Protein 2KMK (pdb70)

Organism: Rattus norvegicus (NCBI:txid10116)

B-factor: mean 1.12, std 0.61, range [0.22, 4.16]

Foldseek 3Di:
DAFLVPVTDGDPDVVVVVVVVCVVVVDFPAFAPPPRRTHNDVVVSVLVVCVVVVDFVAFQPPVGRGHVDVVVSVVVVVVVVD

Sequence (82 aa):
SFDCKICGKSFKRSSTLSTHLLIHSDTRPYPCQYCGKRFHQKSDMKKHTFIHTGEKPHKCQVCGKAFSQSSNLITHSRKHTGSFDCKICGKSFKRSSTLSTHLLIHSDTRPYPCQYCGKRFHQKSDMKKHTFIHTGEKPHKCQVCGKAFSQSSNLITHSRKHTGSFDCKICGKSFKRSSTLSTHLLIHSDTRPYPCQYCGKRFHQKSDMKKHTFIHTGEKPHKCQVCGKAFSQSSNLITHSRKHTGSFDCKICGKSFKRSSTLSTHLLIHSDTRPYPCQYCGKRFHQKSDMKKHTFIHTGEKPHKCQVCGKAFSQSSNLITHSRKHTGSFDCKICGKSFKRSSTLSTHLLIHSDTRPYPCQYCGKRFHQKSDMKKHTFIHTGEKPHKCQVCGKAFSQSSNLITHSRKHTGSFDCKICGKSFKRSSTLSTHLLIHSDTRPYPCQYCGKRFHQKSDMKKHTFIHTGEKPHKCQVCGKAFSQSSNLITHSRKHTGSFDCKICGKSFKRSSTLSTHLLIHSDTRPYPCQYCGKRFHQKSDMKKHTFIHTGEKPHKCQVCGKAFSQSSNLITHSRKHTGSFDCKICGKSFKRSSTLSTHLLIHSDTRPYPCQYCGKRFHQKSDMKKHTFIHTGEKPHKCQVCGKAFSQSSNLITHSRKHTGSFDCKICGKSFKRSSTLSTHLLIHSDTRPYPCQYCGKRFHQKSDMKKHTFIHTGEKPHKCQVCGKAFSQSSNLITHSRKHTGSFDCKICGKSFKRSSTLSTHLLIHSDTRPYPCQYCGKRFHQKSDMKKHTFIHTGEKPHKCQVCGKAFSQSSNLITHSRKHTGSFDCKICGKSFKRSSTLSTHLLIHSDTRPYPCQYCGKRFHQKSDMKKHTFIHTGEKPHKCQVCGKAFSQSSNLITHSRKHTGSFDCKICGKSFKRSSTLSTHLLIHSDTRPYPCQYCGKRFHQKSDMKKHTFIHTGEKPHKCQVCGKAFSQSSNLITHSRKHTG

Solvent-accessible surface area: 6036 Å² total; per-residue (Å²): 112,80,82,5,181,113,72,53,131,71,29,198,140,47,58,75,19,51,36,17,62,51,88,62,70,97,55,74,88,73,81,8,115,116,75,37,126,160,42,52,66,109,69,44,24,79,58,15,2,38,110,62,84,55,71,111,83,57,134,7,152,93,66,76,112,28,22,15,73,48,76,67,38,88,65,22,42,158,142,72,119,85

Radius of gyration: 16.27 Å; Cα contacts (8 Å, |Δi|>4): 99; chains: 1; bounding box: 41×35×29 Å

Nearest PDB structures (foldseek):
  2kmk-assembly1_A  TM=9.969E-01  e=1.734E-15  Rattus norvegicus
  2i13-assembly2_B  TM=8.555E-01  e=1.471E-08  Mus musculus
  5wjq-assembly1_D  TM=9.177E-01  e=1.482E-07  Mus musculus
  6e93-assembly1_A  TM=8.258E-01  e=1.193E-07  Homo sapiens
  6e94-assembly1_A  TM=8.080E-01  e=1.592E-07  Homo sapiens

GO terms:
  GO:0005515 protein binding (F, IPI)

InterPro domains:
  IPR013087 Zinc finger C2H2-type [PF00096] (256-279)
  IPR013087 Zinc finger C2H2-type [PF00096] (285-307)
  IPR013087 Zinc finger C2H2-type [PF00096] (313-335)
  IPR013087 Zinc finger C2H2-type [PF00096] (341-363)
  IPR013087 Zinc finger C2H2-type [PF00096] (369-391)
  IPR013087 Zinc finger C2H2-type [PF00096] (399-420)
  IPR013087 Zinc finger C2H2-type [PS00028] (258-279)
  IPR013087 Zinc finger C2H2-type [PS00028] (287-307)
  IPR013087 Zinc finger C2H2-type [PS00028] (315-335)
  IPR013087 Zinc finger C2H2-type [PS00028] (343-363)
  IPR013087 Zinc finger C2H2-type [PS00028] (371-391)
  IPR013087 Zinc finger C2H2-type [PS00028] (399-420)
  IPR013087 Zinc finger C2H2-type [PS50157] (256-284)
  IPR013087 Zinc finger C2H2-type [PS50157] (285-312)
  IPR013087 Zinc finger C2H2-type [PS50157] (313-340)
  IPR013087 Zinc finger C2H2-type [PS50157] (341-368)
  IPR013087 Zinc finger C2H2-type [PS50157] (369-396)
  IPR013087 Zinc finger C2H2-type [PS50157] (397-423)
  IPR013087 Zinc finger C2H2-type [SM00355] (256-279)
  IPR013087 Zinc finger C2H2-type [SM00355] (285-307)

Structure (mmCIF, N/CA/C/O backbone):
data_2KMK
#
_entry.id   2KMK
#
loop_
_entity.id
_entity.type
_entity.pdbx_description
1 polymer 'Zinc finger protein Gfi-1'
2 polymer "DNA (5'-D(*CP*AP*TP*AP*AP*AP*TP*CP*AP*CP*TP*GP*CP*CP*TP*A)-3')"
3 polymer "DNA (5'-D(*TP*AP*GP*GP*CP*AP*GP*TP*GP*AP*TP*TP*TP*AP*TP*G)-3')"
4 non-polymer 'ZINC ION'
#
loop_
_atom_site.group_PDB
_atom_site.id
_atom_site.type_symbol
_atom_site.label_atom_id
_atom_site.label_alt_id
_atom_site.label_comp_id
_atom_site.label_asym_id
_atom_site.label_entity_id
_atom_site.label_seq_id
_atom_site.pdbx_PDB_ins_code
_atom_site.Cartn_x
_atom_site.Cartn_y
_atom_site.Cartn_z
_atom_site.occupancy
_atom_site.B_iso_or_equiv
_atom_site.auth_seq_id
_atom_site.auth_comp_id
_atom_site.auth_asym_id
_atom_site.auth_atom_id
_atom_site.pdbx_PDB_model_num
ATOM 1 N N . SER A 1 1 ? -11.214 -9.866 38.921 1.00 1.89 1 SER A N 1
ATOM 2 C CA . SER A 1 1 ? -10.829 -8.919 37.835 1.00 1.68 1 SER A CA 1
ATOM 3 C C . SER A 1 1 ? -11.854 -7.791 37.744 1.00 1.43 1 SER A C 1
ATOM 4 O O . SER A 1 1 ? -12.951 -7.892 38.256 1.00 1.56 1 SER A O 1
ATOM 14 N N . PHE A 1 2 ? -11.504 -6.716 37.092 1.00 1.29 2 PHE A N 1
ATOM 15 C CA . PHE A 1 2 ? -12.458 -5.578 36.961 1.00 1.05 2 PHE A CA 1
ATOM 16 C C . PHE A 1 2 ? -13.177 -5.682 35.623 1.00 0.90 2 PHE A C 1
ATOM 17 O O . PHE A 1 2 ? -12.555 -5.691 34.578 1.00 1.03 2 PHE A O 1
ATOM 34 N N . ASP A 1 3 ? -14.483 -5.749 35.653 1.00 0.69 3 ASP A N 1
ATOM 35 C CA . ASP A 1 3 ? -15.241 -5.843 34.383 1.00 0.70 3 ASP A CA 1
ATOM 36 C C . ASP A 1 3 ? -15.948 -4.517 34.091 1.00 0.50 3 ASP A C 1
ATOM 37 O O . ASP A 1 3 ? -16.589 -3.908 34.929 1.00 0.35 3 ASP A O 1
ATOM 46 N N . CYS A 1 4 ? -15.802 -4.109 32.878 1.00 0.63 4 CYS A N 1
ATOM 47 C CA . CYS A 1 4 ? -16.411 -2.837 32.383 1.00 0.57 4 CYS A CA 1
ATOM 48 C C . CYS A 1 4 ? -17.946 -2.948 32.372 1.00 0.77 4 CYS A C 1
ATOM 49 O O . CYS A 1 4 ? -18.512 -3.907 31.893 1.00 1.01 4 CYS A O 1
ATOM 56 N N . LYS A 1 5 ? -18.611 -1.972 32.922 1.00 0.79 5 LYS A N 1
ATOM 57 C CA . LYS A 1 5 ? -20.105 -2.013 32.983 1.00 1.08 5 LYS A CA 1
ATOM 58 C C . LYS A 1 5 ? -20.702 -1.245 31.803 1.00 1.29 5 LYS A C 1
ATOM 59 O O . LYS A 1 5 ? -21.740 -0.626 31.922 1.00 1.55 5 LYS A O 1
ATOM 78 N N . ILE A 1 6 ? -20.044 -1.240 30.674 1.00 1.21 6 ILE A N 1
ATOM 79 C CA . ILE A 1 6 ? -20.579 -0.480 29.504 1.00 1.43 6 ILE A CA 1
ATOM 80 C C . ILE A 1 6 ? -20.663 -1.395 28.301 1.00 1.58 6 ILE A C 1
ATOM 81 O O . ILE A 1 6 ? -21.738 -1.783 27.875 1.00 1.84 6 ILE A O 1
ATOM 97 N N . CYS A 1 7 ? -19.540 -1.749 27.758 1.00 1.48 7 CYS A N 1
ATOM 98 C CA . CYS A 1 7 ? -19.555 -2.653 26.575 1.00 1.72 7 CYS A CA 1
ATOM 99 C C . CYS A 1 7 ? -19.641 -4.098 27.070 1.00 1.78 7 CYS A C 1
ATOM 100 O O . CYS A 1 7 ? -20.500 -4.854 26.662 1.00 2.08 7 CYS A O 1
ATOM 107 N N . GLY A 1 8 ? -18.777 -4.467 27.988 1.00 1.57 8 GLY A N 1
ATOM 108 C CA . GLY A 1 8 ? -18.819 -5.844 28.571 1.00 1.65 8 GLY A CA 1
ATOM 109 C C . GLY A 1 8 ? -17.481 -6.595 28.405 1.00 1.61 8 GLY A C 1
ATOM 110 O O . GLY A 1 8 ? -17.454 -7.715 27.940 1.00 1.69 8 GLY A O 1
ATOM 114 N N . LYS A 1 9 ? -16.377 -6.007 28.810 1.00 1.57 9 LYS A N 1
ATOM 115 C CA . LYS A 1 9 ? -15.052 -6.717 28.707 1.00 1.61 9 LYS A CA 1
ATOM 116 C C . LYS A 1 9 ? -14.345 -6.686 30.065 1.00 1.43 9 LYS A C 1
ATOM 117 O O . LYS A 1 9 ? -14.747 -5.973 30.962 1.00 1.21 9 LYS A O 1
ATOM 136 N N . SER A 1 10 ? -13.341 -7.517 30.253 1.00 1.56 10 SER A N 1
ATOM 137 C CA . SER A 1 10 ? -12.675 -7.579 31.597 1.00 1.48 10 SER A CA 1
ATOM 138 C C . SER A 1 10 ? -11.231 -7.063 31.580 1.00 1.54 10 SER A C 1
ATOM 139 O O . SER A 1 10 ? -10.569 -6.993 30.559 1.00 1.71 10 SER A O 1
ATOM 147 N N . PHE A 1 11 ? -10.759 -6.694 32.752 1.00 1.46 11 PHE A N 1
ATOM 148 C CA . PHE A 1 11 ? -9.370 -6.168 32.895 1.00 1.59 11 PHE A CA 1
ATOM 149 C C . PHE A 1 11 ? -8.731 -6.734 34.160 1.00 1.73 11 PHE A C 1
ATOM 150 O O . PHE A 1 11 ? -9.263 -6.637 35.243 1.00 1.65 11 PHE A O 1
ATOM 167 N N . LYS A 1 12 ? -7.585 -7.348 34.005 1.00 1.97 12 LYS A N 1
ATOM 168 C CA . LYS A 1 12 ? -6.883 -7.943 35.169 1.00 2.14 12 LYS A CA 1
ATOM 169 C C . LYS A 1 12 ? -6.394 -6.815 36.082 1.00 2.10 12 LYS A C 1
ATOM 170 O O . LYS A 1 12 ? -6.131 -7.010 37.251 1.00 2.17 12 LYS A O 1
ATOM 189 N N . ARG A 1 13 ? -6.246 -5.632 35.522 1.00 2.02 13 ARG A N 1
ATOM 190 C CA . ARG A 1 13 ? -5.746 -4.462 36.304 1.00 2.02 13 ARG A CA 1
ATOM 191 C C . ARG A 1 13 ? -6.809 -3.369 36.298 1.00 1.77 13 ARG A C 1
ATOM 192 O O . ARG A 1 13 ? -7.365 -3.031 35.266 1.00 1.62 13 ARG A O 1
ATOM 213 N N . SER A 1 14 ? -7.094 -2.797 37.431 1.00 1.76 14 SER A N 1
ATOM 214 C CA . SER A 1 14 ? -8.111 -1.719 37.459 1.00 1.55 14 SER A CA 1
ATOM 215 C C . SER A 1 14 ? -7.670 -0.624 36.504 1.00 1.55 14 SER A C 1
ATOM 216 O O . SER A 1 14 ? -8.482 0.038 35.890 1.00 1.37 14 SER A O 1
ATOM 224 N N . SER A 1 15 ? -6.384 -0.418 36.382 1.00 1.78 15 SER A N 1
ATOM 225 C CA . SER A 1 15 ? -5.883 0.645 35.480 1.00 1.79 15 SER A CA 1
ATOM 226 C C . SER A 1 15 ? -6.198 0.299 34.028 1.00 1.62 15 SER A C 1
ATOM 227 O O . SER A 1 15 ? -6.563 1.157 33.251 1.00 1.50 15 SER A O 1
ATOM 235 N N . THR A 1 16 ? -6.077 -0.942 33.641 1.00 1.67 16 THR A N 1
ATOM 236 C CA . THR A 1 16 ? -6.398 -1.301 32.235 1.00 1.57 16 THR A CA 1
ATOM 237 C C . THR A 1 16 ? -7.883 -1.027 32.048 1.00 1.28 16 THR A C 1
ATOM 238 O O . THR A 1 16 ? -8.326 -0.565 31.007 1.00 1.15 16 THR A O 1
ATOM 249 N N . LEU A 1 17 ? -8.653 -1.244 33.082 1.00 1.19 17 LEU A N 1
ATOM 250 C CA . LEU A 1 17 ? -10.098 -0.920 32.998 1.00 0.91 17 LEU A CA 1
ATOM 251 C C . LEU A 1 17 ? -10.194 0.606 32.977 1.00 0.76 17 LEU A C 1
ATOM 252 O O . LEU A 1 17 ? -10.932 1.173 32.216 1.00 0.55 17 LEU A O 1
ATOM 268 N N . SER A 1 18 ? -9.442 1.287 33.807 1.00 0.93 18 SER A N 1
ATOM 269 C CA . SER A 1 18 ? -9.494 2.772 33.813 1.00 0.92 18 SER A CA 1
ATOM 270 C C . SER A 1 18 ? -9.342 3.292 32.385 1.00 0.86 18 SER A C 1
ATOM 271 O O . SER A 1 18 ? -10.235 3.912 31.848 1.00 0.72 18 SER A O 1
ATOM 279 N N . THR A 1 19 ? -8.224 3.037 31.754 1.00 1.01 19 THR A N 1
ATOM 280 C CA . THR A 1 19 ? -8.039 3.526 30.356 1.00 0.98 19 THR A CA 1
ATOM 281 C C . THR A 1 19 ? -9.205 3.037 29.508 1.00 0.75 19 THR A C 1
ATOM 282 O O . THR A 1 19 ? -9.708 3.720 28.633 1.00 0.62 19 THR A O 1
ATOM 293 N N . HIS A 1 20 ? -9.655 1.864 29.775 1.00 0.75 20 HIS A N 1
ATOM 294 C CA . HIS A 1 20 ? -10.793 1.332 29.001 1.00 0.67 20 HIS A CA 1
ATOM 295 C C . HIS A 1 20 ? -12.051 2.184 29.290 1.00 0.41 20 HIS A C 1
ATOM 296 O O . HIS A 1 20 ? -12.775 2.612 28.383 1.00 0.42 20 HIS A O 1
ATOM 310 N N . LEU A 1 21 ? -12.317 2.471 30.535 1.00 0.28 21 LEU A N 1
ATOM 311 C CA . LEU A 1 21 ? -13.495 3.306 30.840 1.00 0.22 21 LEU A CA 1
ATOM 312 C C . LEU A 1 21 ? -13.276 4.647 30.152 1.00 0.28 21 LEU A C 1
ATOM 313 O O . LEU A 1 21 ? -14.198 5.347 29.782 1.00 0.45 21 LEU A O 1
ATOM 329 N N . LEU A 1 22 ? -12.018 4.994 29.978 1.00 0.28 22 LEU A N 1
ATOM 330 C CA . LEU A 1 22 ? -11.680 6.262 29.300 1.00 0.33 22 LEU A CA 1
ATOM 331 C C . LEU A 1 22 ? -12.048 6.101 27.832 1.00 0.28 22 LEU A C 1
ATOM 332 O O . LEU A 1 22 ? -12.381 7.059 27.168 1.00 0.42 22 LEU A O 1
ATOM 348 N N . ILE A 1 23 ? -12.037 4.902 27.309 1.00 0.34 23 ILE A N 1
ATOM 349 C CA . ILE A 1 23 ? -12.452 4.736 25.892 1.00 0.58 23 ILE A CA 1
ATOM 350 C C . ILE A 1 23 ? -13.923 5.095 25.786 1.00 0.71 23 ILE A C 1
ATOM 351 O O . ILE A 1 23 ? -14.340 5.760 24.856 1.00 0.89 23 ILE A O 1
ATOM 367 N N . HIS A 1 24 ? -14.725 4.706 26.750 1.00 0.69 24 HIS A N 1
ATOM 368 C CA . HIS A 1 24 ? -16.164 5.108 26.666 1.00 0.93 24 HIS A CA 1
ATOM 369 C C . HIS A 1 24 ? -16.277 6.596 26.982 1.00 0.96 24 HIS A C 1
ATOM 370 O O . HIS A 1 24 ? -16.946 7.328 26.283 1.00 1.21 24 HIS A O 1
ATOM 384 N N . SER A 1 25 ? -15.648 7.069 28.037 1.00 0.80 25 SER A N 1
ATOM 385 C CA . SER A 1 25 ? -15.753 8.511 28.383 1.00 0.96 25 SER A CA 1
ATOM 386 C C . SER A 1 25 ? -14.921 9.344 27.411 1.00 0.93 25 SER A C 1
ATOM 387 O O . SER A 1 25 ? -14.888 10.557 27.479 1.00 1.07 25 SER A O 1
ATOM 395 N N . ASP A 1 26 ? -14.231 8.693 26.522 1.00 0.81 26 ASP A N 1
ATOM 396 C CA . ASP A 1 26 ? -13.371 9.418 25.542 1.00 0.82 26 ASP A CA 1
ATOM 397 C C . ASP A 1 26 ? -12.577 10.517 26.261 1.00 0.79 26 ASP A C 1
ATOM 398 O O . ASP A 1 26 ? -12.743 11.687 25.995 1.00 0.82 26 ASP A O 1
ATOM 407 N N . THR A 1 27 ? -11.711 10.149 27.174 1.00 0.85 27 THR A N 1
ATOM 408 C CA . THR A 1 27 ? -10.907 11.176 27.903 1.00 0.87 27 THR A CA 1
ATOM 409 C C . THR A 1 27 ? -9.504 11.221 27.295 1.00 0.87 27 THR A C 1
ATOM 410 O O . THR A 1 27 ? -8.745 10.280 27.400 1.00 0.98 27 THR A O 1
ATOM 421 N N . ARG A 1 28 ? -9.166 12.300 26.637 1.00 0.82 28 ARG A N 1
ATOM 422 C CA . ARG A 1 28 ? -7.822 12.405 25.990 1.00 0.82 28 ARG A CA 1
ATOM 423 C C . ARG A 1 28 ? -7.111 13.677 26.463 1.00 0.91 28 ARG A C 1
ATOM 424 O O . ARG A 1 28 ? -6.990 14.630 25.721 1.00 0.90 28 ARG A O 1
ATOM 445 N N . PRO A 1 29 ? -6.662 13.710 27.691 1.00 1.01 29 PRO A N 1
ATOM 446 C CA . PRO A 1 29 ? -5.963 14.904 28.243 1.00 1.12 29 PRO A CA 1
ATOM 447 C C . PRO A 1 29 ? -4.530 15.085 27.712 1.00 1.11 29 PRO A C 1
ATOM 448 O O . PRO A 1 29 ? -3.774 15.881 28.234 1.00 1.21 29 PRO A O 1
ATOM 459 N N . TYR A 1 30 ? -4.149 14.361 26.682 1.00 1.01 30 TYR A N 1
ATOM 460 C CA . TYR A 1 30 ? -2.764 14.512 26.123 1.00 1.01 30 TYR A CA 1
ATOM 461 C C . TYR A 1 30 ? -2.886 15.016 24.686 1.00 0.89 30 TYR A C 1
ATOM 462 O O . TYR A 1 30 ? -2.933 14.238 23.752 1.00 0.79 30 TYR A O 1
ATOM 480 N N . PRO A 1 31 ? -2.958 16.308 24.505 1.00 0.94 31 PRO A N 1
ATOM 481 C CA . PRO A 1 31 ? -3.117 16.920 23.164 1.00 0.88 31 PRO A CA 1
ATOM 482 C C . PRO A 1 31 ? -1.787 17.113 22.432 1.00 0.87 31 PRO A C 1
ATOM 483 O O . PRO A 1 31 ? -0.843 17.677 22.955 1.00 0.99 31 PRO A O 1
ATOM 494 N N . CYS A 1 32 ? -1.734 16.690 21.201 1.00 0.76 32 CYS A N 1
ATOM 495 C CA . CYS A 1 32 ? -0.507 16.876 20.384 1.00 0.76 32 CYS A CA 1
ATOM 496 C C . CYS A 1 32 ? -0.092 18.340 20.448 1.00 0.91 32 CYS A C 1
ATOM 497 O O . CYS A 1 32 ? -0.909 19.243 20.419 1.00 0.97 32 CYS A O 1
ATOM 504 N N . GLN A 1 33 ? 1.183 18.575 20.530 1.00 1.01 33 GLN A N 1
ATOM 505 C CA . GLN A 1 33 ? 1.669 19.965 20.588 1.00 1.18 33 GLN A CA 1
ATOM 506 C C . GLN A 1 33 ? 1.685 20.541 19.176 1.00 1.15 33 GLN A C 1
ATOM 507 O O . GLN A 1 33 ? 1.752 21.747 19.008 1.00 1.30 33 GLN A O 1
ATOM 521 N N . TYR A 1 34 ? 1.634 19.712 18.152 1.00 1.00 34 TYR A N 1
ATOM 522 C CA . TYR A 1 34 ? 1.678 20.267 16.764 1.00 1.01 34 TYR A CA 1
ATOM 523 C C . TYR A 1 34 ? 0.333 20.111 16.025 1.00 1.02 34 TYR A C 1
ATOM 524 O O . TYR A 1 34 ? -0.403 21.060 15.846 1.00 1.15 34 TYR A O 1
ATOM 542 N N . CYS A 1 35 ? 0.035 18.923 15.558 1.00 0.92 35 CYS A N 1
ATOM 543 C CA . CYS A 1 35 ? -1.234 18.703 14.777 1.00 0.96 35 CYS A CA 1
ATOM 544 C C . CYS A 1 35 ? -2.433 18.521 15.726 1.00 0.96 35 CYS A C 1
ATOM 545 O O . CYS A 1 35 ? -3.475 18.008 15.368 1.00 1.07 35 CYS A O 1
ATOM 552 N N . GLY A 1 36 ? -2.263 18.997 16.932 1.00 0.88 36 GLY A N 1
ATOM 553 C CA . GLY A 1 36 ? -3.345 18.976 17.982 1.00 0.90 36 GLY A CA 1
ATOM 554 C C . GLY A 1 36 ? -4.063 17.624 18.169 1.00 0.79 36 GLY A C 1
ATOM 555 O O . GLY A 1 36 ? -5.073 17.581 18.856 1.00 0.84 36 GLY A O 1
ATOM 559 N N . LYS A 1 37 ? -3.644 16.522 17.604 1.00 0.66 37 LYS A N 1
ATOM 560 C CA . LYS A 1 37 ? -4.456 15.301 17.872 1.00 0.58 37 LYS A CA 1
ATOM 561 C C . LYS A 1 37 ? -4.574 15.140 19.398 1.00 0.55 37 LYS A C 1
ATOM 562 O O . LYS A 1 37 ? -4.012 15.903 20.151 1.00 0.59 37 LYS A O 1
ATOM 581 N N . ARG A 1 38 ? -5.330 14.188 19.853 1.00 0.55 38 ARG A N 1
ATOM 582 C CA . ARG A 1 38 ? -5.512 14.004 21.326 1.00 0.59 38 ARG A CA 1
ATOM 583 C C . ARG A 1 38 ? -5.367 12.527 21.686 1.00 0.56 38 ARG A C 1
ATOM 584 O O . ARG A 1 38 ? -5.962 11.665 21.072 1.00 0.53 38 ARG A O 1
ATOM 605 N N . PHE A 1 39 ? -4.580 12.230 22.694 1.00 0.62 39 PHE A N 1
ATOM 606 C CA . PHE A 1 39 ? -4.372 10.818 23.125 1.00 0.65 39 PHE A CA 1
ATOM 607 C C . PHE A 1 39 ? -4.747 10.695 24.601 1.00 0.76 39 PHE A C 1
ATOM 608 O O . PHE A 1 39 ? -4.876 11.682 25.311 1.00 0.85 39 PHE A O 1
ATOM 625 N N . HIS A 1 40 ? -4.914 9.488 25.066 1.00 0.80 40 HIS A N 1
ATOM 626 C CA . HIS A 1 40 ? -5.275 9.273 26.491 1.00 0.92 40 HIS A CA 1
ATOM 627 C C . HIS A 1 40 ? -4.085 8.678 27.248 1.00 1.05 40 HIS A C 1
ATOM 628 O O . HIS A 1 40 ? -4.232 8.215 28.360 1.00 1.17 40 HIS A O 1
ATOM 642 N N . GLN A 1 41 ? -2.903 8.682 26.669 1.00 1.05 41 GLN A N 1
ATOM 643 C CA . GLN A 1 41 ? -1.727 8.113 27.397 1.00 1.18 41 GLN A CA 1
ATOM 644 C C . GLN A 1 41 ? -0.467 8.922 27.059 1.00 1.14 41 GLN A C 1
ATOM 645 O O . GLN A 1 41 ? -0.008 8.931 25.935 1.00 1.01 41 GLN A O 1
ATOM 659 N N . LYS A 1 42 ? 0.078 9.611 28.017 1.00 1.26 42 LYS A N 1
ATOM 660 C CA . LYS A 1 42 ? 1.293 10.449 27.772 1.00 1.25 42 LYS A CA 1
ATOM 661 C C . LYS A 1 42 ? 2.285 9.796 26.803 1.00 1.19 42 LYS A C 1
ATOM 662 O O . LYS A 1 42 ? 2.442 10.235 25.685 1.00 1.13 42 LYS A O 1
ATOM 681 N N . SER A 1 43 ? 2.970 8.772 27.233 1.00 1.23 43 SER A N 1
ATOM 682 C CA . SER A 1 43 ? 3.976 8.109 26.357 1.00 1.22 43 SER A CA 1
ATOM 683 C C . SER A 1 43 ? 3.405 7.841 24.963 1.00 1.04 43 SER A C 1
ATOM 684 O O . SER A 1 43 ? 4.108 7.963 23.982 1.00 0.98 43 SER A O 1
ATOM 692 N N . ASP A 1 44 ? 2.144 7.526 24.832 1.00 0.98 44 ASP A N 1
ATOM 693 C CA . ASP A 1 44 ? 1.628 7.320 23.456 1.00 0.84 44 ASP A CA 1
ATOM 694 C C . ASP A 1 44 ? 1.647 8.673 22.755 1.00 0.71 44 ASP A C 1
ATOM 695 O O . ASP A 1 44 ? 2.046 8.771 21.608 1.00 0.62 44 ASP A O 1
ATOM 704 N N . MET A 1 45 ? 1.287 9.734 23.430 1.00 0.75 45 MET A N 1
ATOM 705 C CA . MET A 1 45 ? 1.367 11.065 22.779 1.00 0.69 45 MET A CA 1
ATOM 706 C C . MET A 1 45 ? 2.834 11.380 22.534 1.00 0.71 45 MET A C 1
ATOM 707 O O . MET A 1 45 ? 3.229 11.811 21.476 1.00 0.67 45 MET A O 1
ATOM 721 N N . LYS A 1 46 ? 3.654 11.182 23.526 1.00 0.82 46 LYS A N 1
ATOM 722 C CA . LYS A 1 46 ? 5.092 11.485 23.362 1.00 0.85 46 LYS A CA 1
ATOM 723 C C . LYS A 1 46 ? 5.607 10.740 22.138 1.00 0.73 46 LYS A C 1
ATOM 724 O O . LYS A 1 46 ? 6.394 11.254 21.373 1.00 0.68 46 LYS A O 1
ATOM 743 N N . LYS A 1 47 ? 5.126 9.540 21.934 1.00 0.72 47 LYS A N 1
ATOM 744 C CA . LYS A 1 47 ? 5.551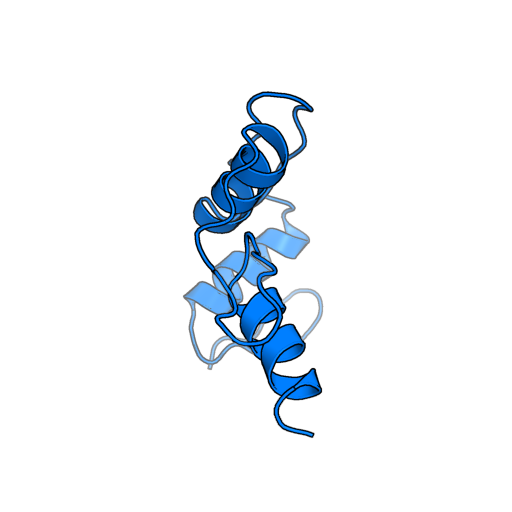 8.779 20.735 1.00 0.66 47 LYS A CA 1
ATOM 745 C C . LYS A 1 47 ? 4.980 9.520 19.541 1.00 0.51 47 LYS A C 1
ATOM 746 O O . LYS A 1 47 ? 5.565 9.577 18.468 1.00 0.47 47 LYS A O 1
ATOM 765 N N . HIS A 1 48 ? 3.871 10.175 19.755 1.00 0.47 48 HIS A N 1
ATOM 766 C CA . HIS A 1 48 ? 3.279 10.999 18.693 1.00 0.37 48 HIS A CA 1
ATOM 767 C C . HIS A 1 48 ? 4.232 12.191 18.471 1.00 0.37 48 HIS A C 1
ATOM 768 O O . HIS A 1 48 ? 4.886 12.308 17.449 1.00 0.36 48 HIS A O 1
ATOM 782 N N . THR A 1 49 ? 4.357 13.053 19.447 1.00 0.47 49 THR A N 1
ATOM 783 C CA . THR A 1 49 ? 5.294 14.217 19.334 1.00 0.55 49 THR A CA 1
ATOM 784 C C . THR A 1 49 ? 6.596 13.828 18.630 1.00 0.51 49 THR A C 1
ATOM 785 O O . THR A 1 49 ? 7.202 14.618 17.901 1.00 0.55 49 THR A O 1
ATOM 796 N N . PHE A 1 50 ? 7.019 12.615 18.824 1.00 0.47 50 PHE A N 1
ATOM 797 C CA . PHE A 1 50 ? 8.257 12.136 18.179 1.00 0.44 50 PHE A CA 1
ATOM 798 C C . PHE A 1 50 ? 7.981 11.867 16.691 1.00 0.37 50 PHE A C 1
ATOM 799 O O . PHE A 1 50 ? 8.794 12.186 15.847 1.00 0.40 50 PHE A O 1
ATOM 816 N N . ILE A 1 51 ? 6.815 11.342 16.337 1.00 0.34 51 ILE A N 1
ATOM 817 C CA . ILE A 1 51 ? 6.554 11.164 14.882 1.00 0.38 51 ILE A CA 1
ATOM 818 C C . ILE A 1 51 ? 6.659 12.546 14.295 1.00 0.44 51 ILE A C 1
ATOM 819 O O . ILE A 1 51 ? 7.089 12.704 13.173 1.00 0.53 51 ILE A O 1
ATOM 835 N N . HIS A 1 52 ? 6.453 13.570 15.082 1.00 0.47 52 HIS A N 1
ATOM 836 C CA . HIS A 1 52 ? 6.767 14.885 14.523 1.00 0.59 52 HIS A CA 1
ATOM 837 C C . HIS A 1 52 ? 8.289 14.935 14.695 1.00 0.62 52 HIS A C 1
ATOM 838 O O . HIS A 1 52 ? 9.025 14.386 13.911 1.00 0.72 52 HIS A O 1
ATOM 852 N N . THR A 1 53 ? 8.738 15.677 15.696 1.00 0.56 53 THR A N 1
ATOM 853 C CA . THR A 1 53 ? 10.208 15.927 15.978 1.00 0.62 53 THR A CA 1
ATOM 854 C C . THR A 1 53 ? 11.122 15.068 15.119 1.00 0.58 53 THR A C 1
ATOM 855 O O . THR A 1 53 ? 12.170 15.528 14.673 1.00 0.71 53 THR A O 1
ATOM 866 N N . GLY A 1 54 ? 10.714 13.834 14.871 1.00 0.51 54 GLY A N 1
ATOM 867 C CA . GLY A 1 54 ? 11.495 12.874 14.036 1.00 0.50 54 GLY A CA 1
ATOM 868 C C . GLY A 1 54 ? 12.304 11.905 14.933 1.00 0.39 54 GLY A C 1
ATOM 869 O O . GLY A 1 54 ? 13.297 11.333 14.507 1.00 0.40 54 GLY A O 1
ATOM 873 N N . GLU A 1 55 ? 11.902 11.749 16.173 1.00 0.39 55 GLU A N 1
ATOM 874 C CA . GLU A 1 55 ? 12.645 10.865 17.125 1.00 0.41 55 GLU A CA 1
ATOM 875 C C . GLU A 1 55 ? 12.269 9.388 16.975 1.00 0.42 55 GLU A C 1
ATOM 876 O O . GLU A 1 55 ? 11.118 9.003 17.088 1.00 0.53 55 GLU A O 1
ATOM 888 N N . LYS A 1 56 ? 13.262 8.584 16.776 1.00 0.37 56 LYS A N 1
ATOM 889 C CA . LYS A 1 56 ? 13.078 7.097 16.646 1.00 0.39 56 LYS A CA 1
ATOM 890 C C . LYS A 1 56 ? 14.145 6.400 17.493 1.00 0.33 56 LYS A C 1
ATOM 891 O O . LYS A 1 56 ? 15.103 5.864 16.976 1.00 0.38 56 LYS A O 1
ATOM 910 N N . PRO A 1 57 ? 13.981 6.427 18.792 1.00 0.40 57 PRO A N 1
ATOM 911 C CA . PRO A 1 57 ? 14.913 5.784 19.769 1.00 0.46 57 PRO A CA 1
ATOM 912 C C . PRO A 1 57 ? 15.038 4.259 19.603 1.00 0.45 57 PRO A C 1
ATOM 913 O O . PRO A 1 57 ? 15.895 3.649 20.198 1.00 0.58 57 PRO A O 1
ATOM 924 N N . HIS A 1 58 ? 14.196 3.644 18.820 1.00 0.33 58 HIS A N 1
ATOM 925 C CA . HIS A 1 58 ? 14.306 2.158 18.665 1.00 0.32 58 HIS A CA 1
ATOM 926 C C . HIS A 1 58 ? 15.040 1.832 17.370 1.00 0.23 58 HIS A C 1
ATOM 927 O O . HIS A 1 58 ? 14.444 1.758 16.316 1.00 0.25 58 HIS A O 1
ATOM 941 N N . LYS A 1 59 ? 16.329 1.656 17.440 1.00 0.30 59 LYS A N 1
ATOM 942 C CA . LYS A 1 59 ? 17.100 1.367 16.203 1.00 0.36 59 LYS A CA 1
ATOM 943 C C . LYS A 1 59 ? 17.275 -0.129 15.984 1.00 0.35 59 LYS A C 1
ATOM 944 O O . LYS A 1 59 ? 17.847 -0.828 16.798 1.00 0.39 59 LYS A O 1
ATOM 963 N N . CYS A 1 60 ? 16.843 -0.602 14.859 1.00 0.40 60 CYS A N 1
ATOM 964 C CA . CYS A 1 60 ? 17.041 -2.028 14.528 1.00 0.41 60 CYS A CA 1
ATOM 965 C C . CYS A 1 60 ? 18.485 -2.150 14.024 1.00 0.53 60 CYS A C 1
ATOM 966 O O . CYS A 1 60 ? 18.877 -1.501 13.073 1.00 0.67 60 CYS A O 1
ATOM 973 N N . GLN A 1 61 ? 19.292 -2.954 14.662 1.00 0.53 61 GLN A N 1
ATOM 974 C CA . GLN A 1 61 ? 20.703 -3.090 14.217 1.00 0.69 61 GLN A CA 1
ATOM 975 C C . GLN A 1 61 ? 20.755 -4.142 13.112 1.00 0.73 61 GLN A C 1
ATOM 976 O O . GLN A 1 61 ? 21.800 -4.663 12.762 1.00 0.88 61 GLN A O 1
ATOM 990 N N . VAL A 1 62 ? 19.618 -4.469 12.582 1.00 0.65 62 VAL A N 1
ATOM 991 C CA . VAL A 1 62 ? 19.564 -5.496 11.511 1.00 0.74 62 VAL A CA 1
ATOM 992 C C . VAL A 1 62 ? 19.618 -4.829 10.141 1.00 0.88 62 VAL A C 1
ATOM 993 O O . VAL A 1 62 ? 20.468 -5.132 9.333 1.00 1.03 62 VAL A O 1
ATOM 1006 N N . CYS A 1 63 ? 18.706 -3.938 9.863 1.00 0.86 63 CYS A N 1
ATOM 1007 C CA . CYS A 1 63 ? 18.690 -3.272 8.533 1.00 1.01 63 CYS A CA 1
ATOM 1008 C C . CYS A 1 63 ? 18.818 -1.750 8.678 1.00 1.02 63 CYS A C 1
ATOM 1009 O O . CYS A 1 63 ? 18.425 -0.999 7.815 1.00 1.14 63 CYS A O 1
ATOM 1016 N N . GLY A 1 64 ? 19.409 -1.293 9.740 1.00 0.95 64 GLY A N 1
ATOM 1017 C CA . GLY A 1 64 ? 19.625 0.175 9.913 1.00 0.97 64 GLY A CA 1
ATOM 1018 C C . GLY A 1 64 ? 18.323 0.969 9.885 1.00 0.90 64 GLY A C 1
ATOM 1019 O O . GLY A 1 64 ? 18.323 2.128 9.508 1.00 0.90 64 GLY A O 1
ATOM 1023 N N . LYS A 1 65 ? 17.231 0.408 10.324 1.00 0.87 65 LYS A N 1
ATOM 1024 C CA . LYS A 1 65 ? 15.956 1.203 10.351 1.00 0.86 65 LYS A CA 1
ATOM 1025 C C . LYS A 1 65 ? 15.628 1.551 11.814 1.00 0.69 65 LYS A C 1
ATOM 1026 O O . LYS A 1 65 ? 16.037 0.861 12.731 1.00 0.59 65 LYS A O 1
ATOM 1045 N N . ALA A 1 66 ? 14.930 2.636 12.030 1.00 0.68 66 ALA A N 1
ATOM 1046 C CA . ALA A 1 66 ? 14.615 3.080 13.430 1.00 0.54 66 ALA A CA 1
ATOM 1047 C C . ALA A 1 66 ? 13.119 3.299 13.630 1.00 0.54 66 ALA A C 1
ATOM 1048 O O . ALA A 1 66 ? 12.385 3.589 12.706 1.00 0.69 66 ALA A O 1
ATOM 1055 N N . PHE A 1 67 ? 12.651 3.099 14.839 1.00 0.46 67 PHE A N 1
ATOM 1056 C CA . PHE A 1 67 ? 11.191 3.238 15.092 1.00 0.57 67 PHE A CA 1
ATOM 1057 C C . PHE A 1 67 ? 10.867 4.043 16.349 1.00 0.53 67 PHE A C 1
ATOM 1058 O O . PHE A 1 67 ? 11.627 4.104 17.300 1.00 0.43 67 PHE A O 1
ATOM 1075 N N . SER A 1 68 ? 9.711 4.649 16.345 1.00 0.66 68 SER A N 1
ATOM 1076 C CA . SER A 1 68 ? 9.266 5.438 17.526 1.00 0.69 68 SER A CA 1
ATOM 1077 C C . SER A 1 68 ? 8.761 4.480 18.598 1.00 0.77 68 SER A C 1
ATOM 1078 O O . SER A 1 68 ? 8.992 4.681 19.774 1.00 0.84 68 SER A O 1
ATOM 1086 N N . GLN A 1 69 ? 8.036 3.467 18.201 1.00 0.84 69 GLN A N 1
ATOM 1087 C CA . GLN A 1 69 ? 7.469 2.523 19.199 1.00 0.97 69 GLN A CA 1
ATOM 1088 C C . GLN A 1 69 ? 8.267 1.216 19.217 1.00 0.88 69 GLN A C 1
ATOM 1089 O O . GLN A 1 69 ? 8.729 0.729 18.200 1.00 0.82 69 GLN A O 1
ATOM 1103 N N . SER A 1 70 ? 8.409 0.624 20.370 1.00 0.91 70 SER A N 1
ATOM 1104 C CA . SER A 1 70 ? 9.138 -0.657 20.429 1.00 0.86 70 SER A CA 1
ATOM 1105 C C . SER A 1 70 ? 8.259 -1.695 19.770 1.00 0.90 70 SER A C 1
ATOM 1106 O O . SER A 1 70 ? 8.697 -2.453 18.957 1.00 0.83 70 SER A O 1
ATOM 1114 N N . SER A 1 71 ? 6.995 -1.709 20.098 1.00 1.04 71 SER A N 1
ATOM 1115 C CA . SER A 1 71 ? 6.077 -2.695 19.469 1.00 1.12 71 SER A CA 1
ATOM 1116 C C . SER A 1 71 ? 6.323 -2.686 17.978 1.00 1.04 71 SER A C 1
ATOM 1117 O O . SER A 1 71 ? 6.413 -3.720 17.338 1.00 1.06 71 SER A O 1
ATOM 1125 N N . ASN A 1 72 ? 6.466 -1.535 17.407 1.00 0.99 72 ASN A N 1
ATOM 1126 C CA . ASN A 1 72 ? 6.737 -1.498 15.953 1.00 0.98 72 ASN A CA 1
ATOM 1127 C C . ASN A 1 72 ? 8.153 -2.037 15.738 1.00 0.82 72 ASN A C 1
ATOM 1128 O O . ASN A 1 72 ? 8.419 -2.716 14.767 1.00 0.84 72 ASN A O 1
ATOM 1139 N N . LEU A 1 73 ? 9.056 -1.807 16.668 1.00 0.68 73 LEU A N 1
ATOM 1140 C CA . LEU A 1 73 ? 10.416 -2.406 16.507 1.00 0.53 73 LEU A CA 1
ATOM 1141 C C . LEU A 1 73 ? 10.247 -3.917 16.681 1.00 0.56 73 LEU A C 1
ATOM 1142 O O . LEU A 1 73 ? 10.556 -4.676 15.803 1.00 0.53 73 LEU A O 1
ATOM 1158 N N . ILE A 1 74 ? 9.727 -4.354 17.795 1.00 0.65 74 ILE A N 1
ATOM 1159 C CA . ILE A 1 74 ? 9.498 -5.804 18.016 1.00 0.70 74 ILE A CA 1
ATOM 1160 C C . ILE A 1 74 ? 8.913 -6.445 16.754 1.00 0.76 74 ILE A C 1
ATOM 1161 O O . ILE A 1 74 ? 9.482 -7.374 16.219 1.00 0.74 74 ILE A O 1
ATOM 1177 N N . THR A 1 75 ? 7.793 -5.969 16.268 1.00 0.86 75 THR A N 1
ATOM 1178 C CA . THR A 1 75 ? 7.211 -6.590 15.045 1.00 0.97 75 THR A CA 1
ATOM 1179 C C . THR A 1 75 ? 8.234 -6.481 13.904 1.00 0.90 75 THR A C 1
ATOM 1180 O O . THR A 1 75 ? 8.435 -7.400 13.130 1.00 0.95 75 THR A O 1
ATOM 1191 N N . HIS A 1 76 ? 8.877 -5.349 13.798 1.00 0.81 76 HIS A N 1
ATOM 1192 C CA . HIS A 1 76 ? 9.885 -5.148 12.732 1.00 0.78 76 HIS A CA 1
ATOM 1193 C C . HIS A 1 76 ? 11.000 -6.207 12.909 1.00 0.68 76 HIS A C 1
ATOM 1194 O O . HIS A 1 76 ? 11.451 -6.855 11.957 1.00 0.74 76 HIS A O 1
ATOM 1208 N N . SER A 1 77 ? 11.429 -6.417 14.128 1.00 0.56 77 SER A N 1
ATOM 1209 C CA . SER A 1 77 ? 12.467 -7.433 14.377 1.00 0.48 77 SER A CA 1
ATOM 1210 C C . SER A 1 77 ? 11.859 -8.810 14.108 1.00 0.57 77 SER A C 1
ATOM 1211 O O . SER A 1 77 ? 12.494 -9.706 13.604 1.00 0.58 77 SER A O 1
ATOM 1219 N N . ARG A 1 78 ? 10.602 -8.977 14.447 1.00 0.69 78 ARG A N 1
ATOM 1220 C CA . ARG A 1 78 ? 9.945 -10.283 14.205 1.00 0.80 78 ARG A CA 1
ATOM 1221 C C . ARG A 1 78 ? 10.114 -10.617 12.728 1.00 0.88 78 ARG A C 1
ATOM 1222 O O . ARG A 1 78 ? 10.362 -11.748 12.365 1.00 0.94 78 ARG A O 1
ATOM 1243 N N . LYS A 1 79 ? 10.015 -9.638 11.862 1.00 0.92 79 LYS A N 1
ATOM 1244 C CA . LYS A 1 79 ? 10.206 -9.939 10.419 1.00 1.03 79 LYS A CA 1
ATOM 1245 C C . LYS A 1 79 ? 11.648 -10.387 10.219 1.00 0.99 79 LYS A C 1
ATOM 1246 O O . LYS A 1 79 ? 11.901 -11.367 9.551 1.00 1.09 79 LYS A O 1
ATOM 1265 N N . HIS A 1 80 ? 12.609 -9.722 10.816 1.00 0.85 80 HIS A N 1
ATOM 1266 C CA . HIS A 1 80 ? 14.008 -10.228 10.633 1.00 0.83 80 HIS A CA 1
ATOM 1267 C C . HIS A 1 80 ? 14.101 -11.633 11.220 1.00 0.82 80 HIS A C 1
ATOM 1268 O O . HIS A 1 80 ? 14.696 -12.519 10.645 1.00 0.91 80 HIS A O 1
ATOM 1282 N N . THR A 1 81 ? 13.542 -11.827 12.386 1.00 0.76 81 THR A N 1
ATOM 1283 C CA . THR A 1 81 ? 13.620 -13.161 13.043 1.00 0.79 81 THR A CA 1
ATOM 1284 C C . THR A 1 81 ? 13.158 -14.240 12.066 1.00 0.91 81 THR A C 1
ATOM 1285 O O . THR A 1 81 ? 13.876 -15.174 11.767 1.00 0.95 81 THR A O 1
ATOM 1296 N N . GLY A 1 82 ? 11.956 -14.110 11.567 1.00 1.01 82 GLY A N 1
ATOM 1297 C CA . GLY A 1 82 ? 11.423 -15.115 10.603 1.00 1.16 82 GLY A CA 1
ATOM 1298 C C . GLY A 1 82 ? 9.986 -14.748 10.224 1.00 1.87 82 GLY A C 1
ATOM 2321 N N . SER A 1 1 ? -9.938 -8.505 38.562 1.00 1.36 1 SER A N 2
ATOM 2322 C CA . SER A 1 1 ? -11.155 -8.944 37.825 1.00 1.17 1 SER A CA 2
ATOM 2323 C C . SER A 1 1 ? -12.158 -7.793 37.773 1.00 1.05 1 SER A C 2
ATOM 2324 O O . SER A 1 1 ? -13.286 -7.920 38.209 1.00 1.21 1 SER A O 2
ATOM 2334 N N . PHE A 1 2 ? -11.759 -6.666 37.248 1.00 0.89 2 PHE A N 2
ATOM 2335 C CA . PHE A 1 2 ? -12.695 -5.506 37.175 1.00 0.78 2 PHE A CA 2
ATOM 2336 C C . PHE A 1 2 ? -13.522 -5.626 35.907 1.00 0.63 2 PHE A C 2
ATOM 2337 O O . PHE A 1 2 ? -12.997 -5.805 34.827 1.00 0.61 2 PHE A O 2
ATOM 2354 N N . ASP A 1 3 ? -14.820 -5.540 36.023 1.00 0.58 3 ASP A N 2
ATOM 2355 C CA . ASP A 1 3 ? -15.662 -5.669 34.808 1.00 0.46 3 ASP A CA 2
ATOM 2356 C C . ASP A 1 3 ? -16.263 -4.325 34.420 1.00 0.40 3 ASP A C 2
ATOM 2357 O O . ASP A 1 3 ? -16.769 -3.570 35.230 1.00 0.50 3 ASP A O 2
ATOM 2366 N N . CYS A 1 4 ? -16.221 -4.063 33.160 1.00 0.31 4 CYS A N 2
ATOM 2367 C CA . CYS A 1 4 ? -16.787 -2.801 32.620 1.00 0.34 4 CYS A CA 2
ATOM 2368 C C . CYS A 1 4 ? -18.315 -2.828 32.758 1.00 0.44 4 CYS A C 2
ATOM 2369 O O . CYS A 1 4 ? -18.974 -3.752 32.333 1.00 0.46 4 CYS A O 2
ATOM 2376 N N . LYS A 1 5 ? -18.874 -1.819 33.366 1.00 0.55 5 LYS A N 2
ATOM 2377 C CA . LYS A 1 5 ? -20.351 -1.780 33.561 1.00 0.68 5 LYS A CA 2
ATOM 2378 C C . LYS A 1 5 ? -20.995 -1.031 32.395 1.00 0.74 5 LYS A C 2
ATOM 2379 O O . LYS A 1 5 ? -22.048 -0.440 32.529 1.00 0.85 5 LYS A O 2
ATOM 2398 N N . ILE A 1 6 ? -20.361 -1.036 31.259 1.00 0.70 6 ILE A N 2
ATOM 2399 C CA . ILE A 1 6 ? -20.924 -0.306 30.084 1.00 0.81 6 ILE A CA 2
ATOM 2400 C C . ILE A 1 6 ? -21.068 -1.232 28.872 1.00 0.81 6 ILE A C 2
ATOM 2401 O O . ILE A 1 6 ? -22.167 -1.588 28.493 1.00 0.91 6 ILE A O 2
ATOM 2417 N N . CYS A 1 7 ? -19.988 -1.618 28.244 1.00 0.72 7 CYS A N 2
ATOM 2418 C CA . CYS A 1 7 ? -20.122 -2.508 27.041 1.00 0.76 7 CYS A CA 2
ATOM 2419 C C . CYS A 1 7 ? -20.178 -3.985 27.456 1.00 0.68 7 CYS A C 2
ATOM 2420 O O . CYS A 1 7 ? -21.019 -4.727 26.992 1.00 0.83 7 CYS A O 2
ATOM 2427 N N . GLY A 1 8 ? -19.316 -4.411 28.336 1.00 0.54 8 GLY A N 2
ATOM 2428 C CA . GLY A 1 8 ? -19.347 -5.836 28.802 1.00 0.48 8 GLY A CA 2
ATOM 2429 C C . GLY A 1 8 ? -17.986 -6.531 28.641 1.00 0.40 8 GLY A C 2
ATOM 2430 O O . GLY A 1 8 ? -17.918 -7.662 28.203 1.00 0.46 8 GLY A O 2
ATOM 2434 N N . LYS A 1 9 ? -16.911 -5.892 29.025 1.00 0.46 9 LYS A N 2
ATOM 2435 C CA . LYS A 1 9 ? -15.567 -6.554 28.922 1.00 0.46 9 LYS A CA 2
ATOM 2436 C C . LYS A 1 9 ? -14.869 -6.479 30.288 1.00 0.40 9 LYS A C 2
ATOM 2437 O O . LYS A 1 9 ? -15.198 -5.651 31.114 1.00 0.36 9 LYS A O 2
ATOM 2456 N N . SER A 1 10 ? -13.940 -7.374 30.566 1.00 0.48 10 SER A N 2
ATOM 2457 C CA . SER A 1 10 ? -13.288 -7.371 31.920 1.00 0.53 10 SER A CA 2
ATOM 2458 C C . SER A 1 10 ? -11.795 -6.994 31.857 1.00 0.62 10 SER A C 2
ATOM 2459 O O . SER A 1 10 ? -11.173 -6.991 30.816 1.00 0.69 10 SER A O 2
ATOM 2467 N N . PHE A 1 11 ? -11.239 -6.675 33.010 1.00 0.65 11 PHE A N 2
ATOM 2468 C CA . PHE A 1 11 ? -9.792 -6.281 33.079 1.00 0.75 11 PHE A CA 2
ATOM 2469 C C . PHE A 1 11 ? -9.139 -6.838 34.346 1.00 0.89 11 PHE A C 2
ATOM 2470 O O . PHE A 1 11 ? -9.591 -6.611 35.447 1.00 0.93 11 PHE A O 2
ATOM 2487 N N . LYS A 1 12 ? -8.067 -7.572 34.177 1.00 1.03 12 LYS A N 2
ATOM 2488 C CA . LYS A 1 12 ? -7.356 -8.153 35.351 1.00 1.19 12 LYS A CA 2
ATOM 2489 C C . LYS A 1 12 ? -6.839 -7.016 36.223 1.00 1.19 12 LYS A C 2
ATOM 2490 O O . LYS A 1 12 ? -6.612 -7.179 37.406 1.00 1.28 12 LYS A O 2
ATOM 2509 N N . ARG A 1 13 ? -6.634 -5.860 35.632 1.00 1.10 13 ARG A N 2
ATOM 2510 C CA . ARG A 1 13 ? -6.109 -4.694 36.405 1.00 1.10 13 ARG A CA 2
ATOM 2511 C C . ARG A 1 13 ? -7.124 -3.556 36.347 1.00 0.94 13 ARG A C 2
ATOM 2512 O O . ARG A 1 13 ? -7.715 -3.283 35.318 1.00 0.85 13 ARG A O 2
ATOM 2533 N N . SER A 1 14 ? -7.339 -2.888 37.443 1.00 0.95 14 SER A N 2
ATOM 2534 C CA . SER A 1 14 ? -8.323 -1.777 37.427 1.00 0.84 14 SER A CA 2
ATOM 2535 C C . SER A 1 14 ? -7.814 -0.682 36.496 1.00 0.75 14 SER A C 2
ATOM 2536 O O . SER A 1 14 ? -8.572 -0.077 35.773 1.00 0.64 14 SER A O 2
ATOM 2544 N N . SER A 1 15 ? -6.530 -0.439 36.489 1.00 0.85 15 SER A N 2
ATOM 2545 C CA . SER A 1 15 ? -5.984 0.600 35.579 1.00 0.80 15 SER A CA 2
ATOM 2546 C C . SER A 1 15 ? -6.411 0.248 34.162 1.00 0.74 15 SER A C 2
ATOM 2547 O O . SER A 1 15 ? -6.939 1.066 33.437 1.00 0.71 15 SER A O 2
ATOM 2555 N N . THR A 1 16 ? -6.212 -0.984 33.767 1.00 0.76 16 THR A N 2
ATOM 2556 C CA . THR A 1 16 ? -6.623 -1.412 32.406 1.00 0.73 16 THR A CA 2
ATOM 2557 C C . THR A 1 16 ? -8.117 -1.128 32.262 1.00 0.59 16 THR A C 2
ATOM 2558 O O . THR A 1 16 ? -8.587 -0.698 31.221 1.00 0.57 16 THR A O 2
ATOM 2569 N N . LEU A 1 17 ? -8.868 -1.309 33.313 1.00 0.53 17 LEU A N 2
ATOM 2570 C CA . LEU A 1 17 ? -10.316 -0.991 33.221 1.00 0.42 17 LEU A CA 2
ATOM 2571 C C . LEU A 1 17 ? -10.443 0.522 33.146 1.00 0.34 17 LEU A C 2
ATOM 2572 O O . LEU A 1 17 ? -11.314 1.042 32.503 1.00 0.32 17 LEU A O 2
ATOM 2588 N N . SER A 1 18 ? -9.585 1.239 33.822 1.00 0.37 18 SER A N 2
ATOM 2589 C CA . SER A 1 18 ? -9.666 2.718 33.788 1.00 0.34 18 SER A CA 2
ATOM 2590 C C . SER A 1 18 ? -9.52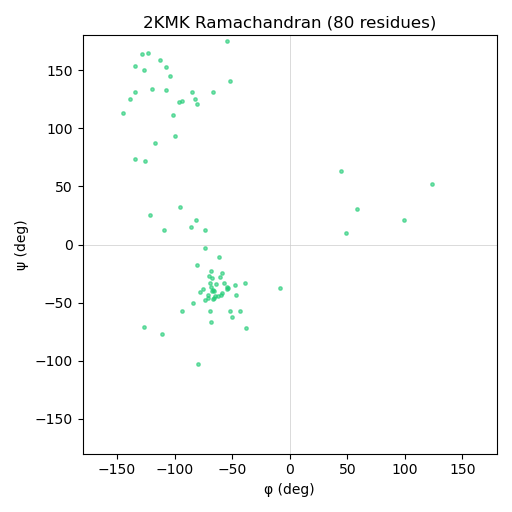5 3.187 32.344 1.00 0.33 18 SER A C 2
ATOM 2591 O O . SER A 1 18 ? -10.425 3.787 31.793 1.00 0.35 18 SER A O 2
ATOM 2599 N N . THR A 1 19 ? -8.418 2.893 31.711 1.00 0.40 19 THR A N 2
ATOM 2600 C CA . THR A 1 19 ? -8.252 3.316 30.291 1.00 0.47 19 THR A CA 2
ATOM 2601 C C . THR A 1 19 ? -9.451 2.827 29.499 1.00 0.50 19 THR A C 2
ATOM 2602 O O . THR A 1 19 ? -9.931 3.475 28.587 1.00 0.57 19 THR A O 2
ATOM 2613 N N . HIS A 1 20 ? -9.962 1.696 29.855 1.00 0.48 20 HIS A N 2
ATOM 2614 C CA . HIS A 1 20 ? -11.145 1.180 29.139 1.00 0.52 20 HIS A CA 2
ATOM 2615 C C . HIS A 1 20 ? -12.344 2.090 29.466 1.00 0.49 20 HIS A C 2
ATOM 2616 O O . HIS A 1 20 ? -13.104 2.533 28.599 1.00 0.59 20 HIS A O 2
ATOM 2630 N N . LEU A 1 21 ? -12.506 2.409 30.720 1.00 0.40 21 LEU A N 2
ATOM 2631 C CA . LEU A 1 21 ? -13.619 3.298 31.106 1.00 0.46 21 LEU A CA 2
ATOM 2632 C C . LEU A 1 21 ? -13.437 4.591 30.328 1.00 0.54 21 LEU A C 2
ATOM 2633 O O . LEU A 1 21 ? -14.377 5.208 29.868 1.00 0.65 21 LEU A O 2
ATOM 2649 N N . LEU A 1 22 ? -12.197 4.967 30.147 1.00 0.52 22 LEU A N 2
ATOM 2650 C CA . LEU A 1 22 ? -11.881 6.185 29.364 1.00 0.61 22 LEU A CA 2
ATOM 2651 C C . LEU A 1 22 ? -12.365 5.978 27.932 1.00 0.73 22 LEU A C 2
ATOM 2652 O O . LEU A 1 22 ? -12.863 6.894 27.314 1.00 0.84 22 LEU A O 2
ATOM 2668 N N . ILE A 1 23 ? -12.283 4.784 27.395 1.00 0.72 23 ILE A N 2
ATOM 2669 C CA . ILE A 1 23 ? -12.806 4.580 26.018 1.00 0.85 23 ILE A CA 2
ATOM 2670 C C . ILE A 1 23 ? -14.278 4.979 25.994 1.00 0.92 23 ILE A C 2
ATOM 2671 O O . ILE A 1 23 ? -14.772 5.500 25.012 1.00 1.05 23 ILE A O 2
ATOM 2687 N N . HIS A 1 24 ? -15.001 4.741 27.062 1.00 0.86 24 HIS A N 2
ATOM 2688 C CA . HIS A 1 24 ? -16.452 5.128 27.044 1.00 0.96 24 HIS A CA 2
ATOM 2689 C C . HIS A 1 24 ? -16.639 6.619 27.341 1.00 0.99 24 HIS A C 2
ATOM 2690 O O . HIS A 1 24 ? -17.517 7.251 26.786 1.00 1.15 24 HIS A O 2
ATOM 2704 N N . SER A 1 25 ? -15.845 7.204 28.207 1.00 0.87 25 SER A N 2
ATOM 2705 C CA . SER A 1 25 ? -16.022 8.653 28.503 1.00 0.92 25 SER A CA 2
ATOM 2706 C C . SER A 1 25 ? -15.290 9.462 27.436 1.00 0.84 25 SER A C 2
ATOM 2707 O O . SER A 1 25 ? -15.885 10.230 26.716 1.00 0.86 25 SER A O 2
ATOM 2715 N N . ASP A 1 26 ? -14.006 9.257 27.336 1.00 0.80 26 ASP A N 2
ATOM 2716 C CA . ASP A 1 26 ? -13.157 9.954 26.317 1.00 0.74 26 ASP A CA 2
ATOM 2717 C C . ASP A 1 26 ? -12.462 11.165 26.947 1.00 0.72 26 ASP A C 2
ATOM 2718 O O . ASP A 1 26 ? -12.545 12.279 26.466 1.00 0.84 26 ASP A O 2
ATOM 2727 N N . THR A 1 27 ? -11.754 10.941 28.017 1.00 0.66 27 THR A N 2
ATOM 2728 C CA . THR A 1 27 ? -11.029 12.055 28.683 1.00 0.73 27 THR A CA 2
ATOM 2729 C C . THR A 1 27 ? -9.963 12.598 27.725 1.00 0.65 27 THR A C 2
ATOM 2730 O O . THR A 1 27 ? -9.835 13.790 27.536 1.00 0.70 27 THR A O 2
ATOM 2741 N N . ARG A 1 28 ? -9.205 11.723 27.116 1.00 0.58 28 ARG A N 2
ATOM 2742 C CA . ARG A 1 28 ? -8.144 12.162 26.156 1.00 0.55 28 ARG A CA 2
ATOM 2743 C C . ARG A 1 28 ? -7.495 13.466 26.637 1.00 0.56 28 ARG A C 2
ATOM 2744 O O . ARG A 1 28 ? -7.640 14.499 26.013 1.00 0.65 28 ARG A O 2
ATOM 2765 N N . PRO A 1 29 ? -6.804 13.428 27.746 1.00 0.54 29 PRO A N 2
ATOM 2766 C CA . PRO A 1 29 ? -6.139 14.625 28.314 1.00 0.62 29 PRO A CA 2
ATOM 2767 C C . PRO A 1 29 ? -4.708 14.842 27.797 1.00 0.62 29 PRO A C 2
ATOM 2768 O O . PRO A 1 29 ? -3.964 15.635 28.344 1.00 0.70 29 PRO A O 2
ATOM 2779 N N . TYR A 1 30 ? -4.306 14.140 26.762 1.00 0.57 30 TYR A N 2
ATOM 2780 C CA . TYR A 1 30 ? -2.915 14.312 26.232 1.00 0.59 30 TYR A CA 2
ATOM 2781 C C . TYR A 1 30 ? -2.981 14.840 24.790 1.00 0.60 30 TYR A C 2
ATOM 2782 O O . TYR A 1 30 ? -2.978 14.077 23.844 1.00 0.58 30 TYR A O 2
ATOM 2800 N N . PRO A 1 31 ? -3.068 16.139 24.628 1.00 0.68 31 PRO A N 2
ATOM 2801 C CA . PRO A 1 31 ? -3.172 16.786 23.289 1.00 0.72 31 PRO A CA 2
ATOM 2802 C C . PRO A 1 31 ? -1.817 17.033 22.605 1.00 0.71 31 PRO A C 2
ATOM 2803 O O . PRO A 1 31 ? -0.902 17.583 23.186 1.00 0.76 31 PRO A O 2
ATOM 2814 N N . CYS A 1 32 ? -1.706 16.643 21.365 1.00 0.68 32 CYS A N 2
ATOM 2815 C CA . CYS A 1 32 ? -0.444 16.854 20.603 1.00 0.68 32 CYS A CA 2
ATOM 2816 C C . CYS A 1 32 ? -0.025 18.316 20.666 1.00 0.77 32 CYS A C 2
ATOM 2817 O O . CYS A 1 32 ? -0.828 19.222 20.572 1.00 0.83 32 CYS A O 2
ATOM 2824 N N . GLN A 1 33 ? 1.250 18.527 20.820 1.00 0.80 33 GLN A N 2
ATOM 2825 C CA . GLN A 1 33 ? 1.788 19.905 20.890 1.00 0.88 33 GLN A CA 2
ATOM 2826 C C . GLN A 1 33 ? 1.957 20.480 19.478 1.00 0.90 33 GLN A C 2
ATOM 2827 O O . GLN A 1 33 ? 2.026 21.677 19.317 1.00 0.98 33 GLN A O 2
ATOM 2841 N N . TYR A 1 34 ? 2.039 19.661 18.454 1.00 0.83 34 TYR A N 2
ATOM 2842 C CA . TYR A 1 34 ? 2.226 20.242 17.088 1.00 0.85 34 TYR A CA 2
ATOM 2843 C C . TYR A 1 34 ? 0.931 20.213 16.270 1.00 0.90 34 TYR A C 2
ATOM 2844 O O . TYR A 1 34 ? 0.333 21.242 16.024 1.00 0.99 34 TYR A O 2
ATOM 2862 N N . CYS A 1 35 ? 0.510 19.059 15.799 1.00 0.87 35 CYS A N 2
ATOM 2863 C CA . CYS A 1 35 ? -0.731 19.028 14.940 1.00 0.93 35 CYS A CA 2
ATOM 2864 C C . CYS A 1 35 ? -2.029 19.111 15.785 1.00 0.95 35 CYS A C 2
ATOM 2865 O O . CYS A 1 35 ? -3.056 19.523 15.283 1.00 1.04 35 CYS A O 2
ATOM 2872 N N . GLY A 1 36 ? -1.987 18.811 17.069 1.00 0.88 36 GLY A N 2
ATOM 2873 C CA . GLY A 1 36 ? -3.218 18.985 17.925 1.00 0.91 36 GLY A CA 2
ATOM 2874 C C . GLY A 1 36 ? -4.009 17.692 18.207 1.00 0.85 36 GLY A C 2
ATOM 2875 O O . GLY A 1 36 ? -4.936 17.717 18.995 1.00 0.88 36 GLY A O 2
ATOM 2879 N N . LYS A 1 37 ? -3.707 16.575 17.611 1.00 0.78 37 LYS A N 2
ATOM 2880 C CA . LYS A 1 37 ? -4.531 15.360 17.929 1.00 0.75 37 LYS A CA 2
ATOM 2881 C C . LYS A 1 37 ? -4.612 15.177 19.465 1.00 0.70 37 LYS A C 2
ATOM 2882 O O . LYS A 1 37 ? -3.905 15.822 20.207 1.00 0.70 37 LYS A O 2
ATOM 2901 N N . ARG A 1 38 ? -5.474 14.310 19.945 1.00 0.68 38 ARG A N 2
ATOM 2902 C CA . ARG A 1 38 ? -5.604 14.092 21.430 1.00 0.64 38 ARG A CA 2
ATOM 2903 C C . ARG A 1 38 ? -5.434 12.605 21.733 1.00 0.55 38 ARG A C 2
ATOM 2904 O O . ARG A 1 38 ? -6.026 11.762 21.090 1.00 0.55 38 ARG A O 2
ATOM 2925 N N . PHE A 1 39 ? -4.633 12.277 22.721 1.00 0.51 39 PHE A N 2
ATOM 2926 C CA . PHE A 1 39 ? -4.415 10.844 23.080 1.00 0.43 39 PHE A CA 2
ATOM 2927 C C . PHE A 1 39 ? -4.874 10.592 24.518 1.00 0.41 39 PHE A C 2
ATOM 2928 O O . PHE A 1 39 ? -5.109 11.517 25.284 1.00 0.46 39 PHE A O 2
ATOM 2945 N N . HIS A 1 40 ? -5.001 9.340 24.887 1.00 0.36 40 HIS A N 2
ATOM 2946 C CA . HIS A 1 40 ? -5.451 8.997 26.265 1.00 0.34 40 HIS A CA 2
ATOM 2947 C C . HIS A 1 40 ? -4.266 8.553 27.138 1.00 0.34 40 HIS A C 2
ATOM 2948 O O . HIS A 1 40 ? -4.451 8.191 28.284 1.00 0.39 40 HIS A O 2
ATOM 2962 N N . GLN A 1 41 ? -3.054 8.574 26.634 1.00 0.31 41 GLN A N 2
ATOM 2963 C CA . GLN A 1 41 ? -1.902 8.146 27.496 1.00 0.35 41 GLN A CA 2
ATOM 2964 C C . GLN A 1 41 ? -0.635 8.941 27.157 1.00 0.37 41 GLN A C 2
ATOM 2965 O O . GLN A 1 41 ? -0.132 8.889 26.056 1.00 0.36 41 GLN A O 2
ATOM 2979 N N . LYS A 1 42 ? -0.128 9.677 28.100 1.00 0.43 42 LYS A N 2
ATOM 2980 C CA . LYS A 1 42 ? 1.099 10.495 27.872 1.00 0.47 42 LYS A CA 2
ATOM 2981 C C . LYS A 1 42 ? 2.105 9.776 26.968 1.00 0.44 42 LYS A C 2
ATOM 2982 O O . LYS A 1 42 ? 2.359 10.190 25.851 1.00 0.48 42 LYS A O 2
ATOM 3001 N N . SER A 1 43 ? 2.713 8.728 27.446 1.00 0.45 43 SER A N 2
ATOM 3002 C CA . SER A 1 43 ? 3.725 8.004 26.626 1.00 0.45 43 SER A CA 2
ATOM 3003 C C . SER A 1 43 ? 3.190 7.737 25.222 1.00 0.41 43 SER A C 2
ATOM 3004 O O . SER A 1 43 ? 3.936 7.669 24.271 1.00 0.42 43 SER A O 2
ATOM 3012 N N . ASP A 1 44 ? 1.902 7.623 25.073 1.00 0.39 44 ASP A N 2
ATOM 3013 C CA . ASP A 1 44 ? 1.347 7.399 23.707 1.00 0.39 44 ASP A CA 2
ATOM 3014 C C . ASP A 1 44 ? 1.422 8.720 22.939 1.00 0.37 44 ASP A C 2
ATOM 3015 O O . ASP A 1 44 ? 1.800 8.752 21.777 1.00 0.41 44 ASP A O 2
ATOM 3024 N N . MET A 1 45 ? 1.136 9.823 23.569 1.00 0.37 45 MET A N 2
ATOM 3025 C CA . MET A 1 45 ? 1.271 11.116 22.859 1.00 0.39 45 MET A CA 2
ATOM 3026 C C . MET A 1 45 ? 2.756 11.354 22.621 1.00 0.39 45 MET A C 2
ATOM 3027 O O . MET A 1 45 ? 3.183 11.704 21.550 1.00 0.45 45 MET A O 2
ATOM 3041 N N . LYS A 1 46 ? 3.552 11.172 23.637 1.00 0.37 46 LYS A N 2
ATOM 3042 C CA . LYS A 1 46 ? 5.008 11.388 23.470 1.00 0.38 46 LYS A CA 2
ATOM 3043 C C . LYS A 1 46 ? 5.457 10.562 22.271 1.00 0.33 46 LYS A C 2
ATOM 3044 O O . LYS A 1 46 ? 6.258 10.994 21.467 1.00 0.34 46 LYS A O 2
ATOM 3063 N N . LYS A 1 47 ? 4.897 9.391 22.113 1.00 0.32 47 LYS A N 2
ATOM 3064 C CA . LYS A 1 47 ? 5.246 8.577 20.922 1.00 0.32 47 LYS A CA 2
ATOM 3065 C C . LYS A 1 47 ? 4.778 9.386 19.733 1.00 0.31 47 LYS A C 2
ATOM 3066 O O . LYS A 1 47 ? 5.396 9.416 18.684 1.00 0.36 47 LYS A O 2
ATOM 3085 N N . HIS A 1 48 ? 3.711 10.107 19.928 1.00 0.32 48 HIS A N 2
ATOM 3086 C CA . HIS A 1 48 ? 3.204 10.971 18.847 1.00 0.36 48 HIS A CA 2
ATOM 3087 C C . HIS A 1 48 ? 4.210 12.129 18.656 1.00 0.39 48 HIS A C 2
ATOM 3088 O O . HIS A 1 48 ? 4.858 12.270 17.617 1.00 0.43 48 HIS A O 2
ATOM 3102 N N . THR A 1 49 ? 4.373 12.960 19.658 1.00 0.38 49 THR A N 2
ATOM 3103 C CA . THR A 1 49 ? 5.335 14.083 19.558 1.00 0.43 49 THR A CA 2
ATOM 3104 C C . THR A 1 49 ? 6.599 13.631 18.845 1.00 0.41 49 THR A C 2
ATOM 3105 O O . THR A 1 49 ? 7.164 14.353 18.054 1.00 0.47 49 THR A O 2
ATOM 3116 N N . PHE A 1 50 ? 7.040 12.431 19.097 1.00 0.36 50 PHE A N 2
ATOM 3117 C CA . PHE A 1 50 ? 8.262 11.939 18.423 1.00 0.36 50 PHE A CA 2
ATOM 3118 C C . PHE A 1 50 ? 7.966 11.701 16.933 1.00 0.41 50 PHE A C 2
ATOM 3119 O O . PHE A 1 50 ? 8.793 11.983 16.086 1.00 0.46 50 PHE A O 2
ATOM 3136 N N . ILE A 1 51 ? 6.773 11.257 16.589 1.00 0.42 51 ILE A N 2
ATOM 3137 C CA . ILE A 1 51 ? 6.469 11.104 15.129 1.00 0.49 51 ILE A CA 2
ATOM 3138 C C . ILE A 1 51 ? 6.678 12.481 14.468 1.00 0.54 51 ILE A C 2
ATOM 3139 O O . ILE A 1 51 ? 6.923 12.563 13.280 1.00 0.60 51 ILE A O 2
ATOM 3155 N N . HIS A 1 52 ? 6.637 13.558 15.227 1.00 0.53 52 HIS A N 2
ATOM 3156 C CA . HIS A 1 52 ? 6.893 14.931 14.602 1.00 0.59 52 HIS A CA 2
ATOM 3157 C C . HIS A 1 52 ? 8.352 15.377 14.716 1.00 0.56 52 HIS A C 2
ATOM 3158 O O . HIS A 1 52 ? 8.878 16.068 13.865 1.00 0.61 52 HIS A O 2
ATOM 3172 N N . THR A 1 53 ? 8.974 15.040 15.805 1.00 0.49 53 THR A N 2
ATOM 3173 C CA . THR A 1 53 ? 10.372 15.498 16.042 1.00 0.47 53 THR A CA 2
ATOM 3174 C C . THR A 1 53 ? 11.311 14.697 15.165 1.00 0.41 53 THR A C 2
ATOM 3175 O O . THR A 1 53 ? 12.448 15.060 14.949 1.00 0.65 53 THR A O 2
ATOM 3186 N N . GLY A 1 54 ? 10.842 13.594 14.682 1.00 0.42 54 GLY A N 2
ATOM 3187 C CA . GLY A 1 54 ? 11.690 12.719 13.840 1.00 0.52 54 GLY A CA 2
ATOM 3188 C C . GLY A 1 54 ? 12.411 11.740 14.758 1.00 0.50 54 GLY A C 2
ATOM 3189 O O . GLY A 1 54 ? 13.306 11.026 14.356 1.00 0.59 54 GLY A O 2
ATOM 3193 N N . GLU A 1 55 ? 12.047 11.748 16.010 1.00 0.46 55 GLU A N 2
ATOM 3194 C CA . GLU A 1 55 ? 12.717 10.880 17.010 1.00 0.51 55 GLU A CA 2
ATOM 3195 C C . GLU A 1 55 ? 12.324 9.406 16.861 1.00 0.52 55 GLU A C 2
ATOM 3196 O O . GLU A 1 55 ? 11.199 9.007 17.091 1.00 0.62 55 GLU A O 2
ATOM 3208 N N . LYS A 1 56 ? 13.292 8.594 16.522 1.00 0.46 56 LYS A N 2
ATOM 3209 C CA . LYS A 1 56 ? 13.059 7.123 16.388 1.00 0.49 56 LYS A CA 2
ATOM 3210 C C . LYS A 1 56 ? 14.067 6.383 17.284 1.00 0.40 56 LYS A C 2
ATOM 3211 O O . LYS A 1 56 ? 14.974 5.733 16.797 1.00 0.39 56 LYS A O 2
ATOM 3230 N N . PRO A 1 57 ? 13.919 6.499 18.584 1.00 0.48 57 PRO A N 2
ATOM 3231 C CA . PRO A 1 57 ? 14.833 5.846 19.583 1.00 0.53 57 PRO A CA 2
ATOM 3232 C C . PRO A 1 57 ? 14.948 4.320 19.439 1.00 0.56 57 PRO A C 2
ATOM 3233 O O . PRO A 1 57 ? 15.799 3.709 20.059 1.00 0.67 57 PRO A O 2
ATOM 3244 N N . HIS A 1 58 ? 14.129 3.691 18.648 1.00 0.49 58 HIS A N 2
ATOM 3245 C CA . HIS A 1 58 ? 14.245 2.205 18.514 1.00 0.52 58 HIS A CA 2
ATOM 3246 C C . HIS A 1 58 ? 15.021 1.870 17.230 1.00 0.42 58 HIS A C 2
ATOM 3247 O O . HIS A 1 58 ? 14.441 1.655 16.187 1.00 0.40 58 HIS A O 2
ATOM 3261 N N . LYS A 1 59 ? 16.331 1.844 17.301 1.00 0.49 59 LYS A N 2
ATOM 3262 C CA . LYS A 1 59 ? 17.138 1.544 16.085 1.00 0.54 59 LYS A CA 2
ATOM 3263 C C . LYS A 1 59 ? 17.260 0.031 15.896 1.00 0.54 59 LYS A C 2
ATOM 3264 O O . LYS A 1 59 ? 17.710 -0.681 16.769 1.00 0.61 59 LYS A O 2
ATOM 3283 N N . CYS A 1 60 ? 16.876 -0.446 14.755 1.00 0.54 60 CYS A N 2
ATOM 3284 C CA . CYS A 1 60 ? 16.968 -1.900 14.462 1.00 0.55 60 CYS A CA 2
ATOM 3285 C C . CYS A 1 60 ? 18.412 -2.396 14.695 1.00 0.75 60 CYS A C 2
ATOM 3286 O O . CYS A 1 60 ? 18.733 -2.807 15.788 1.00 0.89 60 CYS A O 2
ATOM 3293 N N . GLN A 1 61 ? 19.274 -2.344 13.694 1.00 0.82 61 GLN A N 2
ATOM 3294 C CA . GLN A 1 61 ? 20.726 -2.790 13.845 1.00 1.04 61 GLN A CA 2
ATOM 3295 C C . GLN A 1 61 ? 21.032 -3.929 12.876 1.00 1.10 61 GLN A C 2
ATOM 3296 O O . GLN A 1 61 ? 22.172 -4.328 12.691 1.00 1.28 61 GLN A O 2
ATOM 3310 N N . VAL A 1 62 ? 20.025 -4.449 12.270 1.00 0.95 62 VAL A N 2
ATOM 3311 C CA . VAL A 1 62 ? 20.190 -5.556 11.315 1.00 1.03 62 VAL A CA 2
ATOM 3312 C C . VAL A 1 62 ? 20.283 -4.979 9.916 1.00 1.14 62 VAL A C 2
ATOM 3313 O O . VAL A 1 62 ? 21.199 -5.254 9.165 1.00 1.35 62 VAL A O 2
ATOM 3326 N N . CYS A 1 63 ? 19.317 -4.178 9.565 1.00 1.05 63 CYS A N 2
ATOM 3327 C CA . CYS A 1 63 ? 19.287 -3.555 8.218 1.00 1.21 63 CYS A CA 2
ATOM 3328 C C . CYS A 1 63 ? 19.598 -2.048 8.323 1.00 1.23 63 CYS A C 2
ATOM 3329 O O . CYS A 1 63 ? 19.814 -1.379 7.327 1.00 1.48 63 CYS A O 2
ATOM 3336 N N . GLY A 1 64 ? 19.660 -1.520 9.522 1.00 1.03 64 GLY A N 2
ATOM 3337 C CA . GLY A 1 64 ? 20.005 -0.074 9.706 1.00 1.06 64 GLY A CA 2
ATOM 3338 C C . GLY A 1 64 ? 18.782 0.859 9.597 1.00 0.96 64 GLY A C 2
ATOM 3339 O O . GLY A 1 64 ? 18.912 1.986 9.167 1.00 0.97 64 GLY A O 2
ATOM 3343 N N . LYS A 1 65 ? 17.610 0.439 10.014 1.00 0.89 65 LYS A N 2
ATOM 3344 C CA . LYS A 1 65 ? 16.424 1.365 9.949 1.00 0.87 65 LYS A CA 2
ATOM 3345 C C . LYS A 1 65 ? 16.055 1.770 11.384 1.00 0.71 65 LYS A C 2
ATOM 3346 O O . LYS A 1 65 ? 16.665 1.309 12.330 1.00 0.62 65 LYS A O 2
ATOM 3365 N N . ALA A 1 66 ? 15.114 2.663 11.573 1.00 0.73 66 ALA A N 2
ATOM 3366 C CA . ALA A 1 66 ? 14.786 3.111 12.962 1.00 0.65 66 ALA A CA 2
ATOM 3367 C C . ALA A 1 66 ? 13.275 3.220 13.182 1.00 0.64 66 ALA A C 2
ATOM 3368 O O . ALA A 1 66 ? 12.505 3.327 12.251 1.00 0.80 66 ALA A O 2
ATOM 3375 N N . PHE A 1 67 ? 12.846 3.130 14.422 1.00 0.56 67 PHE A N 2
ATOM 3376 C CA . PHE A 1 67 ? 11.377 3.173 14.697 1.00 0.71 67 PHE A CA 2
ATOM 3377 C C . PHE A 1 67 ? 11.002 4.028 15.906 1.00 0.73 67 PHE A C 2
ATOM 3378 O O . PHE A 1 67 ? 11.719 4.129 16.883 1.00 0.63 67 PHE A O 2
ATOM 3395 N N . SER A 1 68 ? 9.841 4.629 15.821 1.00 0.90 68 SER A N 2
ATOM 3396 C CA . SER A 1 68 ? 9.323 5.475 16.931 1.00 0.98 68 SER A CA 2
ATOM 3397 C C . SER A 1 68 ? 8.698 4.585 17.997 1.00 1.07 68 SER A C 2
ATOM 3398 O O . SER A 1 68 ? 8.626 4.949 19.154 1.00 1.19 68 SER A O 2
ATOM 3406 N N . GLN A 1 69 ? 8.209 3.425 17.620 1.00 1.10 69 GLN A N 2
ATOM 3407 C CA . GLN A 1 69 ? 7.562 2.552 18.637 1.00 1.22 69 GLN A CA 2
ATOM 3408 C C . GLN A 1 69 ? 8.271 1.201 18.730 1.00 1.12 69 GLN A C 2
ATOM 3409 O O . GLN A 1 69 ? 8.722 0.643 17.742 1.00 1.07 69 GLN A O 2
ATOM 3423 N N . SER A 1 70 ? 8.351 0.662 19.908 1.00 1.15 70 SER A N 2
ATOM 3424 C CA . SER A 1 70 ? 9.002 -0.652 20.056 1.00 1.11 70 SER A CA 2
ATOM 3425 C C . SER A 1 70 ? 8.176 -1.696 19.316 1.00 1.17 70 SER A C 2
ATOM 3426 O O . SER A 1 70 ? 8.706 -2.525 18.634 1.00 1.10 70 SER A O 2
ATOM 3434 N N . SER A 1 71 ? 6.877 -1.651 19.433 1.00 1.34 71 SER A N 2
ATOM 3435 C CA . SER A 1 71 ? 6.039 -2.658 18.729 1.00 1.43 71 SER A CA 2
ATOM 3436 C C . SER A 1 71 ? 6.468 -2.710 17.274 1.00 1.30 71 SER A C 2
ATOM 3437 O O . SER A 1 71 ? 6.621 -3.771 16.704 1.00 1.29 71 SER A O 2
ATOM 3445 N N . ASN A 1 72 ? 6.673 -1.588 16.654 1.00 1.24 72 ASN A N 2
ATOM 3446 C CA . ASN A 1 72 ? 7.097 -1.632 15.240 1.00 1.17 72 ASN A CA 2
ATOM 3447 C C . ASN A 1 72 ? 8.526 -2.188 15.171 1.00 0.96 72 ASN A C 2
ATOM 3448 O O . ASN A 1 72 ? 8.866 -2.914 14.259 1.00 0.91 72 ASN A O 2
ATOM 3459 N N . LEU A 1 73 ? 9.358 -1.914 16.147 1.00 0.85 73 LEU A N 2
ATOM 3460 C CA . LEU A 1 73 ? 10.730 -2.502 16.110 1.00 0.66 73 LEU A CA 2
ATOM 3461 C C . LEU A 1 73 ? 10.638 -4.001 16.433 1.00 0.71 73 LEU A C 2
ATOM 3462 O O . LEU A 1 73 ? 11.195 -4.811 15.737 1.00 0.62 73 LEU A O 2
ATOM 3478 N N . ILE A 1 74 ? 9.926 -4.384 17.455 1.00 0.88 74 ILE A N 2
ATOM 3479 C CA . ILE A 1 74 ? 9.781 -5.834 17.774 1.00 0.96 74 ILE A CA 2
ATOM 3480 C C . ILE A 1 74 ? 9.249 -6.549 16.530 1.00 0.94 74 ILE A C 2
ATOM 3481 O O . ILE A 1 74 ? 9.826 -7.514 16.071 1.00 0.87 74 ILE A O 2
ATOM 3497 N N . THR A 1 75 ? 8.168 -6.082 15.967 1.00 1.05 75 THR A N 2
ATOM 3498 C CA . THR A 1 75 ? 7.651 -6.748 14.745 1.00 1.11 75 THR A CA 2
ATOM 3499 C C . THR A 1 75 ? 8.741 -6.694 13.675 1.00 0.92 75 THR A C 2
ATOM 3500 O O . THR A 1 75 ? 9.055 -7.672 13.024 1.00 0.91 75 THR A O 2
ATOM 3511 N N . HIS A 1 76 ? 9.310 -5.537 13.487 1.00 0.82 76 HIS A N 2
ATOM 3512 C CA . HIS A 1 76 ? 10.375 -5.365 12.465 1.00 0.70 76 HIS A CA 2
ATOM 3513 C C . HIS A 1 76 ? 11.511 -6.391 12.711 1.00 0.50 76 HIS A C 2
ATOM 3514 O O . HIS A 1 76 ? 11.946 -7.104 11.808 1.00 0.48 76 HIS A O 2
ATOM 3528 N N . SER A 1 77 ? 11.991 -6.494 13.927 1.00 0.43 77 SER A N 2
ATOM 3529 C CA . SER A 1 77 ? 13.074 -7.476 14.205 1.00 0.34 77 SER A CA 2
ATOM 3530 C C . SER A 1 77 ? 12.510 -8.892 14.059 1.00 0.39 77 SER A C 2
ATOM 3531 O O . SER A 1 77 ? 13.206 -9.807 13.669 1.00 0.38 77 SER A O 2
ATOM 3539 N N . ARG A 1 78 ? 11.240 -9.077 14.357 1.00 0.54 78 ARG A N 2
ATOM 3540 C CA . ARG A 1 78 ? 10.635 -10.432 14.208 1.00 0.60 78 ARG A CA 2
ATOM 3541 C C . ARG A 1 78 ? 10.745 -10.803 12.739 1.00 0.54 78 ARG A C 2
ATOM 3542 O O . ARG A 1 78 ? 10.915 -11.950 12.385 1.00 0.53 78 ARG A O 2
ATOM 3563 N N . LYS A 1 79 ? 10.685 -9.827 11.874 1.00 0.59 79 LYS A N 2
ATOM 3564 C CA . LYS A 1 79 ? 10.838 -10.141 10.434 1.00 0.68 79 LYS A CA 2
ATOM 3565 C C . LYS A 1 79 ? 12.278 -10.606 10.222 1.00 0.59 79 LYS A C 2
ATOM 3566 O O . LYS A 1 79 ? 12.519 -11.615 9.592 1.00 0.70 79 LYS A O 2
ATOM 3585 N N . HIS A 1 80 ? 13.250 -9.910 10.763 1.00 0.45 80 HIS A N 2
ATOM 3586 C CA . HIS A 1 80 ? 14.647 -10.412 10.569 1.00 0.50 80 HIS A CA 2
ATOM 3587 C C . HIS A 1 80 ? 14.767 -11.817 11.167 1.00 0.48 80 HIS A C 2
ATOM 3588 O O . HIS A 1 80 ? 15.004 -12.782 10.467 1.00 0.59 80 HIS A O 2
ATOM 3602 N N . THR A 1 81 ? 14.638 -11.924 12.470 1.00 0.42 81 THR A N 2
ATOM 3603 C CA . THR A 1 81 ? 14.784 -13.254 13.135 1.00 0.50 81 THR A CA 2
ATOM 3604 C C . THR A 1 81 ? 13.826 -14.265 12.501 1.00 0.50 81 THR A C 2
ATOM 3605 O O . THR A 1 81 ? 14.230 -15.318 12.049 1.00 0.60 81 THR A O 2
ATOM 3616 N N . GLY A 1 82 ? 12.558 -13.961 12.466 1.00 0.51 82 GLY A N 2
ATOM 3617 C CA . GLY A 1 82 ? 11.576 -14.907 11.856 1.00 0.61 82 GLY A CA 2
ATOM 3618 C C . GLY A 1 82 ? 10.324 -14.970 12.734 1.00 1.46 82 GLY A C 2
ATOM 4641 N N . SER A 1 1 ? -12.119 -9.542 39.469 1.00 1.16 1 SER A N 3
ATOM 4642 C CA . SER A 1 1 ? -11.681 -8.662 38.347 1.00 1.02 1 SER A CA 3
ATOM 4643 C C . SER A 1 1 ? -12.667 -7.504 38.162 1.00 0.96 1 SER A C 3
ATOM 4644 O O . SER A 1 1 ? -13.798 -7.555 38.609 1.00 1.03 1 SER A O 3
ATOM 4654 N N . PHE A 1 2 ? -12.239 -6.464 37.493 1.00 0.88 2 PHE A N 3
ATOM 4655 C CA . PHE A 1 2 ? -13.126 -5.284 37.248 1.00 0.83 2 PHE A CA 3
ATOM 4656 C C . PHE A 1 2 ? -13.805 -5.452 35.871 1.00 0.80 2 PHE A C 3
ATOM 4657 O O . PHE A 1 2 ? -13.157 -5.732 34.884 1.00 0.75 2 PHE A O 3
ATOM 4674 N N . ASP A 1 3 ? -15.121 -5.358 35.817 1.00 0.83 3 ASP A N 3
ATOM 4675 C CA . ASP A 1 3 ? -15.840 -5.591 34.508 1.00 0.80 3 ASP A CA 3
ATOM 4676 C C . ASP A 1 3 ? -16.580 -4.342 33.981 1.00 0.77 3 ASP A C 3
ATOM 4677 O O . ASP A 1 3 ? -17.572 -3.888 34.519 1.00 0.82 3 ASP A O 3
ATOM 4686 N N . CYS A 1 4 ? -16.071 -3.834 32.888 1.00 0.72 4 CYS A N 3
ATOM 4687 C CA . CYS A 1 4 ? -16.660 -2.625 32.214 1.00 0.71 4 CYS A CA 3
ATOM 4688 C C . CYS A 1 4 ? -18.185 -2.758 32.050 1.00 0.79 4 CYS A C 3
ATOM 4689 O O . CYS A 1 4 ? -18.693 -3.774 31.620 1.00 0.82 4 CYS A O 3
ATOM 4696 N N . LYS A 1 5 ? -18.907 -1.739 32.430 1.00 0.85 5 LYS A N 3
ATOM 4697 C CA . LYS A 1 5 ? -20.400 -1.782 32.333 1.00 0.94 5 LYS A CA 3
ATOM 4698 C C . LYS A 1 5 ? -20.907 -1.242 30.980 1.00 0.93 5 LYS A C 3
ATOM 4699 O O . LYS A 1 5 ? -22.018 -1.527 30.584 1.00 1.01 5 LYS A O 3
ATOM 4718 N N . ILE A 1 6 ? -20.144 -0.434 30.283 1.00 0.85 6 ILE A N 3
ATOM 4719 C CA . ILE A 1 6 ? -20.641 0.129 29.003 1.00 0.86 6 ILE A CA 3
ATOM 4720 C C . ILE A 1 6 ? -20.628 -0.920 27.886 1.00 0.84 6 ILE A C 3
ATOM 4721 O O . ILE A 1 6 ? -21.667 -1.340 27.416 1.00 0.91 6 ILE A O 3
ATOM 4737 N N . CYS A 1 7 ? -19.471 -1.333 27.429 1.00 0.76 7 CYS A N 3
ATOM 4738 C CA . CYS A 1 7 ? -19.449 -2.337 26.316 1.00 0.75 7 CYS A CA 3
ATOM 4739 C C . CYS A 1 7 ? -19.388 -3.759 26.892 1.00 0.78 7 CYS A C 3
ATOM 4740 O O . CYS A 1 7 ? -19.765 -4.716 26.243 1.00 0.87 7 CYS A O 3
ATOM 4747 N N . GLY A 1 8 ? -18.992 -3.899 28.134 1.00 0.79 8 GLY A N 3
ATOM 4748 C CA . GLY A 1 8 ? -19.005 -5.256 28.778 1.00 0.83 8 GLY A CA 3
ATOM 4749 C C . GLY A 1 8 ? -17.697 -6.061 28.606 1.00 0.77 8 GLY A C 3
ATOM 4750 O O . GLY A 1 8 ? -17.740 -7.220 28.239 1.00 0.83 8 GLY A O 3
ATOM 4754 N N . LYS A 1 9 ? -16.548 -5.507 28.920 1.00 0.69 9 LYS A N 3
ATOM 4755 C CA . LYS A 1 9 ? -15.272 -6.314 28.827 1.00 0.65 9 LYS A CA 3
ATOM 4756 C C . LYS A 1 9 ? -14.610 -6.330 30.215 1.00 0.67 9 LYS A C 3
ATOM 4757 O O . LYS A 1 9 ? -14.965 -5.550 31.076 1.00 0.71 9 LYS A O 3
ATOM 4776 N N . SER A 1 10 ? -13.711 -7.267 30.474 1.00 0.67 10 SER A N 3
ATOM 4777 C CA . SER A 1 10 ? -13.117 -7.367 31.859 1.00 0.71 10 SER A CA 3
ATOM 4778 C C . SER A 1 10 ? -11.627 -7.009 31.918 1.00 0.66 10 SER A C 3
ATOM 4779 O O . SER A 1 10 ? -10.873 -7.192 30.981 1.00 0.62 10 SER A O 3
ATOM 4787 N N . PHE A 1 11 ? -11.221 -6.485 33.057 1.00 0.67 11 PHE A N 3
ATOM 4788 C CA . PHE A 1 11 ? -9.802 -6.079 33.265 1.00 0.63 11 PHE A CA 3
ATOM 4789 C C . PHE A 1 11 ? -9.265 -6.657 34.584 1.00 0.70 11 PHE A C 3
ATOM 4790 O O . PHE A 1 11 ? -9.794 -6.421 35.651 1.00 0.77 11 PHE A O 3
ATOM 4807 N N . LYS A 1 12 ? -8.194 -7.400 34.496 1.00 0.71 12 LYS A N 3
ATOM 4808 C CA . LYS A 1 12 ? -7.570 -7.999 35.719 1.00 0.79 12 LYS A CA 3
ATOM 4809 C C . LYS A 1 12 ? -7.076 -6.872 36.633 1.00 0.75 12 LYS A C 3
ATOM 4810 O O . LYS A 1 12 ? -6.842 -7.064 37.809 1.00 0.82 12 LYS A O 3
ATOM 4829 N N . ARG A 1 13 ? -6.880 -5.700 36.073 1.00 0.66 13 ARG A N 3
ATOM 4830 C CA . ARG A 1 13 ? -6.362 -4.546 36.868 1.00 0.63 13 ARG A CA 3
ATOM 4831 C C . ARG A 1 13 ? -7.363 -3.392 36.810 1.00 0.56 13 ARG A C 3
ATOM 4832 O O . ARG A 1 13 ? -7.909 -3.076 35.767 1.00 0.52 13 ARG A O 3
ATOM 4853 N N . SER A 1 14 ? -7.607 -2.749 37.913 1.00 0.58 14 SER A N 3
ATOM 4854 C CA . SER A 1 14 ? -8.566 -1.619 37.886 1.00 0.54 14 SER A CA 3
ATOM 4855 C C . SER A 1 14 ? -8.013 -0.551 36.934 1.00 0.47 14 SER A C 3
ATOM 4856 O O . SER A 1 14 ? -8.751 0.133 36.262 1.00 0.47 14 SER A O 3
ATOM 4864 N N . SER A 1 15 ? -6.707 -0.402 36.895 1.00 0.47 15 SER A N 3
ATOM 4865 C CA . SER A 1 15 ? -6.082 0.621 36.011 1.00 0.43 15 SER A CA 3
ATOM 4866 C C . SER A 1 15 ? -6.376 0.299 34.541 1.00 0.40 15 SER A C 3
ATOM 4867 O O . SER A 1 15 ? -6.728 1.168 33.768 1.00 0.40 15 SER A O 3
ATOM 4875 N N . THR A 1 16 ? -6.244 -0.942 34.141 1.00 0.42 16 THR A N 3
ATOM 4876 C CA . THR A 1 16 ? -6.535 -1.294 32.725 1.00 0.41 16 THR A CA 3
ATOM 4877 C C . THR A 1 16 ? -8.002 -0.981 32.492 1.00 0.37 16 THR A C 3
ATOM 4878 O O . THR A 1 16 ? -8.409 -0.539 31.434 1.00 0.35 16 THR A O 3
ATOM 4889 N N . LEU A 1 17 ? -8.793 -1.148 33.514 1.00 0.41 17 LEU A N 3
ATOM 4890 C CA . LEU A 1 17 ? -10.229 -0.804 33.391 1.00 0.42 17 LEU A CA 3
ATOM 4891 C C . LEU A 1 17 ? -10.336 0.714 33.364 1.00 0.38 17 LEU A C 3
ATOM 4892 O O . LEU A 1 17 ? -11.174 1.270 32.705 1.00 0.39 17 LEU A O 3
ATOM 4908 N N . SER A 1 18 ? -9.504 1.398 34.104 1.00 0.37 18 SER A N 3
ATOM 4909 C CA . SER A 1 18 ? -9.577 2.882 34.124 1.00 0.35 18 SER A CA 3
ATOM 4910 C C . SER A 1 18 ? -9.363 3.402 32.706 1.00 0.31 18 SER A C 3
ATOM 4911 O O . SER A 1 18 ? -10.220 4.048 32.143 1.00 0.34 18 SER A O 3
ATOM 4919 N N . THR A 1 19 ? -8.239 3.096 32.112 1.00 0.29 19 THR A N 3
ATOM 4920 C CA . THR A 1 19 ? -7.998 3.554 30.717 1.00 0.28 19 THR A CA 3
ATOM 4921 C C . THR A 1 19 ? -9.172 3.097 29.859 1.00 0.27 19 THR A C 3
ATOM 4922 O O . THR A 1 19 ? -9.627 3.786 28.962 1.00 0.31 19 THR A O 3
ATOM 4933 N N . HIS A 1 20 ? -9.694 1.948 30.151 1.00 0.27 20 HIS A N 3
ATOM 4934 C CA . HIS A 1 20 ? -10.856 1.458 29.376 1.00 0.29 20 HIS A CA 3
ATOM 4935 C C . HIS A 1 20 ? -12.063 2.379 29.657 1.00 0.33 20 HIS A C 3
ATOM 4936 O O . HIS A 1 20 ? -12.752 2.850 28.756 1.00 0.36 20 HIS A O 3
ATOM 4950 N N . LEU A 1 21 ? -12.311 2.662 30.907 1.00 0.35 21 LEU A N 3
ATOM 4951 C CA . LEU A 1 21 ? -13.444 3.554 31.253 1.00 0.41 21 LEU A CA 3
ATOM 4952 C C . LEU A 1 21 ? -13.213 4.882 30.550 1.00 0.41 21 LEU A C 3
ATOM 4953 O O . LEU A 1 21 ? -14.130 5.585 30.178 1.00 0.47 21 LEU A O 3
ATOM 4969 N N . LEU A 1 22 ? -11.958 5.212 30.357 1.00 0.37 22 LEU A N 3
ATOM 4970 C CA . LEU A 1 22 ? -11.603 6.470 29.657 1.00 0.40 22 LEU A CA 3
ATOM 4971 C C . LEU A 1 22 ? -11.906 6.279 28.180 1.00 0.41 22 LEU A C 3
ATOM 4972 O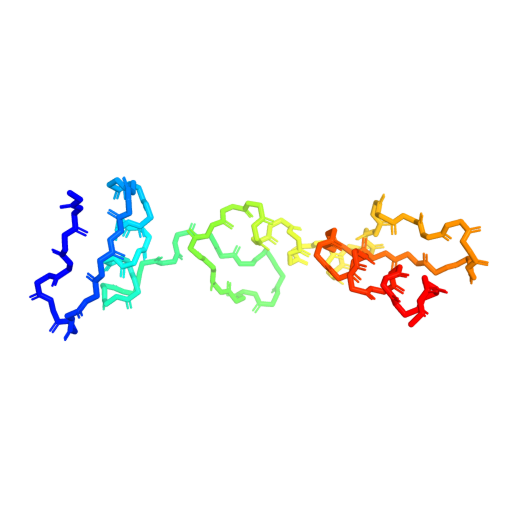 O . LEU A 1 22 ? -12.227 7.223 27.490 1.00 0.46 22 LEU A O 3
ATOM 4988 N N . ILE A 1 23 ? -11.857 5.070 27.671 1.00 0.38 23 ILE A N 3
ATOM 4989 C CA . ILE A 1 23 ? -12.216 4.889 26.241 1.00 0.40 23 ILE A CA 3
ATOM 4990 C C . ILE A 1 23 ? -13.674 5.291 26.095 1.00 0.47 23 ILE A C 3
ATOM 4991 O O . ILE A 1 23 ? -14.094 5.815 25.086 1.00 0.52 23 ILE A O 3
ATOM 5007 N N . HIS A 1 24 ? -14.460 5.035 27.116 1.00 0.50 24 HIS A N 3
ATOM 5008 C CA . HIS A 1 24 ? -15.915 5.393 27.045 1.00 0.58 24 HIS A CA 3
ATOM 5009 C C . HIS A 1 24 ? -16.132 6.888 27.318 1.00 0.61 24 HIS A C 3
ATOM 5010 O O . HIS A 1 24 ? -16.898 7.535 26.633 1.00 0.72 24 HIS A O 3
ATOM 5024 N N . SER A 1 25 ? -15.489 7.459 28.307 1.00 0.54 25 SER A N 3
ATOM 5025 C CA . SER A 1 25 ? -15.710 8.912 28.576 1.00 0.57 25 SER A CA 3
ATOM 5026 C C . SER A 1 25 ? -14.760 9.725 27.683 1.00 0.52 25 SER A C 3
ATOM 5027 O O . SER A 1 25 ? -14.704 10.936 27.747 1.00 0.60 25 SER A O 3
ATOM 5035 N N . ASP A 1 26 ? -14.016 9.036 26.849 1.00 0.43 26 ASP A N 3
ATOM 5036 C CA . ASP A 1 26 ? -13.052 9.705 25.917 1.00 0.41 26 ASP A CA 3
ATOM 5037 C C . ASP A 1 26 ? -12.400 10.922 26.577 1.00 0.41 26 ASP A C 3
ATOM 5038 O O . ASP A 1 26 ? -12.437 12.024 26.064 1.00 0.43 26 ASP A O 3
ATOM 5047 N N . THR A 1 27 ? -11.759 10.706 27.688 1.00 0.44 27 THR A N 3
ATOM 5048 C CA . THR A 1 27 ? -11.047 11.821 28.383 1.00 0.46 27 THR A CA 3
ATOM 5049 C C . THR A 1 27 ? -9.837 12.243 27.532 1.00 0.45 27 THR A C 3
ATOM 5050 O O . THR A 1 27 ? -9.667 13.400 27.203 1.00 0.52 27 THR A O 3
ATOM 5061 N N . ARG A 1 28 ? -9.009 11.302 27.160 1.00 0.41 28 ARG A N 3
ATOM 5062 C CA . ARG A 1 28 ? -7.817 11.620 26.312 1.00 0.42 28 ARG A CA 3
ATOM 5063 C C . ARG A 1 28 ? -7.130 12.895 26.809 1.00 0.38 28 ARG A C 3
ATOM 5064 O O . ARG A 1 28 ? -7.033 13.870 26.092 1.00 0.39 28 ARG A O 3
ATOM 5085 N N . PRO A 1 29 ? -6.654 12.898 28.023 1.00 0.41 29 PRO A N 3
ATOM 5086 C CA . PRO A 1 29 ? -5.968 14.089 28.602 1.00 0.44 29 PRO A CA 3
ATOM 5087 C C . PRO A 1 29 ? -4.564 14.341 28.018 1.00 0.43 29 PRO A C 3
ATOM 5088 O O . PRO A 1 29 ? -3.761 15.032 28.619 1.00 0.51 29 PRO A O 3
ATOM 5099 N N . TYR A 1 30 ? -4.250 13.803 26.861 1.00 0.44 30 TYR A N 3
ATOM 5100 C CA . TYR A 1 30 ? -2.891 14.047 26.268 1.00 0.47 30 TYR A CA 3
ATOM 5101 C C . TYR A 1 30 ? -3.049 14.578 24.836 1.00 0.43 30 TYR A C 3
ATOM 5102 O O . TYR A 1 30 ? -3.102 13.817 23.890 1.00 0.46 30 TYR A O 3
ATOM 5120 N N . PRO A 1 31 ? -3.152 15.881 24.679 1.00 0.44 31 PRO A N 3
ATOM 5121 C CA . PRO A 1 31 ? -3.330 16.524 23.342 1.00 0.41 31 PRO A CA 3
ATOM 5122 C C . PRO A 1 31 ? -2.023 16.709 22.556 1.00 0.39 31 PRO A C 3
ATOM 5123 O O . PRO A 1 31 ? -1.011 17.112 23.093 1.00 0.44 31 PRO A O 3
ATOM 5134 N N . CYS A 1 32 ? -2.052 16.420 21.282 1.00 0.36 32 CYS A N 3
ATOM 5135 C CA . CYS A 1 32 ? -0.833 16.583 20.441 1.00 0.34 32 CYS A CA 3
ATOM 5136 C C . CYS A 1 32 ? -0.415 18.044 20.474 1.00 0.34 32 CYS A C 3
ATOM 5137 O O . CYS A 1 32 ? -1.202 18.943 20.254 1.00 0.35 32 CYS A O 3
ATOM 5144 N N . GLN A 1 33 ? 0.825 18.273 20.751 1.00 0.35 33 GLN A N 3
ATOM 5145 C CA . GLN A 1 33 ? 1.348 19.659 20.823 1.00 0.37 33 GLN A CA 3
ATOM 5146 C C . GLN A 1 33 ? 1.491 20.262 19.415 1.00 0.34 33 GLN A C 3
ATOM 5147 O O . GLN A 1 33 ? 1.722 21.449 19.280 1.00 0.36 33 GLN A O 3
ATOM 5161 N N . TYR A 1 34 ? 1.384 19.479 18.364 1.00 0.31 34 TYR A N 3
ATOM 5162 C CA . TYR A 1 34 ? 1.550 20.063 16.988 1.00 0.31 34 TYR A CA 3
ATOM 5163 C C . TYR A 1 34 ? 0.249 20.016 16.166 1.00 0.30 34 TYR A C 3
ATOM 5164 O O . TYR A 1 34 ? -0.350 21.036 15.883 1.00 0.32 34 TYR A O 3
ATOM 5182 N N . CYS A 1 35 ? -0.179 18.843 15.749 1.00 0.29 35 CYS A N 3
ATOM 5183 C CA . CYS A 1 35 ? -1.433 18.747 14.911 1.00 0.29 35 CYS A CA 3
ATOM 5184 C C . CYS A 1 35 ? -2.687 18.592 15.799 1.00 0.30 35 CYS A C 3
ATOM 5185 O O . CYS A 1 35 ? -3.805 18.718 15.341 1.00 0.34 35 CYS A O 3
ATOM 5192 N N . GLY A 1 36 ? -2.495 18.414 17.080 1.00 0.32 36 GLY A N 3
ATOM 5193 C CA . GLY A 1 36 ? -3.650 18.364 18.035 1.00 0.35 36 GLY A CA 3
ATOM 5194 C C . GLY A 1 36 ? -4.290 16.970 18.247 1.00 0.35 36 GLY A C 3
ATOM 5195 O O . GLY A 1 36 ? -5.166 16.848 19.077 1.00 0.39 36 GLY A O 3
ATOM 5199 N N . LYS A 1 37 ? -3.891 15.913 17.570 1.00 0.34 37 LYS A N 3
ATOM 5200 C CA . LYS A 1 37 ? -4.542 14.594 17.875 1.00 0.35 37 LYS A CA 3
ATOM 5201 C C . LYS A 1 37 ? -4.538 14.436 19.402 1.00 0.36 37 LYS A C 3
ATOM 5202 O O . LYS A 1 37 ? -3.640 14.895 20.056 1.00 0.40 37 LYS A O 3
ATOM 5221 N N . ARG A 1 38 ? -5.506 13.788 19.986 1.00 0.37 38 ARG A N 3
ATOM 5222 C CA . ARG A 1 38 ? -5.495 13.627 21.484 1.00 0.38 38 ARG A CA 3
ATOM 5223 C C . ARG A 1 38 ? -5.405 12.145 21.835 1.00 0.40 38 ARG A C 3
ATOM 5224 O O . ARG A 1 38 ? -6.101 11.322 21.274 1.00 0.43 38 ARG A O 3
ATOM 5245 N N . PHE A 1 39 ? -4.551 11.796 22.776 1.00 0.42 39 PHE A N 3
ATOM 5246 C CA . PHE A 1 39 ? -4.402 10.369 23.185 1.00 0.45 39 PHE A CA 3
ATOM 5247 C C . PHE A 1 39 ? -4.760 10.235 24.667 1.00 0.51 39 PHE A C 3
ATOM 5248 O O . PHE A 1 39 ? -5.028 11.219 25.343 1.00 0.53 39 PHE A O 3
ATOM 5265 N N . HIS A 1 40 ? -4.772 9.027 25.176 1.00 0.57 40 HIS A N 3
ATOM 5266 C CA . HIS A 1 40 ? -5.123 8.819 26.611 1.00 0.64 40 HIS A CA 3
ATOM 5267 C C . HIS A 1 40 ? -3.918 8.309 27.413 1.00 0.67 40 HIS A C 3
ATOM 5268 O O . HIS A 1 40 ? -4.059 7.950 28.565 1.00 0.72 40 HIS A O 3
ATOM 5282 N N . GLN A 1 41 ? -2.735 8.278 26.847 1.00 0.65 41 GLN A N 3
ATOM 5283 C CA . GLN A 1 41 ? -1.564 7.792 27.649 1.00 0.69 41 GLN A CA 3
ATOM 5284 C C . GLN A 1 41 ? -0.303 8.600 27.301 1.00 0.64 41 GLN A C 3
ATOM 5285 O O . GLN A 1 41 ? 0.229 8.494 26.214 1.00 0.60 41 GLN A O 3
ATOM 5299 N N . LYS A 1 42 ? 0.175 9.393 28.220 1.00 0.67 42 LYS A N 3
ATOM 5300 C CA . LYS A 1 42 ? 1.399 10.215 27.978 1.00 0.65 42 LYS A CA 3
ATOM 5301 C C . LYS A 1 42 ? 2.353 9.509 27.013 1.00 0.63 42 LYS A C 3
ATOM 5302 O O . LYS A 1 42 ? 2.369 9.795 25.829 1.00 0.64 42 LYS A O 3
ATOM 5321 N N . SER A 1 43 ? 3.128 8.576 27.492 1.00 0.65 43 SER A N 3
ATOM 5322 C CA . SER A 1 43 ? 4.083 7.841 26.605 1.00 0.64 43 SER A CA 3
ATOM 5323 C C . SER A 1 43 ? 3.497 7.610 25.210 1.00 0.58 43 SER A C 3
ATOM 5324 O O . SER A 1 43 ? 4.213 7.573 24.232 1.00 0.56 43 SER A O 3
ATOM 5332 N N . ASP A 1 44 ? 2.209 7.460 25.095 1.00 0.57 44 ASP A N 3
ATOM 5333 C CA . ASP A 1 44 ? 1.641 7.240 23.736 1.00 0.53 44 ASP A CA 3
ATOM 5334 C C . ASP A 1 44 ? 1.643 8.571 22.994 1.00 0.48 44 ASP A C 3
ATOM 5335 O O . ASP A 1 44 ? 1.996 8.647 21.829 1.00 0.45 44 ASP A O 3
ATOM 5344 N N . MET A 1 45 ? 1.306 9.643 23.647 1.00 0.49 45 MET A N 3
ATOM 5345 C CA . MET A 1 45 ? 1.365 10.941 22.944 1.00 0.46 45 MET A CA 3
ATOM 5346 C C . MET A 1 45 ? 2.835 11.193 22.626 1.00 0.44 45 MET A C 3
ATOM 5347 O O . MET A 1 45 ? 3.193 11.543 21.526 1.00 0.43 45 MET A O 3
ATOM 5361 N N . LYS A 1 46 ? 3.698 10.988 23.588 1.00 0.46 46 LYS A N 3
ATOM 5362 C CA . LYS A 1 46 ? 5.140 11.195 23.323 1.00 0.46 46 LYS A CA 3
ATOM 5363 C C . LYS A 1 46 ? 5.488 10.422 22.059 1.00 0.41 46 LYS A C 3
ATOM 5364 O O . LYS A 1 46 ? 6.254 10.875 21.233 1.00 0.39 46 LYS A O 3
ATOM 5383 N N . LYS A 1 47 ? 4.894 9.268 21.873 1.00 0.41 47 LYS A N 3
ATOM 5384 C CA . LYS A 1 47 ? 5.178 8.516 20.622 1.00 0.38 47 LYS A CA 3
ATOM 5385 C C . LYS A 1 47 ? 4.673 9.381 19.477 1.00 0.33 47 LYS A C 3
ATOM 5386 O O . LYS A 1 47 ? 5.238 9.433 18.395 1.00 0.33 47 LYS A O 3
ATOM 5405 N N . HIS A 1 48 ? 3.632 10.120 19.737 1.00 0.33 48 HIS A N 3
ATOM 5406 C CA . HIS A 1 48 ? 3.105 11.026 18.696 1.00 0.29 48 HIS A CA 3
ATOM 5407 C C . HIS A 1 48 ? 4.102 12.199 18.561 1.00 0.27 48 HIS A C 3
ATOM 5408 O O . HIS A 1 48 ? 4.811 12.338 17.567 1.00 0.25 48 HIS A O 3
ATOM 5422 N N . THR A 1 49 ? 4.215 13.025 19.569 1.00 0.29 49 THR A N 3
ATOM 5423 C CA . THR A 1 49 ? 5.203 14.134 19.520 1.00 0.30 49 THR A CA 3
ATOM 5424 C C . THR A 1 49 ? 6.497 13.637 18.898 1.00 0.28 49 THR A C 3
ATOM 5425 O O . THR A 1 49 ? 7.192 14.363 18.218 1.00 0.29 49 THR A O 3
ATOM 5436 N N . PHE A 1 50 ? 6.824 12.389 19.103 1.00 0.28 50 PHE A N 3
ATOM 5437 C CA . PHE A 1 50 ? 8.071 11.845 18.509 1.00 0.27 50 PHE A CA 3
ATOM 5438 C C . PHE A 1 50 ? 7.890 11.730 16.985 1.00 0.26 50 PHE A C 3
ATOM 5439 O O . PHE A 1 50 ? 8.819 11.937 16.215 1.00 0.30 50 PHE A O 3
ATOM 5456 N N . ILE A 1 51 ? 6.689 11.452 16.527 1.00 0.25 51 ILE A N 3
ATOM 5457 C CA . ILE A 1 51 ? 6.488 11.394 15.046 1.00 0.26 51 ILE A CA 3
ATOM 5458 C C . ILE A 1 51 ? 6.568 12.814 14.468 1.00 0.26 51 ILE A C 3
ATOM 5459 O O . ILE A 1 51 ? 6.784 12.985 13.287 1.00 0.29 51 ILE A O 3
ATOM 5475 N N . HIS A 1 52 ? 6.452 13.840 15.277 1.00 0.25 52 HIS A N 3
ATOM 5476 C CA . HIS A 1 52 ? 6.604 15.229 14.702 1.00 0.27 52 HIS A CA 3
ATOM 5477 C C . HIS A 1 52 ? 8.082 15.653 14.795 1.00 0.28 52 HIS A C 3
ATOM 5478 O O . HIS A 1 52 ? 8.576 16.431 14.004 1.00 0.32 52 HIS A O 3
ATOM 5492 N N . THR A 1 53 ? 8.766 15.159 15.804 1.00 0.29 53 THR A N 3
ATOM 5493 C CA . THR A 1 53 ? 10.197 15.548 16.055 1.00 0.34 53 THR A CA 3
ATOM 5494 C C . THR A 1 53 ? 11.189 14.704 15.243 1.00 0.36 53 THR A C 3
ATOM 5495 O O . THR A 1 53 ? 12.369 14.995 15.210 1.00 0.56 53 THR A O 3
ATOM 5506 N N . GLY A 1 54 ? 10.749 13.644 14.630 1.00 0.33 54 GLY A N 3
ATOM 5507 C CA . GLY A 1 54 ? 11.701 12.780 13.866 1.00 0.36 54 GLY A CA 3
ATOM 5508 C C . GLY A 1 54 ? 12.387 11.815 14.834 1.00 0.37 54 GLY A C 3
ATOM 5509 O O . GLY A 1 54 ? 13.417 11.237 14.534 1.00 0.45 54 GLY A O 3
ATOM 5513 N N . GLU A 1 55 ? 11.860 11.684 16.011 1.00 0.39 55 GLU A N 3
ATOM 5514 C CA . GLU A 1 55 ? 12.509 10.809 17.020 1.00 0.43 55 GLU A CA 3
ATOM 5515 C C . GLU A 1 55 ? 12.285 9.341 16.694 1.00 0.44 55 GLU A C 3
ATOM 5516 O O . GLU A 1 55 ? 11.184 8.894 16.442 1.00 0.47 55 GLU A O 3
ATOM 5528 N N . LYS A 1 56 ? 13.357 8.599 16.707 1.00 0.44 56 LYS A N 3
ATOM 5529 C CA . LYS A 1 56 ? 13.298 7.143 16.409 1.00 0.45 56 LYS A CA 3
ATOM 5530 C C . LYS A 1 56 ? 14.236 6.406 17.379 1.00 0.46 56 LYS A C 3
ATOM 5531 O O . LYS A 1 56 ? 15.246 5.863 16.977 1.00 0.50 56 LYS A O 3
ATOM 5550 N N . PRO A 1 57 ? 13.910 6.393 18.649 1.00 0.44 57 PRO A N 3
ATOM 5551 C CA . PRO A 1 57 ? 14.742 5.717 19.696 1.00 0.46 57 PRO A CA 3
ATOM 5552 C C . PRO A 1 57 ? 14.861 4.208 19.486 1.00 0.42 57 PRO A C 3
ATOM 5553 O O . PRO A 1 57 ? 15.628 3.552 20.163 1.00 0.44 57 PRO A O 3
ATOM 5564 N N . HIS A 1 58 ? 14.138 3.641 18.557 1.00 0.40 58 HIS A N 3
ATOM 5565 C CA . HIS A 1 58 ? 14.271 2.166 18.343 1.00 0.41 58 HIS A CA 3
ATOM 5566 C C . HIS A 1 58 ? 15.063 1.918 17.057 1.00 0.43 58 HIS A C 3
ATOM 5567 O O . HIS A 1 58 ? 14.510 1.900 15.976 1.00 0.43 58 HIS A O 3
ATOM 5581 N N . LYS A 1 59 ? 16.358 1.756 17.156 1.00 0.48 59 LYS A N 3
ATOM 5582 C CA . LYS A 1 59 ? 17.176 1.540 15.935 1.00 0.53 59 LYS A CA 3
ATOM 5583 C C . LYS A 1 59 ? 17.377 0.049 15.675 1.00 0.57 59 LYS A C 3
ATOM 5584 O O . LYS A 1 59 ? 17.909 -0.669 16.499 1.00 0.61 59 LYS A O 3
ATOM 5603 N N . CYS A 1 60 ? 17.003 -0.413 14.520 1.00 0.60 60 CYS A N 3
ATOM 5604 C CA . CYS A 1 60 ? 17.230 -1.851 14.203 1.00 0.67 60 CYS A CA 3
ATOM 5605 C C . CYS A 1 60 ? 18.666 -1.989 13.689 1.00 0.77 60 CYS A C 3
ATOM 5606 O O . CYS A 1 60 ? 19.031 -1.430 12.670 1.00 0.80 60 CYS A O 3
ATOM 5613 N N . GLN A 1 61 ? 19.463 -2.756 14.376 1.00 0.84 61 GLN A N 3
ATOM 5614 C CA . GLN A 1 61 ? 20.885 -2.983 13.970 1.00 0.95 61 GLN A CA 3
ATOM 5615 C C . GLN A 1 61 ? 21.005 -3.911 12.782 1.00 0.99 61 GLN A C 3
ATOM 5616 O O . GLN A 1 61 ? 22.046 -3.965 12.157 1.00 1.07 61 GLN A O 3
ATOM 5630 N N . VAL A 1 62 ? 20.003 -4.645 12.437 1.00 0.94 62 VAL A N 3
ATOM 5631 C CA . VAL A 1 62 ? 20.153 -5.573 11.304 1.00 0.98 62 VAL A CA 3
ATOM 5632 C C . VAL A 1 62 ? 20.268 -4.831 9.993 1.00 0.95 62 VAL A C 3
ATOM 5633 O O . VAL A 1 62 ? 21.198 -5.028 9.238 1.00 1.04 62 VAL A O 3
ATOM 5646 N N . CYS A 1 63 ? 19.311 -4.008 9.691 1.00 0.86 63 CYS A N 3
ATOM 5647 C CA . CYS A 1 63 ? 19.352 -3.293 8.395 1.00 0.84 63 CYS A CA 3
ATOM 5648 C C . CYS A 1 63 ? 19.577 -1.789 8.608 1.00 0.81 63 CYS A C 3
ATOM 5649 O O . CYS A 1 63 ? 19.701 -1.038 7.665 1.00 0.92 63 CYS A O 3
ATOM 5656 N N . GLY A 1 64 ? 19.696 -1.351 9.833 1.00 0.74 64 GLY A N 3
ATOM 5657 C CA . GLY A 1 64 ? 19.985 0.098 10.080 1.00 0.74 64 GLY A CA 3
ATOM 5658 C C . GLY A 1 64 ? 18.752 0.987 9.871 1.00 0.65 64 GLY A C 3
ATOM 5659 O O . GLY A 1 64 ? 18.882 2.141 9.518 1.00 0.66 64 GLY A O 3
ATOM 5663 N N . LYS A 1 65 ? 17.573 0.503 10.135 1.00 0.60 65 LYS A N 3
ATOM 5664 C CA . LYS A 1 65 ? 16.358 1.369 10.000 1.00 0.55 65 LYS A CA 3
ATOM 5665 C C . LYS A 1 65 ? 15.972 1.788 11.421 1.00 0.53 65 LYS A C 3
ATOM 5666 O O . LYS A 1 65 ? 16.528 1.289 12.378 1.00 0.56 65 LYS A O 3
ATOM 5685 N N . ALA A 1 66 ? 15.077 2.729 11.590 1.00 0.51 66 ALA A N 3
ATOM 5686 C CA . ALA A 1 66 ? 14.737 3.182 12.978 1.00 0.52 66 ALA A CA 3
ATOM 5687 C C . ALA A 1 66 ? 13.230 3.405 13.124 1.00 0.44 66 ALA A C 3
ATOM 5688 O O . ALA A 1 66 ? 12.536 3.719 12.177 1.00 0.49 66 ALA A O 3
ATOM 5695 N N . PHE A 1 67 ? 12.722 3.187 14.313 1.00 0.39 67 PHE A N 3
ATOM 5696 C CA . PHE A 1 67 ? 11.253 3.323 14.546 1.00 0.40 67 PHE A CA 3
ATOM 5697 C C . PHE A 1 67 ? 10.923 4.122 15.801 1.00 0.39 67 PHE A C 3
ATOM 5698 O O . PHE A 1 67 ? 11.655 4.128 16.775 1.00 0.38 67 PHE A O 3
ATOM 5715 N N . SER A 1 68 ? 9.786 4.765 15.781 1.00 0.43 68 SER A N 3
ATOM 5716 C CA . SER A 1 68 ? 9.336 5.544 16.960 1.00 0.45 68 SER A CA 3
ATOM 5717 C C . SER A 1 68 ? 8.749 4.599 18.012 1.00 0.45 68 SER A C 3
ATOM 5718 O O . SER A 1 68 ? 8.752 4.905 19.191 1.00 0.53 68 SER A O 3
ATOM 5726 N N . GLN A 1 69 ? 8.215 3.462 17.609 1.00 0.57 69 GLN A N 3
ATOM 5727 C CA . GLN A 1 69 ? 7.602 2.542 18.623 1.00 0.61 69 GLN A CA 3
ATOM 5728 C C . GLN A 1 69 ? 8.348 1.209 18.682 1.00 0.60 69 GLN A C 3
ATOM 5729 O O . GLN A 1 69 ? 8.726 0.639 17.671 1.00 0.61 69 GLN A O 3
ATOM 5743 N N . SER A 1 70 ? 8.530 0.683 19.859 1.00 0.61 70 SER A N 3
ATOM 5744 C CA . SER A 1 70 ? 9.211 -0.627 19.971 1.00 0.64 70 SER A CA 3
ATOM 5745 C C . SER A 1 70 ? 8.342 -1.676 19.287 1.00 0.67 70 SER A C 3
ATOM 5746 O O . SER A 1 70 ? 8.815 -2.471 18.523 1.00 0.71 70 SER A O 3
ATOM 5754 N N . SER A 1 71 ? 7.065 -1.659 19.541 1.00 0.69 71 SER A N 3
ATOM 5755 C CA . SER A 1 71 ? 6.165 -2.649 18.894 1.00 0.75 71 SER A CA 3
ATOM 5756 C C . SER A 1 71 ? 6.436 -2.658 17.399 1.00 0.73 71 SER A C 3
ATOM 5757 O O . SER A 1 71 ? 6.391 -3.692 16.763 1.00 0.78 71 SER A O 3
ATOM 5765 N N . ASN A 1 72 ? 6.734 -1.531 16.819 1.00 0.67 72 ASN A N 3
ATOM 5766 C CA . ASN A 1 72 ? 7.021 -1.538 15.365 1.00 0.66 72 ASN A CA 3
ATOM 5767 C C . ASN A 1 72 ? 8.413 -2.135 15.183 1.00 0.64 72 ASN A C 3
ATOM 5768 O O . ASN A 1 72 ? 8.683 -2.823 14.218 1.00 0.67 72 ASN A O 3
ATOM 5779 N N . LEU A 1 73 ? 9.285 -1.935 16.144 1.00 0.62 73 LEU A N 3
ATOM 5780 C CA . LEU A 1 73 ? 10.635 -2.557 16.050 1.00 0.63 73 LEU A CA 3
ATOM 5781 C C . LEU A 1 73 ? 10.464 -4.056 16.307 1.00 0.71 73 LEU A C 3
ATOM 5782 O O . LEU A 1 73 ? 10.840 -4.857 15.498 1.00 0.74 73 LEU A O 3
ATOM 5798 N N . ILE A 1 74 ? 9.871 -4.449 17.399 1.00 0.77 74 ILE A N 3
ATOM 5799 C CA . ILE A 1 74 ? 9.657 -5.901 17.643 1.00 0.86 74 ILE A CA 3
ATOM 5800 C C . ILE A 1 74 ? 9.125 -6.536 16.360 1.00 0.88 74 ILE A C 3
ATOM 5801 O O . ILE A 1 74 ? 9.636 -7.534 15.899 1.00 0.92 74 ILE A O 3
ATOM 5817 N N . THR A 1 75 ? 8.096 -5.982 15.778 1.00 0.86 75 THR A N 3
ATOM 5818 C CA . THR A 1 75 ? 7.560 -6.594 14.531 1.00 0.88 75 THR A CA 3
ATOM 5819 C C . THR A 1 75 ? 8.633 -6.547 13.443 1.00 0.84 75 THR A C 3
ATOM 5820 O O . THR A 1 75 ? 8.871 -7.509 12.736 1.00 0.88 75 THR A O 3
ATOM 5831 N N . HIS A 1 76 ? 9.268 -5.421 13.301 1.00 0.77 76 HIS A N 3
ATOM 5832 C CA . HIS A 1 76 ? 10.319 -5.265 12.263 1.00 0.73 76 HIS A CA 3
ATOM 5833 C C . HIS A 1 76 ? 11.464 -6.275 12.527 1.00 0.78 76 HIS A C 3
ATOM 5834 O O . HIS A 1 76 ? 11.960 -6.951 11.628 1.00 0.80 76 HIS A O 3
ATOM 5848 N N . SER A 1 77 ? 11.861 -6.413 13.764 1.00 0.81 77 SER A N 3
ATOM 5849 C CA . SER A 1 77 ? 12.928 -7.385 14.105 1.00 0.88 77 SER A CA 3
ATOM 5850 C C . SER A 1 77 ? 12.373 -8.788 13.917 1.00 0.96 77 SER A C 3
ATOM 5851 O O . SER A 1 77 ? 13.080 -9.699 13.541 1.00 1.01 77 SER A O 3
ATOM 5859 N N . ARG A 1 78 ? 11.097 -8.972 14.160 1.00 0.97 78 ARG A N 3
ATOM 5860 C CA . ARG A 1 78 ? 10.512 -10.317 13.957 1.00 1.06 78 ARG A CA 3
ATOM 5861 C C . ARG A 1 78 ? 10.655 -10.635 12.484 1.00 1.03 78 ARG A C 3
ATOM 5862 O O . ARG A 1 78 ? 10.842 -11.772 12.095 1.00 1.09 78 ARG A O 3
ATOM 5883 N N . LYS A 1 79 ? 10.599 -9.637 11.647 1.00 0.94 79 LYS A N 3
ATOM 5884 C CA . LYS A 1 79 ? 10.769 -9.925 10.205 1.00 0.91 79 LYS A CA 3
ATOM 5885 C C . LYS A 1 79 ? 12.200 -10.414 10.006 1.00 0.93 79 LYS A C 3
ATOM 5886 O O . LYS A 1 79 ? 12.433 -11.387 9.315 1.00 0.95 79 LYS A O 3
ATOM 5905 N N . HIS A 1 80 ? 13.169 -9.782 10.620 1.00 0.94 80 HIS A N 3
ATOM 5906 C CA . HIS A 1 80 ? 14.569 -10.292 10.443 1.00 0.99 80 HIS A CA 3
ATOM 5907 C C . HIS A 1 80 ? 14.694 -11.678 11.086 1.00 1.09 80 HIS A C 3
ATOM 5908 O O . HIS A 1 80 ? 15.466 -12.507 10.644 1.00 1.12 80 HIS A O 3
ATOM 5922 N N . THR A 1 81 ? 13.980 -11.916 12.161 1.00 1.15 81 THR A N 3
ATOM 5923 C CA . THR A 1 81 ? 14.103 -13.231 12.868 1.00 1.25 81 THR A CA 3
ATOM 5924 C C . THR A 1 81 ? 12.914 -14.143 12.555 1.00 1.41 81 THR A C 3
ATOM 5925 O O . THR A 1 81 ? 12.694 -15.123 13.235 1.00 1.57 81 THR A O 3
ATOM 5936 N N . GLY A 1 82 ? 12.162 -13.868 11.530 1.00 1.40 82 GLY A N 3
ATOM 5937 C CA . GLY A 1 82 ? 11.017 -14.762 11.208 1.00 1.59 82 GLY A CA 3
ATOM 5938 C C . GLY A 1 82 ? 10.257 -14.211 10.003 1.00 1.48 82 GLY A C 3
ATOM 6961 N N . SER A 1 1 ? -11.423 -9.437 39.378 1.00 65.13 1 SER A N 4
ATOM 6962 C CA . SER A 1 1 ? -11.038 -8.518 38.263 1.00 65.13 1 SER A CA 4
ATOM 6963 C C . SER A 1 1 ? -12.076 -7.404 38.096 1.00 65.13 1 SER A C 4
ATOM 6964 O O . SER A 1 1 ? -13.163 -7.453 38.641 1.00 65.13 1 SER A O 4
ATOM 6974 N N . PHE A 1 2 ? -11.731 -6.401 37.332 1.00 70.07 2 PHE A N 4
ATOM 6975 C CA . PHE A 1 2 ? -12.656 -5.255 37.084 1.00 70.07 2 PHE A CA 4
ATOM 6976 C C . PHE A 1 2 ? -13.309 -5.426 35.709 1.00 70.07 2 PHE A C 4
ATOM 6977 O O . PHE A 1 2 ? -12.646 -5.675 34.724 1.00 70.07 2 PHE A O 4
ATOM 6994 N N . ASP A 1 3 ? -14.612 -5.342 35.646 1.00 83.59 3 ASP A N 4
ATOM 6995 C CA . ASP A 1 3 ? -15.295 -5.551 34.338 1.00 83.59 3 ASP A CA 4
ATOM 6996 C C . ASP A 1 3 ? -15.971 -4.282 33.825 1.00 83.59 3 ASP A C 4
ATOM 6997 O O . ASP A 1 3 ? -16.875 -3.731 34.429 1.00 83.59 3 ASP A O 4
ATOM 7006 N N . CYS A 1 4 ? -15.555 -3.866 32.669 1.00 50.89 4 CYS A N 4
ATOM 7007 C CA . CYS A 1 4 ? -16.183 -2.672 32.037 1.00 50.89 4 CYS A CA 4
ATOM 7008 C C . CYS A 1 4 ? -17.699 -2.886 32.001 1.00 50.89 4 CYS A C 4
ATOM 7009 O O . CYS A 1 4 ? -18.180 -3.904 31.555 1.00 50.89 4 CYS A O 4
ATOM 7016 N N . LYS A 1 5 ? -18.448 -1.969 32.510 1.00 99.16 5 LYS A N 4
ATOM 7017 C CA . LYS A 1 5 ? -19.932 -2.150 32.543 1.00 99.16 5 LYS A CA 4
ATOM 7018 C C . LYS A 1 5 ? -20.594 -1.681 31.246 1.00 99.16 5 LYS A C 4
ATOM 7019 O O . LYS A 1 5 ? -21.737 -1.989 30.983 1.00 99.16 5 LYS A O 4
ATOM 7038 N N . ILE A 1 6 ? -19.915 -0.901 30.456 1.00 112.28 6 ILE A N 4
ATOM 7039 C CA . ILE A 1 6 ? -20.540 -0.361 29.204 1.00 112.28 6 ILE A CA 4
ATOM 7040 C C . ILE A 1 6 ? -20.585 -1.394 28.077 1.00 112.28 6 ILE A C 4
ATOM 7041 O O . ILE A 1 6 ? -21.625 -1.935 27.746 1.00 112.28 6 ILE A O 4
ATOM 7057 N N . CYS A 1 7 ? -19.462 -1.685 27.498 1.00 82.08 7 CYS A N 4
ATOM 7058 C CA . CYS A 1 7 ? -19.457 -2.695 26.414 1.00 82.08 7 CYS A CA 4
ATOM 7059 C C . CYS A 1 7 ? -19.290 -4.050 27.086 1.00 82.08 7 CYS A C 4
ATOM 7060 O O . CYS A 1 7 ? -19.880 -5.033 26.677 1.00 82.08 7 CYS A O 4
ATOM 7067 N N . GLY A 1 8 ? -18.585 -4.104 28.188 1.00 195.93 8 GLY A N 4
ATOM 7068 C CA . GLY A 1 8 ? -18.512 -5.403 28.926 1.00 195.93 8 GLY A CA 4
ATOM 7069 C C . GLY A 1 8 ? -17.272 -6.251 28.604 1.00 195.93 8 GLY A C 4
ATOM 7070 O O . GLY A 1 8 ? -17.392 -7.422 28.316 1.00 195.93 8 GLY A O 4
ATOM 7074 N N . LYS A 1 9 ? -16.094 -5.701 28.727 1.00 114.22 9 LYS A N 4
ATOM 7075 C CA . LYS A 1 9 ? -14.846 -6.503 28.519 1.00 114.22 9 LYS A CA 4
ATOM 7076 C C . LYS A 1 9 ? -14.162 -6.503 29.883 1.00 114.22 9 LYS A C 4
ATOM 7077 O O . LYS A 1 9 ? -14.576 -5.773 30.757 1.00 114.22 9 LYS A O 4
ATOM 7096 N N . SER A 1 10 ? -13.205 -7.352 30.145 1.00 78.05 10 SER A N 4
ATOM 7097 C CA . SER A 1 10 ? -12.647 -7.370 31.540 1.00 78.05 10 SER A CA 4
ATOM 7098 C C . SER A 1 10 ? -11.166 -6.953 31.624 1.00 78.05 10 SER A C 4
ATOM 7099 O O . SER A 1 10 ? -10.390 -7.159 30.718 1.00 78.05 10 SER A O 4
ATOM 7107 N N . PHE A 1 11 ? -10.797 -6.350 32.745 1.00 54.66 11 PHE A N 4
ATOM 7108 C CA . PHE A 1 11 ? -9.389 -5.887 32.958 1.00 54.66 11 PHE A CA 4
ATOM 7109 C C . PHE A 1 11 ? -8.855 -6.396 34.303 1.00 54.66 11 PHE A C 4
ATOM 7110 O O . PHE A 1 11 ? -9.484 -6.256 35.334 1.00 54.66 11 PHE A O 4
ATOM 7127 N N . LYS A 1 12 ? -7.692 -6.996 34.282 1.00 101.13 12 LYS A N 4
ATOM 7128 C CA . LYS A 1 12 ? -7.072 -7.531 35.535 1.00 101.13 12 LYS A CA 4
ATOM 7129 C C . LYS A 1 12 ? -6.559 -6.374 36.385 1.00 101.13 12 LYS A C 4
ATOM 7130 O O . LYS A 1 12 ? -6.339 -6.501 37.571 1.00 101.13 12 LYS A O 4
ATOM 7149 N N . ARG A 1 13 ? -6.321 -5.253 35.742 1.00 74.89 13 ARG A N 4
ATOM 7150 C CA . ARG A 1 13 ? -5.764 -4.059 36.443 1.00 74.89 13 ARG A CA 4
ATOM 7151 C C . ARG A 1 13 ? -6.819 -2.956 36.444 1.00 74.89 13 ARG A C 4
ATOM 7152 O O . ARG A 1 13 ? -7.402 -2.641 35.422 1.00 74.89 13 ARG A O 4
ATOM 7173 N N . SER A 1 14 ? -7.080 -2.356 37.574 1.00 25.87 14 SER A N 4
ATOM 7174 C CA . SER A 1 14 ? -8.107 -1.278 37.593 1.00 25.87 14 SER A CA 4
ATOM 7175 C C . SER A 1 14 ? -7.666 -0.192 36.613 1.00 25.87 14 SER A C 4
ATOM 7176 O O . SER A 1 14 ? -8.472 0.471 35.993 1.00 25.87 14 SER A O 4
ATOM 7184 N N . SER A 1 15 ? -6.380 -0.007 36.477 1.00 23.45 15 SER A N 4
ATOM 7185 C CA . SER A 1 15 ? -5.860 1.026 35.545 1.00 23.45 15 SER A CA 4
ATOM 7186 C C . SER A 1 15 ? -6.224 0.671 34.100 1.00 23.45 15 SER A C 4
ATOM 7187 O O . SER A 1 15 ? -6.601 1.527 33.323 1.00 23.45 15 SER A O 4
ATOM 7195 N N . THR A 1 16 ? -6.115 -0.583 33.727 1.00 32.27 16 THR A N 4
ATOM 7196 C CA . THR A 1 16 ? -6.461 -0.980 32.333 1.00 32.27 16 THR A CA 4
ATOM 7197 C C . THR A 1 16 ? -7.949 -0.744 32.159 1.00 32.27 16 THR A C 4
ATOM 7198 O O . THR A 1 16 ? -8.418 -0.335 31.111 1.00 32.27 16 THR A O 4
ATOM 7209 N N . LEU A 1 17 ? -8.689 -0.936 33.207 1.00 97.78 17 LEU A N 4
ATOM 7210 C CA . LEU A 1 17 ? -10.144 -0.661 33.126 1.00 97.78 17 LEU A CA 4
ATOM 7211 C C . LEU A 1 17 ? -10.323 0.849 33.090 1.00 97.78 17 LEU A C 4
ATOM 7212 O O . LEU A 1 17 ? -11.198 1.361 32.436 1.00 97.78 17 LEU A O 4
ATOM 7228 N N . SER A 1 18 ? -9.506 1.573 33.807 1.00 34.23 18 SER A N 4
ATOM 7229 C CA . SER A 1 18 ? -9.643 3.053 33.812 1.00 34.23 18 SER A CA 4
ATOM 7230 C C . SER A 1 18 ? -9.515 3.565 32.375 1.00 34.23 18 SER A C 4
ATOM 7231 O O . SER A 1 18 ? -10.432 4.147 31.837 1.00 34.23 18 SER A O 4
ATOM 7239 N N . THR A 1 19 ? -8.397 3.324 31.742 1.00 30.69 19 THR A N 4
ATOM 7240 C CA . THR A 1 19 ? -8.213 3.770 30.326 1.00 30.69 19 THR A CA 4
ATOM 7241 C C . THR A 1 19 ? -9.386 3.269 29.481 1.00 30.69 19 THR A C 4
ATOM 7242 O O . THR A 1 19 ? -9.930 3.963 28.635 1.00 30.69 19 THR A O 4
ATOM 7253 N N . HIS A 1 20 ? -9.791 2.071 29.732 1.00 81.83 20 HIS A N 4
ATOM 7254 C CA . HIS A 1 20 ? -10.926 1.517 28.982 1.00 81.83 20 HIS A CA 4
ATOM 7255 C C . HIS A 1 20 ? -12.170 2.365 29.301 1.00 81.83 20 HIS A C 4
ATOM 7256 O O . HIS A 1 20 ? -12.913 2.797 28.418 1.00 81.83 20 HIS A O 4
ATOM 7270 N N . LEU A 1 21 ? -12.386 2.653 30.555 1.00 156.93 21 LEU A N 4
ATOM 7271 C CA . LEU A 1 21 ? -13.547 3.493 30.918 1.00 156.93 21 LEU A CA 4
ATOM 7272 C C . LEU A 1 21 ? -13.380 4.815 30.173 1.00 156.93 21 LEU A C 4
ATOM 7273 O O . LEU A 1 21 ? -14.329 5.456 29.772 1.00 156.93 21 LEU A O 4
ATOM 7289 N N . LEU A 1 22 ? -12.138 5.192 29.971 1.00 64.07 22 LEU A N 4
ATOM 7290 C CA . LEU A 1 22 ? -11.835 6.444 29.230 1.00 64.07 22 LEU A CA 4
ATOM 7291 C C . LEU A 1 22 ? -12.197 6.243 27.763 1.00 64.07 22 LEU A C 4
ATOM 7292 O O . LEU A 1 22 ? -12.493 7.188 27.080 1.00 64.07 22 LEU A O 4
ATOM 7308 N N . ILE A 1 23 ? -12.218 5.025 27.268 1.00 150.10 23 ILE A N 4
ATOM 7309 C CA . ILE A 1 23 ? -12.631 4.822 25.850 1.00 150.10 23 ILE A CA 4
ATOM 7310 C C . ILE A 1 23 ? -14.103 5.150 25.764 1.00 150.10 23 ILE A C 4
ATOM 7311 O O . ILE A 1 23 ? -14.579 5.678 24.778 1.00 150.10 23 ILE A O 4
ATOM 7327 N N . HIS A 1 24 ? -14.830 4.873 26.809 1.00 55.94 24 HIS A N 4
ATOM 7328 C CA . HIS A 1 24 ? -16.284 5.215 26.775 1.00 55.94 24 HIS A CA 4
ATOM 7329 C C . HIS A 1 24 ? -16.473 6.700 27.089 1.00 55.94 24 HIS A C 4
ATOM 7330 O O . HIS A 1 24 ? -17.307 7.364 26.501 1.00 55.94 24 HIS A O 4
ATOM 7344 N N . SER A 1 25 ? -15.711 7.244 27.997 1.00 89.10 25 SER A N 4
ATOM 7345 C CA . SER A 1 25 ? -15.862 8.686 28.326 1.00 89.10 25 SER A CA 4
ATOM 7346 C C . SER A 1 25 ? -15.038 9.509 27.332 1.00 89.10 25 SER A C 4
ATOM 7347 O O . SER A 1 25 ? -15.032 10.721 27.357 1.00 89.10 25 SER A O 4
ATOM 7355 N N . ASP A 1 26 ? -14.331 8.837 26.473 1.00 62.89 26 ASP A N 4
ATOM 7356 C CA . ASP A 1 26 ? -13.474 9.527 25.461 1.00 62.89 26 ASP A CA 4
ATOM 7357 C C . ASP A 1 26 ? -12.631 10.609 26.132 1.00 62.89 26 ASP A C 4
ATOM 7358 O O . ASP A 1 26 ? -12.594 11.743 25.697 1.00 62.89 26 ASP A O 4
ATOM 7367 N N . THR A 1 27 ? -11.941 10.263 27.177 1.00 115.68 27 THR A N 4
ATOM 7368 C CA . THR A 1 27 ? -11.082 11.270 27.875 1.00 115.68 27 THR A CA 4
ATOM 7369 C C . THR A 1 27 ? -9.664 11.230 27.287 1.00 115.68 27 THR A C 4
ATOM 7370 O O . THR A 1 27 ? -9.066 10.182 27.147 1.00 115.68 27 THR A O 4
ATOM 7381 N N . ARG A 1 28 ? -9.121 12.366 26.938 1.00 115.33 28 ARG A N 4
ATOM 7382 C CA . ARG A 1 28 ? -7.748 12.390 26.355 1.00 115.33 28 ARG A CA 4
ATOM 7383 C C . ARG A 1 28 ? -7.021 13.652 26.821 1.00 115.33 28 ARG A C 4
ATOM 7384 O O . ARG A 1 28 ? -6.899 14.606 26.080 1.00 115.33 28 ARG A O 4
ATOM 7405 N N . PRO A 1 29 ? -6.566 13.678 28.047 1.00 90.27 29 PRO A N 4
ATOM 7406 C CA . PRO A 1 29 ? -5.877 14.871 28.602 1.00 90.27 29 PRO A CA 4
ATOM 7407 C C . PRO A 1 29 ? -4.454 15.067 28.049 1.00 90.27 29 PRO A C 4
ATOM 7408 O O . PRO A 1 29 ? -3.708 15.889 28.542 1.00 90.27 29 PRO A O 4
ATOM 7419 N N . TYR A 1 30 ? -4.069 14.327 27.029 1.00 131.19 30 TYR A N 4
ATOM 7420 C CA . TYR A 1 30 ? -2.695 14.496 26.451 1.00 131.19 30 TYR A CA 4
ATOM 7421 C C . TYR A 1 30 ? -2.833 15.014 25.021 1.00 131.19 30 TYR A C 4
ATOM 7422 O O . TYR A 1 30 ? -2.800 14.249 24.075 1.00 131.19 30 TYR A O 4
ATOM 7440 N N . PRO A 1 31 ? -3.024 16.303 24.864 1.00 108.54 31 PRO A N 4
ATOM 7441 C CA . PRO A 1 31 ? -3.212 16.926 23.527 1.00 108.54 31 PRO A CA 4
ATOM 7442 C C . PRO A 1 31 ? -1.894 17.118 22.773 1.00 108.54 31 PRO A C 4
ATOM 7443 O O . PRO A 1 31 ? -0.973 17.752 23.248 1.00 108.54 31 PRO A O 4
ATOM 7454 N N . CYS A 1 32 ? -1.831 16.613 21.577 1.00 43.40 32 CYS A N 4
ATOM 7455 C CA . CYS A 1 32 ? -0.613 16.773 20.736 1.00 43.40 32 CYS A CA 4
ATOM 7456 C C . CYS A 1 32 ? -0.163 18.238 20.735 1.00 43.40 32 CYS A C 4
ATOM 7457 O O . CYS A 1 32 ? -0.954 19.156 20.742 1.00 43.40 32 CYS A O 4
ATOM 7464 N N . GLN A 1 33 ? 1.123 18.443 20.738 1.00 113.04 33 GLN A N 4
ATOM 7465 C CA . GLN A 1 33 ? 1.679 19.821 20.755 1.00 113.04 33 GLN A CA 4
ATOM 7466 C C . GLN A 1 33 ? 1.730 20.407 19.336 1.00 113.04 33 GLN A C 4
ATOM 7467 O O . GLN A 1 33 ? 1.983 21.583 19.180 1.00 113.04 33 GLN A O 4
ATOM 7481 N N . TYR A 1 34 ? 1.534 19.628 18.295 1.00 118.47 34 TYR A N 4
ATOM 7482 C CA . TYR A 1 34 ? 1.631 20.220 16.929 1.00 118.47 34 TYR A CA 4
ATOM 7483 C C . TYR A 1 34 ? 0.311 20.131 16.167 1.00 118.47 34 TYR A C 4
ATOM 7484 O O . TYR A 1 34 ? -0.357 21.128 15.965 1.00 118.47 34 TYR A O 4
ATOM 7502 N N . CYS A 1 35 ? -0.061 18.959 15.712 1.00 56.06 35 CYS A N 4
ATOM 7503 C CA . CYS A 1 35 ? -1.338 18.852 14.925 1.00 56.06 35 CYS A CA 4
ATOM 7504 C C . CYS A 1 35 ? -2.548 18.842 15.860 1.00 56.06 35 CYS A C 4
ATOM 7505 O O . CYS A 1 35 ? -3.604 19.331 15.514 1.00 56.06 35 CYS A O 4
ATOM 7512 N N . GLY A 1 36 ? -2.387 18.388 17.069 1.00 19.15 36 GLY A N 4
ATOM 7513 C CA . GLY A 1 36 ? -3.517 18.463 18.034 1.00 19.15 36 GLY A CA 4
ATOM 7514 C C . GLY A 1 36 ? -4.212 17.123 18.293 1.00 19.15 36 GLY A C 4
ATOM 7515 O O . GLY A 1 36 ? -5.159 17.085 19.050 1.00 19.15 36 GLY A O 4
ATOM 7519 N N . LYS A 1 37 ? -3.797 16.024 17.718 1.00 73.47 37 LYS A N 4
ATOM 7520 C CA . LYS A 1 37 ? -4.522 14.769 18.043 1.00 73.47 37 LYS A CA 4
ATOM 7521 C C . LYS A 1 37 ? -4.495 14.648 19.575 1.00 73.47 37 LYS A C 4
ATOM 7522 O O . LYS A 1 37 ? -3.615 15.181 20.219 1.00 73.47 37 LYS A O 4
ATOM 7541 N N . ARG A 1 38 ? -5.439 13.991 20.175 1.00 160.56 38 ARG A N 4
ATOM 7542 C CA . ARG A 1 38 ? -5.436 13.884 21.672 1.00 160.56 38 ARG A CA 4
ATOM 7543 C C . ARG A 1 38 ? -5.293 12.419 22.083 1.00 160.56 38 ARG A C 4
ATOM 7544 O O . ARG A 1 38 ? -5.889 11.536 21.502 1.00 160.56 38 ARG A O 4
ATOM 7565 N N . PHE A 1 39 ? -4.499 12.149 23.100 1.00 72.45 39 PHE A N 4
ATOM 7566 C CA . PHE A 1 39 ? -4.297 10.741 23.553 1.00 72.45 39 PHE A CA 4
ATOM 7567 C C . PHE A 1 39 ? -4.737 10.588 25.006 1.00 72.45 39 PHE A C 4
ATOM 7568 O O . PHE A 1 39 ? -4.841 11.555 25.750 1.00 72.45 39 PHE A O 4
ATOM 7585 N N . HIS A 1 40 ? -4.989 9.368 25.409 1.00 97.77 40 HIS A N 4
ATOM 7586 C CA . HIS A 1 40 ? -5.422 9.104 26.806 1.00 97.77 40 HIS A CA 4
ATOM 7587 C C . HIS A 1 40 ? -4.241 8.617 27.652 1.00 97.77 40 HIS A C 4
ATOM 7588 O O . HIS A 1 40 ? -4.361 8.483 28.852 1.00 97.77 40 HIS A O 4
ATOM 7602 N N . GLN A 1 41 ? -3.101 8.351 27.054 1.00 106.11 41 GLN A N 4
ATOM 7603 C CA . GLN A 1 41 ? -1.941 7.877 27.870 1.00 106.11 41 GLN A CA 4
ATOM 7604 C C . GLN A 1 41 ? -0.702 8.710 27.522 1.00 106.11 41 GLN A C 4
ATOM 7605 O O . GLN A 1 41 ? -0.145 8.590 26.451 1.00 106.11 41 GLN A O 4
ATOM 7619 N N . LYS A 1 42 ? -0.278 9.547 28.426 1.00 136.29 42 LYS A N 4
ATOM 7620 C CA . LYS A 1 42 ? 0.917 10.410 28.188 1.00 136.29 42 LYS A CA 4
ATOM 7621 C C . LYS A 1 42 ? 1.912 9.730 27.241 1.00 136.29 42 LYS A C 4
ATOM 7622 O O . LYS A 1 42 ? 1.917 9.976 26.050 1.00 136.29 42 LYS A O 4
ATOM 7641 N N . SER A 1 43 ? 2.730 8.870 27.750 1.00 65.22 43 SER A N 4
ATOM 7642 C CA . SER A 1 43 ? 3.721 8.154 26.898 1.00 65.22 43 SER A CA 4
ATOM 7643 C C . SER A 1 43 ? 3.141 7.795 25.527 1.00 65.22 43 SER A C 4
ATOM 7644 O O . SER A 1 43 ? 3.859 7.764 24.556 1.00 65.22 43 SER A O 4
ATOM 7652 N N . ASP A 1 44 ? 1.865 7.555 25.405 1.00 40.66 44 ASP A N 4
ATOM 7653 C CA . ASP A 1 44 ? 1.343 7.249 24.036 1.00 40.66 44 ASP A CA 4
ATOM 7654 C C . ASP A 1 44 ? 1.358 8.563 23.236 1.00 40.66 44 ASP A C 4
ATOM 7655 O O . ASP A 1 44 ? 1.692 8.586 22.061 1.00 40.66 44 ASP A O 4
ATOM 7664 N N . MET A 1 45 ? 1.072 9.668 23.867 1.00 31.66 45 MET A N 4
ATOM 7665 C CA . MET A 1 45 ? 1.154 10.969 23.138 1.00 31.66 45 MET A CA 4
ATOM 7666 C C . MET A 1 45 ? 2.627 11.266 22.906 1.00 31.66 45 MET A C 4
ATOM 7667 O O . MET A 1 45 ? 3.048 11.634 21.837 1.00 31.66 45 MET A O 4
ATOM 7681 N N . LYS A 1 46 ? 3.405 11.120 23.936 1.00 103.12 46 LYS A N 4
ATOM 7682 C CA . LYS A 1 46 ? 4.849 11.395 23.819 1.00 103.12 46 LYS A CA 4
ATOM 7683 C C . LYS A 1 46 ? 5.356 10.630 22.606 1.00 103.12 46 LYS A C 4
ATOM 7684 O O . LYS A 1 46 ? 6.143 11.126 21.825 1.00 103.12 46 LYS A O 4
ATOM 7703 N N . LYS A 1 47 ? 4.868 9.439 22.410 1.00 48.51 47 LYS A N 4
ATOM 7704 C CA . LYS A 1 47 ? 5.287 8.692 21.201 1.00 48.51 47 LYS A CA 4
ATOM 7705 C C . LYS A 1 47 ? 4.764 9.490 20.004 1.00 48.51 47 LYS A C 4
ATOM 7706 O O . LYS A 1 47 ? 5.434 9.634 18.995 1.00 48.51 47 LYS A O 4
ATOM 7725 N N . HIS A 1 48 ? 3.612 10.101 20.148 1.00 65.66 48 HIS A N 4
ATOM 7726 C CA . HIS A 1 48 ? 3.088 10.966 19.044 1.00 65.66 48 HIS A CA 4
ATOM 7727 C C . HIS A 1 48 ? 4.053 12.166 18.898 1.00 65.66 48 HIS A C 4
ATOM 7728 O O . HIS A 1 48 ? 4.760 12.319 17.913 1.00 65.66 48 HIS A O 4
ATOM 7742 N N . THR A 1 49 ? 4.127 13.003 19.896 1.00 47.02 49 THR A N 4
ATOM 7743 C CA . THR A 1 49 ? 5.064 14.151 19.854 1.00 47.02 49 THR A CA 4
ATOM 7744 C C . THR A 1 49 ? 6.401 13.707 19.283 1.00 47.02 49 THR A C 4
ATOM 7745 O O . THR A 1 49 ? 7.072 14.451 18.598 1.00 47.02 49 THR A O 4
ATOM 7756 N N . PHE A 1 50 ? 6.797 12.492 19.535 1.00 54.63 50 PHE A N 4
ATOM 7757 C CA . PHE A 1 50 ? 8.097 12.005 18.984 1.00 54.63 50 PHE A CA 4
ATOM 7758 C C . PHE A 1 50 ? 7.967 11.796 17.462 1.00 54.63 50 PHE A C 4
ATOM 7759 O O . PHE A 1 50 ? 8.931 11.951 16.727 1.00 54.63 50 PHE A O 4
ATOM 7776 N N . ILE A 1 51 ? 6.775 11.508 16.971 1.00 99.09 51 ILE A N 4
ATOM 7777 C CA . ILE A 1 51 ? 6.599 11.371 15.479 1.00 99.09 51 ILE A CA 4
ATOM 7778 C C . ILE A 1 51 ? 6.613 12.769 14.839 1.00 99.09 51 ILE A C 4
ATOM 7779 O O . ILE A 1 51 ? 6.855 12.898 13.657 1.00 99.09 51 ILE A O 4
ATOM 7795 N N . HIS A 1 52 ? 6.415 13.818 15.595 1.00 59.33 52 HIS A N 4
ATOM 7796 C CA . HIS A 1 52 ? 6.510 15.188 14.953 1.00 59.33 52 HIS A CA 4
ATOM 7797 C C . HIS A 1 52 ? 7.958 15.650 15.047 1.00 59.33 52 HIS A C 4
ATOM 7798 O O . HIS A 1 52 ? 8.456 16.392 14.221 1.00 59.33 52 HIS A O 4
ATOM 7812 N N . THR A 1 53 ? 8.630 15.211 16.078 1.00 97.33 53 THR A N 4
ATOM 7813 C CA . THR A 1 53 ? 10.050 15.608 16.287 1.00 97.33 53 THR A CA 4
ATOM 7814 C C . THR A 1 53 ? 10.934 14.806 15.344 1.00 97.33 53 THR A C 4
ATOM 7815 O O . THR A 1 53 ? 12.050 15.182 15.041 1.00 97.33 53 THR A O 4
ATOM 7826 N N . GLY A 1 54 ? 10.461 13.682 14.912 1.00 23.68 54 GLY A N 4
ATOM 7827 C CA . GLY A 1 54 ? 11.271 12.804 14.029 1.00 23.68 54 GLY A CA 4
ATOM 7828 C C . GLY A 1 54 ? 12.079 11.849 14.912 1.00 23.68 54 GLY A C 4
ATOM 7829 O O . GLY A 1 54 ? 13.127 11.360 14.538 1.00 23.68 54 GLY A O 4
ATOM 7833 N N . GLU A 1 55 ? 11.612 11.645 16.107 1.00 47.26 55 GLU A N 4
ATOM 7834 C CA . GLU A 1 55 ? 12.340 10.779 17.075 1.00 47.26 55 GLU A CA 4
ATOM 7835 C C . GLU A 1 55 ? 11.984 9.304 16.904 1.00 47.26 55 GLU A C 4
ATOM 7836 O O . GLU A 1 55 ? 10.834 8.904 16.923 1.00 47.26 55 GLU A O 4
ATOM 7848 N N . LYS A 1 56 ? 12.994 8.505 16.757 1.00 86.79 56 LYS A N 4
ATOM 7849 C CA . LYS A 1 56 ? 12.807 7.038 16.603 1.00 86.79 56 LYS A CA 4
ATOM 7850 C C . LYS A 1 56 ? 13.874 6.344 17.453 1.00 86.79 56 LYS A C 4
ATOM 7851 O O . LYS A 1 56 ? 14.899 5.912 16.961 1.00 86.79 56 LYS A O 4
ATOM 7870 N N . PRO A 1 57 ? 13.650 6.276 18.736 1.00 151.44 57 PRO A N 4
ATOM 7871 C CA . PRO A 1 57 ? 14.607 5.673 19.694 1.00 151.44 57 PRO A CA 4
ATOM 7872 C C . PRO A 1 57 ? 14.759 4.168 19.508 1.00 151.44 57 PRO A C 4
ATOM 7873 O O . PRO A 1 57 ? 15.679 3.576 20.034 1.00 151.44 57 PRO A O 4
ATOM 7884 N N . HIS A 1 58 ? 13.894 3.539 18.759 1.00 42.67 58 HIS A N 4
ATOM 7885 C CA . HIS A 1 58 ? 14.060 2.069 18.563 1.00 42.67 58 HIS A CA 4
ATOM 7886 C C . HIS A 1 58 ? 14.805 1.833 17.251 1.00 42.67 58 HIS A C 4
ATOM 7887 O O . HIS A 1 58 ? 14.210 1.747 16.194 1.00 42.67 58 HIS A O 4
ATOM 7901 N N . LYS A 1 59 ? 16.106 1.752 17.303 1.00 72.96 59 LYS A N 4
ATOM 7902 C CA . LYS A 1 59 ? 16.888 1.545 16.055 1.00 72.96 59 LYS A CA 4
ATOM 7903 C C . LYS A 1 59 ? 17.131 0.055 15.832 1.00 72.96 59 LYS A C 4
ATOM 7904 O O . LYS A 1 59 ? 17.718 -0.624 16.645 1.00 72.96 59 LYS A O 4
ATOM 7923 N N . CYS A 1 60 ? 16.699 -0.450 14.718 1.00 38.91 60 CYS A N 4
ATOM 7924 C CA . CYS A 1 60 ? 16.932 -1.891 14.425 1.00 38.91 60 CYS A CA 4
ATOM 7925 C C . CYS A 1 60 ? 18.419 -2.073 14.092 1.00 38.91 60 CYS A C 4
ATOM 7926 O O . CYS A 1 60 ? 18.950 -1.462 13.187 1.00 38.91 60 CYS A O 4
ATOM 7933 N N . GLN A 1 61 ? 19.095 -2.904 14.837 1.00 124.00 61 GLN A N 4
ATOM 7934 C CA . GLN A 1 61 ? 20.554 -3.132 14.608 1.00 124.00 61 GLN A CA 4
ATOM 7935 C C . GLN A 1 61 ? 20.749 -4.175 13.519 1.00 124.00 61 GLN A C 4
ATOM 7936 O O . GLN A 1 61 ? 21.848 -4.626 13.266 1.00 124.00 61 GLN A O 4
ATOM 7950 N N . VAL A 1 62 ? 19.695 -4.565 12.873 1.00 56.07 62 VAL A N 4
ATOM 7951 C CA . VAL A 1 62 ? 19.828 -5.582 11.801 1.00 56.07 62 VAL A CA 4
ATOM 7952 C C . VAL A 1 62 ? 20.039 -4.883 10.455 1.00 56.07 62 VAL A C 4
ATOM 7953 O O . VAL A 1 62 ? 21.026 -5.099 9.782 1.00 56.07 62 VAL A O 4
ATOM 7966 N N . CYS A 1 63 ? 19.100 -4.067 10.056 1.00 63.83 63 CYS A N 4
ATOM 7967 C CA . CYS A 1 63 ? 19.218 -3.370 8.734 1.00 63.83 63 CYS A CA 4
ATOM 7968 C C . CYS A 1 63 ? 19.442 -1.840 8.865 1.00 63.83 63 CYS A C 4
ATOM 7969 O O . CYS A 1 63 ? 19.828 -1.203 7.907 1.00 63.83 63 CYS A O 4
ATOM 7976 N N . GLY A 1 64 ? 19.266 -1.248 10.017 1.00 23.81 64 GLY A N 4
ATOM 7977 C CA . GLY A 1 64 ? 19.542 0.225 10.152 1.00 23.81 64 GLY A CA 4
ATOM 7978 C C . GLY A 1 64 ? 18.278 1.084 10.011 1.00 23.81 64 GLY A C 4
ATOM 7979 O O . GLY A 1 64 ? 18.368 2.294 9.919 1.00 23.81 64 GLY A O 4
ATOM 7983 N N . LYS A 1 65 ? 17.114 0.511 10.042 1.00 120.74 65 LYS A N 4
ATOM 7984 C CA . LYS A 1 65 ? 15.882 1.351 9.970 1.00 120.74 65 LYS A CA 4
ATOM 7985 C C . LYS A 1 65 ? 15.573 1.778 11.413 1.00 120.74 65 LYS A C 4
ATOM 7986 O O . LYS A 1 65 ? 16.161 1.261 12.342 1.00 120.74 65 LYS A O 4
ATOM 8005 N N . ALA A 1 66 ? 14.704 2.728 11.626 1.00 39.51 66 ALA A N 4
ATOM 8006 C CA . ALA A 1 66 ? 14.427 3.171 13.025 1.00 39.51 66 ALA A CA 4
ATOM 8007 C C . ALA A 1 66 ? 12.922 3.248 13.251 1.00 39.51 66 ALA A C 4
ATOM 8008 O O . ALA A 1 66 ? 12.162 3.562 12.353 1.00 39.51 66 ALA A O 4
ATOM 8015 N N . PHE A 1 67 ? 12.477 2.922 14.432 1.00 62.57 67 PHE A N 4
ATOM 8016 C CA . PHE A 1 67 ? 11.014 2.932 14.701 1.00 62.57 67 PHE A CA 4
ATOM 8017 C C . PHE A 1 67 ? 10.663 3.737 15.950 1.00 62.57 67 PHE A C 4
ATOM 8018 O O . PHE A 1 67 ? 11.401 3.781 16.929 1.00 62.57 67 PHE A O 4
ATOM 8035 N N . SER A 1 68 ? 9.521 4.354 15.918 1.00 84.84 68 SER A N 4
ATOM 8036 C CA . SER A 1 68 ? 9.051 5.145 17.084 1.00 84.84 68 SER A CA 4
ATOM 8037 C C . SER A 1 68 ? 8.597 4.195 18.178 1.00 84.84 68 SER A C 4
ATOM 8038 O O . SER A 1 68 ? 8.770 4.467 19.350 1.00 84.84 68 SER A O 4
ATOM 8046 N N . GLN A 1 69 ? 7.982 3.085 17.820 1.00 93.39 69 GLN A N 4
ATOM 8047 C CA . GLN A 1 69 ? 7.491 2.147 18.876 1.00 93.39 69 GLN A CA 4
ATOM 8048 C C . GLN A 1 69 ? 8.201 0.799 18.809 1.00 93.39 69 GLN A C 4
ATOM 8049 O O . GLN A 1 69 ? 8.463 0.247 17.747 1.00 93.39 69 GLN A O 4
ATOM 8063 N N . SER A 1 70 ? 8.479 0.250 19.952 1.00 67.34 70 SER A N 4
ATOM 8064 C CA . SER A 1 70 ? 9.130 -1.073 19.992 1.00 67.34 70 SER A CA 4
ATOM 8065 C C . SER A 1 70 ? 8.217 -2.065 19.278 1.00 67.34 70 SER A C 4
ATOM 8066 O O . SER A 1 70 ? 8.660 -2.907 18.551 1.00 67.34 70 SER A O 4
ATOM 8074 N N . SER A 1 71 ? 6.940 -1.963 19.496 1.00 68.68 71 SER A N 4
ATOM 8075 C CA . SER A 1 71 ? 5.978 -2.891 18.842 1.00 68.68 71 SER A CA 4
ATOM 8076 C C . SER A 1 71 ? 6.277 -2.987 17.357 1.00 68.68 71 SER A C 4
ATOM 8077 O O . SER A 1 71 ? 6.261 -4.059 16.786 1.00 68.68 71 SER A O 4
ATOM 8085 N N . ASN A 1 72 ? 6.569 -1.900 16.726 1.00 33.83 72 ASN A N 4
ATOM 8086 C CA . ASN A 1 72 ? 6.889 -1.990 15.273 1.00 33.83 72 ASN A CA 4
ATOM 8087 C C . ASN A 1 72 ? 8.303 -2.546 15.127 1.00 33.83 72 ASN A C 4
ATOM 8088 O O . ASN A 1 72 ? 8.597 -3.261 14.192 1.00 33.83 72 ASN A O 4
ATOM 8099 N N . LEU A 1 73 ? 9.163 -2.289 16.089 1.00 75.65 73 LEU A N 4
ATOM 8100 C CA . LEU A 1 73 ? 10.531 -2.886 16.022 1.00 75.65 73 LEU A CA 4
ATOM 8101 C C . LEU A 1 73 ? 10.391 -4.383 16.272 1.00 75.65 73 LEU A C 4
ATOM 8102 O O . LEU A 1 73 ? 10.787 -5.172 15.467 1.00 75.65 73 LEU A O 4
ATOM 8118 N N . ILE A 1 74 ? 9.806 -4.784 17.361 1.00 27.72 74 ILE A N 4
ATOM 8119 C CA . ILE A 1 74 ? 9.619 -6.241 17.612 1.00 27.72 74 ILE A CA 4
ATOM 8120 C C . ILE A 1 74 ? 9.085 -6.903 16.335 1.00 27.72 74 ILE A C 4
ATOM 8121 O O . ILE A 1 74 ? 9.629 -7.879 15.862 1.00 27.72 74 ILE A O 4
ATOM 8137 N N . THR A 1 75 ? 8.027 -6.385 15.773 1.00 95.20 75 THR A N 4
ATOM 8138 C CA . THR A 1 75 ? 7.476 -7.004 14.526 1.00 95.20 75 THR A CA 4
ATOM 8139 C C . THR A 1 75 ? 8.525 -6.941 13.411 1.00 95.20 75 THR A C 4
ATOM 8140 O O . THR A 1 75 ? 8.757 -7.894 12.692 1.00 95.20 75 THR A O 4
ATOM 8151 N N . HIS A 1 76 ? 9.143 -5.812 13.251 1.00 66.30 76 HIS A N 4
ATOM 8152 C CA . HIS A 1 76 ? 10.163 -5.640 12.184 1.00 66.30 76 HIS A CA 4
ATOM 8153 C C . HIS A 1 76 ? 11.361 -6.572 12.475 1.00 66.30 76 HIS A C 4
ATOM 8154 O O . HIS A 1 76 ? 11.946 -7.192 11.589 1.00 66.30 76 HIS A O 4
ATOM 8168 N N . SER A 1 77 ? 11.700 -6.702 13.722 1.00 87.23 77 SER A N 4
ATOM 8169 C CA . SER A 1 77 ? 12.811 -7.590 14.115 1.00 87.23 77 SER A CA 4
ATOM 8170 C C . SER A 1 77 ? 12.351 -9.027 13.877 1.00 87.23 77 SER A C 4
ATOM 8171 O O . SER A 1 77 ? 13.128 -9.886 13.517 1.00 87.23 77 SER A O 4
ATOM 8179 N N . ARG A 1 78 ? 11.078 -9.279 14.034 1.00 73.27 78 ARG A N 4
ATOM 8180 C CA . ARG A 1 78 ? 10.557 -10.643 13.774 1.00 73.27 78 ARG A CA 4
ATOM 8181 C C . ARG A 1 78 ? 10.778 -10.950 12.298 1.00 73.27 78 ARG A C 4
ATOM 8182 O O . ARG A 1 78 ? 11.150 -12.047 11.929 1.00 73.27 78 ARG A O 4
ATOM 8203 N N . LYS A 1 79 ? 10.589 -9.986 11.435 1.00 80.85 79 LYS A N 4
ATOM 8204 C CA . LYS A 1 79 ? 10.838 -10.276 9.999 1.00 80.85 79 LYS A CA 4
ATOM 8205 C C . LYS A 1 79 ? 12.298 -10.680 9.863 1.00 80.85 79 LYS A C 4
ATOM 8206 O O . LYS A 1 79 ? 12.610 -11.654 9.211 1.00 80.85 79 LYS A O 4
ATOM 8225 N N . HIS A 1 80 ? 13.207 -9.983 10.500 1.00 46.01 80 HIS A N 4
ATOM 8226 C CA . HIS A 1 80 ? 14.622 -10.444 10.380 1.00 46.01 80 HIS A CA 4
ATOM 8227 C C . HIS A 1 80 ? 14.707 -11.853 10.960 1.00 46.01 80 HIS A C 4
ATOM 8228 O O . HIS A 1 80 ? 15.449 -12.688 10.481 1.00 46.01 80 HIS A O 4
ATOM 8242 N N . THR A 1 81 ? 13.950 -12.129 12.004 1.00 89.50 81 THR A N 4
ATOM 8243 C CA . THR A 1 81 ? 13.992 -13.495 12.614 1.00 89.50 81 THR A CA 4
ATOM 8244 C C . THR A 1 81 ? 12.805 -14.291 12.068 1.00 89.50 81 THR A C 4
ATOM 8245 O O . THR A 1 81 ? 12.335 -15.229 12.680 1.00 89.50 81 THR A O 4
ATOM 8256 N N . GLY A 1 82 ? 12.319 -13.910 10.917 1.00 8.65 82 GLY A N 4
ATOM 8257 C CA . GLY A 1 82 ? 11.159 -14.619 10.310 1.00 8.65 82 GLY A CA 4
ATOM 8258 C C . GLY A 1 82 ? 10.104 -14.884 11.385 1.00 8.65 82 GLY A C 4
ATOM 9281 N N . SER A 1 1 ? -11.100 -9.135 39.749 1.00 65.13 1 SER A N 5
ATOM 9282 C CA . SER A 1 1 ? -10.951 -8.502 38.410 1.00 65.13 1 SER A CA 5
ATOM 9283 C C . SER A 1 1 ? -11.962 -7.366 38.269 1.00 65.13 1 SER A C 5
ATOM 9284 O O . SER A 1 1 ? -13.001 -7.365 38.899 1.00 65.13 1 SER A O 5
ATOM 9294 N N . PHE A 1 2 ? -11.668 -6.393 37.442 1.00 70.07 2 PHE A N 5
ATOM 9295 C CA . PHE A 1 2 ? -12.617 -5.251 37.250 1.00 70.07 2 PHE A CA 5
ATOM 9296 C C . PHE A 1 2 ? -13.367 -5.439 35.934 1.00 70.07 2 PHE A C 5
ATOM 9297 O O . PHE A 1 2 ? -12.779 -5.611 34.885 1.00 70.07 2 PHE A O 5
ATOM 9314 N N . ASP A 1 3 ? -14.674 -5.434 35.997 1.00 83.59 3 ASP A N 5
ATOM 9315 C CA . ASP A 1 3 ? -15.481 -5.639 34.766 1.00 83.59 3 ASP A CA 5
ATOM 9316 C C . ASP A 1 3 ? -16.127 -4.328 34.314 1.00 83.59 3 ASP A C 5
ATOM 9317 O O . ASP A 1 3 ? -16.600 -3.533 35.101 1.00 83.59 3 ASP A O 5
ATOM 9326 N N . CYS A 1 4 ? -16.128 -4.116 33.029 1.00 50.89 4 CYS A N 5
ATOM 9327 C CA . CYS A 1 4 ? -16.707 -2.868 32.451 1.00 50.89 4 CYS A CA 5
ATOM 9328 C C . CYS A 1 4 ? -18.238 -2.893 32.538 1.00 50.89 4 CYS A C 5
ATOM 9329 O O . CYS A 1 4 ? -18.887 -3.864 32.203 1.00 50.89 4 CYS A O 5
ATOM 9336 N N . LYS A 1 5 ? -18.798 -1.837 33.042 1.00 99.16 5 LYS A N 5
ATOM 9337 C CA . LYS A 1 5 ? -20.270 -1.765 33.218 1.00 99.16 5 LYS A CA 5
ATOM 9338 C C . LYS A 1 5 ? -20.900 -1.106 31.976 1.00 99.16 5 LYS A C 5
ATOM 9339 O O . LYS A 1 5 ? -21.976 -0.544 32.050 1.00 99.16 5 LYS A O 5
ATOM 9358 N N . ILE A 1 6 ? -20.224 -1.140 30.838 1.00 112.28 6 ILE A N 5
ATOM 9359 C CA . ILE A 1 6 ? -20.787 -0.475 29.615 1.00 112.28 6 ILE A CA 5
ATOM 9360 C C . ILE A 1 6 ? -20.932 -1.422 28.410 1.00 112.28 6 ILE A C 5
ATOM 9361 O O . ILE A 1 6 ? -22.002 -1.537 27.850 1.00 112.28 6 ILE A O 5
ATOM 9377 N N . CYS A 1 7 ? -19.868 -2.036 27.953 1.00 82.08 7 CYS A N 5
ATOM 9378 C CA . CYS A 1 7 ? -19.984 -2.903 26.729 1.00 82.08 7 CYS A CA 5
ATOM 9379 C C . CYS A 1 7 ? -19.980 -4.386 27.118 1.00 82.08 7 CYS A C 5
ATOM 9380 O O . CYS A 1 7 ? -20.718 -5.178 26.560 1.00 82.08 7 CYS A O 5
ATOM 9387 N N . GLY A 1 8 ? -19.184 -4.767 28.090 1.00 195.93 8 GLY A N 5
ATOM 9388 C CA . GLY A 1 8 ? -19.176 -6.204 28.542 1.00 195.93 8 GLY A CA 5
ATOM 9389 C C . GLY A 1 8 ? -17.765 -6.817 28.703 1.00 195.93 8 GLY A C 5
ATOM 9390 O O . GLY A 1 8 ? -17.662 -8.016 28.817 1.00 195.93 8 GLY A O 5
ATOM 9394 N N . LYS A 1 9 ? -16.689 -6.057 28.717 1.00 114.22 9 LYS A N 5
ATOM 9395 C CA . LYS A 1 9 ? -15.329 -6.711 28.859 1.00 114.22 9 LYS A CA 5
ATOM 9396 C C . LYS A 1 9 ? -14.710 -6.567 30.273 1.00 114.22 9 LYS A C 5
ATOM 9397 O O . LYS A 1 9 ? -15.164 -5.799 31.105 1.00 114.22 9 LYS A O 5
ATOM 9416 N N . SER A 1 10 ? -13.698 -7.380 30.551 1.00 78.05 10 SER A N 5
ATOM 9417 C CA . SER A 1 10 ? -13.059 -7.395 31.920 1.00 78.05 10 SER A CA 5
ATOM 9418 C C . SER A 1 10 ? -11.570 -6.976 31.902 1.00 78.05 10 SER A C 5
ATOM 9419 O O . SER A 1 10 ? -10.888 -7.020 30.890 1.00 78.05 10 SER A O 5
ATOM 9427 N N . PHE A 1 11 ? -11.077 -6.575 33.065 1.00 54.66 11 PHE A N 5
ATOM 9428 C CA . PHE A 1 11 ? -9.646 -6.144 33.211 1.00 54.66 11 PHE A CA 5
ATOM 9429 C C . PHE A 1 11 ? -9.061 -6.665 34.537 1.00 54.66 11 PHE A C 5
ATOM 9430 O O . PHE A 1 11 ? -9.616 -6.452 35.588 1.00 54.66 11 PHE A O 5
ATOM 9447 N N . LYS A 1 12 ? -7.934 -7.327 34.482 1.00 101.13 12 LYS A N 5
ATOM 9448 C CA . LYS A 1 12 ? -7.310 -7.841 35.740 1.00 101.13 12 LYS A CA 5
ATOM 9449 C C . LYS A 1 12 ? -6.725 -6.665 36.530 1.00 101.13 12 LYS A C 5
ATOM 9450 O O . LYS A 1 12 ? -6.493 -6.727 37.723 1.00 101.13 12 LYS A O 5
ATOM 9469 N N . ARG A 1 13 ? -6.435 -5.603 35.806 1.00 74.89 13 ARG A N 5
ATOM 9470 C CA . ARG A 1 13 ? -5.803 -4.389 36.398 1.00 74.89 13 ARG A CA 5
ATOM 9471 C C . ARG A 1 13 ? -6.722 -3.174 36.219 1.00 74.89 13 ARG A C 5
ATOM 9472 O O . ARG A 1 13 ? -6.984 -2.750 35.103 1.00 74.89 13 ARG A O 5
ATOM 9493 N N . SER A 1 14 ? -7.213 -2.606 37.274 1.00 25.87 14 SER A N 5
ATOM 9494 C CA . SER A 1 14 ? -8.101 -1.427 37.094 1.00 25.87 14 SER A CA 5
ATOM 9495 C C . SER A 1 14 ? -7.418 -0.415 36.167 1.00 25.87 14 SER A C 5
ATOM 9496 O O . SER A 1 14 ? -8.066 0.280 35.442 1.00 25.87 14 SER A O 5
ATOM 9504 N N . SER A 1 15 ? -6.115 -0.295 36.205 1.00 23.45 15 SER A N 5
ATOM 9505 C CA . SER A 1 15 ? -5.456 0.721 35.318 1.00 23.45 15 SER A CA 5
ATOM 9506 C C . SER A 1 15 ? -5.850 0.454 33.863 1.00 23.45 15 SER A C 5
ATOM 9507 O O . SER A 1 15 ? -6.125 1.371 33.100 1.00 23.45 15 SER A O 5
ATOM 9515 N N . THR A 1 16 ? -5.908 -0.794 33.480 1.00 32.27 16 THR A N 5
ATOM 9516 C CA . THR A 1 16 ? -6.313 -1.135 32.098 1.00 32.27 16 THR A CA 5
ATOM 9517 C C . THR A 1 16 ? -7.813 -0.888 31.961 1.00 32.27 16 THR A C 5
ATOM 9518 O O . THR A 1 16 ? -8.288 -0.485 30.917 1.00 32.27 16 THR A O 5
ATOM 9529 N N . LEU A 1 17 ? -8.566 -1.074 33.014 1.00 97.78 17 LEU A N 5
ATOM 9530 C CA . LEU A 1 17 ? -10.031 -0.791 32.914 1.00 97.78 17 LEU A CA 5
ATOM 9531 C C . LEU A 1 17 ? -10.174 0.727 32.866 1.00 97.78 17 LEU A C 5
ATOM 9532 O O . LEU A 1 17 ? -10.892 1.269 32.066 1.00 97.78 17 LEU A O 5
ATOM 9548 N N . SER A 1 18 ? -9.464 1.412 33.717 1.00 34.23 18 SER A N 5
ATOM 9549 C CA . SER A 1 18 ? -9.498 2.895 33.734 1.00 34.23 18 SER A CA 5
ATOM 9550 C C . SER A 1 18 ? -9.417 3.380 32.293 1.00 34.23 18 SER A C 5
ATOM 9551 O O . SER A 1 18 ? -10.265 4.109 31.825 1.00 34.23 18 SER A O 5
ATOM 9559 N N . THR A 1 19 ? -8.415 2.937 31.579 1.00 30.69 19 THR A N 5
ATOM 9560 C CA . THR A 1 19 ? -8.273 3.324 30.147 1.00 30.69 19 THR A CA 5
ATOM 9561 C C . THR A 1 19 ? -9.506 2.864 29.385 1.00 30.69 19 THR A C 5
ATOM 9562 O O . THR A 1 19 ? -10.055 3.572 28.564 1.00 30.69 19 THR A O 5
ATOM 9573 N N . HIS A 1 20 ? -9.961 1.693 29.684 1.00 81.83 20 HIS A N 5
ATOM 9574 C CA . HIS A 1 20 ? -11.166 1.176 29.000 1.00 81.83 20 HIS A CA 5
ATOM 9575 C C . HIS A 1 20 ? -12.358 2.089 29.347 1.00 81.83 20 HIS A C 5
ATOM 9576 O O . HIS A 1 20 ? -13.232 2.377 28.525 1.00 81.83 20 HIS A O 5
ATOM 9590 N N . LEU A 1 21 ? -12.382 2.584 30.554 1.00 156.93 21 LEU A N 5
ATOM 9591 C CA . LEU A 1 21 ? -13.476 3.491 30.946 1.00 156.93 21 LEU A CA 5
ATOM 9592 C C . LEU A 1 21 ? -13.240 4.785 30.192 1.00 156.93 21 LEU A C 5
ATOM 9593 O O . LEU A 1 21 ? -14.153 5.457 29.753 1.00 156.93 21 LEU A O 5
ATOM 9609 N N . LEU A 1 22 ? -11.980 5.112 30.014 1.00 64.07 22 LEU A N 5
ATOM 9610 C CA . LEU A 1 22 ? -11.629 6.327 29.254 1.00 64.07 22 LEU A CA 5
ATOM 9611 C C . LEU A 1 22 ? -12.087 6.106 27.809 1.00 64.07 22 LEU A C 5
ATOM 9612 O O . LEU A 1 22 ? -12.290 7.055 27.083 1.00 64.07 22 LEU A O 5
ATOM 9628 N N . ILE A 1 23 ? -12.270 4.863 27.374 1.00 150.10 23 ILE A N 5
ATOM 9629 C CA . ILE A 1 23 ? -12.752 4.620 25.979 1.00 150.10 23 ILE A CA 5
ATOM 9630 C C . ILE A 1 23 ? -14.238 4.945 25.897 1.00 150.10 23 ILE A C 5
ATOM 9631 O O . ILE A 1 23 ? -14.690 5.546 24.945 1.00 150.10 23 ILE A O 5
ATOM 9647 N N . HIS A 1 24 ? -15.021 4.578 26.889 1.00 55.94 24 HIS A N 5
ATOM 9648 C CA . HIS A 1 24 ? -16.481 4.929 26.804 1.00 55.94 24 HIS A CA 5
ATOM 9649 C C . HIS A 1 24 ? -16.651 6.414 27.118 1.00 55.94 24 HIS A C 5
ATOM 9650 O O . HIS A 1 24 ? -17.572 7.052 26.645 1.00 55.94 24 HIS A O 5
ATOM 9664 N N . SER A 1 25 ? -15.761 6.979 27.902 1.00 89.10 25 SER A N 5
ATOM 9665 C CA . SER A 1 25 ? -15.870 8.426 28.244 1.00 89.10 25 SER A CA 5
ATOM 9666 C C . SER A 1 25 ? -15.165 9.241 27.158 1.00 89.10 25 SER A C 5
ATOM 9667 O O . SER A 1 25 ? -15.460 10.398 26.932 1.00 89.10 25 SER A O 5
ATOM 9675 N N . ASP A 1 26 ? -14.227 8.646 26.502 1.00 62.89 26 ASP A N 5
ATOM 9676 C CA . ASP A 1 26 ? -13.466 9.347 25.432 1.00 62.89 26 ASP A CA 5
ATOM 9677 C C . ASP A 1 26 ? -12.664 10.503 26.045 1.00 62.89 26 ASP A C 5
ATOM 9678 O O . ASP A 1 26 ? -12.725 11.624 25.585 1.00 62.89 26 ASP A O 5
ATOM 9687 N N . THR A 1 27 ? -11.915 10.231 27.079 1.00 115.68 27 THR A N 5
ATOM 9688 C CA . THR A 1 27 ? -11.109 11.308 27.736 1.00 115.68 27 THR A CA 5
ATOM 9689 C C . THR A 1 27 ? -9.664 11.244 27.222 1.00 115.68 27 THR A C 5
ATOM 9690 O O . THR A 1 27 ? -9.035 10.206 27.256 1.00 115.68 27 THR A O 5
ATOM 9701 N N . ARG A 1 28 ? -9.133 12.343 26.745 1.00 115.33 28 ARG A N 5
ATOM 9702 C CA . ARG A 1 28 ? -7.731 12.334 26.227 1.00 115.33 28 ARG A CA 5
ATOM 9703 C C . ARG A 1 28 ? -6.984 13.576 26.724 1.00 115.33 28 ARG A C 5
ATOM 9704 O O . ARG A 1 28 ? -6.854 14.551 26.009 1.00 115.33 28 ARG A O 5
ATOM 9725 N N . PRO A 1 29 ? -6.514 13.548 27.951 1.00 90.27 29 PRO A N 5
ATOM 9726 C CA . PRO A 1 29 ? -5.780 14.699 28.549 1.00 90.27 29 PRO A CA 5
ATOM 9727 C C . PRO A 1 29 ? -4.333 14.854 28.044 1.00 90.27 29 PRO A C 5
ATOM 9728 O O . PRO A 1 29 ? -3.521 15.519 28.661 1.00 90.27 29 PRO A O 5
ATOM 9739 N N . TYR A 1 30 ? -4.000 14.243 26.933 1.00 131.19 30 TYR A N 5
ATOM 9740 C CA . TYR A 1 30 ? -2.610 14.366 26.391 1.00 131.19 30 TYR A CA 5
ATOM 9741 C C . TYR A 1 30 ? -2.715 14.894 24.963 1.00 131.19 30 TYR A C 5
ATOM 9742 O O . TYR A 1 30 ? -2.729 14.135 24.017 1.00 131.19 30 TYR A O 5
ATOM 9760 N N . PRO A 1 31 ? -2.844 16.184 24.808 1.00 108.54 31 PRO A N 5
ATOM 9761 C CA . PRO A 1 31 ? -3.013 16.817 23.480 1.00 108.54 31 PRO A CA 5
ATOM 9762 C C . PRO A 1 31 ? -1.714 16.979 22.687 1.00 108.54 31 PRO A C 5
ATOM 9763 O O . PRO A 1 31 ? -0.647 17.154 23.230 1.00 108.54 31 PRO A O 5
ATOM 9774 N N . CYS A 1 32 ? -1.819 16.889 21.392 1.00 43.40 32 CYS A N 5
ATOM 9775 C CA . CYS A 1 32 ? -0.630 17.007 20.516 1.00 43.40 32 CYS A CA 5
ATOM 9776 C C . CYS A 1 32 ? -0.147 18.450 20.493 1.00 43.40 32 CYS A C 5
ATOM 9777 O O . CYS A 1 32 ? -0.923 19.381 20.419 1.00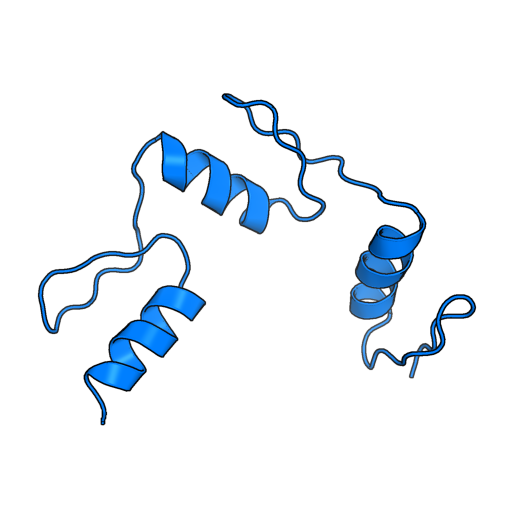 43.40 32 CYS A O 5
ATOM 9784 N N . GLN A 1 33 ? 1.141 18.628 20.569 1.00 113.04 33 GLN A N 5
ATOM 9785 C CA . GLN A 1 33 ? 1.709 19.992 20.567 1.00 113.04 33 GLN A CA 5
ATOM 9786 C C . GLN A 1 33 ? 1.810 20.529 19.134 1.00 113.04 33 GLN A C 5
ATOM 9787 O O . GLN A 1 33 ? 2.050 21.707 18.942 1.00 113.04 33 GLN A O 5
ATOM 9801 N N . TYR A 1 34 ? 1.712 19.693 18.120 1.00 118.47 34 TYR A N 5
ATOM 9802 C CA . TYR A 1 34 ? 1.911 20.226 16.730 1.00 118.47 34 TYR A CA 5
ATOM 9803 C C . TYR A 1 34 ? 0.704 20.076 15.794 1.00 118.47 34 TYR A C 5
ATOM 9804 O O . TYR A 1 34 ? 0.338 21.023 15.132 1.00 118.47 34 TYR A O 5
ATOM 9822 N N . CYS A 1 35 ? 0.128 18.898 15.650 1.00 56.06 35 CYS A N 5
ATOM 9823 C CA . CYS A 1 35 ? -0.998 18.770 14.641 1.00 56.06 35 CYS A CA 5
ATOM 9824 C C . CYS A 1 35 ? -2.406 18.797 15.271 1.00 56.06 35 CYS A C 5
ATOM 9825 O O . CYS A 1 35 ? -3.366 19.094 14.583 1.00 56.06 35 CYS A O 5
ATOM 9832 N N . GLY A 1 36 ? -2.575 18.557 16.553 1.00 19.15 36 GLY A N 5
ATOM 9833 C CA . GLY A 1 36 ? -3.969 18.670 17.128 1.00 19.15 36 GLY A CA 5
ATOM 9834 C C . GLY A 1 36 ? -4.465 17.408 17.854 1.00 19.15 36 GLY A C 5
ATOM 9835 O O . GLY A 1 36 ? -5.245 17.489 18.783 1.00 19.15 36 GLY A O 5
ATOM 9839 N N . LYS A 1 37 ? -4.065 16.258 17.422 1.00 73.47 37 LYS A N 5
ATOM 9840 C CA . LYS A 1 37 ? -4.571 15.006 18.054 1.00 73.47 37 LYS A CA 5
ATOM 9841 C C . LYS A 1 37 ? -4.415 15.008 19.572 1.00 73.47 37 LYS A C 5
ATOM 9842 O O . LYS A 1 37 ? -3.662 15.750 20.136 1.00 73.47 37 LYS A O 5
ATOM 9861 N N . ARG A 1 38 ? -5.162 14.163 20.207 1.00 160.56 38 ARG A N 5
ATOM 9862 C CA . ARG A 1 38 ? -5.124 14.041 21.689 1.00 160.56 38 ARG A CA 5
ATOM 9863 C C . ARG A 1 38 ? -5.012 12.564 22.031 1.00 160.56 38 ARG A C 5
ATOM 9864 O O . ARG A 1 38 ? -5.414 11.716 21.263 1.00 160.56 38 ARG A O 5
ATOM 9885 N N . PHE A 1 39 ? -4.438 12.245 23.164 1.00 72.45 39 PHE A N 5
ATOM 9886 C CA . PHE A 1 39 ? -4.280 10.815 23.535 1.00 72.45 39 PHE A CA 5
ATOM 9887 C C . PHE A 1 39 ? -4.674 10.598 24.995 1.00 72.45 39 PHE A C 5
ATOM 9888 O O . PHE A 1 39 ? -4.770 11.528 25.786 1.00 72.45 39 PHE A O 5
ATOM 9905 N N . HIS A 1 40 ? -4.925 9.362 25.334 1.00 97.77 40 HIS A N 5
ATOM 9906 C CA . HIS A 1 40 ? -5.345 9.009 26.714 1.00 97.77 40 HIS A CA 5
ATOM 9907 C C . HIS A 1 40 ? -4.140 8.604 27.563 1.00 97.77 40 HIS A C 5
ATOM 9908 O O . HIS A 1 40 ? -4.249 8.475 28.766 1.00 97.77 40 HIS A O 5
ATOM 9922 N N . GLN A 1 41 ? -2.994 8.384 26.962 1.00 106.11 41 GLN A N 5
ATOM 9923 C CA . GLN A 1 41 ? -1.815 7.971 27.776 1.00 106.11 41 GLN A CA 5
ATOM 9924 C C . GLN A 1 41 ? -0.592 8.819 27.402 1.00 106.11 41 GLN A C 5
ATOM 9925 O O . GLN A 1 41 ? -0.105 8.773 26.289 1.00 106.11 41 GLN A O 5
ATOM 9939 N N . LYS A 1 42 ? -0.091 9.591 28.328 1.00 136.29 42 LYS A N 5
ATOM 9940 C CA . LYS A 1 42 ? 1.099 10.454 28.056 1.00 136.29 42 LYS A CA 5
ATOM 9941 C C . LYS A 1 42 ? 2.065 9.780 27.086 1.00 136.29 42 LYS A C 5
ATOM 9942 O O . LYS A 1 42 ? 2.172 10.146 25.933 1.00 136.29 42 LYS A O 5
ATOM 9961 N N . SER A 1 43 ? 2.777 8.806 27.557 1.00 65.22 43 SER A N 5
ATOM 9962 C CA . SER A 1 43 ? 3.767 8.094 26.716 1.00 65.22 43 SER A CA 5
ATOM 9963 C C . SER A 1 43 ? 3.198 7.785 25.329 1.00 65.22 43 SER A C 5
ATOM 9964 O O . SER A 1 43 ? 3.904 7.832 24.335 1.00 65.22 43 SER A O 5
ATOM 9972 N N . ASP A 1 44 ? 1.934 7.507 25.233 1.00 40.66 44 ASP A N 5
ATOM 9973 C CA . ASP A 1 44 ? 1.369 7.255 23.885 1.00 40.66 44 ASP A CA 5
ATOM 9974 C C . ASP A 1 44 ? 1.411 8.602 23.139 1.00 40.66 44 ASP A C 5
ATOM 9975 O O . ASP A 1 44 ? 1.797 8.657 21.988 1.00 40.66 44 ASP A O 5
ATOM 9984 N N . MET A 1 45 ? 1.096 9.710 23.782 1.00 31.66 45 MET A N 5
ATOM 9985 C CA . MET A 1 45 ? 1.209 11.017 23.064 1.00 31.66 45 MET A CA 5
ATOM 9986 C C . MET A 1 45 ? 2.698 11.309 22.840 1.00 31.66 45 MET A C 5
ATOM 9987 O O . MET A 1 45 ? 3.133 11.651 21.766 1.00 31.66 45 MET A O 5
ATOM 10001 N N . LYS A 1 46 ? 3.489 11.159 23.871 1.00 103.12 46 LYS A N 5
ATOM 10002 C CA . LYS A 1 46 ? 4.950 11.415 23.735 1.00 103.12 46 LYS A CA 5
ATOM 10003 C C . LYS A 1 46 ? 5.447 10.629 22.529 1.00 103.12 46 LYS A C 5
ATOM 10004 O O . LYS A 1 46 ? 6.277 11.082 21.773 1.00 103.12 46 LYS A O 5
ATOM 10023 N N . LYS A 1 47 ? 4.900 9.469 22.321 1.00 48.51 47 LYS A N 5
ATOM 10024 C CA . LYS A 1 47 ? 5.298 8.681 21.132 1.00 48.51 47 LYS A CA 5
ATOM 10025 C C . LYS A 1 47 ? 4.774 9.456 19.934 1.00 48.51 47 LYS A C 5
ATOM 10026 O O . LYS A 1 47 ? 5.409 9.563 18.901 1.00 48.51 47 LYS A O 5
ATOM 10045 N N . HIS A 1 48 ? 3.661 10.109 20.122 1.00 65.66 48 HIS A N 5
ATOM 10046 C CA . HIS A 1 48 ? 3.128 10.984 19.051 1.00 65.66 48 HIS A CA 5
ATOM 10047 C C . HIS A 1 48 ? 4.157 12.118 18.873 1.00 65.66 48 HIS A C 5
ATOM 10048 O O . HIS A 1 48 ? 4.827 12.244 17.851 1.00 65.66 48 HIS A O 5
ATOM 10062 N N . THR A 1 49 ? 4.316 12.937 19.892 1.00 47.02 49 THR A N 5
ATOM 10063 C CA . THR A 1 49 ? 5.303 14.047 19.847 1.00 47.02 49 THR A CA 5
ATOM 10064 C C . THR A 1 49 ? 6.593 13.587 19.185 1.00 47.02 49 THR A C 5
ATOM 10065 O O . THR A 1 49 ? 7.211 14.332 18.457 1.00 47.02 49 THR A O 5
ATOM 10076 N N . PHE A 1 50 ? 7.009 12.366 19.412 1.00 54.63 50 PHE A N 5
ATOM 10077 C CA . PHE A 1 50 ? 8.267 11.887 18.759 1.00 54.63 50 PHE A CA 5
ATOM 10078 C C . PHE A 1 50 ? 8.056 11.831 17.256 1.00 54.63 50 PHE A C 5
ATOM 10079 O O . PHE A 1 50 ? 8.933 12.153 16.477 1.00 54.63 50 PHE A O 5
ATOM 10096 N N . ILE A 1 51 ? 6.877 11.450 16.839 1.00 99.09 51 ILE A N 5
ATOM 10097 C CA . ILE A 1 51 ? 6.622 11.414 15.374 1.00 99.09 51 ILE A CA 5
ATOM 10098 C C . ILE A 1 51 ? 6.829 12.842 14.851 1.00 99.09 51 ILE A C 5
ATOM 10099 O O . ILE A 1 51 ? 7.385 13.038 13.790 1.00 99.09 51 ILE A O 5
ATOM 10115 N N . HIS A 1 52 ? 6.456 13.849 15.601 1.00 59.33 52 HIS A N 5
ATOM 10116 C CA . HIS A 1 52 ? 6.715 15.252 15.117 1.00 59.33 52 HIS A CA 5
ATOM 10117 C C . HIS A 1 52 ? 8.205 15.610 15.248 1.00 59.33 52 HIS A C 5
ATOM 10118 O O . HIS A 1 52 ? 8.723 16.415 14.504 1.00 59.33 52 HIS A O 5
ATOM 10132 N N . THR A 1 53 ? 8.885 15.081 16.233 1.00 97.33 53 THR A N 5
ATOM 10133 C CA . THR A 1 53 ? 10.322 15.465 16.434 1.00 97.33 53 THR A CA 5
ATOM 10134 C C . THR A 1 53 ? 11.262 14.611 15.571 1.00 97.33 53 THR A C 5
ATOM 10135 O O . THR A 1 53 ? 12.453 14.846 15.497 1.00 97.33 53 THR A O 5
ATOM 10146 N N . GLY A 1 54 ? 10.746 13.599 14.947 1.00 23.68 54 GLY A N 5
ATOM 10147 C CA . GLY A 1 54 ? 11.589 12.690 14.120 1.00 23.68 54 GLY A CA 5
ATOM 10148 C C . GLY A 1 54 ? 12.433 11.787 15.025 1.00 23.68 54 GLY A C 5
ATOM 10149 O O . GLY A 1 54 ? 13.395 11.182 14.591 1.00 23.68 54 GLY A O 5
ATOM 10153 N N . GLU A 1 55 ? 12.107 11.739 16.278 1.00 47.26 55 GLU A N 5
ATOM 10154 C CA . GLU A 1 55 ? 12.912 10.910 17.219 1.00 47.26 55 GLU A CA 5
ATOM 10155 C C . GLU A 1 55 ? 12.591 9.425 17.040 1.00 47.26 55 GLU A C 5
ATOM 10156 O O . GLU A 1 55 ? 11.548 8.941 17.430 1.00 47.26 55 GLU A O 5
ATOM 10168 N N . LYS A 1 56 ? 13.506 8.712 16.471 1.00 86.79 56 LYS A N 5
ATOM 10169 C CA . LYS A 1 56 ? 13.309 7.249 16.257 1.00 86.79 56 LYS A CA 5
ATOM 10170 C C . LYS A 1 56 ? 14.349 6.498 17.093 1.00 86.79 56 LYS A C 5
ATOM 10171 O O . LYS A 1 56 ? 15.375 6.087 16.581 1.00 86.79 56 LYS A O 5
ATOM 10190 N N . PRO A 1 57 ? 14.100 6.355 18.376 1.00 151.44 57 PRO A N 5
ATOM 10191 C CA . PRO A 1 57 ? 15.051 5.673 19.308 1.00 151.44 57 PRO A CA 5
ATOM 10192 C C . PRO A 1 57 ? 15.072 4.147 19.175 1.00 151.44 57 PRO A C 5
ATOM 10193 O O . PRO A 1 57 ? 15.946 3.484 19.705 1.00 151.44 57 PRO A O 5
ATOM 10204 N N . HIS A 1 58 ? 14.120 3.561 18.497 1.00 42.67 58 HIS A N 5
ATOM 10205 C CA . HIS A 1 58 ? 14.148 2.078 18.389 1.00 42.67 58 HIS A CA 5
ATOM 10206 C C . HIS A 1 58 ? 14.932 1.675 17.145 1.00 42.67 58 HIS A C 5
ATOM 10207 O O . HIS A 1 58 ? 14.374 1.417 16.103 1.00 42.67 58 HIS A O 5
ATOM 10221 N N . LYS A 1 59 ? 16.229 1.648 17.254 1.00 72.96 59 LYS A N 5
ATOM 10222 C CA . LYS A 1 59 ? 17.084 1.310 16.103 1.00 72.96 59 LYS A CA 5
ATOM 10223 C C . LYS A 1 59 ? 17.096 -0.191 15.841 1.00 72.96 59 LYS A C 5
ATOM 10224 O O . LYS A 1 59 ? 17.164 -1.003 16.745 1.00 72.96 59 LYS A O 5
ATOM 10243 N N . CYS A 1 60 ? 17.067 -0.547 14.587 1.00 38.91 60 CYS A N 5
ATOM 10244 C CA . CYS A 1 60 ? 17.129 -1.981 14.201 1.00 38.91 60 CYS A CA 5
ATOM 10245 C C . CYS A 1 60 ? 18.563 -2.216 13.716 1.00 38.91 60 CYS A C 5
ATOM 10246 O O . CYS A 1 60 ? 18.986 -1.648 12.729 1.00 38.91 60 CYS A O 5
ATOM 10253 N N . GLN A 1 61 ? 19.328 -3.026 14.386 1.00 124.00 61 GLN A N 5
ATOM 10254 C CA . GLN A 1 61 ? 20.740 -3.245 13.928 1.00 124.00 61 GLN A CA 5
ATOM 10255 C C . GLN A 1 61 ? 20.777 -4.331 12.858 1.00 124.00 61 GLN A C 5
ATOM 10256 O O . GLN A 1 61 ? 21.819 -4.863 12.526 1.00 124.00 61 GLN A O 5
ATOM 10270 N N . VAL A 1 62 ? 19.647 -4.673 12.323 1.00 56.07 62 VAL A N 5
ATOM 10271 C CA . VAL A 1 62 ? 19.602 -5.736 11.281 1.00 56.07 62 VAL A CA 5
ATOM 10272 C C . VAL A 1 62 ? 19.632 -5.118 9.889 1.00 56.07 62 VAL A C 5
ATOM 10273 O O . VAL A 1 62 ? 20.271 -5.635 8.985 1.00 56.07 62 VAL A O 5
ATOM 10286 N N . CYS A 1 63 ? 18.950 -4.019 9.711 1.00 63.83 63 CYS A N 5
ATOM 10287 C CA . CYS A 1 63 ? 18.935 -3.348 8.385 1.00 63.83 63 CYS A CA 5
ATOM 10288 C C . CYS A 1 63 ? 19.229 -1.847 8.582 1.00 63.83 63 CYS A C 5
ATOM 10289 O O . CYS A 1 63 ? 19.470 -1.113 7.655 1.00 63.83 63 CYS A O 5
ATOM 10296 N N . GLY A 1 64 ? 19.270 -1.414 9.796 1.00 23.81 64 GLY A N 5
ATOM 10297 C CA . GLY A 1 64 ? 19.617 0.003 10.070 1.00 23.81 64 GLY A CA 5
ATOM 10298 C C . GLY A 1 64 ? 18.413 0.910 9.880 1.00 23.81 64 GLY A C 5
ATOM 10299 O O . GLY A 1 64 ? 18.530 2.090 9.606 1.00 23.81 64 GLY A O 5
ATOM 10303 N N . LYS A 1 65 ? 17.268 0.391 10.156 1.00 120.74 65 LYS A N 5
ATOM 10304 C CA . LYS A 1 65 ? 16.058 1.231 10.141 1.00 120.74 65 LYS A CA 5
ATOM 10305 C C . LYS A 1 65 ? 1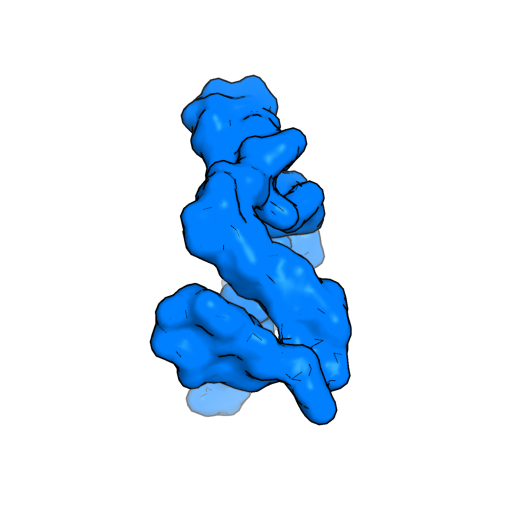5.883 1.612 11.596 1.00 120.74 65 LYS A C 5
ATOM 10306 O O . LYS A 1 65 ? 16.763 1.399 12.408 1.00 120.74 65 LYS A O 5
ATOM 10325 N N . ALA A 1 66 ? 14.832 2.225 11.943 1.00 39.51 66 ALA A N 5
ATOM 10326 C CA . ALA A 1 66 ? 14.682 2.658 13.322 1.00 39.51 66 ALA A CA 5
ATOM 10327 C C . ALA A 1 66 ? 13.223 3.015 13.483 1.00 39.51 66 ALA A C 5
ATOM 10328 O O . ALA A 1 66 ? 12.546 3.363 12.534 1.00 39.51 66 ALA A O 5
ATOM 10335 N N . PHE A 1 67 ? 12.686 2.827 14.630 1.00 62.57 67 PHE A N 5
ATOM 10336 C CA . PHE A 1 67 ? 11.227 3.072 14.760 1.00 62.57 67 PHE A CA 5
ATOM 10337 C C . PHE A 1 67 ? 10.869 3.978 15.925 1.00 62.57 67 PHE A C 5
ATOM 10338 O O . PHE A 1 67 ? 11.492 3.973 16.971 1.00 62.57 67 PHE A O 5
ATOM 10355 N N . SER A 1 68 ? 9.832 4.751 15.733 1.00 84.84 68 SER A N 5
ATOM 10356 C CA . SER A 1 68 ? 9.348 5.665 16.791 1.00 84.84 68 SER A CA 5
ATOM 10357 C C . SER A 1 68 ? 8.710 4.834 17.917 1.00 84.84 68 SER A C 5
ATOM 10358 O O . SER A 1 68 ? 8.356 5.354 18.963 1.00 84.84 68 SER A O 5
ATOM 10366 N N . GLN A 1 69 ? 8.545 3.542 17.710 1.00 93.39 69 GLN A N 5
ATOM 10367 C CA . GLN A 1 69 ? 7.910 2.698 18.762 1.00 93.39 69 GLN A CA 5
ATOM 10368 C C . GLN A 1 69 ? 8.520 1.290 18.791 1.00 93.39 69 GLN A C 5
ATOM 10369 O O . GLN A 1 69 ? 8.593 0.596 17.785 1.00 93.39 69 GLN A O 5
ATOM 10383 N N . SER A 1 70 ? 8.892 0.826 19.948 1.00 67.34 70 SER A N 5
ATOM 10384 C CA . SER A 1 70 ? 9.434 -0.552 20.065 1.00 67.34 70 SER A CA 5
ATOM 10385 C C . SER A 1 70 ? 8.478 -1.528 19.391 1.00 67.34 70 SER A C 5
ATOM 10386 O O . SER A 1 70 ? 8.870 -2.351 18.609 1.00 67.34 70 SER A O 5
ATOM 10394 N N . SER A 1 71 ? 7.210 -1.441 19.697 1.00 68.68 71 SER A N 5
ATOM 10395 C CA . SER A 1 71 ? 6.225 -2.384 19.078 1.00 68.68 71 SER A CA 5
ATOM 10396 C C . SER A 1 71 ? 6.523 -2.494 17.595 1.00 68.68 71 SER A C 5
ATOM 10397 O O . SER A 1 71 ? 6.570 -3.571 17.034 1.00 68.68 71 SER A O 5
ATOM 10405 N N . ASN A 1 72 ? 6.758 -1.400 16.952 1.00 33.83 72 ASN A N 5
ATOM 10406 C CA . ASN A 1 72 ? 7.083 -1.492 15.512 1.00 33.83 72 ASN A CA 5
ATOM 10407 C C . ASN A 1 72 ? 8.484 -2.109 15.376 1.00 33.83 72 ASN A C 5
ATOM 10408 O O . ASN A 1 72 ? 8.758 -2.832 14.442 1.00 33.83 72 ASN A O 5
ATOM 10419 N N . LEU A 1 73 ? 9.335 -1.924 16.359 1.00 75.65 73 LEU A N 5
ATOM 10420 C CA . LEU A 1 73 ? 10.670 -2.595 16.317 1.00 75.65 73 LEU A CA 5
ATOM 10421 C C . LEU A 1 73 ? 10.420 -4.090 16.530 1.00 75.65 73 LEU A C 5
ATOM 10422 O O . LEU A 1 73 ? 10.721 -4.894 15.675 1.00 75.65 73 LEU A O 5
ATOM 10438 N N . ILE A 1 74 ? 9.840 -4.481 17.624 1.00 27.72 74 ILE A N 5
ATOM 10439 C CA . ILE A 1 74 ? 9.560 -5.933 17.839 1.00 27.72 74 ILE A CA 5
ATOM 10440 C C . ILE A 1 74 ? 8.922 -6.537 16.572 1.00 27.72 74 ILE A C 5
ATOM 10441 O O . ILE A 1 74 ? 9.415 -7.516 16.038 1.00 27.72 74 ILE A O 5
ATOM 10457 N N . THR A 1 75 ? 7.846 -5.993 16.060 1.00 95.20 75 THR A N 5
ATOM 10458 C CA . THR A 1 75 ? 7.256 -6.619 14.827 1.00 95.20 75 THR A CA 5
ATOM 10459 C C . THR A 1 75 ? 8.274 -6.545 13.698 1.00 95.20 75 THR A C 5
ATOM 10460 O O . THR A 1 75 ? 8.463 -7.474 12.939 1.00 95.20 75 THR A O 5
ATOM 10471 N N . HIS A 1 76 ? 8.916 -5.428 13.562 1.00 66.30 76 HIS A N 5
ATOM 10472 C CA . HIS A 1 76 ? 9.904 -5.258 12.477 1.00 66.30 76 HIS A CA 5
ATOM 10473 C C . HIS A 1 76 ? 11.016 -6.331 12.620 1.00 66.30 76 HIS A C 5
ATOM 10474 O O . HIS A 1 76 ? 11.404 -7.004 11.656 1.00 66.30 76 HIS A O 5
ATOM 10488 N N . SER A 1 77 ? 11.520 -6.533 13.810 1.00 87.23 77 SER A N 5
ATOM 10489 C CA . SER A 1 77 ? 12.558 -7.576 13.978 1.00 87.23 77 SER A CA 5
ATOM 10490 C C . SER A 1 77 ? 11.896 -8.936 13.780 1.00 87.23 77 SER A C 5
ATOM 10491 O O . SER A 1 77 ? 12.480 -9.853 13.248 1.00 87.23 77 SER A O 5
ATOM 10499 N N . ARG A 1 78 ? 10.645 -9.062 14.183 1.00 73.27 78 ARG A N 5
ATOM 10500 C CA . ARG A 1 78 ? 9.937 -10.366 13.980 1.00 73.27 78 ARG A CA 5
ATOM 10501 C C . ARG A 1 78 ? 10.129 -10.740 12.509 1.00 73.27 78 ARG A C 5
ATOM 10502 O O . ARG A 1 78 ? 10.398 -11.879 12.154 1.00 73.27 78 ARG A O 5
ATOM 10523 N N . LYS A 1 79 ? 10.028 -9.775 11.632 1.00 80.85 79 LYS A N 5
ATOM 10524 C CA . LYS A 1 79 ? 10.239 -10.100 10.209 1.00 80.85 79 LYS A CA 5
ATOM 10525 C C . LYS A 1 79 ? 11.684 -10.547 10.022 1.00 80.85 79 LYS A C 5
ATOM 10526 O O . LYS A 1 79 ? 11.939 -11.542 9.375 1.00 80.85 79 LYS A O 5
ATOM 10545 N N . HIS A 1 80 ? 12.650 -9.865 10.588 1.00 46.01 80 HIS A N 5
ATOM 10546 C CA . HIS A 1 80 ? 14.044 -10.385 10.388 1.00 46.01 80 HIS A CA 5
ATOM 10547 C C . HIS A 1 80 ? 14.139 -11.783 11.020 1.00 46.01 80 HIS A C 5
ATOM 10548 O O . HIS A 1 80 ? 14.843 -12.650 10.534 1.00 46.01 80 HIS A O 5
ATOM 10562 N N . THR A 1 81 ? 13.453 -12.003 12.118 1.00 89.50 81 THR A N 5
ATOM 10563 C CA . THR A 1 81 ? 13.525 -13.333 12.786 1.00 89.50 81 THR A CA 5
ATOM 10564 C C . THR A 1 81 ? 12.346 -14.199 12.343 1.00 89.50 81 THR A C 5
ATOM 10565 O O . THR A 1 81 ? 12.029 -15.189 12.972 1.00 89.50 81 THR A O 5
ATOM 10576 N N . GLY A 1 82 ? 11.723 -13.872 11.253 1.00 8.65 82 GLY A N 5
ATOM 10577 C CA . GLY A 1 82 ? 10.579 -14.702 10.768 1.00 8.65 82 GLY A CA 5
ATOM 10578 C C . GLY A 1 82 ? 10.928 -15.300 9.406 1.00 8.65 82 GLY A C 5
ATOM 11601 N N . SER A 1 1 ? -9.763 -8.137 38.781 1.00 65.13 1 SER A N 6
ATOM 11602 C CA . SER A 1 1 ? -10.899 -8.658 37.972 1.00 65.13 1 SER A CA 6
ATOM 11603 C C . SER A 1 1 ? -11.931 -7.547 37.768 1.00 65.13 1 SER A C 6
ATOM 11604 O O . SER A 1 1 ? -12.989 -7.548 38.366 1.00 65.13 1 SER A O 6
ATOM 11614 N N . PHE A 1 2 ? -11.628 -6.600 36.917 1.00 70.07 2 PHE A N 6
ATOM 11615 C CA . PHE A 1 2 ? -12.587 -5.483 36.658 1.00 70.07 2 PHE A CA 6
ATOM 11616 C C . PHE A 1 2 ? -13.283 -5.719 35.311 1.00 70.07 2 PHE A C 6
ATOM 11617 O O . PHE A 1 2 ? -12.652 -5.848 34.281 1.00 70.07 2 PHE A O 6
ATOM 11634 N N . ASP A 1 3 ? -14.596 -5.804 35.339 1.00 83.59 3 ASP A N 6
ATOM 11635 C CA . ASP A 1 3 ? -15.379 -6.065 34.089 1.00 83.59 3 ASP A CA 6
ATOM 11636 C C . ASP A 1 3 ? -16.143 -4.812 33.656 1.00 83.59 3 ASP A C 6
ATOM 11637 O O . ASP A 1 3 ? -17.149 -4.446 34.222 1.00 83.59 3 ASP A O 6
ATOM 11646 N N . CYS A 1 4 ? -15.616 -4.177 32.664 1.00 50.89 4 CYS A N 6
ATOM 11647 C CA . CYS A 1 4 ? -16.208 -2.912 32.108 1.00 50.89 4 CYS A CA 6
ATOM 11648 C C . CYS A 1 4 ? -17.651 -2.730 32.652 1.00 50.89 4 CYS A C 6
ATOM 11649 O O . CYS A 1 4 ? -18.321 -3.692 32.957 1.00 50.89 4 CYS A O 6
ATOM 11656 N N . LYS A 1 5 ? -18.177 -1.530 32.676 1.00 99.16 5 LYS A N 6
ATOM 11657 C CA . LYS A 1 5 ? -19.616 -1.384 33.098 1.00 99.16 5 LYS A CA 6
ATOM 11658 C C . LYS A 1 5 ? -20.341 -0.754 31.935 1.00 99.16 5 LYS A C 6
ATOM 11659 O O . LYS A 1 5 ? -21.389 -0.155 32.075 1.00 99.16 5 LYS A O 6
ATOM 11678 N N . ILE A 1 6 ? -19.749 -0.870 30.780 1.00 112.28 6 ILE A N 6
ATOM 11679 C CA . ILE A 1 6 ? -20.338 -0.269 29.567 1.00 112.28 6 ILE A CA 6
ATOM 11680 C C . ILE A 1 6 ? -20.488 -1.326 28.467 1.00 112.28 6 ILE A C 6
ATOM 11681 O O . ILE A 1 6 ? -21.558 -1.860 28.267 1.00 112.28 6 ILE A O 6
ATOM 11697 N N . CYS A 1 7 ? -19.443 -1.651 27.747 1.00 82.08 7 CYS A N 6
ATOM 11698 C CA . CYS A 1 7 ? -19.604 -2.680 26.678 1.00 82.08 7 CYS A CA 6
ATOM 11699 C C . CYS A 1 7 ? -19.539 -4.079 27.304 1.00 82.08 7 CYS A C 6
ATOM 11700 O O . CYS A 1 7 ? -20.271 -4.967 26.914 1.00 82.08 7 CYS A O 6
ATOM 11707 N N . GLY A 1 8 ? -18.713 -4.272 28.310 1.00 195.93 8 GLY A N 6
ATOM 11708 C CA . GLY A 1 8 ? -18.670 -5.613 28.993 1.00 195.93 8 GLY A CA 6
ATOM 11709 C C . GLY A 1 8 ? -17.370 -6.402 28.721 1.00 195.93 8 GLY A C 6
ATOM 11710 O O . GLY A 1 8 ? -17.410 -7.597 28.505 1.00 195.93 8 GLY A O 6
ATOM 11714 N N . LYS A 1 9 ? -16.218 -5.770 28.765 1.00 114.22 9 LYS A N 6
ATOM 11715 C CA . LYS A 1 9 ? -14.924 -6.515 28.546 1.00 114.22 9 LYS A CA 6
ATOM 11716 C C . LYS A 1 9 ? -14.158 -6.523 29.869 1.00 114.22 9 LYS A C 6
ATOM 11717 O O . LYS A 1 9 ? -14.490 -5.787 30.776 1.00 114.22 9 LYS A O 6
ATOM 11736 N N . SER A 1 10 ? -13.207 -7.423 30.049 1.00 78.05 10 SER A N 6
ATOM 11737 C CA . SER A 1 10 ? -12.552 -7.515 31.395 1.00 78.05 10 SER A CA 6
ATOM 11738 C C . SER A 1 10 ? -11.085 -7.088 31.422 1.00 78.05 10 SER A C 6
ATOM 11739 O O . SER A 1 10 ? -10.318 -7.263 30.495 1.00 78.05 10 SER A O 6
ATOM 11747 N N . PHE A 1 11 ? -10.727 -6.521 32.556 1.00 54.66 11 PHE A N 6
ATOM 11748 C CA . PHE A 1 11 ? -9.342 -6.042 32.807 1.00 54.66 11 PHE A CA 6
ATOM 11749 C C . PHE A 1 11 ? -8.840 -6.572 34.147 1.00 54.66 11 PHE A C 6
ATOM 11750 O O . PHE A 1 11 ? -9.448 -6.389 35.179 1.00 54.66 11 PHE A O 6
ATOM 11767 N N . LYS A 1 12 ? -7.714 -7.219 34.114 1.00 101.13 12 LYS A N 6
ATOM 11768 C CA . LYS A 1 12 ? -7.115 -7.764 35.358 1.00 101.13 12 LYS A CA 6
ATOM 11769 C C . LYS A 1 12 ? -6.606 -6.598 36.202 1.00 101.13 12 LYS A C 6
ATOM 11770 O O . LYS A 1 12 ? -6.372 -6.702 37.390 1.00 101.13 12 LYS A O 6
ATOM 11789 N N . ARG A 1 13 ? -6.388 -5.491 35.538 1.00 74.89 13 ARG A N 6
ATOM 11790 C CA . ARG A 1 13 ? -5.833 -4.272 36.184 1.00 74.89 13 ARG A CA 6
ATOM 11791 C C . ARG A 1 13 ? -6.869 -3.146 36.165 1.00 74.89 13 ARG A C 6
ATOM 11792 O O . ARG A 1 13 ? -7.533 -2.905 35.171 1.00 74.89 13 ARG A O 6
ATOM 11813 N N . SER A 1 14 ? -7.007 -2.440 37.254 1.00 25.87 14 SER A N 6
ATOM 11814 C CA . SER A 1 14 ? -7.992 -1.331 37.279 1.00 25.87 14 SER A CA 6
ATOM 11815 C C . SER A 1 14 ? -7.542 -0.241 36.295 1.00 25.87 14 SER A C 6
ATOM 11816 O O . SER A 1 14 ? -8.344 0.400 35.658 1.00 25.87 14 SER A O 6
ATOM 11824 N N . SER A 1 15 ? -6.253 -0.016 36.188 1.00 23.45 15 SER A N 6
ATOM 11825 C CA . SER A 1 15 ? -5.736 1.040 35.264 1.00 23.45 15 SER A CA 6
ATOM 11826 C C . SER A 1 15 ? -6.026 0.662 33.812 1.00 23.45 15 SER A C 6
ATOM 11827 O O . SER A 1 15 ? -6.387 1.498 33.009 1.00 23.45 15 SER A O 6
ATOM 11835 N N . THR A 1 16 ? -5.900 -0.586 33.464 1.00 32.27 16 THR A N 6
ATOM 11836 C CA . THR A 1 16 ? -6.210 -0.985 32.075 1.00 32.27 16 THR A CA 6
ATOM 11837 C C . THR A 1 16 ? -7.705 -0.761 31.902 1.00 32.27 16 THR A C 6
ATOM 11838 O O . THR A 1 16 ? -8.182 -0.381 30.846 1.00 32.27 16 THR A O 6
ATOM 11849 N N . LEU A 1 17 ? -8.440 -0.924 32.975 1.00 97.78 17 LEU A N 6
ATOM 11850 C CA . LEU A 1 17 ? -9.900 -0.648 32.925 1.00 97.78 17 LEU A CA 6
ATOM 11851 C C . LEU A 1 17 ? -10.058 0.867 32.868 1.00 97.78 17 LEU A C 6
ATOM 11852 O O . LEU A 1 17 ? -10.951 1.368 32.240 1.00 97.78 17 LEU A O 6
ATOM 11868 N N . SER A 1 18 ? -9.204 1.610 33.530 1.00 34.23 18 SER A N 6
ATOM 11869 C CA . SER A 1 18 ? -9.336 3.092 33.487 1.00 34.23 18 SER A CA 6
ATOM 11870 C C . SER A 1 18 ? -9.261 3.538 32.029 1.00 34.23 18 SER A C 6
ATOM 11871 O O . SER A 1 18 ? -10.172 4.149 31.513 1.00 34.23 18 SER A O 6
ATOM 11879 N N . THR A 1 19 ? -8.192 3.201 31.354 1.00 30.69 19 THR A N 6
ATOM 11880 C CA . THR A 1 19 ? -8.054 3.569 29.913 1.00 30.69 19 THR A CA 6
ATOM 11881 C C . THR A 1 19 ? -9.279 3.075 29.160 1.00 30.69 19 THR A C 6
ATOM 11882 O O . THR A 1 19 ? -9.846 3.750 28.323 1.00 30.69 19 THR A O 6
ATOM 11893 N N . HIS A 1 20 ? -9.702 1.905 29.491 1.00 81.83 20 HIS A N 6
ATOM 11894 C CA . HIS A 1 20 ? -10.901 1.352 28.835 1.00 81.83 20 HIS A CA 6
ATOM 11895 C C . HIS A 1 20 ? -12.100 2.256 29.172 1.00 81.83 20 HIS A C 6
ATOM 11896 O O . HIS A 1 20 ? -12.878 2.672 28.312 1.00 81.83 20 HIS A O 6
ATOM 11910 N N . LEU A 1 21 ? -12.243 2.588 30.428 1.00 156.93 21 LEU A N 6
ATOM 11911 C CA . LEU A 1 21 ? -13.363 3.464 30.834 1.00 156.93 21 LEU A CA 6
ATOM 11912 C C . LEU A 1 21 ? -13.225 4.756 30.047 1.00 156.93 21 LEU A C 6
ATOM 11913 O O . LEU A 1 21 ? -14.190 5.413 29.711 1.00 156.93 21 LEU A O 6
ATOM 11929 N N . LEU A 1 22 ? -11.998 5.107 29.740 1.00 64.07 22 LEU A N 6
ATOM 11930 C CA . LEU A 1 22 ? -11.743 6.333 28.950 1.00 64.07 22 LEU A CA 6
ATOM 11931 C C . LEU A 1 22 ? -12.174 6.065 27.515 1.00 64.07 22 LEU A C 6
ATOM 11932 O O . LEU A 1 22 ? -12.550 6.969 26.812 1.00 64.07 22 LEU A O 6
ATOM 11948 N N . ILE A 1 23 ? -12.164 4.837 27.056 1.00 150.10 23 ILE A N 6
ATOM 11949 C CA . ILE A 1 23 ? -12.640 4.604 25.669 1.00 150.10 23 ILE A CA 6
ATOM 11950 C C . ILE A 1 23 ? -14.109 4.978 25.635 1.00 150.10 23 ILE A C 6
ATOM 11951 O O . ILE A 1 23 ? -14.614 5.473 24.648 1.00 150.10 23 ILE A O 6
ATOM 11967 N N . HIS A 1 24 ? -14.805 4.744 26.716 1.00 55.94 24 HIS A N 6
ATOM 11968 C CA . HIS A 1 24 ? -16.253 5.099 26.726 1.00 55.94 24 HIS A CA 6
ATOM 11969 C C . HIS A 1 24 ? -16.436 6.589 27.009 1.00 55.94 24 HIS A C 6
ATOM 11970 O O . HIS A 1 24 ? -17.318 7.215 26.455 1.00 55.94 24 HIS A O 6
ATOM 11984 N N . SER A 1 25 ? -15.637 7.183 27.865 1.00 89.10 25 SER A N 6
ATOM 11985 C CA . SER A 1 25 ? -15.827 8.634 28.152 1.00 89.10 25 SER A CA 6
ATOM 11986 C C . SER A 1 25 ? -14.915 9.449 27.231 1.00 89.10 25 SER A C 6
ATOM 11987 O O . SER A 1 25 ? -14.847 10.659 27.312 1.00 89.10 25 SER A O 6
ATOM 11995 N N . ASP A 1 26 ? -14.198 8.773 26.374 1.00 62.89 26 ASP A N 6
ATOM 11996 C CA . ASP A 1 26 ? -13.253 9.457 25.443 1.00 62.89 26 ASP A CA 6
ATOM 11997 C C . ASP A 1 26 ? -12.668 10.705 26.108 1.00 62.89 26 ASP A C 6
ATOM 11998 O O . ASP A 1 26 ? -12.808 11.808 25.619 1.00 62.89 26 ASP A O 6
ATOM 12007 N N . THR A 1 27 ? -11.995 10.528 27.212 1.00 115.68 27 THR A N 6
ATOM 12008 C CA . THR A 1 27 ? -11.376 11.694 27.905 1.00 115.68 27 THR A CA 6
ATOM 12009 C C . THR A 1 27 ? -10.199 12.183 27.054 1.00 115.68 27 THR A C 6
ATOM 12010 O O . THR A 1 27 ? -10.127 13.335 26.674 1.00 115.68 27 THR A O 6
ATOM 12021 N N . ARG A 1 28 ? -9.290 11.298 26.741 1.00 115.33 28 ARG A N 6
ATOM 12022 C CA . ARG A 1 28 ? -8.115 11.670 25.897 1.00 115.33 28 ARG A CA 6
ATOM 12023 C C . ARG A 1 28 ? -7.575 13.044 26.292 1.00 115.33 28 ARG A C 6
ATOM 12024 O O . ARG A 1 28 ? -7.667 13.992 25.538 1.00 115.33 28 ARG A O 6
ATOM 12045 N N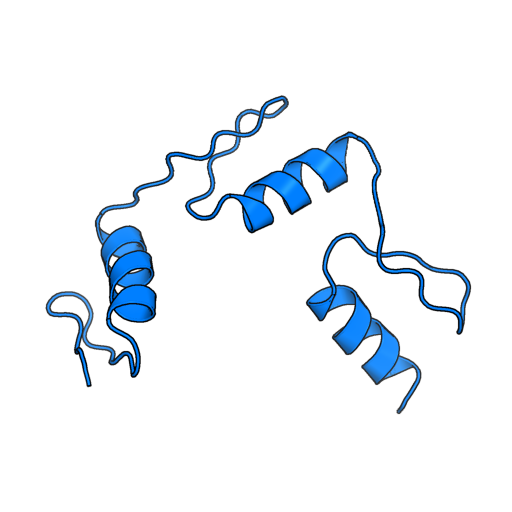 . PRO A 1 29 ? -7.019 13.153 27.467 1.00 90.27 29 PRO A N 6
ATOM 12046 C CA . PRO A 1 29 ? -6.461 14.428 27.971 1.00 90.27 29 PRO A CA 6
ATOM 12047 C C . PRO A 1 29 ? -4.983 14.649 27.603 1.00 90.27 29 PRO A C 6
ATOM 12048 O O . PRO A 1 29 ? -4.276 15.359 28.289 1.00 90.27 29 PRO A O 6
ATOM 12059 N N . TYR A 1 30 ? -4.505 14.065 26.528 1.00 131.19 30 TYR A N 6
ATOM 12060 C CA . TYR A 1 30 ? -3.078 14.282 26.138 1.00 131.19 30 TYR A CA 6
ATOM 12061 C C . TYR A 1 30 ? -3.067 14.849 24.719 1.00 131.19 30 TYR A C 6
ATOM 12062 O O . TYR A 1 30 ? -2.836 14.142 23.760 1.00 131.19 30 TYR A O 6
ATOM 12080 N N . PRO A 1 31 ? -3.381 16.115 24.592 1.00 108.54 31 PRO A N 6
ATOM 12081 C CA . PRO A 1 31 ? -3.488 16.790 23.265 1.00 108.54 31 PRO A CA 6
ATOM 12082 C C . PRO A 1 31 ? -2.147 16.996 22.545 1.00 108.54 31 PRO A C 6
ATOM 12083 O O . PRO A 1 31 ? -1.236 17.599 23.075 1.00 108.54 31 PRO A O 6
ATOM 12094 N N . CYS A 1 32 ? -2.041 16.536 21.328 1.00 43.40 32 CYS A N 6
ATOM 12095 C CA . CYS A 1 32 ? -0.785 16.742 20.555 1.00 43.40 32 CYS A CA 6
ATOM 12096 C C . CYS A 1 32 ? -0.443 18.231 20.567 1.00 43.40 32 CYS A C 6
ATOM 12097 O O . CYS A 1 32 ? -1.287 19.077 20.361 1.00 43.40 32 CYS A O 6
ATOM 12104 N N . GLN A 1 33 ? 0.797 18.554 20.800 1.00 113.04 33 GLN A N 6
ATOM 12105 C CA . GLN A 1 33 ? 1.186 19.989 20.817 1.00 113.04 33 GLN A CA 6
ATOM 12106 C C . GLN A 1 33 ? 1.426 20.474 19.386 1.00 113.04 33 GLN A C 6
ATOM 12107 O O . GLN A 1 33 ? 1.580 21.656 19.149 1.00 113.04 33 GLN A O 6
ATOM 12121 N N . TYR A 1 34 ? 1.496 19.584 18.429 1.00 118.47 34 TYR A N 6
ATOM 12122 C CA . TYR A 1 34 ? 1.763 20.015 17.026 1.00 118.47 34 TYR A CA 6
ATOM 12123 C C . TYR A 1 34 ? 0.495 19.962 16.167 1.00 118.47 34 TYR A C 6
ATOM 12124 O O . TYR A 1 34 ? -0.068 20.983 15.828 1.00 118.47 34 TYR A O 6
ATOM 12142 N N . CYS A 1 35 ? 0.049 18.789 15.786 1.00 56.06 35 CYS A N 6
ATOM 12143 C CA . CYS A 1 35 ? -1.181 18.732 14.915 1.00 56.06 35 CYS A CA 6
ATOM 12144 C C . CYS A 1 35 ? -2.466 18.745 15.755 1.00 56.06 35 CYS A C 6
ATOM 12145 O O . CYS A 1 35 ? -3.509 19.146 15.278 1.00 56.06 35 CYS A O 6
ATOM 12152 N N . GLY A 1 36 ? -2.401 18.410 17.018 1.00 19.15 36 GLY A N 6
ATOM 12153 C CA . GLY A 1 36 ? -3.626 18.523 17.872 1.00 19.15 36 GLY A CA 6
ATOM 12154 C C . GLY A 1 36 ? -4.365 17.198 18.121 1.00 19.15 36 GLY A C 6
ATOM 12155 O O . GLY A 1 36 ? -5.376 17.205 18.793 1.00 19.15 36 GLY A O 6
ATOM 12159 N N . LYS A 1 37 ? -3.942 16.076 17.623 1.00 73.47 37 LYS A N 6
ATOM 12160 C CA . LYS A 1 37 ? -4.745 14.853 17.934 1.00 73.47 37 LYS A CA 6
ATOM 12161 C C . LYS A 1 37 ? -4.873 14.763 19.464 1.00 73.47 37 LYS A C 6
ATOM 12162 O O . LYS A 1 37 ? -4.155 15.428 20.173 1.00 73.47 37 LYS A O 6
ATOM 12181 N N . ARG A 1 38 ? -5.765 13.966 19.987 1.00 160.56 38 ARG A N 6
ATOM 12182 C CA . ARG A 1 38 ? -5.894 13.872 21.484 1.00 160.56 38 ARG A CA 6
ATOM 12183 C C . ARG A 1 38 ? -5.727 12.416 21.910 1.00 160.56 38 ARG A C 6
ATOM 12184 O O . ARG A 1 38 ? -6.582 11.584 21.682 1.00 160.56 38 ARG A O 6
ATOM 12205 N N . PHE A 1 39 ? -4.607 12.096 22.519 1.00 72.45 39 PHE A N 6
ATOM 12206 C CA . PHE A 1 39 ? -4.333 10.698 22.950 1.00 72.45 39 PHE A CA 6
ATOM 12207 C C . PHE A 1 39 ? -4.851 10.446 24.362 1.00 72.45 39 PHE A C 6
ATOM 12208 O O . PHE A 1 39 ? -5.243 11.360 25.079 1.00 72.45 39 PHE A O 6
ATOM 12225 N N . HIS A 1 40 ? -4.830 9.196 24.760 1.00 97.77 40 HIS A N 6
ATOM 12226 C CA . HIS A 1 40 ? -5.301 8.811 26.116 1.00 97.77 40 HIS A CA 6
ATOM 12227 C C . HIS A 1 40 ? -4.161 8.210 26.944 1.00 97.77 40 HIS A C 6
ATOM 12228 O O . HIS A 1 40 ? -4.368 7.276 27.683 1.00 97.77 40 HIS A O 6
ATOM 12242 N N . GLN A 1 41 ? -2.975 8.757 26.855 1.00 106.11 41 GLN A N 6
ATOM 12243 C CA . GLN A 1 41 ? -1.837 8.235 27.680 1.00 106.11 41 GLN A CA 6
ATOM 12244 C C . GLN A 1 41 ? -0.583 9.063 27.359 1.00 106.11 41 GLN A C 6
ATOM 12245 O O . GLN A 1 41 ? 0.006 8.942 26.301 1.00 106.11 41 GLN A O 6
ATOM 12259 N N . LYS A 1 42 ? -0.204 9.923 28.261 1.00 136.29 42 LYS A N 6
ATOM 12260 C CA . LYS A 1 42 ? 0.983 10.817 28.050 1.00 136.29 42 LYS A CA 6
ATOM 12261 C C . LYS A 1 42 ? 2.068 10.161 27.206 1.00 136.29 42 LYS A C 6
ATOM 12262 O O . LYS A 1 42 ? 2.373 10.602 26.118 1.00 136.29 42 LYS A O 6
ATOM 12281 N N . SER A 1 43 ? 2.666 9.123 27.710 1.00 65.22 43 SER A N 6
ATOM 12282 C CA . SER A 1 43 ? 3.751 8.427 26.970 1.00 65.22 43 SER A CA 6
ATOM 12283 C C . SER A 1 43 ? 3.301 8.049 25.562 1.00 65.22 43 SER A C 6
ATOM 12284 O O . SER A 1 43 ? 4.045 8.185 24.613 1.00 65.22 43 SER A O 6
ATOM 12292 N N . ASP A 1 44 ? 2.086 7.623 25.404 1.00 40.66 44 ASP A N 6
ATOM 12293 C CA . ASP A 1 44 ? 1.628 7.297 24.032 1.00 40.66 44 ASP A CA 6
ATOM 12294 C C . ASP A 1 44 ? 1.631 8.594 23.233 1.00 40.66 44 ASP A C 6
ATOM 12295 O O . ASP A 1 44 ? 2.094 8.634 22.108 1.00 40.66 44 ASP A O 6
ATOM 12304 N N . MET A 1 45 ? 1.182 9.679 23.799 1.00 31.66 45 MET A N 6
ATOM 12305 C CA . MET A 1 45 ? 1.248 10.941 23.031 1.00 31.66 45 MET A CA 6
ATOM 12306 C C . MET A 1 45 ? 2.719 11.241 22.783 1.00 31.66 45 MET A C 6
ATOM 12307 O O . MET A 1 45 ? 3.121 11.609 21.707 1.00 31.66 45 MET A O 6
ATOM 12321 N N . LYS A 1 46 ? 3.536 11.097 23.798 1.00 103.12 46 LYS A N 6
ATOM 12322 C CA . LYS A 1 46 ? 4.974 11.389 23.611 1.00 103.12 46 LYS A CA 6
ATOM 12323 C C . LYS A 1 46 ? 5.443 10.616 22.393 1.00 103.12 46 LYS A C 6
ATOM 12324 O O . LYS A 1 46 ? 6.148 11.129 21.551 1.00 103.12 46 LYS A O 6
ATOM 12343 N N . LYS A 1 47 ? 5.018 9.388 22.272 1.00 48.51 47 LYS A N 6
ATOM 12344 C CA . LYS A 1 47 ? 5.407 8.605 21.076 1.00 48.51 47 LYS A CA 6
ATOM 12345 C C . LYS A 1 47 ? 4.874 9.376 19.863 1.00 48.51 47 LYS A C 6
ATOM 12346 O O . LYS A 1 47 ? 5.484 9.421 18.806 1.00 48.51 47 LYS A O 6
ATOM 12365 N N . HIS A 1 48 ? 3.774 10.065 20.045 1.00 65.66 48 HIS A N 6
ATOM 12366 C CA . HIS A 1 48 ? 3.234 10.906 18.939 1.00 65.66 48 HIS A CA 6
ATOM 12367 C C . HIS A 1 48 ? 4.180 12.114 18.773 1.00 65.66 48 HIS A C 6
ATOM 12368 O O . HIS A 1 48 ? 4.868 12.267 17.766 1.00 65.66 48 HIS A O 6
ATOM 12382 N N . THR A 1 49 ? 4.255 12.963 19.766 1.00 47.02 49 THR A N 6
ATOM 12383 C CA . THR A 1 49 ? 5.173 14.133 19.708 1.00 47.02 49 THR A CA 6
ATOM 12384 C C . THR A 1 49 ? 6.531 13.704 19.163 1.00 47.02 49 THR A C 6
ATOM 12385 O O . THR A 1 49 ? 7.226 14.463 18.510 1.00 47.02 49 THR A O 6
ATOM 12396 N N . PHE A 1 50 ? 6.912 12.486 19.421 1.00 54.63 50 PHE A N 6
ATOM 12397 C CA . PHE A 1 50 ? 8.218 11.988 18.923 1.00 54.63 50 PHE A CA 6
ATOM 12398 C C . PHE A 1 50 ? 8.138 11.795 17.401 1.00 54.63 50 PHE A C 6
ATOM 12399 O O . PHE A 1 50 ? 9.089 12.050 16.690 1.00 54.63 50 PHE A O 6
ATOM 12416 N N . ILE A 1 51 ? 6.996 11.406 16.881 1.00 99.09 51 ILE A N 6
ATOM 12417 C CA . ILE A 1 51 ? 6.903 11.295 15.391 1.00 99.09 51 ILE A CA 6
ATOM 12418 C C . ILE A 1 51 ? 7.039 12.711 14.788 1.00 99.09 51 ILE A C 6
ATOM 12419 O O . ILE A 1 51 ? 7.664 12.872 13.761 1.00 99.09 51 ILE A O 6
ATOM 12435 N N . HIS A 1 52 ? 6.509 13.744 15.408 1.00 59.33 52 HIS A N 6
ATOM 12436 C CA . HIS A 1 52 ? 6.702 15.129 14.803 1.00 59.33 52 HIS A CA 6
ATOM 12437 C C . HIS A 1 52 ? 8.162 15.564 14.925 1.00 59.33 52 HIS A C 6
ATOM 12438 O O . HIS A 1 52 ? 8.679 16.297 14.106 1.00 59.33 52 HIS A O 6
ATOM 12452 N N . THR A 1 53 ? 8.820 15.135 15.969 1.00 97.33 53 THR A N 6
ATOM 12453 C CA . THR A 1 53 ? 10.237 15.544 16.181 1.00 97.33 53 THR A CA 6
ATOM 12454 C C . THR A 1 53 ? 11.153 14.658 15.352 1.00 97.33 53 THR A C 6
ATOM 12455 O O . THR A 1 53 ? 12.311 14.960 15.140 1.00 97.33 53 THR A O 6
ATOM 12466 N N . GLY A 1 54 ? 10.653 13.541 14.916 1.00 23.68 54 GLY A N 6
ATOM 12467 C CA . GLY A 1 54 ? 11.491 12.595 14.143 1.00 23.68 54 GLY A CA 6
ATOM 12468 C C . GLY A 1 54 ? 12.256 11.743 15.145 1.00 23.68 54 GLY A C 6
ATOM 12469 O O . GLY A 1 54 ? 13.258 11.136 14.828 1.00 23.68 54 GLY A O 6
ATOM 12473 N N . GLU A 1 55 ? 11.810 11.731 16.366 1.00 47.26 55 GLU A N 6
ATOM 12474 C CA . GLU A 1 55 ? 12.532 10.962 17.409 1.00 47.26 55 GLU A CA 6
ATOM 12475 C C . GLU A 1 55 ? 12.245 9.468 17.262 1.00 47.26 55 GLU A C 6
ATOM 12476 O O . GLU A 1 55 ? 11.129 9.009 17.392 1.00 47.26 55 GLU A O 6
ATOM 12488 N N . LYS A 1 56 ? 13.271 8.712 16.986 1.00 86.79 56 LYS A N 6
ATOM 12489 C CA . LYS A 1 56 ? 13.109 7.240 16.817 1.00 86.79 56 LYS A CA 6
ATOM 12490 C C . LYS A 1 56 ? 14.080 6.527 17.759 1.00 86.79 56 LYS A C 6
ATOM 12491 O O . LYS A 1 56 ? 15.129 6.069 17.351 1.00 86.79 56 LYS A O 6
ATOM 12510 N N . PRO A 1 57 ? 13.735 6.451 19.019 1.00 151.44 57 PRO A N 6
ATOM 12511 C CA . PRO A 1 57 ? 14.591 5.803 20.045 1.00 151.44 57 PRO A CA 6
ATOM 12512 C C . PRO A 1 57 ? 14.762 4.304 19.812 1.00 151.44 57 PRO A C 6
ATOM 12513 O O . PRO A 1 57 ? 15.593 3.683 20.443 1.00 151.44 57 PRO A O 6
ATOM 12524 N N . HIS A 1 58 ? 14.018 3.700 18.922 1.00 42.67 58 HIS A N 6
ATOM 12525 C CA . HIS A 1 58 ? 14.229 2.239 18.717 1.00 42.67 58 HIS A CA 6
ATOM 12526 C C . HIS A 1 58 ? 14.818 2.000 17.325 1.00 42.67 58 HIS A C 6
ATOM 12527 O O . HIS A 1 58 ? 14.107 1.943 16.345 1.00 42.67 58 HIS A O 6
ATOM 12541 N N . LYS A 1 59 ? 16.115 1.883 17.228 1.00 72.96 59 LYS A N 6
ATOM 12542 C CA . LYS A 1 59 ? 16.748 1.678 15.896 1.00 72.96 59 LYS A CA 6
ATOM 12543 C C . LYS A 1 59 ? 17.037 0.193 15.671 1.00 72.96 59 LYS A C 6
ATOM 12544 O O . LYS A 1 59 ? 17.646 -0.468 16.487 1.00 72.96 59 LYS A O 6
ATOM 12563 N N . CYS A 1 60 ? 16.622 -0.327 14.551 1.00 38.91 60 CYS A N 6
ATOM 12564 C CA . CYS A 1 60 ? 16.903 -1.763 14.259 1.00 38.91 60 CYS A CA 6
ATOM 12565 C C . CYS A 1 60 ? 18.395 -1.878 13.962 1.00 38.91 60 CYS A C 6
ATOM 12566 O O . CYS A 1 60 ? 18.915 -1.237 13.070 1.00 38.91 60 CYS A O 6
ATOM 12573 N N . GLN A 1 61 ? 19.083 -2.665 14.734 1.00 124.00 61 GLN A N 6
ATOM 12574 C CA . GLN A 1 61 ? 20.553 -2.830 14.547 1.00 124.00 61 GLN A CA 6
ATOM 12575 C C . GLN A 1 61 ? 20.783 -3.949 13.548 1.00 124.00 61 GLN A C 6
ATOM 12576 O O . GLN A 1 61 ? 21.887 -4.423 13.365 1.00 124.00 61 GLN A O 6
ATOM 12590 N N . VAL A 1 62 ? 19.738 -4.394 12.921 1.00 56.07 62 VAL A N 6
ATOM 12591 C CA . VAL A 1 62 ? 19.875 -5.506 11.954 1.00 56.07 62 VAL A CA 6
ATOM 12592 C C . VAL A 1 62 ? 20.042 -4.978 10.533 1.00 56.07 62 VAL A C 6
ATOM 12593 O O . VAL A 1 62 ? 21.011 -5.278 9.862 1.00 56.07 62 VAL A O 6
ATOM 12606 N N . CYS A 1 63 ? 19.081 -4.242 10.051 1.00 63.83 63 CYS A N 6
ATOM 12607 C CA . CYS A 1 63 ? 19.148 -3.748 8.646 1.00 63.83 63 CYS A CA 6
ATOM 12608 C C . CYS A 1 63 ? 19.269 -2.210 8.525 1.00 63.83 63 CYS A C 6
ATOM 12609 O O . CYS A 1 63 ? 19.723 -1.745 7.501 1.00 63.83 63 CYS A O 6
ATOM 12616 N N . GLY A 1 64 ? 18.967 -1.403 9.522 1.00 23.81 64 GLY A N 6
ATOM 12617 C CA . GLY A 1 64 ? 19.215 0.078 9.326 1.00 23.81 64 GLY A CA 6
ATOM 12618 C C . GLY A 1 64 ? 17.993 0.975 9.582 1.00 23.81 64 GLY A C 6
ATOM 12619 O O . GLY A 1 64 ? 18.117 2.183 9.601 1.00 23.81 64 GLY A O 6
ATOM 12623 N N . LYS A 1 65 ? 16.814 0.438 9.711 1.00 120.74 65 LYS A N 6
ATOM 12624 C CA . LYS A 1 65 ? 15.617 1.323 9.893 1.00 120.74 65 LYS A CA 6
ATOM 12625 C C . LYS A 1 65 ? 15.379 1.680 11.383 1.00 120.74 65 LYS A C 6
ATOM 12626 O O . LYS A 1 65 ? 15.944 1.082 12.278 1.00 120.74 65 LYS A O 6
ATOM 12645 N N . ALA A 1 66 ? 14.540 2.669 11.643 1.00 39.51 66 ALA A N 6
ATOM 12646 C CA . ALA A 1 66 ? 14.255 3.097 13.060 1.00 39.51 66 ALA A CA 6
ATOM 12647 C C . ALA A 1 66 ? 12.750 3.157 13.357 1.00 39.51 66 ALA A C 6
ATOM 12648 O O . ALA A 1 66 ? 11.928 3.335 12.478 1.00 39.51 66 ALA A O 6
ATOM 12655 N N . PHE A 1 67 ? 12.396 2.949 14.609 1.00 62.57 67 PHE A N 6
ATOM 12656 C CA . PHE A 1 67 ? 10.957 2.927 15.007 1.00 62.57 67 PHE A CA 6
ATOM 12657 C C . PHE A 1 67 ? 10.668 3.777 16.252 1.00 62.57 67 PHE A C 6
ATOM 12658 O O . PHE A 1 67 ? 11.451 3.850 17.189 1.00 62.57 67 PHE A O 6
ATOM 12675 N N . SER A 1 68 ? 9.515 4.398 16.253 1.00 84.84 68 SER A N 6
ATOM 12676 C CA . SER A 1 68 ? 9.081 5.232 17.405 1.00 84.84 68 SER A CA 6
ATOM 12677 C C . SER A 1 68 ? 8.577 4.303 18.506 1.00 84.84 68 SER A C 6
ATOM 12678 O O . SER A 1 68 ? 8.813 4.525 19.677 1.00 84.84 68 SER A O 6
ATOM 12686 N N . GLN A 1 69 ? 7.864 3.268 18.129 1.00 93.39 69 GLN A N 6
ATOM 12687 C CA . GLN A 1 69 ? 7.319 2.333 19.153 1.00 93.39 69 GLN A CA 6
ATOM 12688 C C . GLN A 1 69 ? 8.097 1.014 19.152 1.00 93.39 69 GLN A C 6
ATOM 12689 O O . GLN A 1 69 ? 8.453 0.472 18.113 1.00 93.39 69 GLN A O 6
ATOM 12703 N N . SER A 1 70 ? 8.333 0.481 20.311 1.00 67.34 70 SER A N 6
ATOM 12704 C CA . SER A 1 70 ? 9.052 -0.815 20.385 1.00 67.34 70 SER A CA 6
ATOM 12705 C C . SER A 1 70 ? 8.205 -1.858 19.680 1.00 67.34 70 SER A C 6
ATOM 12706 O O . SER A 1 70 ? 8.701 -2.698 18.990 1.00 67.34 70 SER A O 6
ATOM 12714 N N . SER A 1 71 ? 6.924 -1.806 19.873 1.00 68.68 71 SER A N 6
ATOM 12715 C CA . SER A 1 71 ? 6.013 -2.791 19.238 1.00 68.68 71 SER A CA 6
ATOM 12716 C C . SER A 1 71 ? 6.281 -2.861 17.738 1.00 68.68 71 SER A C 6
ATOM 12717 O O . SER A 1 71 ? 6.185 -3.913 17.135 1.00 68.68 71 SER A O 6
ATOM 12725 N N . ASN A 1 72 ? 6.617 -1.768 17.125 1.00 33.83 72 ASN A N 6
ATOM 12726 C CA . ASN A 1 72 ? 6.889 -1.815 15.658 1.00 33.83 72 ASN A CA 6
ATOM 12727 C C . ASN A 1 72 ? 8.305 -2.337 15.443 1.00 33.83 72 ASN A C 6
ATOM 12728 O O . ASN A 1 72 ? 8.573 -3.060 14.503 1.00 33.83 72 ASN A O 6
ATOM 12739 N N . LEU A 1 73 ? 9.207 -2.040 16.340 1.00 75.65 73 LEU A N 6
ATOM 12740 C CA . LEU A 1 73 ? 10.574 -2.602 16.186 1.00 75.65 73 LEU A CA 6
ATOM 12741 C C . LEU A 1 73 ? 10.489 -4.078 16.546 1.00 75.65 73 LEU A C 6
ATOM 12742 O O . LEU A 1 73 ? 11.136 -4.902 15.956 1.00 75.65 73 LEU A O 6
ATOM 12758 N N . ILE A 1 74 ? 9.670 -4.435 17.491 1.00 27.72 74 ILE A N 6
ATOM 12759 C CA . ILE A 1 74 ? 9.508 -5.862 17.850 1.00 27.72 74 ILE A CA 6
ATOM 12760 C C . ILE A 1 74 ? 9.031 -6.606 16.600 1.00 27.72 74 ILE A C 6
ATOM 12761 O O . ILE A 1 74 ? 9.636 -7.561 16.183 1.00 27.72 74 ILE A O 6
ATOM 12777 N N . THR A 1 75 ? 7.963 -6.171 15.987 1.00 95.20 75 THR A N 6
ATOM 12778 C CA . THR A 1 75 ? 7.504 -6.867 14.748 1.00 95.20 75 THR A CA 6
ATOM 12779 C C . THR A 1 75 ? 8.645 -6.826 13.737 1.00 95.20 75 THR A C 6
ATOM 12780 O O . THR A 1 75 ? 9.186 -7.826 13.320 1.00 95.20 75 THR A O 6
ATOM 12791 N N . HIS A 1 76 ? 9.011 -5.636 13.367 1.00 66.30 76 HIS A N 6
ATOM 12792 C CA . HIS A 1 76 ? 10.118 -5.456 12.389 1.00 66.30 76 HIS A CA 6
ATOM 12793 C C . HIS A 1 76 ? 11.280 -6.385 12.804 1.00 66.30 76 HIS A C 6
ATOM 12794 O O . HIS A 1 76 ? 11.889 -7.074 11.987 1.00 66.30 76 HIS A O 6
ATOM 12808 N N . SER A 1 77 ? 11.540 -6.472 14.074 1.00 87.23 77 SER A N 6
ATOM 12809 C CA . SER A 1 77 ? 12.599 -7.394 14.538 1.00 87.23 77 SER A CA 6
ATOM 12810 C C . SER A 1 77 ? 12.086 -8.824 14.315 1.00 87.23 77 SER A C 6
ATOM 12811 O O . SER A 1 77 ? 12.837 -9.725 14.028 1.00 87.23 77 SER A O 6
ATOM 12819 N N . ARG A 1 78 ? 10.794 -9.028 14.425 1.00 73.27 78 ARG A N 6
ATOM 12820 C CA . ARG A 1 78 ? 10.232 -10.394 14.185 1.00 73.27 78 ARG A CA 6
ATOM 12821 C C . ARG A 1 78 ? 10.533 -10.807 12.748 1.00 73.27 78 ARG A C 6
ATOM 12822 O O . ARG A 1 78 ? 10.892 -11.936 12.483 1.00 73.27 78 ARG A O 6
ATOM 12843 N N . LYS A 1 79 ? 10.431 -9.903 11.809 1.00 80.85 79 LYS A N 6
ATOM 12844 C CA . LYS A 1 79 ? 10.758 -10.277 10.408 1.00 80.85 79 LYS A CA 6
ATOM 12845 C C . LYS A 1 79 ? 12.193 -10.742 10.436 1.00 80.85 79 LYS A C 6
ATOM 12846 O O . LYS A 1 79 ? 12.511 -11.797 9.929 1.00 80.85 79 LYS A O 6
ATOM 12865 N N . HIS A 1 80 ? 13.052 -10.024 11.087 1.00 46.01 80 HIS A N 6
ATOM 12866 C CA . HIS A 1 80 ? 14.438 -10.544 11.181 1.00 46.01 80 HIS A CA 6
ATOM 12867 C C . HIS A 1 80 ? 14.422 -11.902 11.885 1.00 46.01 80 HIS A C 6
ATOM 12868 O O . HIS A 1 80 ? 15.104 -12.817 11.473 1.00 46.01 80 HIS A O 6
ATOM 12882 N N . THR A 1 81 ? 13.666 -12.062 12.957 1.00 89.50 81 THR A N 6
ATOM 12883 C CA . THR A 1 81 ? 13.676 -13.395 13.645 1.00 89.50 81 THR A CA 6
ATOM 12884 C C . THR A 1 81 ? 12.557 -14.259 13.067 1.00 89.50 81 THR A C 6
ATOM 12885 O O . THR A 1 81 ? 12.105 -15.209 13.679 1.00 89.50 81 THR A O 6
ATOM 12896 N N . GLY A 1 82 ? 12.126 -13.944 11.884 1.00 8.65 82 GLY A N 6
ATOM 12897 C CA . GLY A 1 82 ? 11.050 -14.734 11.231 1.00 8.65 82 GLY A CA 6
ATOM 12898 C C . GLY A 1 82 ? 9.798 -14.730 12.107 1.00 8.65 82 GLY A C 6
ATOM 13921 N N . SER A 1 1 ? -11.695 -9.918 38.981 1.00 65.13 1 SER A N 7
ATOM 13922 C CA . SER A 1 1 ? -11.253 -8.985 37.906 1.00 65.13 1 SER A CA 7
ATOM 13923 C C . SER A 1 1 ? -12.248 -7.827 37.799 1.00 65.13 1 SER A C 7
ATOM 13924 O O . SER A 1 1 ? -13.344 -7.888 38.325 1.00 65.13 1 SER A O 7
ATOM 13934 N N . PHE A 1 2 ? -11.880 -6.772 37.123 1.00 70.07 2 PHE A N 7
ATOM 13935 C CA . PHE A 1 2 ? -12.809 -5.616 36.981 1.00 70.07 2 PHE A CA 7
ATOM 13936 C C . PHE A 1 2 ? -13.531 -5.739 35.644 1.00 70.07 2 PHE A C 7
ATOM 13937 O O . PHE A 1 2 ? -12.922 -5.784 34.592 1.00 70.07 2 PHE A O 7
ATOM 13954 N N . ASP A 1 3 ? -14.839 -5.812 35.685 1.00 83.59 3 ASP A N 7
ATOM 13955 C CA . ASP A 1 3 ? -15.613 -5.951 34.424 1.00 83.59 3 ASP A CA 7
ATOM 13956 C C . ASP A 1 3 ? -16.249 -4.617 34.042 1.00 83.59 3 ASP A C 7
ATOM 13957 O O . ASP A 1 3 ? -16.951 -3.986 34.807 1.00 83.59 3 ASP A O 7
ATOM 13966 N N . CYS A 1 4 ? -16.018 -4.231 32.828 1.00 50.89 4 CYS A N 7
ATOM 13967 C CA . CYS A 1 4 ? -16.605 -2.964 32.310 1.00 50.89 4 CYS A CA 7
ATOM 13968 C C . CYS A 1 4 ? -18.128 -3.099 32.338 1.00 50.89 4 CYS A C 7
ATOM 13969 O O . CYS A 1 4 ? -18.685 -4.010 31.765 1.00 50.89 4 CYS A O 7
ATOM 13976 N N . LYS A 1 5 ? -18.802 -2.203 32.998 1.00 99.16 5 LYS A N 7
ATOM 13977 C CA . LYS A 1 5 ? -20.291 -2.286 33.071 1.00 99.16 5 LYS A CA 7
ATOM 13978 C C . LYS A 1 5 ? -20.906 -1.656 31.820 1.00 99.16 5 LYS A C 7
ATOM 13979 O O . LYS A 1 5 ? -22.098 -1.740 31.598 1.00 99.16 5 LYS A O 7
ATOM 13998 N N . ILE A 1 6 ? -20.117 -1.011 31.001 1.00 112.28 6 ILE A N 7
ATOM 13999 C CA . ILE A 1 6 ? -20.692 -0.372 29.785 1.00 112.28 6 ILE A CA 7
ATOM 14000 C C . ILE A 1 6 ? -20.837 -1.395 28.656 1.00 112.28 6 ILE A C 7
ATOM 14001 O O . ILE A 1 6 ? -21.936 -1.752 28.284 1.00 112.28 6 ILE A O 7
ATOM 14017 N N . CYS A 1 7 ? -19.750 -1.855 28.081 1.00 82.08 7 CYS A N 7
ATOM 14018 C CA . CYS A 1 7 ? -19.884 -2.831 26.947 1.00 82.08 7 CYS A CA 7
ATOM 14019 C C . CYS A 1 7 ? -19.791 -4.280 27.447 1.00 82.08 7 CYS A C 7
ATOM 14020 O O . CYS A 1 7 ? -20.336 -5.173 26.837 1.00 82.08 7 CYS A O 7
ATOM 14027 N N . GLY A 1 8 ? -19.168 -4.527 28.573 1.00 195.93 8 GLY A N 7
ATOM 14028 C CA . GLY A 1 8 ? -19.138 -5.935 29.102 1.00 195.93 8 GLY A CA 7
ATOM 14029 C C . GLY A 1 8 ? -17.806 -6.670 28.856 1.00 195.93 8 GLY A C 7
ATOM 14030 O O . GLY A 1 8 ? -17.798 -7.863 28.625 1.00 195.93 8 GLY A O 7
ATOM 14034 N N . LYS A 1 9 ? -16.687 -6.004 28.946 1.00 114.22 9 LYS A N 7
ATOM 14035 C CA . LYS A 1 9 ? -15.374 -6.712 28.772 1.00 114.22 9 LYS A CA 7
ATOM 14036 C C . LYS A 1 9 ? -14.644 -6.666 30.117 1.00 114.22 9 LYS A C 7
ATOM 14037 O O . LYS A 1 9 ? -15.004 -5.899 30.984 1.00 114.22 9 LYS A O 7
ATOM 14056 N N . SER A 1 10 ? -13.658 -7.503 30.339 1.00 78.05 10 SER A N 7
ATOM 14057 C CA . SER A 1 10 ? -12.996 -7.489 31.678 1.00 78.05 10 SER A CA 7
ATOM 14058 C C . SER A 1 10 ? -11.543 -7.026 31.613 1.00 78.05 10 SER A C 7
ATOM 14059 O O . SER A 1 10 ? -10.928 -6.944 30.566 1.00 78.05 10 SER A O 7
ATOM 14067 N N . PHE A 1 11 ? -11.012 -6.729 32.773 1.00 54.66 11 PHE A N 7
ATOM 14068 C CA . PHE A 1 11 ? -9.602 -6.269 32.887 1.00 54.66 11 PHE A CA 7
ATOM 14069 C C . PHE A 1 11 ? -8.977 -6.835 34.152 1.00 54.66 11 PHE A C 7
ATOM 14070 O O . PHE A 1 11 ? -9.506 -6.721 35.238 1.00 54.66 11 PHE A O 7
ATOM 14087 N N . LYS A 1 12 ? -7.846 -7.455 33.994 1.00 101.13 12 LYS A N 7
ATOM 14088 C CA . LYS A 1 12 ? -7.136 -8.049 35.149 1.00 101.13 12 LYS A CA 7
ATOM 14089 C C . LYS A 1 12 ? -6.579 -6.935 36.030 1.00 101.13 12 LYS A C 7
ATOM 14090 O O . LYS A 1 12 ? -6.326 -7.118 37.204 1.00 101.13 12 LYS A O 7
ATOM 14109 N N . ARG A 1 13 ? -6.356 -5.778 35.450 1.00 74.89 13 ARG A N 7
ATOM 14110 C CA . ARG A 1 13 ? -5.784 -4.648 36.235 1.00 74.89 13 ARG A CA 7
ATOM 14111 C C . ARG A 1 13 ? -6.776 -3.489 36.247 1.00 74.89 13 ARG A C 7
ATOM 14112 O O . ARG A 1 13 ? -7.400 -3.178 35.247 1.00 74.89 13 ARG A O 7
ATOM 14133 N N . SER A 1 14 ? -6.945 -2.847 37.370 1.00 25.87 14 SER A N 7
ATOM 14134 C CA . SER A 1 14 ? -7.913 -1.726 37.419 1.00 25.87 14 SER A CA 7
ATOM 14135 C C . SER A 1 14 ? -7.481 -0.663 36.416 1.00 25.87 14 SER A C 7
ATOM 14136 O O . SER A 1 14 ? -8.300 0.003 35.822 1.00 25.87 14 SER A O 7
ATOM 14144 N N . SER A 1 15 ? -6.197 -0.488 36.227 1.00 23.45 15 SER A N 7
ATOM 14145 C CA . SER A 1 15 ? -5.733 0.539 35.261 1.00 23.45 15 SER A CA 7
ATOM 14146 C C . SER A 1 15 ? -6.229 0.171 33.870 1.00 23.45 15 SER A C 7
ATOM 14147 O O . SER A 1 15 ? -6.712 1.010 33.134 1.00 23.45 15 SER A O 7
ATOM 14155 N N . THR A 1 16 ? -6.126 -1.076 33.485 1.00 32.27 16 THR A N 7
ATOM 14156 C CA . THR A 1 16 ? -6.609 -1.458 32.138 1.00 32.27 16 THR A CA 7
ATOM 14157 C C . THR A 1 16 ? -8.104 -1.160 32.100 1.00 32.27 16 THR A C 7
ATOM 14158 O O . THR A 1 16 ? -8.642 -0.747 31.088 1.00 32.27 16 THR A O 7
ATOM 14169 N N . LEU A 1 17 ? -8.776 -1.300 33.214 1.00 97.78 17 LEU A N 7
ATOM 14170 C CA . LEU A 1 17 ? -10.224 -0.953 33.225 1.00 97.78 17 LEU A CA 7
ATOM 14171 C C . LEU A 1 17 ? -10.321 0.568 33.193 1.00 97.78 17 LEU A C 7
ATOM 14172 O O . LEU A 1 17 ? -11.193 1.120 32.568 1.00 97.78 17 LEU A O 7
ATOM 14188 N N . SER A 1 18 ? -9.443 1.259 33.869 1.00 34.23 18 SER A N 7
ATOM 14189 C CA . SER A 1 18 ? -9.507 2.745 33.864 1.00 34.23 18 SER A CA 7
ATOM 14190 C C . SER A 1 18 ? -9.418 3.247 32.423 1.00 34.23 18 SER A C 7
ATOM 14191 O O . SER A 1 18 ? -10.311 3.911 31.941 1.00 34.23 18 SER A O 7
ATOM 14199 N N . THR A 1 19 ? -8.360 2.921 31.725 1.00 30.69 19 THR A N 7
ATOM 14200 C CA . THR A 1 19 ? -8.238 3.378 30.310 1.00 30.69 19 THR A CA 7
ATOM 14201 C C . THR A 1 19 ? -9.447 2.884 29.524 1.00 30.69 19 THR A C 7
ATOM 14202 O O . THR A 1 19 ? -9.959 3.549 28.640 1.00 30.69 19 THR A O 7
ATOM 14213 N N . HIS A 1 20 ? -9.927 1.726 29.851 1.00 81.83 20 HIS A N 7
ATOM 14214 C CA . HIS A 1 20 ? -11.116 1.210 29.139 1.00 81.83 20 HIS A CA 7
ATOM 14215 C C . HIS A 1 20 ? -12.316 2.116 29.472 1.00 81.83 20 HIS A C 7
ATOM 14216 O O . HIS A 1 20 ? -13.035 2.602 28.597 1.00 81.83 20 HIS A O 7
ATOM 14230 N N . LEU A 1 21 ? -12.528 2.378 30.735 1.00 156.93 21 LEU A N 7
ATOM 14231 C CA . LEU A 1 21 ? -13.653 3.263 31.110 1.00 156.93 21 LEU A CA 7
ATOM 14232 C C . LEU A 1 21 ? -13.462 4.564 30.343 1.00 156.93 21 LEU A C 7
ATOM 14233 O O . LEU A 1 21 ? -14.402 5.243 29.973 1.00 156.93 21 LEU A O 7
ATOM 14249 N N . LEU A 1 22 ? -12.217 4.894 30.082 1.00 64.07 22 LEU A N 7
ATOM 14250 C CA . LEU A 1 22 ? -11.912 6.123 29.315 1.00 64.07 22 LEU A CA 7
ATOM 14251 C C . LEU A 1 22 ? -12.332 5.897 27.869 1.00 64.07 22 LEU A C 7
ATOM 14252 O O . LEU A 1 22 ? -12.710 6.823 27.191 1.00 64.07 22 LEU A O 7
ATOM 14268 N N . ILE A 1 23 ? -12.311 4.683 27.366 1.00 150.10 23 ILE A N 7
ATOM 14269 C CA . ILE A 1 23 ? -12.773 4.495 25.966 1.00 150.10 23 ILE A CA 7
ATOM 14270 C C . ILE A 1 23 ? -14.239 4.906 25.902 1.00 150.10 23 ILE A C 7
ATOM 14271 O O . ILE A 1 23 ? -14.692 5.471 24.927 1.00 150.10 23 ILE A O 7
ATOM 14287 N N . HIS A 1 24 ? -14.998 4.635 26.940 1.00 55.94 24 HIS A N 7
ATOM 14288 C CA . HIS A 1 24 ? -16.450 5.036 26.901 1.00 55.94 24 HIS A CA 7
ATOM 14289 C C . HIS A 1 24 ? -16.625 6.519 27.249 1.00 55.94 24 HIS A C 7
ATOM 14290 O O . HIS A 1 24 ? -17.532 7.163 26.761 1.00 55.94 24 HIS A O 7
ATOM 14304 N N . SER A 1 25 ? -15.784 7.089 28.081 1.00 89.10 25 SER A N 7
ATOM 14305 C CA . SER A 1 25 ? -15.955 8.537 28.425 1.00 89.10 25 SER A CA 7
ATOM 14306 C C . SER A 1 25 ? -15.103 9.373 27.477 1.00 89.10 25 SER A C 7
ATOM 14307 O O . SER A 1 25 ? -15.113 10.587 27.506 1.00 89.10 25 SER A O 7
ATOM 14315 N N . ASP A 1 26 ? -14.343 8.711 26.657 1.00 62.89 26 ASP A N 7
ATOM 14316 C CA . ASP A 1 26 ? -13.444 9.414 25.706 1.00 62.89 26 ASP A CA 7
ATOM 14317 C C . ASP A 1 26 ? -12.697 10.522 26.445 1.00 62.89 26 ASP A C 7
ATOM 14318 O O . ASP A 1 26 ? -12.975 11.693 26.280 1.00 62.89 26 ASP A O 7
ATOM 14327 N N . THR A 1 27 ? -11.746 10.156 27.262 1.00 115.68 27 THR A N 7
ATOM 14328 C CA . THR A 1 27 ? -10.963 11.174 28.019 1.00 115.68 27 THR A CA 7
ATOM 14329 C C . THR A 1 27 ? -9.559 11.248 27.423 1.00 115.68 27 THR A C 7
ATOM 14330 O O . THR A 1 27 ? -8.860 10.257 27.346 1.00 115.68 27 THR A O 7
ATOM 14341 N N . ARG A 1 28 ? -9.142 12.402 26.981 1.00 115.33 28 ARG A N 7
ATOM 14342 C CA . ARG A 1 28 ? -7.788 12.511 26.370 1.00 115.33 28 ARG A CA 7
ATOM 14343 C C . ARG A 1 28 ? -7.108 13.801 26.833 1.00 115.33 28 ARG A C 7
ATOM 14344 O O . ARG A 1 28 ? -7.176 14.817 26.170 1.00 115.33 28 ARG A O 7
ATOM 14365 N N . PRO A 1 29 ? -6.459 13.763 27.971 1.00 90.27 29 PRO A N 7
ATOM 14366 C CA . PRO A 1 29 ? -5.767 14.950 28.535 1.00 90.27 29 PRO A CA 7
ATOM 14367 C C . PRO A 1 29 ? -4.359 15.171 27.952 1.00 90.27 29 PRO A C 7
ATOM 14368 O O . PRO A 1 29 ? -3.621 16.012 28.425 1.00 90.27 29 PRO A O 7
ATOM 14379 N N . TYR A 1 30 ? -3.975 14.426 26.940 1.00 131.19 30 TYR A N 7
ATOM 14380 C CA . TYR A 1 30 ? -2.610 14.612 26.350 1.00 131.19 30 TYR A CA 7
ATOM 14381 C C . TYR A 1 30 ? -2.751 15.184 24.932 1.00 131.19 30 TYR A C 7
ATOM 14382 O O . TYR A 1 30 ? -2.946 14.452 23.983 1.00 131.19 30 TYR A O 7
ATOM 14400 N N . PRO A 1 31 ? -2.688 16.489 24.792 1.00 108.54 31 PRO A N 7
ATOM 14401 C CA . PRO A 1 31 ? -2.854 17.165 23.474 1.00 108.54 31 PRO A CA 7
ATOM 14402 C C . PRO A 1 31 ? -1.573 17.280 22.635 1.00 108.54 31 PRO A C 7
ATOM 14403 O O . PRO A 1 31 ? -0.562 17.775 23.086 1.00 108.54 31 PRO A O 7
ATOM 14414 N N . CYS A 1 32 ? -1.642 16.873 21.398 1.00 43.40 32 CYS A N 7
ATOM 14415 C CA . CYS A 1 32 ? -0.471 16.999 20.494 1.00 43.40 32 CYS A CA 7
ATOM 14416 C C . CYS A 1 32 ? -0.041 18.457 20.482 1.00 43.40 32 CYS A C 7
ATOM 14417 O O . CYS A 1 32 ? -0.848 19.364 20.400 1.00 43.40 32 CYS A O 7
ATOM 14424 N N . GLN A 1 33 ? 1.229 18.681 20.584 1.00 113.04 33 GLN A N 7
ATOM 14425 C CA . GLN A 1 33 ? 1.754 20.066 20.607 1.00 113.04 33 GLN A CA 7
ATOM 14426 C C . GLN A 1 33 ? 1.846 20.641 19.189 1.00 113.04 33 GLN A C 7
ATOM 14427 O O . GLN A 1 33 ? 2.000 21.836 19.028 1.00 113.04 33 GLN A O 7
ATOM 14441 N N . TYR A 1 34 ? 1.792 19.828 18.157 1.00 118.47 34 TYR A N 7
ATOM 14442 C CA . TYR A 1 34 ? 1.921 20.401 16.785 1.00 118.47 34 TYR A CA 7
ATOM 14443 C C . TYR A 1 34 ? 0.595 20.346 16.000 1.00 118.47 34 TYR A C 7
ATOM 14444 O O . TYR A 1 34 ? 0.029 21.369 15.675 1.00 118.47 34 TYR A O 7
ATOM 14462 N N . CYS A 1 35 ? 0.103 19.168 15.660 1.00 56.06 35 CYS A N 7
ATOM 14463 C CA . CYS A 1 35 ? -1.177 19.096 14.861 1.00 56.06 35 CYS A CA 7
ATOM 14464 C C . CYS A 1 35 ? -2.429 19.008 15.768 1.00 56.06 35 CYS A C 7
ATOM 14465 O O . CYS A 1 35 ? -3.532 18.796 15.302 1.00 56.06 35 CYS A O 7
ATOM 14472 N N . GLY A 1 36 ? -2.270 19.262 17.048 1.00 19.15 36 GLY A N 7
ATOM 14473 C CA . GLY A 1 36 ? -3.439 19.306 18.004 1.00 19.15 36 GLY A CA 7
ATOM 14474 C C . GLY A 1 36 ? -4.110 17.948 18.299 1.00 19.15 36 GLY A C 7
ATOM 14475 O O . GLY A 1 36 ? -4.912 17.858 19.207 1.00 19.15 36 GLY A O 7
ATOM 14479 N N . LYS A 1 37 ? -3.820 16.898 17.581 1.00 73.47 37 LYS A N 7
ATOM 14480 C CA . LYS A 1 37 ? -4.499 15.591 17.901 1.00 73.47 37 LYS A CA 7
ATOM 14481 C C . LYS A 1 37 ? -4.441 15.363 19.428 1.00 73.47 37 LYS A C 7
ATOM 14482 O O . LYS A 1 37 ? -3.575 15.871 20.086 1.00 73.47 37 LYS A O 7
ATOM 14501 N N . ARG A 1 38 ? -5.348 14.613 20.003 1.00 160.56 38 ARG A N 7
ATOM 14502 C CA . ARG A 1 38 ? -5.303 14.385 21.497 1.00 160.56 38 ARG A CA 7
ATOM 14503 C C . ARG A 1 38 ? -5.162 12.888 21.789 1.00 160.56 38 ARG A C 7
ATOM 14504 O O . ARG A 1 38 ? -5.660 12.049 21.064 1.00 160.56 38 ARG A O 7
ATOM 14525 N N . PHE A 1 39 ? -4.480 12.551 22.869 1.00 72.45 39 PHE A N 7
ATOM 14526 C CA . PHE A 1 39 ? -4.284 11.116 23.244 1.00 72.45 39 PHE A CA 7
ATOM 14527 C C . PHE A 1 39 ? -4.692 10.913 24.702 1.00 72.45 39 PHE A C 7
ATOM 14528 O O . PHE A 1 39 ? -4.962 11.860 25.425 1.00 72.45 39 PHE A O 7
ATOM 14545 N N . HIS A 1 40 ? -4.735 9.679 25.136 1.00 97.77 40 HIS A N 7
ATOM 14546 C CA . HIS A 1 40 ? -5.129 9.381 26.542 1.00 97.77 40 HIS A CA 7
ATOM 14547 C C . HIS A 1 40 ? -3.931 8.892 27.358 1.00 97.77 40 HIS A C 7
ATOM 14548 O O . HIS A 1 40 ? -4.022 8.746 28.562 1.00 97.77 40 HIS A O 7
ATOM 14562 N N . GLN A 1 41 ? -2.807 8.635 26.735 1.00 106.11 41 GLN A N 7
ATOM 14563 C CA . GLN A 1 41 ? -1.627 8.155 27.521 1.00 106.11 41 GLN A CA 7
ATOM 14564 C C . GLN A 1 41 ? -0.404 9.016 27.194 1.00 106.11 41 GLN A C 7
ATOM 14565 O O . GLN A 1 41 ? -0.018 9.149 26.053 1.00 106.11 41 GLN A O 7
ATOM 14579 N N . LYS A 1 42 ? 0.198 9.620 28.178 1.00 136.29 42 LYS A N 7
ATOM 14580 C CA . LYS A 1 42 ? 1.381 10.489 27.913 1.00 136.29 42 LYS A CA 7
ATOM 14581 C C . LYS A 1 42 ? 2.343 9.827 26.921 1.00 136.29 42 LYS A C 7
ATOM 14582 O O . LYS A 1 42 ? 2.541 10.305 25.823 1.00 136.29 42 LYS A O 7
ATOM 14601 N N . SER A 1 43 ? 2.950 8.741 27.307 1.00 65.22 43 SER A N 7
ATOM 14602 C CA . SER A 1 43 ? 3.916 8.047 26.408 1.00 65.22 43 SER A CA 7
ATOM 14603 C C . SER A 1 43 ? 3.340 7.887 24.999 1.00 65.22 43 SER A C 7
ATOM 14604 O O . SER A 1 43 ? 4.060 7.950 24.024 1.00 65.22 43 SER A O 7
ATOM 14612 N N . ASP A 1 44 ? 2.057 7.707 24.877 1.00 40.66 44 ASP A N 7
ATOM 14613 C CA . ASP A 1 44 ? 1.469 7.575 23.513 1.00 40.66 44 ASP A CA 7
ATOM 14614 C C . ASP A 1 44 ? 1.567 8.928 22.817 1.00 40.66 44 ASP A C 7
ATOM 14615 O O . ASP A 1 44 ? 1.999 9.012 21.681 1.00 40.66 44 ASP A O 7
ATOM 14624 N N . MET A 1 45 ? 1.232 9.998 23.477 1.00 31.66 45 MET A N 7
ATOM 14625 C CA . MET A 1 45 ? 1.381 11.320 22.820 1.00 31.66 45 MET A CA 7
ATOM 14626 C C . MET A 1 45 ? 2.871 11.520 22.538 1.00 31.66 45 MET A C 7
ATOM 14627 O O . MET A 1 45 ? 3.257 11.927 21.471 1.00 31.66 45 MET A O 7
ATOM 14641 N N . LYS A 1 46 ? 3.714 11.244 23.503 1.00 103.12 46 LYS A N 7
ATOM 14642 C CA . LYS A 1 46 ? 5.173 11.436 23.277 1.00 103.12 46 LYS A CA 7
ATOM 14643 C C . LYS A 1 46 ? 5.560 10.705 21.997 1.00 103.12 46 LYS A C 7
ATOM 14644 O O . LYS A 1 46 ? 6.311 11.203 21.183 1.00 103.12 46 LYS A O 7
ATOM 14663 N N . LYS A 1 47 ? 5.021 9.535 21.796 1.00 48.51 47 LYS A N 7
ATOM 14664 C CA . LYS A 1 47 ? 5.333 8.793 20.548 1.00 48.51 47 LYS A CA 7
ATOM 14665 C C . LYS A 1 47 ? 4.809 9.625 19.384 1.00 48.51 47 LYS A C 7
ATOM 14666 O O . LYS A 1 47 ? 5.390 9.691 18.312 1.00 48.51 47 LYS A O 7
ATOM 14685 N N . HIS A 1 48 ? 3.734 10.317 19.622 1.00 65.66 48 HIS A N 7
ATOM 14686 C CA . HIS A 1 48 ? 3.173 11.199 18.581 1.00 65.66 48 HIS A CA 7
ATOM 14687 C C . HIS A 1 48 ? 4.159 12.367 18.411 1.00 65.66 48 HIS A C 7
ATOM 14688 O O . HIS A 1 48 ? 4.824 12.512 17.394 1.00 65.66 48 HIS A O 7
ATOM 14702 N N . THR A 1 49 ? 4.301 13.178 19.425 1.00 47.02 49 THR A N 7
ATOM 14703 C CA . THR A 1 49 ? 5.272 14.303 19.377 1.00 47.02 49 THR A CA 7
ATOM 14704 C C . THR A 1 49 ? 6.580 13.835 18.744 1.00 47.02 49 THR A C 7
ATOM 14705 O O . THR A 1 49 ? 7.289 14.597 18.116 1.00 47.02 49 THR A O 7
ATOM 14716 N N . PHE A 1 50 ? 6.909 12.588 18.910 1.00 54.63 50 PHE A N 7
ATOM 14717 C CA . PHE A 1 50 ? 8.173 12.057 18.333 1.00 54.63 50 PHE A CA 7
ATOM 14718 C C . PHE A 1 50 ? 8.041 11.906 16.810 1.00 54.63 50 PHE A C 7
ATOM 14719 O O . PHE A 1 50 ? 8.975 12.163 16.077 1.00 54.63 50 PHE A O 7
ATOM 14736 N N . ILE A 1 51 ? 6.881 11.553 16.315 1.00 99.09 51 ILE A N 7
ATOM 14737 C CA . ILE A 1 51 ? 6.742 11.474 14.829 1.00 99.09 51 ILE A CA 7
ATOM 14738 C C . ILE A 1 51 ? 6.812 12.903 14.281 1.00 99.09 51 ILE A C 7
ATOM 14739 O O . ILE A 1 51 ? 7.188 13.119 13.146 1.00 99.09 51 ILE A O 7
ATOM 14755 N N . HIS A 1 52 ? 6.524 13.889 15.097 1.00 59.33 52 HIS A N 7
ATOM 14756 C CA . HIS A 1 52 ? 6.667 15.309 14.613 1.00 59.33 52 HIS A CA 7
ATOM 14757 C C . HIS A 1 52 ? 8.149 15.709 14.678 1.00 59.33 52 HIS A C 7
ATOM 14758 O O . HIS A 1 52 ? 8.620 16.521 13.909 1.00 59.33 52 HIS A O 7
ATOM 14772 N N . THR A 1 53 ? 8.864 15.175 15.641 1.00 97.33 53 THR A N 7
ATOM 14773 C CA . THR A 1 53 ? 10.307 15.547 15.834 1.00 97.33 53 THR A CA 7
ATOM 14774 C C . THR A 1 53 ? 11.247 14.672 14.997 1.00 97.33 53 THR A C 7
ATOM 14775 O O . THR A 1 53 ? 12.428 14.934 14.906 1.00 97.33 53 THR A O 7
ATOM 14786 N N . GLY A 1 54 ? 10.746 13.608 14.441 1.00 23.68 54 GLY A N 7
ATOM 14787 C CA . GLY A 1 54 ? 11.615 12.673 13.667 1.00 23.68 54 GLY A CA 7
ATOM 14788 C C . GLY A 1 54 ? 12.320 11.751 14.666 1.00 23.68 54 GLY A C 7
ATOM 14789 O O . GLY A 1 54 ? 13.352 11.173 14.382 1.00 23.68 54 GLY A O 7
ATOM 14793 N N . GLU A 1 55 ? 11.789 11.650 15.855 1.00 47.26 55 GLU A N 7
ATOM 14794 C CA . GLU A 1 55 ? 12.435 10.820 16.902 1.00 47.26 55 GLU A CA 7
ATOM 14795 C C . GLU A 1 55 ? 12.129 9.340 16.690 1.00 47.26 55 GLU A C 7
ATOM 14796 O O . GLU A 1 55 ? 10.996 8.933 16.520 1.00 47.26 55 GLU A O 7
ATOM 14808 N N . LYS A 1 56 ? 13.159 8.540 16.712 1.00 86.79 56 LYS A N 7
ATOM 14809 C CA . LYS A 1 56 ? 12.999 7.070 16.526 1.00 86.79 56 LYS A CA 7
ATOM 14810 C C . LYS A 1 56 ? 14.044 6.339 17.383 1.00 86.79 56 LYS A C 7
ATOM 14811 O O . LYS A 1 56 ? 14.906 5.653 16.869 1.00 86.79 56 LYS A O 7
ATOM 14830 N N . PRO A 1 57 ? 13.973 6.500 18.682 1.00 151.44 57 PRO A N 7
ATOM 14831 C CA . PRO A 1 57 ? 14.933 5.859 19.642 1.00 151.44 57 PRO A CA 7
ATOM 14832 C C . PRO A 1 57 ? 15.054 4.343 19.457 1.00 151.44 57 PRO A C 7
ATOM 14833 O O . PRO A 1 57 ? 15.986 3.728 19.945 1.00 151.44 57 PRO A O 7
ATOM 14844 N N . HIS A 1 58 ? 14.145 3.731 18.756 1.00 42.67 58 HIS A N 7
ATOM 14845 C CA . HIS A 1 58 ? 14.256 2.261 18.558 1.00 42.67 58 HIS A CA 7
ATOM 14846 C C . HIS A 1 58 ? 14.975 1.992 17.227 1.00 42.67 58 HIS A C 7
ATOM 14847 O O . HIS A 1 58 ? 14.377 2.010 16.173 1.00 42.67 58 HIS A O 7
ATOM 14861 N N . LYS A 1 59 ? 16.264 1.766 17.268 1.00 72.96 59 LYS A N 7
ATOM 14862 C CA . LYS A 1 59 ? 17.030 1.525 16.010 1.00 72.96 59 LYS A CA 7
ATOM 14863 C C . LYS A 1 59 ? 17.132 0.034 15.722 1.00 72.96 59 LYS A C 7
ATOM 14864 O O . LYS A 1 59 ? 17.671 -0.726 16.499 1.00 72.96 59 LYS A O 7
ATOM 14883 N N . CYS A 1 60 ? 16.628 -0.382 14.595 1.00 38.91 60 CYS A N 7
ATOM 14884 C CA . CYS A 1 60 ? 16.694 -1.820 14.216 1.00 38.91 60 CYS A CA 7
ATOM 14885 C C . CYS A 1 60 ? 18.044 -2.408 14.645 1.00 38.91 60 CYS A C 7
ATOM 14886 O O . CYS A 1 60 ? 18.153 -2.959 15.716 1.00 38.91 60 CYS A O 7
ATOM 14893 N N . GLN A 1 61 ? 19.051 -2.286 13.805 1.00 124.00 61 GLN A N 7
ATOM 14894 C CA . GLN A 1 61 ? 20.439 -2.810 14.105 1.00 124.00 61 GLN A CA 7
ATOM 14895 C C . GLN A 1 61 ? 20.788 -3.884 13.087 1.00 124.00 61 GLN A C 7
ATOM 14896 O O . GLN A 1 61 ? 21.925 -4.279 12.928 1.00 124.00 61 GLN A O 7
ATOM 14910 N N . VAL A 1 62 ? 19.788 -4.371 12.421 1.00 56.07 62 VAL A N 7
ATOM 14911 C CA . VAL A 1 62 ? 19.967 -5.446 11.420 1.00 56.07 62 VAL A CA 7
ATOM 14912 C C . VAL A 1 62 ? 20.086 -4.844 10.024 1.00 56.07 62 VAL A C 7
ATOM 14913 O O . VAL A 1 62 ? 21.091 -4.977 9.353 1.00 56.07 62 VAL A O 7
ATOM 14926 N N . CYS A 1 63 ? 19.045 -4.194 9.583 1.00 63.83 63 CYS A N 7
ATOM 14927 C CA . CYS A 1 63 ? 19.038 -3.586 8.223 1.00 63.83 63 CYS A CA 7
ATOM 14928 C C . CYS A 1 63 ? 19.291 -2.070 8.278 1.00 63.83 63 CYS A C 7
ATOM 14929 O O . CYS A 1 63 ? 19.600 -1.461 7.276 1.00 63.83 63 CYS A O 7
ATOM 14936 N N . GLY A 1 64 ? 19.201 -1.453 9.423 1.00 23.81 64 GLY A N 7
ATOM 14937 C CA . GLY A 1 64 ? 19.482 0.022 9.511 1.00 23.81 64 GLY A CA 7
ATOM 14938 C C . GLY A 1 64 ? 18.193 0.847 9.477 1.00 23.81 64 GLY A C 7
ATOM 14939 O O . GLY A 1 64 ? 18.205 1.997 9.079 1.00 23.81 64 GLY A O 7
ATOM 14943 N N . LYS A 1 65 ? 17.090 0.310 9.914 1.00 120.74 65 LYS A N 7
ATOM 14944 C CA . LYS A 1 65 ? 15.831 1.115 9.926 1.00 120.74 65 LYS A CA 7
ATOM 14945 C C . LYS A 1 65 ? 15.552 1.506 11.377 1.00 120.74 65 LYS A C 7
ATOM 14946 O O . LYS A 1 65 ? 16.151 0.971 12.283 1.00 120.74 65 LYS A O 7
ATOM 14965 N N . ALA A 1 66 ? 14.694 2.467 11.613 1.00 39.51 66 ALA A N 7
ATOM 14966 C CA . ALA A 1 66 ? 14.447 2.912 13.025 1.00 39.51 66 ALA A CA 7
ATOM 14967 C C . ALA A 1 66 ? 12.946 3.062 13.314 1.00 39.51 66 ALA A C 7
ATOM 14968 O O . ALA A 1 66 ? 12.123 3.069 12.419 1.00 39.51 66 ALA A O 7
ATOM 14975 N N . PHE A 1 67 ? 12.590 3.111 14.577 1.00 62.57 67 PHE A N 7
ATOM 14976 C CA . PHE A 1 67 ? 11.139 3.191 14.930 1.00 62.57 67 PHE A CA 7
ATOM 14977 C C . PHE A 1 67 ? 10.858 4.034 16.181 1.00 62.57 67 PHE A C 7
ATOM 14978 O O . PHE A 1 67 ? 11.631 4.089 17.123 1.00 62.57 67 PHE A O 7
ATOM 14995 N N . SER A 1 68 ? 9.724 4.683 16.173 1.00 84.84 68 SER A N 7
ATOM 14996 C CA . SER A 1 68 ? 9.308 5.527 17.323 1.00 84.84 68 SER A CA 7
ATOM 14997 C C . SER A 1 68 ? 8.698 4.638 18.403 1.00 84.84 68 SER A C 7
ATOM 14998 O O . SER A 1 68 ? 8.441 5.082 19.505 1.00 84.84 68 SER A O 7
ATOM 15006 N N . GLN A 1 69 ? 8.437 3.389 18.095 1.00 93.39 69 GLN A N 7
ATOM 15007 C CA . GLN A 1 69 ? 7.813 2.495 19.115 1.00 93.39 69 GLN A CA 7
ATOM 15008 C C . GLN A 1 69 ? 8.538 1.146 19.167 1.00 93.39 69 GLN A C 7
ATOM 15009 O O . GLN A 1 69 ? 8.987 0.621 18.162 1.00 93.39 69 GLN A O 7
ATOM 15023 N N . SER A 1 70 ? 8.636 0.572 20.332 1.00 67.34 70 SER A N 7
ATOM 15024 C CA . SER A 1 70 ? 9.311 -0.747 20.442 1.00 67.34 70 SER A CA 7
ATOM 15025 C C . SER A 1 70 ? 8.428 -1.812 19.815 1.00 67.34 70 SER A C 7
ATOM 15026 O O . SER A 1 70 ? 8.884 -2.605 19.043 1.00 67.34 70 SER A O 7
ATOM 15034 N N . SER A 1 71 ? 7.170 -1.832 20.135 1.00 68.68 71 SER A N 7
ATOM 15035 C CA . SER A 1 71 ? 6.279 -2.852 19.537 1.00 68.68 71 SER A CA 7
ATOM 15036 C C . SER A 1 71 ? 6.472 -2.839 18.024 1.00 68.68 71 SER A C 7
ATOM 15037 O O . SER A 1 71 ? 6.391 -3.865 17.372 1.00 68.68 71 SER A O 7
ATOM 15045 N N . ASN A 1 72 ? 6.745 -1.699 17.451 1.00 33.83 72 ASN A N 7
ATOM 15046 C CA . ASN A 1 72 ? 6.962 -1.660 15.983 1.00 33.83 72 ASN A CA 7
ATOM 15047 C C . ASN A 1 72 ? 8.368 -2.193 15.689 1.00 33.83 72 ASN A C 7
ATOM 15048 O O . ASN A 1 72 ? 8.587 -2.875 14.705 1.00 33.83 72 ASN A O 7
ATOM 15059 N N . LEU A 1 73 ? 9.314 -1.941 16.563 1.00 75.65 73 LEU A N 7
ATOM 15060 C CA . LEU A 1 73 ? 10.684 -2.490 16.347 1.00 75.65 73 LEU A CA 7
ATOM 15061 C C . LEU A 1 73 ? 10.644 -3.999 16.632 1.00 75.65 73 LEU A C 7
ATOM 15062 O O . LEU A 1 73 ? 11.242 -4.778 15.933 1.00 75.65 73 LEU A O 7
ATOM 15078 N N . ILE A 1 74 ? 9.923 -4.420 17.637 1.00 27.72 74 ILE A N 7
ATOM 15079 C CA . ILE A 1 74 ? 9.799 -5.868 17.944 1.00 27.72 74 ILE A CA 7
ATOM 15080 C C . ILE A 1 74 ? 9.238 -6.580 16.719 1.00 27.72 74 ILE A C 7
ATOM 15081 O O . ILE A 1 74 ? 9.820 -7.522 16.229 1.00 27.72 74 ILE A O 7
ATOM 15097 N N . THR A 1 75 ? 8.121 -6.137 16.200 1.00 95.20 75 THR A N 7
ATOM 15098 C CA . THR A 1 75 ? 7.563 -6.809 14.997 1.00 95.20 75 THR A CA 7
ATOM 15099 C C . THR A 1 75 ? 8.599 -6.732 13.879 1.00 95.20 75 THR A C 7
ATOM 15100 O O . THR A 1 75 ? 8.862 -7.686 13.174 1.00 95.20 75 THR A O 7
ATOM 15111 N N . HIS A 1 76 ? 9.194 -5.582 13.728 1.00 66.30 76 HIS A N 7
ATOM 15112 C CA . HIS A 1 76 ? 10.229 -5.398 12.678 1.00 66.30 76 HIS A CA 7
ATOM 15113 C C . HIS A 1 76 ? 11.357 -6.417 12.932 1.00 66.30 76 HIS A C 7
ATOM 15114 O O . HIS A 1 76 ? 11.852 -7.097 12.031 1.00 66.30 76 HIS A O 7
ATOM 15128 N N . SER A 1 77 ? 11.736 -6.559 14.169 1.00 87.23 77 SER A N 7
ATOM 15129 C CA . SER A 1 77 ? 12.791 -7.530 14.522 1.00 87.23 77 SER A CA 7
ATOM 15130 C C . SER A 1 77 ? 12.261 -8.955 14.307 1.00 87.23 77 SER A C 7
ATOM 15131 O O . SER A 1 77 ? 12.984 -9.838 13.895 1.00 87.23 77 SER A O 7
ATOM 15139 N N . ARG A 1 78 ? 10.990 -9.178 14.553 1.00 73.27 78 ARG A N 7
ATOM 15140 C CA . ARG A 1 78 ? 10.417 -10.533 14.321 1.00 73.27 78 ARG A CA 7
ATOM 15141 C C . ARG A 1 78 ? 10.569 -10.860 12.840 1.00 73.27 78 ARG A C 7
ATOM 15142 O O . ARG A 1 78 ? 10.793 -11.995 12.464 1.00 73.27 78 ARG A O 7
ATOM 15163 N N . LYS A 1 79 ? 10.476 -9.873 11.990 1.00 80.85 79 LYS A N 7
ATOM 15164 C CA . LYS A 1 79 ? 10.657 -10.156 10.545 1.00 80.85 79 LYS A CA 7
ATOM 15165 C C . LYS A 1 79 ? 12.094 -10.629 10.355 1.00 80.85 79 LYS A C 7
ATOM 15166 O O . LYS A 1 79 ? 12.337 -11.643 9.730 1.00 80.85 79 LYS A O 7
ATOM 15185 N N . HIS A 1 80 ? 13.058 -9.936 10.907 1.00 46.01 80 HIS A N 7
ATOM 15186 C CA . HIS A 1 80 ? 14.461 -10.434 10.741 1.00 46.01 80 HIS A CA 7
ATOM 15187 C C . HIS A 1 80 ? 14.576 -11.823 11.370 1.00 46.01 80 HIS A C 7
ATOM 15188 O O . HIS A 1 80 ? 15.177 -12.721 10.819 1.00 46.01 80 HIS A O 7
ATOM 15202 N N . THR A 1 81 ? 14.033 -11.988 12.545 1.00 89.50 81 THR A N 7
ATOM 15203 C CA . THR A 1 81 ? 14.146 -13.299 13.239 1.00 89.50 81 THR A CA 7
ATOM 15204 C C . THR A 1 81 ? 13.730 -14.437 12.301 1.00 89.50 81 THR A C 7
ATOM 15205 O O . THR A 1 81 ? 14.475 -15.369 12.080 1.00 89.50 81 THR A O 7
ATOM 15216 N N . GLY A 1 82 ? 12.551 -14.366 11.743 1.00 8.65 82 GLY A N 7
ATOM 15217 C CA . GLY A 1 82 ? 12.100 -15.449 10.822 1.00 8.65 82 GLY A CA 7
ATOM 15218 C C . GLY A 1 82 ? 10.579 -15.386 10.659 1.00 8.65 82 GLY A C 7
ATOM 16241 N N . SER A 1 1 ? -10.533 -9.188 39.341 1.00 65.13 1 SER A N 8
ATOM 16242 C CA . SER A 1 1 ? -10.683 -8.677 37.948 1.00 65.13 1 SER A CA 8
ATOM 16243 C C . SER A 1 1 ? -11.677 -7.514 37.946 1.00 65.13 1 SER A C 8
ATOM 16244 O O . SER A 1 1 ? -12.492 -7.389 38.837 1.00 65.13 1 SER A O 8
ATOM 16254 N N . PHE A 1 2 ? -11.623 -6.663 36.950 1.00 70.07 2 PHE A N 8
ATOM 16255 C CA . PHE A 1 2 ? -12.576 -5.513 36.892 1.00 70.07 2 PHE A CA 8
ATOM 16256 C C . PHE A 1 2 ? -13.414 -5.630 35.618 1.00 70.07 2 PHE A C 8
ATOM 16257 O O . PHE A 1 2 ? -12.896 -5.782 34.529 1.00 70.07 2 PHE A O 8
ATOM 16274 N N . ASP A 1 3 ? -14.716 -5.590 35.760 1.00 83.59 3 ASP A N 8
ATOM 16275 C CA . ASP A 1 3 ? -15.612 -5.735 34.574 1.00 83.59 3 ASP A CA 8
ATOM 16276 C C . ASP A 1 3 ? -16.229 -4.395 34.152 1.00 83.59 3 ASP A C 8
ATOM 16277 O O . ASP A 1 3 ? -16.674 -3.601 34.960 1.00 83.59 3 ASP A O 8
ATOM 16286 N N . CYS A 1 4 ? -16.252 -4.174 32.864 1.00 50.89 4 CYS A N 8
ATOM 16287 C CA . CYS A 1 4 ? -16.831 -2.910 32.286 1.00 50.89 4 CYS A CA 8
ATOM 16288 C C . CYS A 1 4 ? -18.358 -2.957 32.329 1.00 50.89 4 CYS A C 8
ATOM 16289 O O . CYS A 1 4 ? -18.984 -3.926 31.940 1.00 50.89 4 CYS A O 8
ATOM 16296 N N . LYS A 1 5 ? -18.950 -1.913 32.838 1.00 99.16 5 LYS A N 8
ATOM 16297 C CA . LYS A 1 5 ? -20.432 -1.864 32.957 1.00 99.16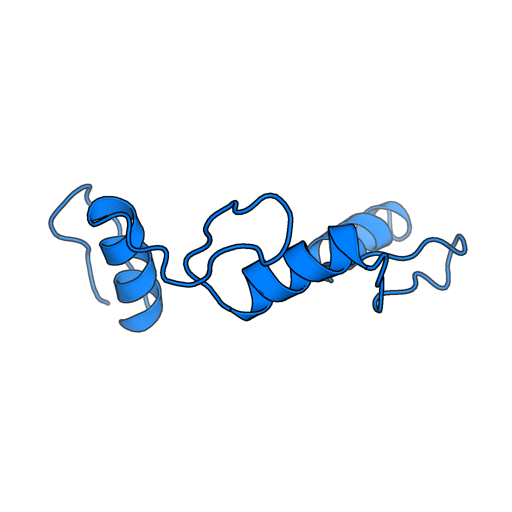 5 LYS A CA 8
ATOM 16298 C C . LYS A 1 5 ? -21.013 -1.064 31.795 1.00 99.16 5 LYS A C 8
ATOM 16299 O O . LYS A 1 5 ? -22.016 -0.393 31.932 1.00 99.16 5 LYS A O 8
ATOM 16318 N N . ILE A 1 6 ? -20.383 -1.115 30.655 1.00 112.28 6 ILE A N 8
ATOM 16319 C CA . ILE A 1 6 ? -20.885 -0.347 29.479 1.00 112.28 6 ILE A CA 8
ATOM 16320 C C . ILE A 1 6 ? -21.036 -1.293 28.306 1.00 112.28 6 ILE A C 8
ATOM 16321 O O . ILE A 1 6 ? -22.115 -1.753 27.996 1.00 112.28 6 ILE A O 8
ATOM 16337 N N . CYS A 1 7 ? -19.956 -1.624 27.664 1.00 82.08 7 CYS A N 8
ATOM 16338 C CA . CYS A 1 7 ? -20.071 -2.574 26.533 1.00 82.08 7 CYS A CA 8
ATOM 16339 C C . CYS A 1 7 ? -20.072 -3.966 27.136 1.00 82.08 7 CYS A C 8
ATOM 16340 O O . CYS A 1 7 ? -20.976 -4.751 26.914 1.00 82.08 7 CYS A O 8
ATOM 16347 N N . GLY A 1 8 ? -19.090 -4.254 27.964 1.00 195.93 8 GLY A N 8
ATOM 16348 C CA . GLY A 1 8 ? -19.067 -5.580 28.656 1.00 195.93 8 GLY A CA 8
ATOM 16349 C C . GLY A 1 8 ? -17.798 -6.399 28.365 1.00 195.93 8 GLY A C 8
ATOM 16350 O O . GLY A 1 8 ? -17.852 -7.497 27.844 1.00 195.93 8 GLY A O 8
ATOM 16354 N N . LYS A 1 9 ? -16.672 -5.882 28.759 1.00 114.22 9 LYS A N 8
ATOM 16355 C CA . LYS A 1 9 ? -15.371 -6.606 28.607 1.00 114.22 9 LYS A CA 8
ATOM 16356 C C . LYS A 1 9 ? -14.669 -6.528 29.975 1.00 114.22 9 LYS A C 8
ATOM 16357 O O . LYS A 1 9 ? -15.059 -5.739 30.813 1.00 114.22 9 LYS A O 8
ATOM 16376 N N . SER A 1 10 ? -13.695 -7.363 30.259 1.00 78.05 10 SER A N 8
ATOM 16377 C CA . SER A 1 10 ? -13.077 -7.314 31.625 1.00 78.05 10 SER A CA 8
ATOM 16378 C C . SER A 1 10 ? -11.611 -6.892 31.587 1.00 78.05 10 SER A C 8
ATOM 16379 O O . SER A 1 10 ? -10.980 -6.820 30.552 1.00 78.05 10 SER A O 8
ATOM 16387 N N . PHE A 1 11 ? -11.089 -6.592 32.751 1.00 54.66 11 PHE A N 8
ATOM 16388 C CA . PHE A 1 11 ? -9.671 -6.145 32.876 1.00 54.66 11 PHE A CA 8
ATOM 16389 C C . PHE A 1 11 ? -9.053 -6.649 34.174 1.00 54.66 11 PHE A C 8
ATOM 16390 O O . PHE A 1 11 ? -9.621 -6.550 35.235 1.00 54.66 11 PHE A O 8
ATOM 16407 N N . LYS A 1 12 ? -7.883 -7.210 34.064 1.00 101.13 12 LYS A N 8
ATOM 16408 C CA . LYS A 1 12 ? -7.180 -7.751 35.264 1.00 101.13 12 LYS A CA 8
ATOM 16409 C C . LYS A 1 12 ? -6.709 -6.600 36.160 1.00 101.13 12 LYS A C 8
ATOM 16410 O O . LYS A 1 12 ? -6.401 -6.801 37.316 1.00 101.13 12 LYS A O 8
ATOM 16429 N N . ARG A 1 13 ? -6.608 -5.404 35.624 1.00 74.89 13 ARG A N 8
ATOM 16430 C CA . ARG A 1 13 ? -6.115 -4.250 36.449 1.00 74.89 13 ARG A CA 8
ATOM 16431 C C . ARG A 1 13 ? -7.129 -3.115 36.414 1.00 74.89 13 ARG A C 8
ATOM 16432 O O . ARG A 1 13 ? -7.674 -2.787 35.379 1.00 74.89 13 ARG A O 8
ATOM 16453 N N . SER A 1 14 ? -7.393 -2.505 37.537 1.00 25.87 14 SER A N 8
ATOM 16454 C CA . SER A 1 14 ? -8.377 -1.397 37.538 1.00 25.87 14 SER A CA 8
ATOM 16455 C C . SER A 1 14 ? -7.925 -0.356 36.530 1.00 25.87 14 SER A C 8
ATOM 16456 O O . SER A 1 14 ? -8.725 0.304 35.912 1.00 25.87 14 SER A O 8
ATOM 16464 N N . SER A 1 15 ? -6.640 -0.198 36.373 1.00 23.45 15 SER A N 8
ATOM 16465 C CA . SER A 1 15 ? -6.124 0.805 35.407 1.00 23.45 15 SER A CA 8
ATOM 16466 C C . SER A 1 15 ? -6.521 0.387 33.997 1.00 23.45 15 SER A C 8
ATOM 16467 O O . SER A 1 15 ? -6.934 1.201 33.192 1.00 23.45 15 SER A O 8
ATOM 16475 N N . THR A 1 16 ? -6.418 -0.874 33.673 1.00 32.27 16 THR A N 8
ATOM 16476 C CA . THR A 1 16 ? -6.809 -1.303 32.308 1.00 32.27 16 THR A CA 8
ATOM 16477 C C . THR A 1 16 ? -8.303 -1.025 32.154 1.00 32.27 16 THR A C 8
ATOM 16478 O O . THR A 1 16 ? -8.781 -0.659 31.095 1.00 32.27 16 THR A O 8
ATOM 16489 N N . LEU A 1 17 ? -9.036 -1.153 33.228 1.00 97.78 17 LEU A N 8
ATOM 16490 C CA . LEU A 1 17 ? -10.490 -0.844 33.167 1.00 97.78 17 LEU A CA 8
ATOM 16491 C C . LEU A 1 17 ? -10.593 0.669 33.061 1.00 97.78 17 LEU A C 8
ATOM 16492 O O . LEU A 1 17 ? -11.303 1.189 32.247 1.00 97.78 17 LEU A O 8
ATOM 16508 N N . SER A 1 18 ? -9.863 1.379 33.868 1.00 34.23 18 SER A N 8
ATOM 16509 C CA . SER A 1 18 ? -9.896 2.860 33.795 1.00 34.23 18 SER A CA 8
ATOM 16510 C C . SER A 1 18 ? -9.725 3.277 32.337 1.00 34.23 18 SER A C 8
ATOM 16511 O O . SER A 1 18 ? -10.579 3.922 31.771 1.00 34.23 18 SER A O 8
ATOM 16519 N N . THR A 1 19 ? -8.637 2.895 31.718 1.00 30.69 19 THR A N 8
ATOM 16520 C CA . THR A 1 19 ? -8.417 3.263 30.285 1.00 30.69 19 THR A CA 8
ATOM 16521 C C . THR A 1 19 ? -9.607 2.802 29.464 1.00 30.69 19 THR A C 8
ATOM 16522 O O . THR A 1 19 ? -10.034 3.449 28.525 1.00 30.69 19 THR A O 8
ATOM 16533 N N . HIS A 1 20 ? -10.150 1.685 29.808 1.00 81.83 20 HIS A N 8
ATOM 16534 C CA . HIS A 1 20 ? -11.312 1.187 29.057 1.00 81.83 20 HIS A CA 8
ATOM 16535 C C . HIS A 1 20 ? -12.503 2.124 29.333 1.00 81.83 20 HIS A C 8
ATOM 16536 O O . HIS A 1 20 ? -13.204 2.582 28.435 1.00 81.83 20 HIS A O 8
ATOM 16550 N N . LEU A 1 21 ? -12.728 2.444 30.574 1.00 156.93 21 LEU A N 8
ATOM 16551 C CA . LEU A 1 21 ? -13.844 3.350 30.882 1.00 156.93 21 LEU A CA 8
ATOM 16552 C C . LEU A 1 21 ? -13.560 4.645 30.149 1.00 156.93 21 LEU A C 8
ATOM 16553 O O . LEU A 1 21 ? -14.446 5.309 29.651 1.00 156.93 21 LEU A O 8
ATOM 16569 N N . LEU A 1 22 ? -12.289 4.974 30.056 1.00 64.07 22 LEU A N 8
ATOM 16570 C CA . LEU A 1 22 ? -11.883 6.192 29.329 1.00 64.07 22 LEU A CA 8
ATOM 16571 C C . LEU A 1 22 ? -12.309 6.014 27.876 1.00 64.07 22 LEU A C 8
ATOM 16572 O O . LEU A 1 22 ? -12.653 6.960 27.213 1.00 64.07 22 LEU A O 8
ATOM 16588 N N . ILE A 1 23 ? -12.328 4.805 27.367 1.00 150.10 23 ILE A N 8
ATOM 16589 C CA . ILE A 1 23 ? -12.784 4.621 25.960 1.00 150.10 23 ILE A CA 8
ATOM 16590 C C . ILE A 1 23 ? -14.242 5.055 25.874 1.00 150.10 23 ILE A C 8
ATOM 16591 O O . ILE A 1 23 ? -14.678 5.613 24.885 1.00 150.10 23 ILE A O 8
ATOM 16607 N N . HIS A 1 24 ? -15.000 4.818 26.915 1.00 55.94 24 HIS A N 8
ATOM 16608 C CA . HIS A 1 24 ? -16.442 5.251 26.889 1.00 55.94 24 HIS A CA 8
ATOM 16609 C C . HIS A 1 24 ? -16.544 6.716 27.340 1.00 55.94 24 HIS A C 8
ATOM 16610 O O . HIS A 1 24 ? -17.560 7.356 27.153 1.00 55.94 24 HIS A O 8
ATOM 16624 N N . SER A 1 25 ? -15.505 7.257 27.931 1.00 89.10 25 SER A N 8
ATOM 16625 C CA . SER A 1 25 ? -15.554 8.683 28.390 1.00 89.10 25 SER A CA 8
ATOM 16626 C C . SER A 1 25 ? -14.662 9.538 27.491 1.00 89.10 25 SER A C 8
ATOM 16627 O O . SER A 1 25 ? -14.511 10.723 27.701 1.00 89.10 25 SER A O 8
ATOM 16635 N N . ASP A 1 26 ? -14.042 8.924 26.522 1.00 62.89 26 ASP A N 8
ATOM 16636 C CA . ASP A 1 26 ? -13.104 9.651 25.612 1.00 62.89 26 ASP A CA 8
ATOM 16637 C C . ASP A 1 26 ? -12.486 10.849 26.349 1.00 62.89 26 ASP A C 8
ATOM 16638 O O . ASP A 1 26 ? -12.500 11.965 25.865 1.00 62.89 26 ASP A O 8
ATOM 16647 N N . THR A 1 27 ? -11.938 10.617 27.514 1.00 115.68 27 THR A N 8
ATOM 16648 C CA . THR A 1 27 ? -11.308 11.730 28.288 1.00 115.68 27 THR A CA 8
ATOM 16649 C C . THR A 1 27 ? -10.075 12.225 27.529 1.00 115.68 27 THR A C 8
ATOM 16650 O O . THR A 1 27 ? -9.883 13.408 27.332 1.00 115.68 27 THR A O 8
ATOM 16661 N N . ARG A 1 28 ? -9.252 11.314 27.087 1.00 115.33 28 ARG A N 8
ATOM 16662 C CA . ARG A 1 28 ? -8.029 11.686 26.312 1.00 115.33 28 ARG A CA 8
ATOM 16663 C C . ARG A 1 28 ? -7.394 12.976 26.854 1.00 115.33 28 ARG A C 8
ATOM 16664 O O . ARG A 1 28 ? -7.351 13.983 26.174 1.00 115.33 28 ARG A O 8
ATOM 16685 N N . PRO A 1 29 ? -6.891 12.941 28.063 1.00 90.27 29 PRO A N 8
ATOM 16686 C CA . PRO A 1 29 ? -6.231 14.118 28.704 1.00 90.27 29 PRO A CA 8
ATOM 16687 C C . PRO A 1 29 ? -4.750 14.286 28.299 1.00 90.27 29 PRO A C 8
ATOM 16688 O O . PRO A 1 29 ? -3.939 14.750 29.078 1.00 90.27 29 PRO A O 8
ATOM 16699 N N . TYR A 1 30 ? -4.386 13.904 27.101 1.00 131.19 30 TYR A N 8
ATOM 16700 C CA . TYR A 1 30 ? -2.958 14.042 26.662 1.00 131.19 30 TYR A CA 8
ATOM 16701 C C . TYR A 1 30 ? -2.937 14.598 25.233 1.00 131.19 30 TYR A C 8
ATOM 16702 O O . TYR A 1 30 ? -2.741 13.872 24.283 1.00 131.19 30 TYR A O 8
ATOM 16720 N N . PRO A 1 31 ? -3.182 15.876 25.088 1.00 108.54 31 PRO A N 8
ATOM 16721 C CA . PRO A 1 31 ? -3.240 16.559 23.751 1.00 108.54 31 PRO A CA 8
ATOM 16722 C C . PRO A 1 31 ? -1.893 16.607 22.991 1.00 108.54 31 PRO A C 8
ATOM 16723 O O . PRO A 1 31 ? -0.828 16.491 23.569 1.00 108.54 31 PRO A O 8
ATOM 16734 N N . CYS A 1 32 ? -1.955 16.820 21.689 1.00 43.40 32 CYS A N 8
ATOM 16735 C CA . CYS A 1 32 ? -0.721 16.927 20.851 1.00 43.40 32 CYS A CA 8
ATOM 16736 C C . CYS A 1 32 ? -0.199 18.352 20.935 1.00 43.40 32 CYS A C 8
ATOM 16737 O O . CYS A 1 32 ? -0.938 19.315 20.867 1.00 43.40 32 CYS A O 8
ATOM 16744 N N . GLN A 1 33 ? 1.089 18.477 21.085 1.00 113.04 33 GLN A N 8
ATOM 16745 C CA . GLN A 1 33 ? 1.719 19.813 21.182 1.00 113.04 33 GLN A CA 8
ATOM 16746 C C . GLN A 1 33 ? 1.859 20.423 19.783 1.00 113.04 33 GLN A C 8
ATOM 16747 O O . GLN A 1 33 ? 2.074 21.612 19.661 1.00 113.04 33 GLN A O 8
ATOM 16761 N N . TYR A 1 34 ? 1.759 19.643 18.724 1.00 118.47 34 TYR A N 8
ATOM 16762 C CA . TYR A 1 34 ? 1.918 20.248 17.360 1.00 118.47 34 TYR A CA 8
ATOM 16763 C C . TYR A 1 34 ? 0.605 20.243 16.552 1.00 118.47 34 TYR A C 8
ATOM 16764 O O . TYR A 1 34 ? 0.037 21.286 16.294 1.00 118.47 34 TYR A O 8
ATOM 16782 N N . CYS A 1 35 ? 0.135 19.100 16.098 1.00 56.06 35 CYS A N 8
ATOM 16783 C CA . CYS A 1 35 ? -1.121 19.115 15.248 1.00 56.06 35 CYS A CA 8
ATOM 16784 C C . CYS A 1 35 ? -2.427 19.155 16.071 1.00 56.06 35 CYS A C 8
ATOM 16785 O O . CYS A 1 35 ? -3.451 19.555 15.560 1.00 56.06 35 CYS A O 8
ATOM 16792 N N . GLY A 1 36 ? -2.413 18.808 17.334 1.00 19.15 36 GLY A N 8
ATOM 16793 C CA . GLY A 1 36 ? -3.679 18.918 18.151 1.00 19.15 36 GLY A CA 8
ATOM 16794 C C . GLY A 1 36 ? -4.235 17.545 18.621 1.00 19.15 36 GLY A C 8
ATOM 16795 O O . GLY A 1 36 ? -4.769 17.440 19.705 1.00 19.15 36 GLY A O 8
ATOM 16799 N N . LYS A 1 37 ? -4.104 16.501 17.821 1.00 73.47 37 LYS A N 8
ATOM 16800 C CA . LYS A 1 37 ? -4.615 15.133 18.229 1.00 73.47 37 LYS A CA 8
ATOM 16801 C C . LYS A 1 37 ? -4.639 14.995 19.752 1.00 73.47 37 LYS A C 8
ATOM 16802 O O . LYS A 1 37 ? -3.840 15.567 20.455 1.00 73.47 37 LYS A O 8
ATOM 16821 N N . ARG A 1 38 ? -5.555 14.223 20.257 1.00 160.56 38 ARG A N 8
ATOM 16822 C CA . ARG A 1 38 ? -5.657 14.015 21.725 1.00 160.56 38 ARG A CA 8
ATOM 16823 C C . ARG A 1 38 ? -5.398 12.541 22.006 1.00 160.56 38 ARG A C 8
ATOM 16824 O O . ARG A 1 38 ? -5.898 11.668 21.324 1.00 160.56 38 ARG A O 8
ATOM 16845 N N . PHE A 1 39 ? -4.622 12.257 23.020 1.00 72.45 39 PHE A N 8
ATOM 16846 C CA . PHE A 1 39 ? -4.318 10.843 23.380 1.00 72.45 39 PHE A CA 8
ATOM 16847 C C . PHE A 1 39 ? -4.693 10.630 24.839 1.00 72.45 39 PHE A C 8
ATOM 16848 O O . PHE A 1 39 ? -5.109 11.552 25.519 1.00 72.45 39 PHE A O 8
ATOM 16865 N N . HIS A 1 40 ? -4.560 9.428 25.329 1.00 97.77 40 HIS A N 8
ATOM 16866 C CA . HIS A 1 40 ? -4.927 9.164 26.749 1.00 97.77 40 HIS A CA 8
ATOM 16867 C C . HIS A 1 40 ? -3.697 8.808 27.592 1.00 97.77 40 HIS A C 8
ATOM 16868 O O . HIS A 1 40 ? -3.741 8.872 28.804 1.00 97.77 40 HIS A O 8
ATOM 16882 N N . GLN A 1 41 ? -2.615 8.401 26.984 1.00 106.11 41 GLN A N 8
ATOM 16883 C CA . GLN A 1 41 ? -1.423 8.011 27.804 1.00 106.11 41 GLN A CA 8
ATOM 16884 C C . GLN A 1 41 ? -0.191 8.843 27.440 1.00 106.11 41 GLN A C 8
ATOM 16885 O O . GLN A 1 41 ? 0.181 8.953 26.290 1.00 106.11 41 GLN A O 8
ATOM 16899 N N . LYS A 1 42 ? 0.447 9.426 28.415 1.00 136.29 42 LYS A N 8
ATOM 16900 C CA . LYS A 1 42 ? 1.659 10.252 28.141 1.00 136.29 42 LYS A CA 8
ATOM 16901 C C . LYS A 1 42 ? 2.548 9.556 27.100 1.00 136.29 42 LYS A C 8
ATOM 16902 O O . LYS A 1 42 ? 2.655 9.992 25.973 1.00 136.29 42 LYS A O 8
ATOM 16921 N N . SER A 1 43 ? 3.189 8.481 27.466 1.00 65.22 43 SER A N 8
ATOM 16922 C CA . SER A 1 43 ? 4.073 7.770 26.495 1.00 65.22 43 SER A CA 8
ATOM 16923 C C . SER A 1 43 ? 3.393 7.663 25.123 1.00 65.22 43 SER A C 8
ATOM 16924 O O . SER A 1 43 ? 4.045 7.656 24.099 1.00 65.22 43 SER A O 8
ATOM 16932 N N . ASP A 1 44 ? 2.092 7.613 25.076 1.00 40.66 44 ASP A N 8
ATOM 16933 C CA . ASP A 1 44 ? 1.429 7.546 23.744 1.00 40.66 44 ASP A CA 8
ATOM 16934 C C . ASP A 1 44 ? 1.602 8.899 23.069 1.00 40.66 44 ASP A C 8
ATOM 16935 O O . ASP A 1 44 ? 2.010 8.980 21.927 1.00 40.66 44 ASP A O 8
ATOM 16944 N N . MET A 1 45 ? 1.339 9.975 23.753 1.00 31.66 45 MET A N 8
ATOM 16945 C CA . MET A 1 45 ? 1.548 11.294 23.114 1.00 31.66 45 MET A CA 8
ATOM 16946 C C . MET A 1 45 ? 3.042 11.440 22.821 1.00 31.66 45 MET A C 8
ATOM 16947 O O . MET A 1 45 ? 3.431 11.806 21.738 1.00 31.66 45 MET A O 8
ATOM 16961 N N . LYS A 1 46 ? 3.891 11.153 23.785 1.00 103.12 46 LYS A N 8
ATOM 16962 C CA . LYS A 1 46 ? 5.354 11.288 23.535 1.00 103.12 46 LYS A CA 8
ATOM 16963 C C . LYS A 1 46 ? 5.684 10.537 22.257 1.00 103.12 46 LYS A C 8
ATOM 16964 O O . LYS A 1 46 ? 6.510 10.949 21.466 1.00 103.12 46 LYS A O 8
ATOM 16983 N N . LYS A 1 47 ? 5.021 9.441 22.039 1.00 48.51 47 LYS A N 8
ATOM 16984 C CA . LYS A 1 47 ? 5.274 8.678 20.798 1.00 48.51 47 LYS A CA 8
ATOM 16985 C C . LYS A 1 47 ? 4.748 9.520 19.638 1.00 48.51 47 LYS A C 8
ATOM 16986 O O . LYS A 1 47 ? 5.323 9.581 18.566 1.00 48.51 47 LYS A O 8
ATOM 17005 N N . HIS A 1 48 ? 3.682 10.232 19.876 1.00 65.66 48 HIS A N 8
ATOM 17006 C CA . HIS A 1 48 ? 3.139 11.108 18.821 1.00 65.66 48 HIS A CA 8
ATOM 17007 C C . HIS A 1 48 ? 4.124 12.277 18.660 1.00 65.66 48 HIS A C 8
ATOM 17008 O O . HIS A 1 48 ? 4.786 12.436 17.638 1.00 65.66 48 HIS A O 8
ATOM 17022 N N . THR A 1 49 ? 4.273 13.086 19.679 1.00 47.02 49 THR A N 8
ATOM 17023 C CA . THR A 1 49 ? 5.241 14.201 19.620 1.00 47.02 49 THR A CA 8
ATOM 17024 C C . THR A 1 49 ? 6.529 13.699 18.978 1.00 47.02 49 THR A C 8
ATOM 17025 O O . THR A 1 49 ? 7.203 14.415 18.265 1.00 47.02 49 THR A O 8
ATOM 17036 N N . PHE A 1 50 ? 6.872 12.458 19.205 1.00 54.63 50 PHE A N 8
ATOM 17037 C CA . PHE A 1 50 ? 8.102 11.918 18.584 1.00 54.63 50 PHE A CA 8
ATOM 17038 C C . PHE A 1 50 ? 7.862 11.794 17.069 1.00 54.63 50 PHE A C 8
ATOM 17039 O O . PHE A 1 50 ? 8.774 11.918 16.278 1.00 54.63 50 PHE A O 8
ATOM 17056 N N . ILE A 1 51 ? 6.627 11.602 16.649 1.00 99.09 51 ILE A N 8
ATOM 17057 C CA . ILE A 1 51 ? 6.360 11.545 15.173 1.00 99.09 51 ILE A CA 8
ATOM 17058 C C . ILE A 1 51 ? 6.466 12.965 14.580 1.00 99.09 51 ILE A C 8
ATOM 17059 O O . ILE A 1 51 ? 6.672 13.124 13.393 1.00 99.09 51 ILE A O 8
ATOM 17075 N N . HIS A 1 52 ? 6.374 14.000 15.382 1.00 59.33 52 HIS A N 8
ATOM 17076 C CA . HIS A 1 52 ? 6.534 15.390 14.799 1.00 59.33 52 HIS A CA 8
ATOM 17077 C C . HIS A 1 52 ? 8.005 15.776 14.851 1.00 59.33 52 HIS A C 8
ATOM 17078 O O . HIS A 1 52 ? 8.510 16.525 14.036 1.00 59.33 52 HIS A O 8
ATOM 17092 N N . THR A 1 53 ? 8.676 15.277 15.845 1.00 97.33 53 THR A N 8
ATOM 17093 C CA . THR A 1 53 ? 10.110 15.589 16.042 1.00 97.33 53 THR A CA 8
ATOM 17094 C C . THR A 1 53 ? 10.951 14.647 15.195 1.00 97.33 53 THR A C 8
ATOM 17095 O O . THR A 1 53 ? 12.108 14.891 14.923 1.00 97.33 53 THR A O 8
ATOM 17106 N N . GLY A 1 54 ? 10.383 13.541 14.818 1.00 23.68 54 GLY A N 8
ATOM 17107 C CA . GLY A 1 54 ? 11.126 12.519 14.037 1.00 23.68 54 GLY A CA 8
ATOM 17108 C C . GLY A 1 54 ? 12.145 11.839 14.964 1.00 23.68 54 GLY A C 8
ATOM 17109 O O . GLY A 1 54 ? 13.309 11.716 14.642 1.00 23.68 54 GLY A O 8
ATOM 17113 N N . GLU A 1 55 ? 11.711 11.416 16.108 1.00 47.26 55 GLU A N 8
ATOM 17114 C CA . GLU A 1 55 ? 12.650 10.766 17.067 1.00 47.26 55 GLU A CA 8
ATOM 17115 C C . GLU A 1 55 ? 12.463 9.252 16.998 1.00 47.26 55 GLU A C 8
ATOM 17116 O O . GLU A 1 55 ? 11.449 8.718 17.396 1.00 47.26 55 GLU A O 8
ATOM 17128 N N . LYS A 1 56 ? 13.436 8.561 16.474 1.00 86.79 56 LYS A N 8
ATOM 17129 C CA . LYS A 1 56 ? 13.313 7.078 16.347 1.00 86.79 56 LYS A CA 8
ATOM 17130 C C . LYS A 1 56 ? 14.399 6.374 17.174 1.00 86.79 56 LYS A C 8
ATOM 17131 O O . LYS A 1 56 ? 15.319 5.791 16.640 1.00 86.79 56 LYS A O 8
ATOM 17150 N N . PRO A 1 57 ? 14.272 6.430 18.477 1.00 151.44 57 PRO A N 8
ATOM 17151 C CA . PRO A 1 57 ? 15.234 5.790 19.441 1.00 151.44 57 PRO A CA 8
ATOM 17152 C C . PRO A 1 57 ? 15.345 4.263 19.296 1.00 151.44 57 PRO A C 8
ATOM 17153 O O . PRO A 1 57 ? 16.206 3.652 19.900 1.00 151.44 57 PRO A O 8
ATOM 17164 N N . HIS A 1 58 ? 14.518 3.636 18.505 1.00 42.67 58 HIS A N 8
ATOM 17165 C CA . HIS A 1 58 ? 14.655 2.152 18.356 1.00 42.67 58 HIS A CA 8
ATOM 17166 C C . HIS A 1 58 ? 15.360 1.867 17.039 1.00 42.67 58 HIS A C 8
ATOM 17167 O O . HIS A 1 58 ? 14.742 1.789 15.998 1.00 42.67 58 HIS A O 8
ATOM 17181 N N . LYS A 1 59 ? 16.660 1.735 17.068 1.00 72.96 59 LYS A N 8
ATOM 17182 C CA . LYS A 1 59 ? 17.399 1.486 15.810 1.00 72.96 59 LYS A CA 8
ATOM 17183 C C . LYS A 1 59 ? 17.617 -0.012 15.616 1.00 72.96 59 LYS A C 8
ATOM 17184 O O . LYS A 1 59 ? 18.104 -0.703 16.488 1.00 72.96 59 LYS A O 8
ATOM 17203 N N . CYS A 1 60 ? 17.252 -0.506 14.473 1.00 38.91 60 CYS A N 8
ATOM 17204 C CA . CYS A 1 60 ? 17.419 -1.958 14.176 1.00 38.91 60 CYS A CA 8
ATOM 17205 C C . CYS A 1 60 ? 18.884 -2.241 13.788 1.00 38.91 60 CYS A C 8
ATOM 17206 O O . CYS A 1 60 ? 19.433 -1.639 12.890 1.00 38.91 60 CYS A O 8
ATOM 17213 N N . GLN A 1 61 ? 19.516 -3.155 14.478 1.00 124.00 61 GLN A N 8
ATOM 17214 C CA . GLN A 1 61 ? 20.951 -3.501 14.183 1.00 124.00 61 GLN A CA 8
ATOM 17215 C C . GLN A 1 61 ? 21.020 -4.553 13.066 1.00 124.00 61 GLN A C 8
ATOM 17216 O O . GLN A 1 61 ? 22.052 -5.147 12.822 1.00 124.00 61 GLN A O 8
ATOM 17230 N N . VAL A 1 62 ? 19.932 -4.811 12.408 1.00 56.07 62 VAL A N 8
ATOM 17231 C CA . VAL A 1 62 ? 19.943 -5.851 11.337 1.00 56.07 62 VAL A CA 8
ATOM 17232 C C . VAL A 1 62 ? 20.077 -5.214 9.955 1.00 56.07 62 VAL A C 8
ATOM 17233 O O . VAL A 1 62 ? 20.989 -5.509 9.208 1.00 56.07 62 VAL A O 8
ATOM 17246 N N . CYS A 1 63 ? 19.171 -4.353 9.602 1.00 63.83 63 CYS A N 8
ATOM 17247 C CA . CYS A 1 63 ? 19.244 -3.702 8.265 1.00 63.83 63 CYS A CA 8
ATOM 17248 C C . CYS A 1 63 ? 19.674 -2.236 8.424 1.00 63.83 63 CYS A C 8
ATOM 17249 O O . CYS A 1 63 ? 20.275 -1.666 7.534 1.00 63.83 63 CYS A O 8
ATOM 17256 N N . GLY A 1 64 ? 19.423 -1.633 9.560 1.00 23.81 64 GLY A N 8
ATOM 17257 C CA . GLY A 1 64 ? 19.874 -0.219 9.778 1.00 23.81 64 GLY A CA 8
ATOM 17258 C C . GLY A 1 64 ? 18.690 0.757 9.799 1.00 23.81 64 GLY A C 8
ATOM 17259 O O . GLY A 1 64 ? 18.879 1.958 9.758 1.00 23.81 64 GLY A O 8
ATOM 17263 N N . LYS A 1 65 ? 17.474 0.279 9.851 1.00 120.74 65 LYS A N 8
ATOM 17264 C CA . LYS A 1 65 ? 16.318 1.221 9.875 1.00 120.74 65 LYS A CA 8
ATOM 17265 C C . LYS A 1 65 ? 16.004 1.585 11.343 1.00 120.74 65 LYS A C 8
ATOM 17266 O O . LYS A 1 65 ? 16.626 1.073 12.253 1.00 120.74 65 LYS A O 8
ATOM 17285 N N . ALA A 1 66 ? 15.082 2.495 11.585 1.00 39.51 66 ALA A N 8
ATOM 17286 C CA . ALA A 1 66 ? 14.776 2.921 12.998 1.00 39.51 66 ALA A CA 8
ATOM 17287 C C . ALA A 1 66 ? 13.266 3.058 13.227 1.00 39.51 66 ALA A C 8
ATOM 17288 O O . ALA A 1 66 ? 12.507 3.337 12.320 1.00 39.51 66 ALA A O 8
ATOM 17295 N N . PHE A 1 67 ? 12.833 2.827 14.450 1.00 62.57 67 PHE A N 8
ATOM 17296 C CA . PHE A 1 67 ? 11.376 2.900 14.778 1.00 62.57 67 PHE A CA 8
ATOM 17297 C C . PHE A 1 67 ? 11.125 3.730 16.039 1.00 62.57 67 PHE A C 8
ATOM 17298 O O . PHE A 1 67 ? 11.920 3.762 16.965 1.00 62.57 67 PHE A O 8
ATOM 17315 N N . SER A 1 68 ? 10.010 4.390 16.064 1.00 84.84 68 SER A N 8
ATOM 17316 C CA . SER A 1 68 ? 9.628 5.218 17.233 1.00 84.84 68 SER A CA 8
ATOM 17317 C C . SER A 1 68 ? 8.982 4.322 18.284 1.00 84.84 68 SER A C 8
ATOM 17318 O O . SER A 1 68 ? 8.866 4.688 19.437 1.00 84.84 68 SER A O 8
ATOM 17326 N N . GLN A 1 69 ? 8.512 3.158 17.889 1.00 93.39 69 GLN A N 8
ATOM 17327 C CA . GLN A 1 69 ? 7.824 2.281 18.877 1.00 93.39 69 GLN A CA 8
ATOM 17328 C C . GLN A 1 69 ? 8.494 0.910 18.979 1.00 93.39 69 GLN A C 8
ATOM 17329 O O . GLN A 1 69 ? 8.969 0.357 18.003 1.00 93.39 69 GLN A O 8
ATOM 17343 N N . SER A 1 70 ? 8.495 0.334 20.147 1.00 67.34 70 SER A N 8
ATOM 17344 C CA . SER A 1 70 ? 9.083 -1.017 20.275 1.00 67.34 70 SER A CA 8
ATOM 17345 C C . SER A 1 70 ? 8.207 -1.958 19.456 1.00 67.34 70 SER A C 8
ATOM 17346 O O . SER A 1 70 ? 8.687 -2.829 18.786 1.00 67.34 70 SER A O 8
ATOM 17354 N N . SER A 1 71 ? 6.915 -1.783 19.523 1.00 68.68 71 SER A N 8
ATOM 17355 C CA . SER A 1 71 ? 5.993 -2.664 18.759 1.00 68.68 71 SER A CA 8
ATOM 17356 C C . SER A 1 71 ? 6.447 -2.734 17.314 1.00 68.68 71 SER A C 8
ATOM 17357 O O . SER A 1 71 ? 6.501 -3.794 16.722 1.00 68.68 71 SER A O 8
ATOM 17365 N N . ASN A 1 72 ? 6.770 -1.622 16.722 1.00 33.83 72 ASN A N 8
ATOM 17366 C CA . ASN A 1 72 ? 7.203 -1.669 15.298 1.00 33.83 72 ASN A CA 8
ATOM 17367 C C . ASN A 1 72 ? 8.619 -2.267 15.212 1.00 33.83 72 ASN A C 8
ATOM 17368 O O . ASN A 1 72 ? 8.945 -2.953 14.260 1.00 33.83 72 ASN A O 8
ATOM 17379 N N . LEU A 1 73 ? 9.448 -2.068 16.218 1.00 75.65 73 LEU A N 8
ATOM 17380 C CA . LEU A 1 73 ? 10.814 -2.688 16.193 1.00 75.65 73 LEU A CA 8
ATOM 17381 C C . LEU A 1 73 ? 10.685 -4.198 16.479 1.00 75.65 73 LEU A C 8
ATOM 17382 O O . LEU A 1 73 ? 11.344 -5.004 15.852 1.00 75.65 73 LEU A O 8
ATOM 17398 N N . ILE A 1 74 ? 9.833 -4.605 17.384 1.00 27.72 74 ILE A N 8
ATOM 17399 C CA . ILE A 1 74 ? 9.652 -6.060 17.644 1.00 27.72 74 ILE A CA 8
ATOM 17400 C C . ILE A 1 74 ? 9.099 -6.694 16.368 1.00 27.72 74 ILE A C 8
ATOM 17401 O O . ILE A 1 74 ? 9.625 -7.664 15.869 1.00 27.72 74 ILE A O 8
ATOM 17417 N N . THR A 1 75 ? 8.058 -6.131 15.816 1.00 95.20 75 THR A N 8
ATOM 17418 C CA . THR A 1 75 ? 7.495 -6.684 14.549 1.00 95.20 75 THR A CA 8
ATOM 17419 C C . THR A 1 75 ? 8.595 -6.678 13.480 1.00 95.20 75 THR A C 8
ATOM 17420 O O . THR A 1 75 ? 8.837 -7.654 12.788 1.00 95.20 75 THR A O 8
ATOM 17431 N N . HIS A 1 76 ? 9.238 -5.555 13.336 1.00 66.30 76 HIS A N 8
ATOM 17432 C CA . HIS A 1 76 ? 10.307 -5.395 12.317 1.00 66.30 76 HIS A CA 8
ATOM 17433 C C . HIS A 1 76 ? 11.440 -6.426 12.545 1.00 66.30 76 HIS A C 8
ATOM 17434 O O . HIS A 1 76 ? 11.870 -7.131 11.630 1.00 66.30 76 HIS A O 8
ATOM 17448 N N . SER A 1 77 ? 11.924 -6.552 13.755 1.00 87.23 77 SER A N 8
ATOM 17449 C CA . SER A 1 77 ? 12.998 -7.548 13.997 1.00 87.23 77 SER A CA 8
ATOM 17450 C C . SER A 1 77 ? 12.401 -8.949 13.878 1.00 87.23 77 SER A C 8
ATOM 17451 O O . SER A 1 77 ? 13.028 -9.875 13.406 1.00 87.23 77 SER A O 8
ATOM 17459 N N . ARG A 1 78 ? 11.164 -9.098 14.285 1.00 73.27 78 ARG A N 8
ATOM 17460 C CA . ARG A 1 78 ? 10.508 -10.424 14.170 1.00 73.27 78 ARG A CA 8
ATOM 17461 C C . ARG A 1 78 ? 10.594 -10.840 12.709 1.00 73.27 78 ARG A C 8
ATOM 17462 O O . ARG A 1 78 ? 10.734 -12.006 12.391 1.00 73.27 78 ARG A O 8
ATOM 17483 N N . LYS A 1 79 ? 10.559 -9.889 11.813 1.00 80.85 79 LYS A N 8
ATOM 17484 C CA . LYS A 1 79 ? 10.700 -10.241 10.376 1.00 80.85 79 LYS A CA 8
ATOM 17485 C C . LYS A 1 79 ? 12.132 -10.706 10.145 1.00 80.85 79 LYS A C 8
ATOM 17486 O O . LYS A 1 79 ? 12.362 -11.741 9.548 1.00 80.85 79 LYS A O 8
ATOM 17505 N N . HIS A 1 80 ? 13.115 -9.981 10.621 1.00 46.01 80 HIS A N 8
ATOM 17506 C CA . HIS A 1 80 ? 14.503 -10.485 10.395 1.00 46.01 80 HIS A CA 8
ATOM 17507 C C . HIS A 1 80 ? 14.595 -11.886 10.988 1.00 46.01 80 HIS A C 8
ATOM 17508 O O . HIS A 1 80 ? 14.911 -12.841 10.306 1.00 46.01 80 HIS A O 8
ATOM 17522 N N . THR A 1 81 ? 14.323 -12.025 12.264 1.00 89.50 81 THR A N 8
ATOM 17523 C CA . THR A 1 81 ? 14.407 -13.372 12.885 1.00 89.50 81 THR A CA 8
ATOM 17524 C C . THR A 1 81 ? 13.633 -14.353 12.000 1.00 89.50 81 THR A C 8
ATOM 17525 O O . THR A 1 81 ? 14.135 -15.387 11.599 1.00 89.50 81 THR A O 8
ATOM 17536 N N . GLY A 1 82 ? 12.406 -14.025 11.691 1.00 8.65 82 GLY A N 8
ATOM 17537 C CA . GLY A 1 82 ? 11.578 -14.920 10.832 1.00 8.65 82 GLY A CA 8
ATOM 17538 C C . GLY A 1 82 ? 10.274 -15.257 11.558 1.00 8.65 82 GLY A C 8
ATOM 18561 N N . SER A 1 1 ? -11.360 -9.420 39.688 1.00 1.51 1 SER A N 9
ATOM 18562 C CA . SER A 1 1 ? -11.178 -8.624 38.442 1.00 1.28 1 SER A CA 9
ATOM 18563 C C . SER A 1 1 ? -12.263 -7.549 38.363 1.00 1.16 1 SER A C 9
ATOM 18564 O O . SER A 1 1 ? -13.268 -7.614 39.045 1.00 1.37 1 SER A O 9
ATOM 18574 N N . PHE A 1 2 ? -12.072 -6.571 37.513 1.00 0.92 2 PHE A N 9
ATOM 18575 C CA . PHE A 1 2 ? -13.092 -5.490 37.351 1.00 0.79 2 PHE A CA 9
ATOM 18576 C C . PHE A 1 2 ? -13.708 -5.645 35.967 1.00 0.61 2 PHE A C 9
ATOM 18577 O O . PHE A 1 2 ? -12.998 -5.745 34.983 1.00 0.48 2 PHE A O 9
ATOM 18594 N N . ASP A 1 3 ? -15.017 -5.698 35.878 1.00 0.67 3 ASP A N 9
ATOM 18595 C CA . ASP A 1 3 ? -15.643 -5.876 34.551 1.00 0.59 3 ASP A CA 9
ATOM 18596 C C . ASP A 1 3 ? -16.373 -4.605 34.116 1.00 0.60 3 ASP A C 9
ATOM 18597 O O . ASP A 1 3 ? -17.122 -3.999 34.852 1.00 0.74 3 ASP A O 9
ATOM 18606 N N . CYS A 1 4 ? -16.117 -4.243 32.894 1.00 0.52 4 CYS A N 9
ATOM 18607 C CA . CYS A 1 4 ? -16.736 -3.019 32.293 1.00 0.60 4 CYS A CA 9
ATOM 18608 C C . CYS A 1 4 ? -18.262 -3.158 32.209 1.00 0.82 4 CYS A C 9
ATOM 18609 O O . CYS A 1 4 ? -18.798 -4.143 31.735 1.00 0.92 4 CYS A O 9
ATOM 18616 N N . LYS A 1 5 ? -18.962 -2.173 32.686 1.00 0.91 5 LYS A N 9
ATOM 18617 C CA . LYS A 1 5 ? -20.455 -2.229 32.647 1.00 1.13 5 LYS A CA 9
ATOM 18618 C C . LYS A 1 5 ? -20.964 -1.329 31.528 1.00 1.20 5 LYS A C 9
ATOM 18619 O O . LYS A 1 5 ? -22.035 -0.753 31.630 1.00 1.37 5 LYS A O 9
ATOM 18638 N N . ILE A 1 6 ? -20.198 -1.179 30.476 1.00 1.10 6 ILE A N 9
ATOM 18639 C CA . ILE A 1 6 ? -20.632 -0.284 29.367 1.00 1.22 6 ILE A CA 9
ATOM 18640 C C . ILE A 1 6 ? -20.722 -1.041 28.065 1.00 1.32 6 ILE A C 9
ATOM 18641 O O . ILE A 1 6 ? -21.509 -0.697 27.192 1.00 1.51 6 ILE A O 9
ATOM 18657 N N . CYS A 1 7 ? -19.929 -2.054 27.895 1.00 1.22 7 CYS A N 9
ATOM 18658 C CA . CYS A 1 7 ? -19.985 -2.801 26.623 1.00 1.35 7 CYS A CA 9
ATOM 18659 C C . CYS A 1 7 ? -19.802 -4.286 26.890 1.00 1.35 7 CYS A C 9
ATOM 18660 O O . CYS A 1 7 ? -20.304 -5.106 26.156 1.00 1.50 7 CYS A O 9
ATOM 18667 N N . GLY A 1 8 ? -19.109 -4.647 27.945 1.00 1.25 8 GLY A N 9
ATOM 18668 C CA . GLY A 1 8 ? -18.941 -6.103 28.254 1.00 1.27 8 GLY A CA 9
ATOM 18669 C C . GLY A 1 8 ? -17.502 -6.618 28.088 1.00 1.07 8 GLY A C 9
ATOM 18670 O O . GLY A 1 8 ? -17.259 -7.535 27.336 1.00 1.10 8 GLY A O 9
ATOM 18674 N N . LYS A 1 9 ? -16.562 -6.104 28.832 1.00 0.93 9 LYS A N 9
ATOM 18675 C CA . LYS A 1 9 ? -15.173 -6.658 28.760 1.00 0.77 9 LYS A CA 9
ATOM 18676 C C . LYS A 1 9 ? -14.582 -6.631 30.178 1.00 0.58 9 LYS A C 9
ATOM 18677 O O . LYS A 1 9 ? -14.986 -5.839 31.007 1.00 0.61 9 LYS A O 9
ATOM 18696 N N . SER A 1 10 ? -13.681 -7.537 30.496 1.00 0.45 10 SER A N 9
ATOM 18697 C CA . SER A 1 10 ? -13.149 -7.580 31.904 1.00 0.34 10 SER A CA 9
ATOM 18698 C C . SER A 1 10 ? -11.689 -7.120 31.978 1.00 0.22 10 SER A C 9
ATOM 18699 O O . SER A 1 10 ? -10.965 -7.104 30.999 1.00 0.33 10 SER A O 9
ATOM 18707 N N . PHE A 1 11 ? -11.286 -6.713 33.167 1.00 0.27 11 PHE A N 9
ATOM 18708 C CA . PHE A 1 11 ? -9.892 -6.201 33.395 1.00 0.40 11 PHE A CA 9
ATOM 18709 C C . PHE A 1 11 ? -9.300 -6.759 34.685 1.00 0.61 11 PHE A C 9
ATOM 18710 O O . PHE A 1 11 ? -9.892 -6.685 35.747 1.00 0.70 11 PHE A O 9
ATOM 18727 N N . LYS A 1 12 ? -8.114 -7.321 34.567 1.00 0.77 12 LYS A N 9
ATOM 18728 C CA . LYS A 1 12 ? -7.428 -7.892 35.731 1.00 0.99 12 LYS A CA 9
ATOM 18729 C C . LYS A 1 12 ? -6.985 -6.758 36.651 1.00 1.07 12 LYS A C 9
ATOM 18730 O O . LYS A 1 12 ? -6.706 -6.976 37.807 1.00 1.21 12 LYS A O 9
ATOM 18749 N N . ARG A 1 13 ? -6.871 -5.555 36.128 1.00 1.04 13 ARG A N 9
ATOM 18750 C CA . ARG A 1 13 ? -6.396 -4.424 36.964 1.00 1.13 13 ARG A CA 9
ATOM 18751 C C . ARG A 1 13 ? -7.376 -3.252 36.864 1.00 1.00 13 ARG A C 9
ATOM 18752 O O . ARG A 1 13 ? -7.894 -2.929 35.810 1.00 0.84 13 ARG A O 9
ATOM 18773 N N . SER A 1 14 ? -7.617 -2.587 37.942 1.00 1.08 14 SER A N 9
ATOM 18774 C CA . SER A 1 14 ? -8.530 -1.418 37.867 1.00 0.98 14 SER A CA 9
ATOM 18775 C C . SER A 1 14 ? -7.928 -0.435 36.884 1.00 0.93 14 SER A C 9
ATOM 18776 O O . SER A 1 14 ? -8.635 0.279 36.205 1.00 0.81 14 SER A O 9
ATOM 18784 N N . SER A 1 15 ? -6.613 -0.369 36.826 1.00 1.07 15 SER A N 9
ATOM 18785 C CA . SER A 1 15 ? -5.963 0.595 35.916 1.00 1.09 15 SER A CA 9
ATOM 18786 C C . SER A 1 15 ? -6.351 0.276 34.477 1.00 0.96 15 SER A C 9
ATOM 18787 O O . SER A 1 15 ? -6.802 1.130 33.739 1.00 0.95 15 SER A O 9
ATOM 18795 N N . THR A 1 16 ? -6.178 -0.953 34.069 1.00 0.90 16 THR A N 9
ATOM 18796 C CA . THR A 1 16 ? -6.530 -1.341 32.678 1.00 0.80 16 THR A CA 9
ATOM 18797 C C . THR A 1 16 ? -8.007 -1.032 32.457 1.00 0.60 16 THR A C 9
ATOM 18798 O O . THR A 1 16 ? -8.411 -0.594 31.394 1.00 0.59 16 THR A O 9
ATOM 18809 N N . LEU A 1 17 ? -8.815 -1.216 33.464 1.00 0.51 17 LEU A N 9
ATOM 18810 C CA . LEU A 1 17 ? -10.252 -0.883 33.319 1.00 0.35 17 LEU A CA 9
ATOM 18811 C C . LEU A 1 17 ? -10.354 0.632 33.230 1.00 0.36 17 LEU A C 9
ATOM 18812 O O . LEU A 1 17 ? -11.125 1.161 32.463 1.00 0.33 17 LEU A O 9
ATOM 18828 N N . SER A 1 18 ? -9.587 1.339 34.016 1.00 0.47 18 SER A N 9
ATOM 18829 C CA . SER A 1 18 ? -9.647 2.817 33.965 1.00 0.49 18 SER A CA 9
ATOM 18830 C C . SER A 1 18 ? -9.450 3.283 32.524 1.00 0.57 18 SER A C 9
ATOM 18831 O O . SER A 1 18 ? -10.229 4.058 32.019 1.00 0.57 18 SER A O 9
ATOM 18839 N N . THR A 1 19 ? -8.431 2.815 31.847 1.00 0.70 19 THR A N 9
ATOM 18840 C CA . THR A 1 19 ? -8.227 3.252 30.434 1.00 0.84 19 THR A CA 9
ATOM 18841 C C . THR A 1 19 ? -9.392 2.745 29.589 1.00 0.79 19 THR A C 9
ATOM 18842 O O . THR A 1 19 ? -9.895 3.436 28.722 1.00 0.89 19 THR A O 9
ATOM 18853 N N . HIS A 1 20 ? -9.853 1.557 29.863 1.00 0.68 20 HIS A N 9
ATOM 18854 C CA . HIS A 1 20 ? -11.011 1.022 29.101 1.00 0.68 20 HIS A CA 9
ATOM 18855 C C . HIS A 1 20 ? -12.215 1.952 29.339 1.00 0.66 20 HIS A C 9
ATOM 18856 O O . HIS A 1 20 ? -12.965 2.303 28.426 1.00 0.80 20 HIS A O 9
ATOM 18870 N N . LEU A 1 21 ? -12.399 2.383 30.558 1.00 0.53 21 LEU A N 9
ATOM 18871 C CA . LEU A 1 21 ? -13.530 3.293 30.843 1.00 0.56 21 LEU A CA 9
ATOM 18872 C C . LEU A 1 21 ? -13.294 4.559 30.038 1.00 0.70 21 LEU A C 9
ATOM 18873 O O . LEU A 1 21 ? -14.203 5.176 29.519 1.00 0.82 21 LEU A O 9
ATOM 18889 N N . LEU A 1 22 ? -12.041 4.930 29.908 1.00 0.73 22 LEU A N 9
ATOM 18890 C CA . LEU A 1 22 ? -11.728 6.128 29.112 1.00 0.90 22 LEU A CA 9
ATOM 18891 C C . LEU A 1 22 ? -12.105 5.835 27.673 1.00 1.03 22 LEU A C 9
ATOM 18892 O O . LEU A 1 22 ? -12.495 6.729 26.953 1.00 1.16 22 LEU A O 9
ATOM 18908 N N . ILE A 1 23 ? -12.040 4.599 27.217 1.00 1.02 23 ILE A N 9
ATOM 18909 C CA . ILE A 1 23 ? -12.460 4.345 25.818 1.00 1.15 23 ILE A CA 9
ATOM 18910 C C . ILE A 1 23 ? -13.907 4.772 25.716 1.00 1.22 23 ILE A C 9
ATOM 18911 O O . ILE A 1 23 ? -14.311 5.408 24.760 1.00 1.38 23 ILE A O 9
ATOM 18927 N N . HIS A 1 24 ? -14.690 4.486 26.721 1.00 1.11 24 HIS A N 9
ATOM 18928 C CA . HIS A 1 24 ? -16.106 4.952 26.673 1.00 1.19 24 HIS A CA 9
ATOM 18929 C C . HIS A 1 24 ? -16.152 6.470 26.895 1.00 1.20 24 HIS A C 9
ATOM 18930 O O . HIS A 1 24 ? -16.620 7.201 26.048 1.00 1.29 24 HIS A O 9
ATOM 18944 N N . SER A 1 25 ? -15.695 6.956 28.025 1.00 1.12 25 SER A N 9
ATOM 18945 C CA . SER A 1 25 ? -15.737 8.428 28.307 1.00 1.15 25 SER A CA 9
ATOM 18946 C C . SER A 1 25 ? -14.896 9.234 27.305 1.00 1.13 25 SER A C 9
ATOM 18947 O O . SER A 1 25 ? -14.861 10.449 27.350 1.00 1.12 25 SER A O 9
ATOM 18955 N N . ASP A 1 26 ? -14.178 8.575 26.435 1.00 1.16 26 ASP A N 9
ATOM 18956 C CA . ASP A 1 26 ? -13.294 9.301 25.473 1.00 1.18 26 ASP A CA 9
ATOM 18957 C C . ASP A 1 26 ? -12.546 10.411 26.218 1.00 1.18 26 ASP A C 9
ATOM 18958 O O . ASP A 1 26 ? -12.723 11.584 25.944 1.00 1.24 26 ASP A O 9
ATOM 18967 N N . THR A 1 27 ? -11.718 10.048 27.169 1.00 1.13 27 THR A N 9
ATOM 18968 C CA . THR A 1 27 ? -10.960 11.072 27.946 1.00 1.12 27 THR A CA 9
ATOM 18969 C C . THR A 1 27 ? -9.544 11.182 27.388 1.00 1.04 27 THR A C 9
ATOM 18970 O O . THR A 1 27 ? -8.749 10.271 27.508 1.00 1.05 27 THR A O 9
ATOM 18981 N N . ARG A 1 28 ? -9.227 12.286 26.767 1.00 0.97 28 ARG A N 9
ATOM 18982 C CA . ARG A 1 28 ? -7.865 12.448 26.181 1.00 0.89 28 ARG A CA 9
ATOM 18983 C C . ARG A 1 28 ? -7.208 13.726 26.713 1.00 0.91 28 ARG A C 9
ATOM 18984 O O . ARG A 1 28 ? -7.181 14.738 26.045 1.00 0.95 28 ARG A O 9
ATOM 19005 N N . PRO A 1 29 ? -6.682 13.675 27.915 1.00 0.93 29 PRO A N 9
ATOM 19006 C CA . PRO A 1 29 ? -6.009 14.842 28.548 1.00 0.98 29 PRO A CA 9
ATOM 19007 C C . PRO A 1 29 ? -4.582 15.054 28.019 1.00 0.85 29 PRO A C 9
ATOM 19008 O O . PRO A 1 29 ? -3.823 15.843 28.548 1.00 0.90 29 PRO A O 9
ATOM 19019 N N . TYR A 1 30 ? -4.208 14.336 26.985 1.00 0.72 30 TYR A N 9
ATOM 19020 C CA . TYR A 1 30 ? -2.830 14.479 26.425 1.00 0.62 30 TYR A CA 9
ATOM 19021 C C . TYR A 1 30 ? -2.916 14.974 24.989 1.00 0.56 30 TYR A C 9
ATOM 19022 O O . TYR A 1 30 ? -2.905 14.194 24.055 1.00 0.51 30 TYR A O 9
ATOM 19040 N N . PRO A 1 31 ? -3.013 16.262 24.807 1.00 0.61 31 PRO A N 9
ATOM 19041 C CA . PRO A 1 31 ? -3.113 16.866 23.458 1.00 0.57 31 PRO A CA 9
ATOM 19042 C C . PRO A 1 31 ? -1.758 17.058 22.792 1.00 0.49 31 PRO A C 9
ATOM 19043 O O . PRO A 1 31 ? -0.774 17.364 23.431 1.00 0.54 31 PRO A O 9
ATOM 19054 N N . CYS A 1 32 ? -1.693 16.859 21.514 1.00 0.41 32 CYS A N 9
ATOM 19055 C CA . CYS A 1 32 ? -0.392 17.018 20.820 1.00 0.38 32 CYS A CA 9
ATOM 19056 C C . CYS A 1 32 ? 0.033 18.479 20.850 1.00 0.47 32 CYS A C 9
ATOM 19057 O O . CYS A 1 32 ? -0.781 19.379 20.901 1.00 0.51 32 CYS A O 9
ATOM 19064 N N . GLN A 1 33 ? 1.315 18.714 20.861 1.00 0.53 33 GLN A N 9
ATOM 19065 C CA . GLN A 1 33 ? 1.810 20.108 20.923 1.00 0.64 33 GLN A CA 9
ATOM 19066 C C . GLN A 1 33 ? 1.938 20.719 19.538 1.00 0.63 33 GLN A C 9
ATOM 19067 O O . GLN A 1 33 ? 1.909 21.926 19.417 1.00 0.73 33 GLN A O 9
ATOM 19081 N N . TYR A 1 34 ? 2.081 19.956 18.482 1.00 0.55 34 TYR A N 9
ATOM 19082 C CA . TYR A 1 34 ? 2.218 20.635 17.157 1.00 0.58 34 TYR A CA 9
ATOM 19083 C C . TYR A 1 34 ? 0.915 20.568 16.362 1.00 0.54 34 TYR A C 9
ATOM 19084 O O . TYR A 1 34 ? 0.269 21.577 16.150 1.00 0.61 34 TYR A O 9
ATOM 19102 N N . CYS A 1 35 ? 0.522 19.415 15.887 1.00 0.46 35 CYS A N 9
ATOM 19103 C CA . CYS A 1 35 ? -0.742 19.358 15.078 1.00 0.45 35 CYS A CA 9
ATOM 19104 C C . CYS A 1 35 ? -1.998 19.321 15.980 1.00 0.45 35 CYS A C 9
ATOM 19105 O O . CYS A 1 35 ? -3.044 19.781 15.572 1.00 0.51 35 CYS A O 9
ATOM 19112 N N . GLY A 1 36 ? -1.904 18.885 17.223 1.00 0.43 36 GLY A N 9
ATOM 19113 C CA . GLY A 1 36 ? -3.111 18.967 18.133 1.00 0.50 36 GLY A CA 9
ATOM 19114 C C . GLY A 1 36 ? -3.885 17.649 18.371 1.00 0.46 36 GLY A C 9
ATOM 19115 O O . GLY A 1 36 ? -4.812 17.648 19.151 1.00 0.54 36 GLY A O 9
ATOM 19119 N N . LYS A 1 37 ? -3.579 16.541 17.761 1.00 0.39 37 LYS A N 9
ATOM 19120 C CA . LYS A 1 37 ? -4.413 15.323 18.073 1.00 0.42 37 LYS A CA 9
ATOM 19121 C C . LYS A 1 37 ? -4.565 15.208 19.605 1.00 0.45 37 LYS A C 9
ATOM 19122 O O . LYS A 1 37 ? -3.757 15.724 20.347 1.00 0.45 37 LYS A O 9
ATOM 19141 N N . ARG A 1 38 ? -5.589 14.534 20.077 1.00 0.54 38 ARG A N 9
ATOM 19142 C CA . ARG A 1 38 ? -5.817 14.366 21.553 1.00 0.58 38 ARG A CA 9
ATOM 19143 C C . ARG A 1 38 ? -5.575 12.890 21.891 1.00 0.58 38 ARG A C 9
ATOM 19144 O O . ARG A 1 38 ? -6.213 12.017 21.329 1.00 0.63 38 ARG A O 9
ATOM 19165 N N . PHE A 1 39 ? -4.675 12.583 22.813 1.00 0.56 39 PHE A N 9
ATOM 19166 C CA . PHE A 1 39 ? -4.418 11.155 23.162 1.00 0.59 39 PHE A CA 9
ATOM 19167 C C . PHE A 1 39 ? -4.859 10.884 24.597 1.00 0.66 39 PHE A C 9
ATOM 19168 O O . PHE A 1 39 ? -5.078 11.792 25.383 1.00 0.69 39 PHE A O 9
ATOM 19185 N N . HIS A 1 40 ? -4.985 9.626 24.936 1.00 0.73 40 HIS A N 9
ATOM 19186 C CA . HIS A 1 40 ? -5.414 9.236 26.311 1.00 0.80 40 HIS A CA 9
ATOM 19187 C C . HIS A 1 40 ? -4.222 8.754 27.144 1.00 0.76 40 HIS A C 9
ATOM 19188 O O . HIS A 1 40 ? -4.369 8.501 28.322 1.00 0.80 40 HIS A O 9
ATOM 19202 N N . GLN A 1 41 ? -3.049 8.607 26.571 1.00 0.69 41 GLN A N 9
ATOM 19203 C CA . GLN A 1 41 ? -1.899 8.120 27.396 1.00 0.65 41 GLN A CA 9
ATOM 19204 C C . GLN A 1 41 ? -0.654 8.991 27.140 1.00 0.54 41 GLN A C 9
ATOM 19205 O O . GLN A 1 41 ? -0.177 9.077 26.024 1.00 0.51 41 GLN A O 9
ATOM 19219 N N . LYS A 1 42 ? -0.132 9.639 28.166 1.00 0.50 42 LYS A N 9
ATOM 19220 C CA . LYS A 1 42 ? 1.077 10.521 27.996 1.00 0.41 42 LYS A CA 9
ATOM 19221 C C . LYS A 1 42 ? 2.112 9.861 27.066 1.00 0.37 42 LYS A C 9
ATOM 19222 O O . LYS A 1 42 ? 2.470 10.400 26.031 1.00 0.34 42 LYS A O 9
ATOM 19241 N N . SER A 1 43 ? 2.618 8.719 27.445 1.00 0.45 43 SER A N 9
ATOM 19242 C CA . SER A 1 43 ? 3.653 8.030 26.615 1.00 0.48 43 SER A CA 9
ATOM 19243 C C . SER A 1 43 ? 3.193 7.838 25.172 1.00 0.49 43 SER A C 9
ATOM 19244 O O . SER A 1 43 ? 4.011 7.841 24.274 1.00 0.46 43 SER A O 9
ATOM 19252 N N . ASP A 1 44 ? 1.914 7.689 24.913 1.00 0.56 44 ASP A N 9
ATOM 19253 C CA . ASP A 1 44 ? 1.517 7.535 23.484 1.00 0.59 44 ASP A CA 9
ATOM 19254 C C . ASP A 1 44 ? 1.575 8.916 22.838 1.00 0.48 44 ASP A C 9
ATOM 19255 O O . ASP A 1 44 ? 2.055 9.063 21.731 1.00 0.49 44 ASP A O 9
ATOM 19264 N N . MET A 1 45 ? 1.153 9.948 23.529 1.00 0.40 45 MET A N 9
ATOM 19265 C CA . MET A 1 45 ? 1.274 11.308 22.945 1.00 0.31 45 MET A CA 9
ATOM 19266 C C . MET A 1 45 ? 2.759 11.529 22.721 1.00 0.24 45 MET A C 9
ATOM 19267 O O . MET A 1 45 ? 3.197 11.989 21.690 1.00 0.28 45 MET A O 9
ATOM 19281 N N . LYS A 1 46 ? 3.538 11.212 23.712 1.00 0.24 46 LYS A N 9
ATOM 19282 C CA . LYS A 1 46 ? 5.002 11.401 23.586 1.00 0.29 46 LYS A CA 9
ATOM 19283 C C . LYS A 1 46 ? 5.469 10.670 22.326 1.00 0.36 46 LYS A C 9
ATOM 19284 O O . LYS A 1 46 ? 6.302 11.149 21.589 1.00 0.42 46 LYS A O 9
ATOM 19303 N N . LYS A 1 47 ? 4.907 9.527 22.047 1.00 0.40 47 LYS A N 9
ATOM 19304 C CA . LYS A 1 47 ? 5.297 8.800 20.803 1.00 0.51 47 LYS A CA 9
ATOM 19305 C C . LYS A 1 47 ? 4.825 9.648 19.641 1.00 0.49 47 LYS A C 9
ATOM 19306 O O . LYS A 1 47 ? 5.470 9.765 18.615 1.00 0.56 47 LYS A O 9
ATOM 19325 N N . HIS A 1 48 ? 3.736 10.325 19.844 1.00 0.42 48 HIS A N 9
ATOM 19326 C CA . HIS A 1 48 ? 3.234 11.247 18.799 1.00 0.40 48 HIS A CA 9
ATOM 19327 C C . HIS A 1 48 ? 4.277 12.360 18.644 1.00 0.39 48 HIS A C 9
ATOM 19328 O O . HIS A 1 48 ? 4.869 12.573 17.589 1.00 0.45 48 HIS A O 9
ATOM 19342 N N . THR A 1 49 ? 4.521 13.072 19.702 1.00 0.35 49 THR A N 9
ATOM 19343 C CA . THR A 1 49 ? 5.515 14.165 19.673 1.00 0.40 49 THR A CA 9
ATOM 19344 C C . THR A 1 49 ? 6.817 13.709 19.016 1.00 0.49 49 THR A C 9
ATOM 19345 O O . THR A 1 49 ? 7.455 14.469 18.312 1.00 0.56 49 THR A O 9
ATOM 19356 N N . PHE A 1 50 ? 7.231 12.485 19.222 1.00 0.52 50 PHE A N 9
ATOM 19357 C CA . PHE A 1 50 ? 8.501 12.026 18.575 1.00 0.63 50 PHE A CA 9
ATOM 19358 C C . PHE A 1 50 ? 8.295 11.909 17.057 1.00 0.67 50 PHE A C 9
ATOM 19359 O O . PHE A 1 50 ? 9.203 12.166 16.290 1.00 0.76 50 PHE A O 9
ATOM 19376 N N . ILE A 1 51 ? 7.099 11.574 16.608 1.00 0.62 51 ILE A N 9
ATOM 19377 C CA . ILE A 1 51 ? 6.882 11.520 15.121 1.00 0.66 51 ILE A CA 9
ATOM 19378 C C . ILE A 1 51 ? 7.037 12.955 14.558 1.00 0.68 51 ILE A C 9
ATOM 19379 O O . ILE A 1 51 ? 7.525 13.138 13.460 1.00 0.76 51 ILE A O 9
ATOM 19395 N N . HIS A 1 52 ? 6.675 13.976 15.307 1.00 0.63 52 HIS A N 9
ATOM 19396 C CA . HIS A 1 52 ? 6.877 15.407 14.785 1.00 0.69 52 HIS A CA 9
ATOM 19397 C C . HIS A 1 52 ? 8.337 15.831 14.900 1.00 0.77 52 HIS A C 9
ATOM 19398 O O . HIS A 1 52 ? 8.851 16.609 14.115 1.00 0.84 52 HIS A O 9
ATOM 19412 N N . THR A 1 53 ? 8.992 15.368 15.910 1.00 0.77 53 THR A N 9
ATOM 19413 C CA . THR A 1 53 ? 10.411 15.759 16.104 1.00 0.84 53 THR A CA 9
ATOM 19414 C C . THR A 1 53 ? 11.211 14.904 15.169 1.00 0.91 53 THR A C 9
ATOM 19415 O O . THR A 1 53 ? 12.394 15.106 14.941 1.00 0.99 53 THR A O 9
ATOM 19426 N N . GLY A 1 54 ? 10.581 13.863 14.715 1.00 0.90 54 GLY A N 9
ATOM 19427 C CA . GLY A 1 54 ? 11.270 12.870 13.899 1.00 0.98 54 GLY A CA 9
ATOM 19428 C C . GLY A 1 54 ? 12.254 12.219 14.849 1.00 0.97 54 GLY A C 9
ATOM 19429 O O . GLY A 1 54 ? 13.438 12.404 14.747 1.00 1.09 54 GLY A O 9
ATOM 19433 N N . GLU A 1 55 ? 11.757 11.475 15.793 1.00 0.84 55 GLU A N 9
ATOM 19434 C CA . GLU A 1 55 ? 12.666 10.824 16.771 1.00 0.82 55 GLU A CA 9
ATOM 19435 C C . GLU A 1 55 ? 12.460 9.320 16.692 1.00 0.76 55 GLU A C 9
ATOM 19436 O O . GLU A 1 55 ? 11.348 8.846 16.764 1.00 0.80 55 GLU A O 9
ATOM 19448 N N . LYS A 1 56 ? 13.509 8.573 16.539 1.00 0.71 56 LYS A N 9
ATOM 19449 C CA . LYS A 1 56 ? 13.361 7.092 16.447 1.00 0.66 56 LYS A CA 9
ATOM 19450 C C . LYS A 1 56 ? 14.389 6.424 17.356 1.00 0.66 56 LYS A C 9
ATOM 19451 O O . LYS A 1 56 ? 15.414 5.965 16.902 1.00 0.66 56 LYS A O 9
ATOM 19470 N N . PRO A 1 57 ? 14.127 6.378 18.636 1.00 0.69 57 PRO A N 9
ATOM 19471 C CA . PRO A 1 57 ? 15.058 5.751 19.613 1.00 0.70 57 PRO A CA 9
ATOM 19472 C C . PRO A 1 57 ? 15.126 4.221 19.474 1.00 0.64 57 PRO A C 9
ATOM 19473 O O . PRO A 1 57 ? 15.840 3.567 20.211 1.00 0.67 57 PRO A O 9
ATOM 19484 N N . HIS A 1 58 ? 14.402 3.641 18.535 1.00 0.57 58 HIS A N 9
ATOM 19485 C CA . HIS A 1 58 ? 14.460 2.149 18.369 1.00 0.52 58 HIS A CA 9
ATOM 19486 C C . HIS A 1 58 ? 15.122 1.826 17.027 1.00 0.46 58 HIS A C 9
ATOM 19487 O O . HIS A 1 58 ? 14.470 1.740 16.010 1.00 0.43 58 HIS A O 9
ATOM 19501 N N . LYS A 1 59 ? 16.418 1.684 17.010 1.00 0.46 59 LYS A N 9
ATOM 19502 C CA . LYS A 1 59 ? 17.107 1.417 15.719 1.00 0.44 59 LYS A CA 9
ATOM 19503 C C . LYS A 1 59 ? 17.322 -0.065 15.478 1.00 0.38 59 LYS A C 9
ATOM 19504 O O . LYS A 1 59 ? 17.818 -0.787 16.318 1.00 0.41 59 LYS A O 9
ATOM 19523 N N . CYS A 1 60 ? 17.008 -0.502 14.298 1.00 0.33 60 CYS A N 9
ATOM 19524 C CA . CYS A 1 60 ? 17.249 -1.927 13.945 1.00 0.29 60 CYS A CA 9
ATOM 19525 C C . CYS A 1 60 ? 18.734 -2.050 13.586 1.00 0.34 60 CYS A C 9
ATOM 19526 O O . CYS A 1 60 ? 19.206 -1.448 12.640 1.00 0.39 60 CYS A O 9
ATOM 19533 N N . GLN A 1 61 ? 19.467 -2.834 14.333 1.00 0.37 61 GLN A N 9
ATOM 19534 C CA . GLN A 1 61 ? 20.923 -3.011 14.051 1.00 0.45 61 GLN A CA 9
ATOM 19535 C C . GLN A 1 61 ? 21.099 -4.074 12.989 1.00 0.40 61 GLN A C 9
ATOM 19536 O O . GLN A 1 61 ? 22.185 -4.567 12.761 1.00 0.47 61 GLN A O 9
ATOM 19550 N N . VAL A 1 62 ? 20.038 -4.442 12.349 1.00 0.34 62 VAL A N 9
ATOM 19551 C CA . VAL A 1 62 ? 20.127 -5.492 11.306 1.00 0.35 62 VAL A CA 9
ATOM 19552 C C . VAL A 1 62 ? 20.209 -4.878 9.917 1.00 0.37 62 VAL A C 9
ATOM 19553 O O . VAL A 1 62 ? 21.191 -5.033 9.221 1.00 0.47 62 VAL A O 9
ATOM 19566 N N . CYS A 1 63 ? 19.167 -4.217 9.488 1.00 0.33 63 CYS A N 9
ATOM 19567 C CA . CYS A 1 63 ? 19.176 -3.644 8.108 1.00 0.37 63 CYS A CA 9
ATOM 19568 C C . CYS A 1 63 ? 19.324 -2.106 8.089 1.00 0.42 63 CYS A C 9
ATOM 19569 O O . CYS A 1 63 ? 19.549 -1.544 7.041 1.00 0.59 63 CYS A O 9
ATOM 19576 N N . GLY A 1 64 ? 19.277 -1.414 9.212 1.00 0.41 64 GLY A N 9
ATOM 19577 C CA . GLY A 1 64 ? 19.517 0.081 9.149 1.00 0.48 64 GLY A CA 9
ATOM 19578 C C . GLY A 1 64 ? 18.270 0.924 9.451 1.00 0.46 64 GLY A C 9
ATOM 19579 O O . GLY A 1 64 ? 18.375 2.124 9.596 1.00 0.53 64 GLY A O 9
ATOM 19583 N N . LYS A 1 65 ? 17.089 0.358 9.503 1.00 0.39 65 LYS A N 9
ATOM 19584 C CA . LYS A 1 65 ? 15.870 1.213 9.750 1.00 0.39 65 LYS A CA 9
ATOM 19585 C C . LYS A 1 65 ? 15.728 1.578 11.240 1.00 0.40 65 LYS A C 9
ATOM 19586 O O . LYS A 1 65 ? 16.420 1.057 12.092 1.00 0.42 65 LYS A O 9
ATOM 19605 N N . ALA A 1 66 ? 14.837 2.495 11.548 1.00 0.45 66 ALA A N 9
ATOM 19606 C CA . ALA A 1 66 ? 14.638 2.929 12.961 1.00 0.50 66 ALA A CA 9
ATOM 19607 C C . ALA A 1 66 ? 13.138 3.085 13.242 1.00 0.46 66 ALA A C 9
ATOM 19608 O O . ALA A 1 66 ? 12.353 3.342 12.350 1.00 0.48 66 ALA A O 9
ATOM 19615 N N . PHE A 1 67 ? 12.727 2.878 14.470 1.00 0.45 67 PHE A N 9
ATOM 19616 C CA . PHE A 1 67 ? 11.272 2.955 14.795 1.00 0.47 67 PHE A CA 9
ATOM 19617 C C . PHE A 1 67 ? 10.988 3.782 16.051 1.00 0.52 67 PHE A C 9
ATOM 19618 O O . PHE A 1 67 ? 11.794 3.887 16.964 1.00 0.56 67 PHE A O 9
ATOM 19635 N N . SER A 1 68 ? 9.823 4.349 16.083 1.00 0.56 68 SER A N 9
ATOM 19636 C CA . SER A 1 68 ? 9.404 5.163 17.250 1.00 0.65 68 SER A CA 9
ATOM 19637 C C . SER A 1 68 ? 8.899 4.220 18.345 1.00 0.67 68 SER A C 9
ATOM 19638 O O . SER A 1 68 ? 8.984 4.516 19.516 1.00 0.75 68 SER A O 9
ATOM 19646 N N . GLN A 1 69 ? 8.351 3.091 17.967 1.00 0.67 69 GLN A N 9
ATOM 19647 C CA . GLN A 1 69 ? 7.804 2.153 18.991 1.00 0.71 69 GLN A CA 9
ATOM 19648 C C . GLN A 1 69 ? 8.545 0.815 18.982 1.00 0.65 69 GLN A C 9
ATOM 19649 O O . GLN A 1 69 ? 8.974 0.319 17.955 1.00 0.64 69 GLN A O 9
ATOM 19663 N N . SER A 1 70 ? 8.669 0.211 20.121 1.00 0.66 70 SER A N 9
ATOM 19664 C CA . SER A 1 70 ? 9.340 -1.114 20.159 1.00 0.63 70 SER A CA 9
ATOM 19665 C C . SER A 1 70 ? 8.469 -2.102 19.399 1.00 0.62 70 SER A C 9
ATOM 19666 O O . SER A 1 70 ? 8.947 -2.870 18.616 1.00 0.60 70 SER A O 9
ATOM 19674 N N . SER A 1 71 ? 7.181 -2.073 19.617 1.00 0.67 71 SER A N 9
ATOM 19675 C CA . SER A 1 71 ? 6.290 -3.018 18.899 1.00 0.70 71 SER A CA 9
ATOM 19676 C C . SER A 1 71 ? 6.615 -2.980 17.418 1.00 0.63 71 SER A C 9
ATOM 19677 O O . SER A 1 71 ? 6.688 -4.004 16.766 1.00 0.64 71 SER A O 9
ATOM 19685 N N . ASN A 1 72 ? 6.827 -1.823 16.865 1.00 0.59 72 ASN A N 9
ATOM 19686 C CA . ASN A 1 72 ? 7.163 -1.801 15.416 1.00 0.54 72 ASN A CA 9
ATOM 19687 C C . ASN A 1 72 ? 8.592 -2.357 15.247 1.00 0.47 72 ASN A C 9
ATOM 19688 O O . ASN A 1 72 ? 8.882 -3.074 14.308 1.00 0.45 72 ASN A O 9
ATOM 19699 N N . LEU A 1 73 ? 9.463 -2.108 16.207 1.00 0.46 73 LEU A N 9
ATOM 19700 C CA . LEU A 1 73 ? 10.841 -2.707 16.151 1.00 0.41 73 LEU A CA 9
ATOM 19701 C C . LEU A 1 73 ? 10.652 -4.225 16.261 1.00 0.44 73 LEU A C 9
ATOM 19702 O O . LEU A 1 73 ? 11.134 -4.972 15.453 1.00 0.42 73 LEU A O 9
ATOM 19718 N N . ILE A 1 74 ? 9.948 -4.673 17.250 1.00 0.51 74 ILE A N 9
ATOM 19719 C CA . ILE A 1 74 ? 9.690 -6.126 17.427 1.00 0.56 74 ILE A CA 9
ATOM 19720 C C . ILE A 1 74 ? 9.125 -6.742 16.139 1.00 0.55 74 ILE A C 9
ATOM 19721 O O . ILE A 1 74 ? 9.663 -7.701 15.631 1.00 0.56 74 ILE A O 9
ATOM 19737 N N . THR A 1 75 ? 8.043 -6.238 15.595 1.00 0.55 75 THR A N 9
ATOM 19738 C CA . THR A 1 75 ? 7.526 -6.873 14.356 1.00 0.55 75 THR A CA 9
ATOM 19739 C C . THR A 1 75 ? 8.622 -6.786 13.297 1.00 0.48 75 THR A C 9
ATOM 19740 O O . THR A 1 75 ? 8.874 -7.713 12.555 1.00 0.51 75 THR A O 9
ATOM 19751 N N . HIS A 1 76 ? 9.283 -5.660 13.230 1.00 0.42 76 HIS A N 9
ATOM 19752 C CA . HIS A 1 76 ? 10.366 -5.472 12.230 1.00 0.36 76 HIS A CA 9
ATOM 19753 C C . HIS A 1 76 ? 11.501 -6.494 12.490 1.00 0.36 76 HIS A C 9
ATOM 19754 O O . HIS A 1 76 ? 12.004 -7.157 11.579 1.00 0.38 76 HIS A O 9
ATOM 19768 N N . SER A 1 77 ? 11.890 -6.646 13.731 1.00 0.38 77 SER A N 9
ATOM 19769 C CA . SER A 1 77 ? 12.953 -7.620 14.073 1.00 0.41 77 SER A CA 9
ATOM 19770 C C . SER A 1 77 ? 12.403 -9.019 13.836 1.00 0.48 77 SER A C 9
ATOM 19771 O O . SER A 1 77 ? 13.113 -9.920 13.437 1.00 0.51 77 SER A O 9
ATOM 19779 N N . ARG A 1 78 ? 11.122 -9.197 14.055 1.00 0.53 78 ARG A N 9
ATOM 19780 C CA . ARG A 1 78 ? 10.503 -10.529 13.811 1.00 0.61 78 ARG A CA 9
ATOM 19781 C C . ARG A 1 78 ? 10.682 -10.862 12.332 1.00 0.59 78 ARG A C 9
ATOM 19782 O O . ARG A 1 78 ? 10.948 -11.990 11.974 1.00 0.66 78 ARG A O 9
ATOM 19803 N N . LYS A 1 79 ? 10.551 -9.896 11.453 1.00 0.53 79 LYS A N 9
ATOM 19804 C CA . LYS A 1 79 ? 10.750 -10.221 10.021 1.00 0.54 79 LYS A CA 9
ATOM 19805 C C . LYS A 1 79 ? 12.194 -10.680 9.856 1.00 0.52 79 LYS A C 9
ATOM 19806 O O . LYS A 1 79 ? 12.466 -11.674 9.211 1.00 0.56 79 LYS A O 9
ATOM 19825 N N . HIS A 1 80 ? 13.131 -9.986 10.447 1.00 0.47 80 HIS A N 9
ATOM 19826 C CA . HIS A 1 80 ? 14.543 -10.457 10.314 1.00 0.48 80 HIS A CA 9
ATOM 19827 C C . HIS A 1 80 ? 14.649 -11.868 10.839 1.00 0.58 80 HIS A C 9
ATOM 19828 O O . HIS A 1 80 ? 15.162 -12.752 10.188 1.00 0.65 80 HIS A O 9
ATOM 19842 N N . THR A 1 81 ? 14.209 -12.092 12.037 1.00 0.61 81 THR A N 9
ATOM 19843 C CA . THR A 1 81 ? 14.343 -13.446 12.588 1.00 0.72 81 THR A CA 9
ATOM 19844 C C . THR A 1 81 ? 13.605 -14.430 11.677 1.00 0.79 81 THR A C 9
ATOM 19845 O O . THR A 1 81 ? 14.169 -15.451 11.301 1.00 1.03 81 THR A O 9
ATOM 19856 N N . GLY A 1 82 ? 12.381 -14.153 11.285 1.00 0.75 82 GLY A N 9
ATOM 19857 C CA . GLY A 1 82 ? 11.681 -15.106 10.384 1.00 0.91 82 GLY A CA 9
ATOM 19858 C C . GLY A 1 82 ? 11.076 -16.252 11.208 1.00 1.85 82 GLY A C 9
ATOM 20881 N N . SER A 1 1 ? -11.443 -9.728 39.710 1.00 2.34 1 SER A N 10
ATOM 20882 C CA . SER A 1 1 ? -11.361 -9.122 38.353 1.00 2.18 1 SER A CA 10
ATOM 20883 C C . SER A 1 1 ? -12.257 -7.882 38.297 1.00 2.03 1 SER A C 10
ATOM 20884 O O . SER A 1 1 ? -13.206 -7.764 39.046 1.00 2.04 1 SER A O 10
ATOM 20894 N N . PHE A 1 2 ? -11.965 -6.953 37.420 1.00 1.93 2 PHE A N 10
ATOM 20895 C CA . PHE A 1 2 ? -12.812 -5.716 37.331 1.00 1.82 2 PHE A CA 10
ATOM 20896 C C . PHE A 1 2 ? -13.608 -5.733 36.032 1.00 1.93 2 PHE A C 10
ATOM 20897 O O . PHE A 1 2 ? -13.061 -5.879 34.961 1.00 1.96 2 PHE A O 10
ATOM 20914 N N . ASP A 1 3 ? -14.904 -5.599 36.119 1.00 2.02 3 ASP A N 10
ATOM 20915 C CA . ASP A 1 3 ? -15.729 -5.631 34.880 1.00 2.14 3 ASP A CA 10
ATOM 20916 C C . ASP A 1 3 ? -16.299 -4.247 34.546 1.00 2.07 3 ASP A C 10
ATOM 20917 O O . ASP A 1 3 ? -16.659 -3.463 35.406 1.00 2.03 3 ASP A O 10
ATOM 20926 N N . CYS A 1 4 ? -16.386 -3.979 33.274 1.00 2.09 4 CYS A N 10
ATOM 20927 C CA . CYS A 1 4 ? -16.933 -2.682 32.779 1.00 2.05 4 CYS A CA 10
ATOM 20928 C C . CYS A 1 4 ? -18.453 -2.753 32.702 1.00 2.21 4 CYS A C 10
ATOM 20929 O O . CYS A 1 4 ? -19.020 -3.641 32.098 1.00 2.37 4 CYS A O 10
ATOM 20936 N N . LYS A 1 5 ? -19.119 -1.810 33.291 1.00 2.18 5 LYS A N 10
ATOM 20937 C CA . LYS A 1 5 ? -20.605 -1.810 33.240 1.00 2.34 5 LYS A CA 10
ATOM 20938 C C . LYS A 1 5 ? -21.077 -0.920 32.081 1.00 2.45 5 LYS A C 10
ATOM 20939 O O . LYS A 1 5 ? -22.038 -0.187 32.210 1.00 2.62 5 LYS A O 10
ATOM 20958 N N . ILE A 1 6 ? -20.382 -0.918 30.966 1.00 2.36 6 ILE A N 10
ATOM 20959 C CA . ILE A 1 6 ? -20.788 -0.004 29.857 1.00 2.47 6 ILE A CA 10
ATOM 20960 C C . ILE A 1 6 ? -20.865 -0.725 28.506 1.00 2.63 6 ILE A C 10
ATOM 20961 O O . ILE A 1 6 ? -21.610 -0.315 27.633 1.00 2.82 6 ILE A O 10
ATOM 20977 N N . CYS A 1 7 ? -20.121 -1.789 28.305 1.00 2.57 7 CYS A N 10
ATOM 20978 C CA . CYS A 1 7 ? -20.182 -2.508 26.990 1.00 2.74 7 CYS A CA 10
ATOM 20979 C C . CYS A 1 7 ? -20.218 -4.039 27.218 1.00 2.86 7 CYS A C 10
ATOM 20980 O O . CYS A 1 7 ? -20.889 -4.758 26.503 1.00 3.03 7 CYS A O 10
ATOM 20987 N N . GLY A 1 8 ? -19.528 -4.546 28.219 1.00 2.80 8 GLY A N 10
ATOM 20988 C CA . GLY A 1 8 ? -19.569 -6.030 28.487 1.00 2.93 8 GLY A CA 10
ATOM 20989 C C . GLY A 1 8 ? -18.185 -6.711 28.402 1.00 2.87 8 GLY A C 10
ATOM 20990 O O . GLY A 1 8 ? -18.066 -7.777 27.829 1.00 2.97 8 GLY A O 10
ATOM 20994 N N . LYS A 1 9 ? -17.154 -6.151 28.999 1.00 2.75 9 LYS A N 10
ATOM 20995 C CA . LYS A 1 9 ? -15.809 -6.840 28.977 1.00 2.71 9 LYS A CA 10
ATOM 20996 C C . LYS A 1 9 ? -15.140 -6.768 30.363 1.00 2.60 9 LYS A C 10
ATOM 20997 O O . LYS A 1 9 ? -15.503 -5.953 31.189 1.00 2.51 9 LYS A O 10
ATOM 21016 N N . SER A 1 10 ? -14.185 -7.647 30.632 1.00 2.64 10 SER A N 10
ATOM 21017 C CA . SER A 1 10 ? -13.532 -7.669 31.996 1.00 2.55 10 SER A CA 10
ATOM 21018 C C . SER A 1 10 ? -12.017 -7.339 31.973 1.00 2.44 10 SER A C 10
ATOM 21019 O O . SER A 1 10 ? -11.335 -7.508 30.983 1.00 2.55 10 SER A O 10
ATOM 21027 N N . PHE A 1 11 ? -11.506 -6.833 33.095 1.00 2.27 11 PHE A N 10
ATOM 21028 C CA . PHE A 1 11 ? -10.056 -6.446 33.198 1.00 2.19 11 PHE A CA 10
ATOM 21029 C C . PHE A 1 11 ? -9.402 -7.011 34.480 1.00 2.15 11 PHE A C 10
ATOM 21030 O O . PHE A 1 11 ? -9.919 -6.895 35.576 1.00 2.09 11 PHE A O 10
ATOM 21047 N N . LYS A 1 12 ? -8.252 -7.619 34.325 1.00 2.23 12 LYS A N 10
ATOM 21048 C CA . LYS A 1 12 ? -7.521 -8.197 35.490 1.00 2.22 12 LYS A CA 10
ATOM 21049 C C . LYS A 1 12 ? -6.887 -7.061 36.304 1.00 2.04 12 LYS A C 10
ATOM 21050 O O . LYS A 1 12 ? -6.550 -7.205 37.468 1.00 2.03 12 LYS A O 10
ATOM 21069 N N . ARG A 1 13 ? -6.688 -5.938 35.640 1.00 1.91 13 ARG A N 10
ATOM 21070 C CA . ARG A 1 13 ? -6.024 -4.747 36.261 1.00 1.76 13 ARG A CA 10
ATOM 21071 C C . ARG A 1 13 ? -6.965 -3.538 36.297 1.00 1.52 13 ARG A C 10
ATOM 21072 O O . ARG A 1 13 ? -7.620 -3.222 35.318 1.00 1.50 13 ARG A O 10
ATOM 21093 N N . SER A 1 14 ? -7.009 -2.831 37.393 1.00 1.38 14 SER A N 10
ATOM 21094 C CA . SER A 1 14 ? -7.888 -1.638 37.427 1.00 1.17 14 SER A CA 10
ATOM 21095 C C . SER A 1 14 ? -7.362 -0.605 36.426 1.00 1.12 14 SER A C 10
ATOM 21096 O O . SER A 1 14 ? -8.114 0.099 35.821 1.00 1.03 14 SER A O 10
ATOM 21104 N N . SER A 1 15 ? -6.074 -0.506 36.241 1.00 1.22 15 SER A N 10
ATOM 21105 C CA . SER A 1 15 ? -5.558 0.498 35.266 1.00 1.20 15 SER A CA 10
ATOM 21106 C C . SER A 1 15 ? -6.134 0.210 33.872 1.00 1.24 15 SER A C 10
ATOM 21107 O O . SER A 1 15 ? -6.465 1.119 33.135 1.00 1.17 15 SER A O 10
ATOM 21115 N N . THR A 1 16 ? -6.282 -1.040 33.500 1.00 1.38 16 THR A N 10
ATOM 21116 C CA . THR A 1 16 ? -6.867 -1.335 32.165 1.00 1.47 16 THR A CA 10
ATOM 21117 C C . THR A 1 16 ? -8.361 -1.045 32.242 1.00 1.38 16 THR A C 10
ATOM 21118 O O . THR A 1 16 ? -8.967 -0.623 31.277 1.00 1.37 16 THR A O 10
ATOM 21129 N N . LEU A 1 17 ? -8.950 -1.205 33.402 1.00 1.33 17 LEU A N 10
ATOM 21130 C CA . LEU A 1 17 ? -10.396 -0.862 33.526 1.00 1.29 17 LEU A CA 10
ATOM 21131 C C . LEU A 1 17 ? -10.478 0.663 33.489 1.00 1.10 17 LEU A C 10
ATOM 21132 O O . LEU A 1 17 ? -11.212 1.231 32.729 1.00 1.14 17 LEU A O 10
ATOM 21148 N N . SER A 1 18 ? -9.706 1.325 34.281 1.00 0.95 18 SER A N 10
ATOM 21149 C CA . SER A 1 18 ? -9.711 2.802 34.260 1.00 0.81 18 SER A CA 10
ATOM 21150 C C . SER A 1 18 ? -9.586 3.282 32.812 1.00 0.82 18 SER A C 10
ATOM 21151 O O . SER A 1 18 ? -10.468 3.927 32.289 1.00 0.81 18 SER A O 10
ATOM 21159 N N . THR A 1 19 ? -8.506 2.950 32.147 1.00 0.89 19 THR A N 10
ATOM 21160 C CA . THR A 1 19 ? -8.350 3.383 30.728 1.00 0.93 19 THR A CA 10
ATOM 21161 C C . THR A 1 19 ? -9.585 2.961 29.939 1.00 1.04 19 THR A C 10
ATOM 21162 O O . THR A 1 19 ? -10.052 3.648 29.049 1.00 1.04 19 THR A O 10
ATOM 21173 N N . HIS A 1 20 ? -10.117 1.826 30.262 1.00 1.18 20 HIS A N 10
ATOM 21174 C CA . HIS A 1 20 ? -11.313 1.333 29.549 1.00 1.36 20 HIS A CA 10
ATOM 21175 C C . HIS A 1 20 ? -12.518 2.238 29.893 1.00 1.32 20 HIS A C 10
ATOM 21176 O O . HIS A 1 20 ? -13.270 2.675 29.019 1.00 1.39 20 HIS A O 10
ATOM 21190 N N . LEU A 1 21 ? -12.693 2.574 31.147 1.00 1.24 21 LEU A N 10
ATOM 21191 C CA . LEU A 1 21 ? -13.813 3.480 31.490 1.00 1.29 21 LEU A CA 10
ATOM 21192 C C . LEU A 1 21 ? -13.543 4.763 30.733 1.00 1.21 21 LEU A C 10
ATOM 21193 O O . LEU A 1 21 ? -14.432 5.484 30.327 1.00 1.34 21 LEU A O 10
ATOM 21209 N N . LEU A 1 22 ? -12.281 5.023 30.514 1.00 1.03 22 LEU A N 10
ATOM 21210 C CA . LEU A 1 22 ? -11.900 6.227 29.751 1.00 0.96 22 LEU A CA 10
ATOM 21211 C C . LEU A 1 22 ? -12.285 5.995 28.294 1.00 1.12 22 LEU A C 10
ATOM 21212 O O . LEU A 1 22 ? -12.577 6.931 27.586 1.00 1.16 22 LEU A O 10
ATOM 21228 N N . ILE A 1 23 ? -12.334 4.767 27.819 1.00 1.24 23 ILE A N 10
ATOM 21229 C CA . ILE A 1 23 ? -12.753 4.565 26.405 1.00 1.44 23 ILE A CA 10
ATOM 21230 C C . ILE A 1 23 ? -14.183 5.061 26.256 1.00 1.57 23 ILE A C 10
ATOM 21231 O O . ILE A 1 23 ? -14.496 5.787 25.338 1.00 1.66 23 ILE A O 10
ATOM 21247 N N . HIS A 1 24 ? -15.045 4.730 27.183 1.00 1.60 24 HIS A N 10
ATOM 21248 C CA . HIS A 1 24 ? -16.442 5.254 27.077 1.00 1.77 24 HIS A CA 10
ATOM 21249 C C . HIS A 1 24 ? -16.430 6.765 27.343 1.00 1.68 24 HIS A C 10
ATOM 21250 O O . HIS A 1 24 ? -16.834 7.546 26.504 1.00 1.80 24 HIS A O 10
ATOM 21264 N N . SER A 1 25 ? -15.981 7.196 28.496 1.00 1.49 25 SER A N 10
ATOM 21265 C CA . SER A 1 25 ? -15.955 8.663 28.798 1.00 1.42 25 SER A CA 10
ATOM 21266 C C . SER A 1 25 ? -15.111 9.414 27.768 1.00 1.36 25 SER A C 10
ATOM 21267 O O . SER A 1 25 ? -15.109 10.627 27.719 1.00 1.53 25 SER A O 10
ATOM 21275 N N . ASP A 1 26 ? -14.368 8.699 26.979 1.00 1.21 26 ASP A N 10
ATOM 21276 C CA . ASP A 1 26 ? -13.480 9.348 25.967 1.00 1.26 26 ASP A CA 10
ATOM 21277 C C . ASP A 1 26 ? -12.640 10.438 26.643 1.00 1.47 26 ASP A C 10
ATOM 21278 O O . ASP A 1 26 ? -12.678 11.593 26.266 1.00 1.58 26 ASP A O 10
ATOM 21287 N N . THR A 1 27 ? -11.878 10.074 27.639 1.00 1.61 27 THR A N 10
ATOM 21288 C CA . THR A 1 27 ? -11.023 11.081 28.340 1.00 1.90 27 THR A CA 10
ATOM 21289 C C . THR A 1 27 ? -9.648 11.148 27.664 1.00 1.71 27 THR A C 10
ATOM 21290 O O . THR A 1 27 ? -8.829 10.261 27.816 1.00 1.69 27 THR A O 10
ATOM 21301 N N . ARG A 1 28 ? -9.389 12.192 26.914 1.00 1.60 28 ARG A N 10
ATOM 21302 C CA . ARG A 1 28 ? -8.071 12.320 26.215 1.00 1.43 28 ARG A CA 10
ATOM 21303 C C . ARG A 1 28 ? -7.388 13.630 26.637 1.00 1.38 28 ARG A C 10
ATOM 21304 O O . ARG A 1 28 ? -7.446 14.621 25.937 1.00 1.36 28 ARG A O 10
ATOM 21325 N N . PRO A 1 29 ? -6.755 13.631 27.787 1.00 1.39 29 PRO A N 10
ATOM 21326 C CA . PRO A 1 29 ? -6.055 14.834 28.333 1.00 1.38 29 PRO A CA 10
ATOM 21327 C C . PRO A 1 29 ? -4.624 15.032 27.801 1.00 1.29 29 PRO A C 10
ATOM 21328 O O . PRO A 1 29 ? -3.861 15.794 28.362 1.00 1.29 29 PRO A O 10
ATOM 21339 N N . TYR A 1 30 ? -4.252 14.371 26.729 1.00 1.23 30 TYR A N 10
ATOM 21340 C CA . TYR A 1 30 ? -2.869 14.553 26.174 1.00 1.16 30 TYR A CA 10
ATOM 21341 C C . TYR A 1 30 ? -2.986 15.106 24.752 1.00 1.13 30 TYR A C 10
ATOM 21342 O O . TYR A 1 30 ? -3.018 14.363 23.791 1.00 1.12 30 TYR A O 10
ATOM 21360 N N . PRO A 1 31 ? -3.076 16.407 24.627 1.00 1.12 31 PRO A N 10
ATOM 21361 C CA . PRO A 1 31 ? -3.225 17.077 23.315 1.00 1.10 31 PRO A CA 10
ATOM 21362 C C . PRO A 1 31 ? -1.888 17.277 22.594 1.00 1.02 31 PRO A C 10
ATOM 21363 O O . PRO A 1 31 ? -0.943 17.818 23.138 1.00 1.02 31 PRO A O 10
ATOM 21374 N N . CYS A 1 32 ? -1.831 16.862 21.362 1.00 0.98 32 CYS A N 10
ATOM 21375 C CA . CYS A 1 32 ? -0.603 17.019 20.546 1.00 0.92 32 CYS A CA 10
ATOM 21376 C C . CYS A 1 32 ? -0.082 18.446 20.670 1.00 0.90 32 CYS A C 10
ATOM 21377 O O . CYS A 1 32 ? -0.822 19.405 20.740 1.00 0.93 32 CYS A O 10
ATOM 21384 N N . GLN A 1 33 ? 1.205 18.569 20.703 1.00 0.88 33 GLN A N 10
ATOM 21385 C CA . GLN A 1 33 ? 1.844 19.900 20.822 1.00 0.87 33 GLN A CA 10
ATOM 21386 C C . GLN A 1 33 ? 1.934 20.559 19.447 1.00 0.83 33 GLN A C 10
ATOM 21387 O O . GLN A 1 33 ? 2.241 21.734 19.352 1.00 0.84 33 GLN A O 10
ATOM 21401 N N . TYR A 1 34 ? 1.695 19.852 18.381 1.00 0.81 34 TYR A N 10
ATOM 21402 C CA . TYR A 1 34 ? 1.801 20.503 17.046 1.00 0.79 34 TYR A CA 10
ATOM 21403 C C . TYR A 1 34 ? 0.455 20.485 16.313 1.00 0.83 34 TYR A C 10
ATOM 21404 O O . TYR A 1 34 ? -0.204 21.495 16.188 1.00 0.85 34 TYR A O 10
ATOM 21422 N N . CYS A 1 35 ? 0.053 19.330 15.813 1.00 0.86 35 CYS A N 10
ATOM 21423 C CA . CYS A 1 35 ? -1.255 19.220 15.056 1.00 0.92 35 CYS A CA 10
ATOM 21424 C C . CYS A 1 35 ? -2.435 19.034 16.047 1.00 0.98 35 CYS A C 10
ATOM 21425 O O . CYS A 1 35 ? -3.521 18.581 15.687 1.00 1.04 35 CYS A O 10
ATOM 21432 N N . GLY A 1 36 ? -2.162 19.408 17.291 1.00 0.98 36 GLY A N 10
ATOM 21433 C CA . GLY A 1 36 ? -3.153 19.344 18.419 1.00 1.06 36 GLY A CA 10
ATOM 21434 C C . GLY A 1 36 ? -3.994 18.049 18.457 1.00 1.10 36 GLY A C 10
ATOM 21435 O O . GLY A 1 36 ? -4.934 17.986 19.224 1.00 1.17 36 GLY A O 10
ATOM 21439 N N . LYS A 1 37 ? -3.710 17.010 17.698 1.00 1.06 37 LYS A N 10
ATOM 21440 C CA . LYS A 1 37 ? -4.591 15.803 17.831 1.00 1.10 37 LYS A CA 10
ATOM 21441 C C . LYS A 1 37 ? -4.623 15.474 19.336 1.00 1.10 37 LYS A C 10
ATOM 21442 O O . LYS A 1 37 ? -3.929 16.096 20.100 1.00 1.08 37 LYS A O 10
ATOM 21461 N N . ARG A 1 38 ? -5.420 14.552 19.800 1.00 1.15 38 ARG A N 10
ATOM 21462 C CA . ARG A 1 38 ? -5.431 14.288 21.285 1.00 1.17 38 ARG A CA 10
ATOM 21463 C C . ARG A 1 38 ? -5.306 12.792 21.568 1.00 1.14 38 ARG A C 10
ATOM 21464 O O . ARG A 1 38 ? -5.859 11.962 20.874 1.00 1.15 38 ARG A O 10
ATOM 21485 N N . PHE A 1 39 ? -4.572 12.453 22.608 1.00 1.11 39 PHE A N 10
ATOM 21486 C CA . PHE A 1 39 ? -4.380 11.027 22.986 1.00 1.09 39 PHE A CA 10
ATOM 21487 C C . PHE A 1 39 ? -4.761 10.853 24.453 1.00 1.13 39 PHE A C 10
ATOM 21488 O O . PHE A 1 39 ? -4.950 11.815 25.185 1.00 1.16 39 PHE A O 10
ATOM 21505 N N . HIS A 1 40 ? -4.893 9.630 24.878 1.00 1.14 40 HIS A N 10
ATOM 21506 C CA . HIS A 1 40 ? -5.289 9.348 26.285 1.00 1.18 40 HIS A CA 10
ATOM 21507 C C . HIS A 1 40 ? -4.069 8.969 27.142 1.00 1.14 40 HIS A C 10
ATOM 21508 O O . HIS A 1 40 ? -4.103 9.112 28.351 1.00 1.19 40 HIS A O 10
ATOM 21522 N N . GLN A 1 41 ? -3.004 8.472 26.566 1.00 1.07 41 GLN A N 10
ATOM 21523 C CA . GLN A 1 41 ? -1.828 8.075 27.415 1.00 1.06 41 GLN A CA 10
ATOM 21524 C C . GLN A 1 41 ? -0.574 8.895 27.065 1.00 1.01 41 GLN A C 10
ATOM 21525 O O . GLN A 1 41 ? -0.050 8.815 25.974 1.00 0.96 41 GLN A O 10
ATOM 21539 N N . LYS A 1 42 ? -0.078 9.670 27.998 1.00 1.03 42 LYS A N 10
ATOM 21540 C CA . LYS A 1 42 ? 1.151 10.499 27.743 1.00 1.00 42 LYS A CA 10
ATOM 21541 C C . LYS A 1 42 ? 2.143 9.798 26.800 1.00 0.95 42 LYS A C 10
ATOM 21542 O O . LYS A 1 42 ? 2.383 10.245 25.704 1.00 0.94 42 LYS A O 10
ATOM 21561 N N . SER A 1 43 ? 2.728 8.700 27.226 1.00 0.97 43 SER A N 10
ATOM 21562 C CA . SER A 1 43 ? 3.702 7.966 26.359 1.00 0.95 43 SER A CA 10
ATOM 21563 C C . SER A 1 43 ? 3.119 7.762 24.956 1.00 0.90 43 SER A C 10
ATOM 21564 O O . SER A 1 43 ? 3.838 7.765 23.978 1.00 0.88 43 SER A O 10
ATOM 21572 N N . ASP A 1 44 ? 1.830 7.627 24.832 1.00 0.91 44 ASP A N 10
ATOM 21573 C CA . ASP A 1 44 ? 1.253 7.479 23.463 1.00 0.91 44 ASP A CA 10
ATOM 21574 C C . ASP A 1 44 ? 1.395 8.823 22.753 1.00 0.87 44 ASP A C 10
ATOM 21575 O O . ASP A 1 44 ? 1.823 8.893 21.618 1.00 0.89 44 ASP A O 10
ATOM 21584 N N . MET A 1 45 ? 1.095 9.903 23.419 1.00 0.86 45 MET A N 10
ATOM 21585 C CA . MET A 1 45 ? 1.275 11.229 22.773 1.00 0.85 45 MET A CA 10
ATOM 21586 C C . MET A 1 45 ? 2.766 11.431 22.520 1.00 0.81 45 MET A C 10
ATOM 21587 O O . MET A 1 45 ? 3.182 11.864 21.478 1.00 0.81 45 MET A O 10
ATOM 21601 N N . LYS A 1 46 ? 3.577 11.144 23.505 1.00 0.82 46 LYS A N 10
ATOM 21602 C CA . LYS A 1 46 ? 5.035 11.329 23.337 1.00 0.82 46 LYS A CA 10
ATOM 21603 C C . LYS A 1 46 ? 5.445 10.579 22.085 1.00 0.79 46 LYS A C 10
ATOM 21604 O O . LYS A 1 46 ? 6.256 11.036 21.303 1.00 0.78 46 LYS A O 10
ATOM 21623 N N . LYS A 1 47 ? 4.848 9.440 21.872 1.00 0.80 47 LYS A N 10
ATOM 21624 C CA . LYS A 1 47 ? 5.156 8.682 20.645 1.00 0.79 47 LYS A CA 10
ATOM 21625 C C . LYS A 1 47 ? 4.682 9.543 19.482 1.00 0.75 47 LYS A C 10
ATOM 21626 O O . LYS A 1 47 ? 5.298 9.610 18.433 1.00 0.75 47 LYS A O 10
ATOM 21645 N N . HIS A 1 48 ? 3.621 10.277 19.704 1.00 0.76 48 HIS A N 10
ATOM 21646 C CA . HIS A 1 48 ? 3.113 11.198 18.655 1.00 0.76 48 HIS A CA 10
ATOM 21647 C C . HIS A 1 48 ? 4.129 12.331 18.499 1.00 0.74 48 HIS A C 10
ATOM 21648 O O . HIS A 1 48 ? 4.747 12.511 17.461 1.00 0.75 48 HIS A O 10
ATOM 21662 N N . THR A 1 49 ? 4.333 13.097 19.536 1.00 0.73 49 THR A N 10
ATOM 21663 C CA . THR A 1 49 ? 5.319 14.194 19.468 1.00 0.72 49 THR A CA 10
ATOM 21664 C C . THR A 1 49 ? 6.585 13.722 18.783 1.00 0.73 49 THR A C 10
ATOM 21665 O O . THR A 1 49 ? 7.210 14.457 18.047 1.00 0.74 49 THR A O 10
ATOM 21676 N N . PHE A 1 50 ? 6.962 12.488 19.007 1.00 0.74 50 PHE A N 10
ATOM 21677 C CA . PHE A 1 50 ? 8.183 11.957 18.350 1.00 0.76 50 PHE A CA 10
ATOM 21678 C C . PHE A 1 50 ? 7.909 11.833 16.846 1.00 0.75 50 PHE A C 10
ATOM 21679 O O . PHE A 1 50 ? 8.781 12.048 16.036 1.00 0.78 50 PHE A O 10
ATOM 21696 N N . ILE A 1 51 ? 6.688 11.545 16.454 1.00 0.74 51 ILE A N 10
ATOM 21697 C CA . ILE A 1 51 ? 6.415 11.491 14.983 1.00 0.75 51 ILE A CA 10
ATOM 21698 C C . ILE A 1 51 ? 6.617 12.901 14.386 1.00 0.75 51 ILE A C 10
ATOM 21699 O O . ILE A 1 51 ? 7.039 13.035 13.253 1.00 0.78 51 ILE A O 10
ATOM 21715 N N . HIS A 1 52 ? 6.348 13.950 15.131 1.00 0.73 52 HIS A N 10
ATOM 21716 C CA . HIS A 1 52 ? 6.576 15.344 14.568 1.00 0.73 52 HIS A CA 10
ATOM 21717 C C . HIS A 1 52 ? 8.062 15.696 14.603 1.00 0.72 52 HIS A C 10
ATOM 21718 O O . HIS A 1 52 ? 8.568 16.402 13.753 1.00 0.76 52 HIS A O 10
ATOM 21732 N N . THR A 1 53 ? 8.758 15.216 15.593 1.00 0.71 53 THR A N 10
ATOM 21733 C CA . THR A 1 53 ? 10.214 15.526 15.714 1.00 0.72 53 THR A CA 10
ATOM 21734 C C . THR A 1 53 ? 11.018 14.512 14.927 1.00 0.67 53 THR A C 10
ATOM 21735 O O . THR A 1 53 ? 12.228 14.559 14.869 1.00 0.74 53 THR A O 10
ATOM 21746 N N . GLY A 1 54 ? 10.358 13.518 14.431 1.00 0.62 54 GLY A N 10
ATOM 21747 C CA . GLY A 1 54 ? 11.068 12.407 13.773 1.00 0.61 54 GLY A CA 10
ATOM 21748 C C . GLY A 1 54 ? 12.125 11.927 14.771 1.00 0.57 54 GLY A C 10
ATOM 21749 O O . GLY A 1 54 ? 13.316 12.090 14.584 1.00 0.59 54 GLY A O 10
ATOM 21753 N N . GLU A 1 55 ? 11.684 11.319 15.825 1.00 0.59 55 GLU A N 10
ATOM 21754 C CA . GLU A 1 55 ? 12.620 10.791 16.851 1.00 0.60 55 GLU A CA 10
ATOM 21755 C C . GLU A 1 55 ? 12.443 9.287 16.818 1.00 0.56 55 GLU A C 10
ATOM 21756 O O . GLU A 1 55 ? 11.332 8.798 16.814 1.00 0.66 55 GLU A O 10
ATOM 21768 N N . LYS A 1 56 ? 13.506 8.536 16.731 1.00 0.47 56 LYS A N 10
ATOM 21769 C CA . LYS A 1 56 ? 13.346 7.066 16.631 1.00 0.51 56 LYS A CA 10
ATOM 21770 C C . LYS A 1 56 ? 14.389 6.354 17.496 1.00 0.46 56 LYS A C 10
ATOM 21771 O O . LYS A 1 56 ? 15.407 5.900 17.010 1.00 0.50 56 LYS A O 10
ATOM 21790 N N . PRO A 1 57 ? 14.128 6.261 18.776 1.00 0.47 57 PRO A N 10
ATOM 21791 C CA . PRO A 1 57 ? 15.052 5.595 19.747 1.00 0.55 57 PRO A CA 10
ATOM 21792 C C . PRO A 1 57 ? 15.047 4.057 19.612 1.00 0.71 57 PRO A C 10
ATOM 21793 O O . PRO A 1 57 ? 15.555 3.355 20.463 1.00 0.92 57 PRO A O 10
ATOM 21804 N N . HIS A 1 58 ? 14.494 3.532 18.542 1.00 0.66 58 HIS A N 10
ATOM 21805 C CA . HIS A 1 58 ? 14.486 2.039 18.371 1.00 0.82 58 HIS A CA 10
ATOM 21806 C C . HIS A 1 58 ? 15.303 1.650 17.152 1.00 0.67 58 HIS A C 10
ATOM 21807 O O . HIS A 1 58 ? 14.780 1.475 16.068 1.00 0.62 58 HIS A O 10
ATOM 21821 N N . LYS A 1 59 ? 16.597 1.543 17.303 1.00 0.70 59 LYS A N 10
ATOM 21822 C CA . LYS A 1 59 ? 17.448 1.210 16.143 1.00 0.59 59 LYS A CA 10
ATOM 21823 C C . LYS A 1 59 ? 17.565 -0.301 15.952 1.00 0.74 59 LYS A C 10
ATOM 21824 O O . LYS A 1 59 ? 17.749 -1.057 16.887 1.00 0.97 59 LYS A O 10
ATOM 21843 N N . CYS A 1 60 ? 17.500 -0.723 14.736 1.00 0.67 60 CYS A N 10
ATOM 21844 C CA . CYS A 1 60 ? 17.657 -2.170 14.428 1.00 0.82 60 CYS A CA 10
ATOM 21845 C C . CYS A 1 60 ? 19.107 -2.386 13.962 1.00 0.83 60 CYS A C 10
ATOM 21846 O O . CYS A 1 60 ? 19.556 -1.795 13.000 1.00 0.71 60 CYS A O 10
ATOM 21853 N N . GLN A 1 61 ? 19.846 -3.211 14.661 1.00 1.08 61 GLN A N 10
ATOM 21854 C CA . GLN A 1 61 ? 21.274 -3.452 14.287 1.00 1.21 61 GLN A CA 10
ATOM 21855 C C . GLN A 1 61 ? 21.321 -4.541 13.225 1.00 1.11 61 GLN A C 10
ATOM 21856 O O . GLN A 1 61 ? 22.347 -5.140 12.967 1.00 1.19 61 GLN A O 10
ATOM 21870 N N . VAL A 1 62 ? 20.208 -4.807 12.617 1.00 1.02 62 VAL A N 10
ATOM 21871 C CA . VAL A 1 62 ? 20.165 -5.864 11.570 1.00 0.98 62 VAL A CA 10
ATOM 21872 C C . VAL A 1 62 ? 20.335 -5.217 10.198 1.00 0.75 62 VAL A C 10
ATOM 21873 O O . VAL A 1 62 ? 21.226 -5.555 9.438 1.00 0.77 62 VAL A O 10
ATOM 21886 N N . CYS A 1 63 ? 19.479 -4.296 9.873 1.00 0.70 63 CYS A N 10
ATOM 21887 C CA . CYS A 1 63 ? 19.557 -3.625 8.547 1.00 0.67 63 CYS A CA 10
ATOM 21888 C C . CYS A 1 63 ? 19.884 -2.121 8.684 1.00 0.63 63 CYS A C 10
ATOM 21889 O O . CYS A 1 63 ? 20.170 -1.472 7.694 1.00 0.84 63 CYS A O 10
ATOM 21896 N N . GLY A 1 64 ? 19.907 -1.556 9.876 1.00 0.54 64 GLY A N 10
ATOM 21897 C CA . GLY A 1 64 ? 20.290 -0.102 9.998 1.00 0.57 64 GLY A CA 10
ATOM 21898 C C . GLY A 1 64 ? 19.070 0.825 10.153 1.00 0.61 64 GLY A C 10
ATOM 21899 O O . GLY A 1 64 ? 19.226 2.026 10.267 1.00 0.69 64 GLY A O 10
ATOM 21903 N N . LYS A 1 65 ? 17.870 0.321 10.099 1.00 0.71 65 LYS A N 10
ATOM 21904 C CA . LYS A 1 65 ? 16.692 1.247 10.186 1.00 0.89 65 LYS A CA 10
ATOM 21905 C C . LYS A 1 65 ? 16.324 1.574 11.649 1.00 0.77 65 LYS A C 10
ATOM 21906 O O . LYS A 1 65 ? 16.570 0.799 12.552 1.00 0.66 65 LYS A O 10
ATOM 21925 N N . ALA A 1 66 ? 15.719 2.721 11.867 1.00 0.85 66 ALA A N 10
ATOM 21926 C CA . ALA A 1 66 ? 15.309 3.141 13.263 1.00 0.75 66 ALA A CA 10
ATOM 21927 C C . ALA A 1 66 ? 13.793 3.378 13.342 1.00 0.87 66 ALA A C 10
ATOM 21928 O O . ALA A 1 66 ? 13.181 3.819 12.393 1.00 1.07 66 ALA A O 10
ATOM 21935 N N . PHE A 1 67 ? 13.183 3.059 14.466 1.00 0.85 67 PHE A N 10
ATOM 21936 C CA . PHE A 1 67 ? 11.702 3.244 14.593 1.00 1.04 67 PHE A CA 10
ATOM 21937 C C . PHE A 1 67 ? 11.311 4.045 15.840 1.00 0.96 67 PHE A C 10
ATOM 21938 O O . PHE A 1 67 ? 12.077 4.196 16.784 1.00 0.79 67 PHE A O 10
ATOM 21955 N N . SER A 1 68 ? 10.104 4.558 15.827 1.00 1.13 68 SER A N 10
ATOM 21956 C CA . SER A 1 68 ? 9.593 5.364 16.974 1.00 1.10 68 SER A CA 10
ATOM 21957 C C . SER A 1 68 ? 9.012 4.445 18.049 1.00 1.22 68 SER A C 10
ATOM 21958 O O . SER A 1 68 ? 9.110 4.736 19.225 1.00 1.24 68 SER A O 10
ATOM 21966 N N . GLN A 1 69 ? 8.381 3.359 17.674 1.00 1.36 69 GLN A N 10
ATOM 21967 C CA . GLN A 1 69 ? 7.771 2.466 18.713 1.00 1.52 69 GLN A CA 10
ATOM 21968 C C . GLN A 1 69 ? 8.482 1.110 18.748 1.00 1.61 69 GLN A C 10
ATOM 21969 O O . GLN A 1 69 ? 8.829 0.551 17.726 1.00 1.69 69 GLN A O 10
ATOM 21983 N N . SER A 1 70 ? 8.666 0.558 19.920 1.00 1.65 70 SER A N 10
ATOM 21984 C CA . SER A 1 70 ? 9.315 -0.774 19.995 1.00 1.79 70 SER A CA 10
ATOM 21985 C C . SER A 1 70 ? 8.420 -1.775 19.279 1.00 2.03 70 SER A C 10
ATOM 21986 O O . SER A 1 70 ? 8.863 -2.531 18.456 1.00 2.09 70 SER A O 10
ATOM 21994 N N . SER A 1 71 ? 7.145 -1.744 19.545 1.00 2.18 71 SER A N 10
ATOM 21995 C CA . SER A 1 71 ? 6.213 -2.673 18.847 1.00 2.44 71 SER A CA 10
ATOM 21996 C C . SER A 1 71 ? 6.566 -2.699 17.374 1.00 2.38 71 SER A C 10
ATOM 21997 O O . SER A 1 71 ? 6.551 -3.738 16.737 1.00 2.51 71 SER A O 10
ATOM 22005 N N . ASN A 1 72 ? 6.898 -1.582 16.813 1.00 2.20 72 ASN A N 10
ATOM 22006 C CA . ASN A 1 72 ? 7.259 -1.585 15.376 1.00 2.18 72 ASN A CA 10
ATOM 22007 C C . ASN A 1 72 ? 8.676 -2.157 15.225 1.00 2.05 72 ASN A C 10
ATOM 22008 O O . ASN A 1 72 ? 8.965 -2.866 14.280 1.00 2.12 72 ASN A O 10
ATOM 22019 N N . LEU A 1 73 ? 9.544 -1.931 16.183 1.00 1.88 73 LEU A N 10
ATOM 22020 C CA . LEU A 1 73 ? 10.903 -2.553 16.104 1.00 1.77 73 LEU A CA 10
ATOM 22021 C C . LEU A 1 73 ? 10.708 -4.056 16.337 1.00 2.01 73 LEU A C 10
ATOM 22022 O O . LEU A 1 73 ? 11.096 -4.865 15.524 1.00 2.03 73 LEU A O 10
ATOM 22038 N N . ILE A 1 74 ? 10.062 -4.435 17.411 1.00 2.20 74 ILE A N 10
ATOM 22039 C CA . ILE A 1 74 ? 9.785 -5.870 17.670 1.00 2.46 74 ILE A CA 10
ATOM 22040 C C . ILE A 1 74 ? 9.234 -6.510 16.396 1.00 2.58 74 ILE A C 10
ATOM 22041 O O . ILE A 1 74 ? 9.760 -7.496 15.926 1.00 2.66 74 ILE A O 10
ATOM 22057 N N . THR A 1 75 ? 8.185 -5.967 15.830 1.00 2.61 75 THR A N 10
ATOM 22058 C CA . THR A 1 75 ? 7.627 -6.584 14.587 1.00 2.77 75 THR A CA 10
ATOM 22059 C C . THR A 1 75 ? 8.704 -6.574 13.500 1.00 2.60 75 THR A C 10
ATOM 22060 O O . THR A 1 75 ? 8.938 -7.544 12.800 1.00 2.70 75 THR A O 10
ATOM 22071 N N . HIS A 1 76 ? 9.341 -5.456 13.352 1.00 2.35 76 HIS A N 10
ATOM 22072 C CA . HIS A 1 76 ? 10.395 -5.303 12.323 1.00 2.19 76 HIS A CA 10
ATOM 22073 C C . HIS A 1 76 ? 11.483 -6.393 12.525 1.00 2.14 76 HIS A C 10
ATOM 22074 O O . HIS A 1 76 ? 11.871 -7.096 11.592 1.00 2.16 76 HIS A O 10
ATOM 22088 N N . SER A 1 77 ? 11.966 -6.583 13.737 1.00 2.11 77 SER A N 10
ATOM 22089 C CA . SER A 1 77 ? 12.985 -7.653 13.949 1.00 2.11 77 SER A CA 10
ATOM 22090 C C . SER A 1 77 ? 12.293 -8.996 13.746 1.00 2.38 77 SER A C 10
ATOM 22091 O O . SER A 1 77 ? 12.889 -9.949 13.272 1.00 2.39 77 SER A O 10
ATOM 22099 N N . ARG A 1 78 ? 11.018 -9.068 14.105 1.00 2.60 78 ARG A N 10
ATOM 22100 C CA . ARG A 1 78 ? 10.256 -10.343 13.927 1.00 2.87 78 ARG A CA 10
ATOM 22101 C C . ARG A 1 78 ? 10.411 -10.721 12.471 1.00 2.82 78 ARG A C 10
ATOM 22102 O O . ARG A 1 78 ? 10.451 -11.879 12.116 1.00 2.92 78 ARG A O 10
ATOM 22123 N N . LYS A 1 79 ? 10.529 -9.737 11.624 1.00 2.66 79 LYS A N 10
ATOM 22124 C CA . LYS A 1 79 ? 10.719 -10.039 10.187 1.00 2.66 79 LYS A CA 10
ATOM 22125 C C . LYS A 1 79 ? 12.145 -10.550 9.976 1.00 2.48 79 LYS A C 10
ATOM 22126 O O . LYS A 1 79 ? 12.340 -11.581 9.364 1.00 2.53 79 LYS A O 10
ATOM 22145 N N . HIS A 1 80 ? 13.155 -9.877 10.468 1.00 2.32 80 HIS A N 10
ATOM 22146 C CA . HIS A 1 80 ? 14.525 -10.442 10.232 1.00 2.18 80 HIS A CA 10
ATOM 22147 C C . HIS A 1 80 ? 14.569 -11.870 10.776 1.00 2.41 80 HIS A C 10
ATOM 22148 O O . HIS A 1 80 ? 14.804 -12.815 10.049 1.00 2.47 80 HIS A O 10
ATOM 22162 N N . THR A 1 81 ? 14.363 -12.032 12.061 1.00 2.56 81 THR A N 10
ATOM 22163 C CA . THR A 1 81 ? 14.413 -13.398 12.650 1.00 2.82 81 THR A CA 10
ATOM 22164 C C . THR A 1 81 ? 13.384 -14.270 11.927 1.00 3.05 81 THR A C 10
ATOM 22165 O O . THR A 1 81 ? 13.695 -15.337 11.435 1.00 3.12 81 THR A O 10
ATOM 22176 N N . GLY A 1 82 ? 12.161 -13.818 11.871 1.00 3.21 82 GLY A N 10
ATOM 22177 C CA . GLY A 1 82 ? 11.084 -14.593 11.185 1.00 3.49 82 GLY A CA 10
ATOM 22178 C C . GLY A 1 82 ? 10.494 -13.749 10.053 1.00 3.59 82 GLY A C 10
ATOM 23201 N N . SER A 1 1 ? -11.204 -9.438 39.344 1.00 2.29 1 SER A N 11
ATOM 23202 C CA . SER A 1 1 ? -10.889 -8.548 38.186 1.00 2.25 1 SER A CA 11
ATOM 23203 C C . SER A 1 1 ? -11.950 -7.443 38.086 1.00 1.91 1 SER A C 11
ATOM 23204 O O . SER A 1 1 ? -13.017 -7.547 38.656 1.00 1.87 1 SER A O 11
ATOM 23214 N N . PHE A 1 2 ? -11.670 -6.384 37.363 1.00 1.78 2 PHE A N 11
ATOM 23215 C CA . PHE A 1 2 ? -12.675 -5.280 37.226 1.00 1.47 2 PHE A CA 11
ATOM 23216 C C . PHE A 1 2 ? -13.405 -5.448 35.883 1.00 1.49 2 PHE A C 11
ATOM 23217 O O . PHE A 1 2 ? -12.787 -5.544 34.841 1.00 1.56 2 PHE A O 11
ATOM 23234 N N . ASP A 1 3 ? -14.725 -5.515 35.910 1.00 1.51 3 ASP A N 11
ATOM 23235 C CA . ASP A 1 3 ? -15.497 -5.716 34.639 1.00 1.60 3 ASP A CA 11
ATOM 23236 C C . ASP A 1 3 ? -16.232 -4.449 34.199 1.00 1.37 3 ASP A C 11
ATOM 23237 O O . ASP A 1 3 ? -16.876 -3.765 34.971 1.00 1.26 3 ASP A O 11
ATOM 23246 N N . CYS A 1 4 ? -16.134 -4.179 32.934 1.00 1.36 4 CYS A N 11
ATOM 23247 C CA . CYS A 1 4 ? -16.799 -2.976 32.335 1.00 1.23 4 CYS A CA 11
ATOM 23248 C C . CYS A 1 4 ? -18.311 -3.073 32.545 1.00 1.50 4 CYS A C 11
ATOM 23249 O O . CYS A 1 4 ? -18.949 -4.012 32.113 1.00 1.74 4 CYS A O 11
ATOM 23256 N N . LYS A 1 5 ? -18.889 -2.111 33.202 1.00 1.54 5 LYS A N 11
ATOM 23257 C CA . LYS A 1 5 ? -20.367 -2.147 33.440 1.00 1.87 5 LYS A CA 11
ATOM 23258 C C . LYS A 1 5 ? -21.066 -1.337 32.339 1.00 2.01 5 LYS A C 11
ATOM 23259 O O . LYS A 1 5 ? -22.119 -0.764 32.534 1.00 2.31 5 LYS A O 11
ATOM 23278 N N . ILE A 1 6 ? -20.451 -1.283 31.184 1.00 1.83 6 ILE A N 11
ATOM 23279 C CA . ILE A 1 6 ? -21.001 -0.511 30.025 1.00 1.99 6 ILE A CA 11
ATOM 23280 C C . ILE A 1 6 ? -21.019 -1.448 28.813 1.00 2.08 6 ILE A C 11
ATOM 23281 O O . ILE A 1 6 ? -22.055 -1.771 28.264 1.00 2.36 6 ILE A O 11
ATOM 23297 N N . CYS A 1 7 ? -19.849 -1.874 28.403 1.00 1.88 7 CYS A N 11
ATOM 23298 C CA . CYS A 1 7 ? -19.724 -2.804 27.243 1.00 2.02 7 CYS A CA 11
ATOM 23299 C C . CYS A 1 7 ? -18.894 -4.060 27.653 1.00 2.21 7 CYS A C 11
ATOM 23300 O O . CYS A 1 7 ? -18.074 -4.600 26.932 1.00 2.54 7 CYS A O 11
ATOM 23307 N N . GLY A 1 8 ? -19.263 -4.547 28.784 1.00 2.06 8 GLY A N 11
ATOM 23308 C CA . GLY A 1 8 ? -18.796 -5.830 29.415 1.00 2.29 8 GLY A CA 11
ATOM 23309 C C . GLY A 1 8 ? -17.450 -6.512 28.987 1.00 2.20 8 GLY A C 11
ATOM 23310 O O . GLY A 1 8 ? -17.435 -7.687 28.647 1.00 2.38 8 GLY A O 11
ATOM 23314 N N . LYS A 1 9 ? -16.330 -5.857 29.144 1.00 1.99 9 LYS A N 11
ATOM 23315 C CA . LYS A 1 9 ? -14.991 -6.537 28.935 1.00 1.98 9 LYS A CA 11
ATOM 23316 C C . LYS A 1 9 ? -14.297 -6.538 30.331 1.00 1.93 9 LYS A C 11
ATOM 23317 O O . LYS A 1 9 ? -14.383 -5.587 31.089 1.00 1.81 9 LYS A O 11
ATOM 23336 N N . SER A 1 10 ? -13.639 -7.623 30.663 1.00 2.07 10 SER A N 11
ATOM 23337 C CA . SER A 1 10 ? -12.988 -7.729 32.035 1.00 2.09 10 SER A CA 11
ATOM 23338 C C . SER A 1 10 ? -11.522 -7.290 32.029 1.00 2.02 10 SER A C 11
ATOM 23339 O O . SER A 1 10 ? -10.785 -7.484 31.077 1.00 2.08 10 SER A O 11
ATOM 23347 N N . PHE A 1 11 ? -11.111 -6.680 33.120 1.00 1.93 11 PHE A N 11
ATOM 23348 C CA . PHE A 1 11 ? -9.704 -6.193 33.257 1.00 1.96 11 PHE A CA 11
ATOM 23349 C C . PHE A 1 11 ? -9.088 -6.725 34.536 1.00 2.14 11 PHE A C 11
ATOM 23350 O O . PHE A 1 11 ? -9.658 -6.644 35.605 1.00 2.08 11 PHE A O 11
ATOM 23367 N N . LYS A 1 12 ? -7.917 -7.286 34.418 1.00 2.41 12 LYS A N 11
ATOM 23368 C CA . LYS A 1 12 ? -7.223 -7.838 35.609 1.00 2.62 12 LYS A CA 11
ATOM 23369 C C . LYS A 1 12 ? -6.799 -6.688 36.511 1.00 2.57 12 LYS A C 11
ATOM 23370 O O . LYS A 1 12 ? -6.665 -6.842 37.707 1.00 2.71 12 LYS A O 11
ATOM 23389 N N . ARG A 1 13 ? -6.569 -5.541 35.929 1.00 2.41 13 ARG A N 11
ATOM 23390 C CA . ARG A 1 13 ? -6.127 -4.366 36.726 1.00 2.42 13 ARG A CA 11
ATOM 23391 C C . ARG A 1 13 ? -7.120 -3.222 36.546 1.00 2.07 13 ARG A C 11
ATOM 23392 O O . ARG A 1 13 ? -7.619 -2.968 35.456 1.00 1.87 13 ARG A O 11
ATOM 23413 N N . SER A 1 14 ? -7.408 -2.511 37.586 1.00 2.01 14 SER A N 11
ATOM 23414 C CA . SER A 1 14 ? -8.354 -1.390 37.420 1.00 1.72 14 SER A CA 11
ATOM 23415 C C . SER A 1 14 ? -7.762 -0.417 36.405 1.00 1.75 14 SER A C 11
ATOM 23416 O O . SER A 1 14 ? -8.473 0.245 35.686 1.00 1.56 14 SER A O 11
ATOM 23424 N N . SER A 1 15 ? -6.454 -0.295 36.368 1.00 2.04 15 SER A N 11
ATOM 23425 C CA . SER A 1 15 ? -5.833 0.671 35.424 1.00 2.13 15 SER A CA 11
ATOM 23426 C C . SER A 1 15 ? -6.307 0.358 34.006 1.00 1.98 15 SER A C 11
ATOM 23427 O O . SER A 1 15 ? -6.935 1.169 33.358 1.00 1.92 15 SER A O 11
ATOM 23435 N N . THR A 1 16 ? -6.016 -0.820 33.521 1.00 1.97 16 THR A N 11
ATOM 23436 C CA . THR A 1 16 ? -6.456 -1.180 32.151 1.00 1.85 16 THR A CA 11
ATOM 23437 C C . THR A 1 16 ? -7.961 -0.943 32.047 1.00 1.48 16 THR A C 11
ATOM 23438 O O . THR A 1 16 ? -8.464 -0.547 31.007 1.00 1.33 16 THR A O 11
ATOM 23449 N N . LEU A 1 17 ? -8.696 -1.121 33.118 1.00 1.37 17 LEU A N 11
ATOM 23450 C CA . LEU A 1 17 ? -10.156 -0.837 33.022 1.00 1.04 17 LEU A CA 11
ATOM 23451 C C . LEU A 1 17 ? -10.328 0.672 32.939 1.00 0.93 17 LEU A C 11
ATOM 23452 O O . LEU A 1 17 ? -11.160 1.162 32.216 1.00 0.78 17 LEU A O 11
ATOM 23468 N N . SER A 1 18 ? -9.561 1.420 33.683 1.00 1.12 18 SER A N 11
ATOM 23469 C CA . SER A 1 18 ? -9.704 2.895 33.634 1.00 1.22 18 SER A CA 11
ATOM 23470 C C . SER A 1 18 ? -9.608 3.341 32.182 1.00 1.33 18 SER A C 11
ATOM 23471 O O . SER A 1 18 ? -10.453 4.051 31.691 1.00 1.31 18 SER A O 11
ATOM 23479 N N . THR A 1 19 ? -8.586 2.907 31.490 1.00 1.48 19 THR A N 11
ATOM 23480 C CA . THR A 1 19 ? -8.426 3.285 30.056 1.00 1.59 19 THR A CA 11
ATOM 23481 C C . THR A 1 19 ? -9.634 2.802 29.285 1.00 1.30 19 THR A C 11
ATOM 23482 O O . THR A 1 19 ? -10.126 3.454 28.385 1.00 1.30 19 THR A O 11
ATOM 23493 N N . HIS A 1 20 ? -10.126 1.675 29.653 1.00 1.10 20 HIS A N 11
ATOM 23494 C CA . HIS A 1 20 ? -11.311 1.148 28.970 1.00 0.87 20 HIS A CA 11
ATOM 23495 C C . HIS A 1 20 ? -12.506 2.054 29.344 1.00 0.76 20 HIS A C 11
ATOM 23496 O O . HIS A 1 20 ? -13.349 2.406 28.519 1.00 0.79 20 HIS A O 11
ATOM 23510 N N . LEU A 1 21 ? -12.569 2.501 30.568 1.00 0.77 21 LEU A N 11
ATOM 23511 C CA . LEU A 1 21 ? -13.681 3.407 30.928 1.00 0.89 21 LEU A CA 11
ATOM 23512 C C . LEU A 1 21 ? -13.448 4.700 30.159 1.00 1.12 21 LEU A C 11
ATOM 23513 O O . LEU A 1 21 ? -14.359 5.320 29.643 1.00 1.28 21 LEU A O 11
ATOM 23529 N N . LEU A 1 22 ? -12.195 5.088 30.058 1.00 1.23 22 LEU A N 11
ATOM 23530 C CA . LEU A 1 22 ? -11.858 6.310 29.294 1.00 1.48 22 LEU A CA 11
ATOM 23531 C C . LEU A 1 22 ? -12.426 6.101 27.900 1.00 1.34 22 LEU A C 11
ATOM 23532 O O . LEU A 1 22 ? -12.916 7.023 27.289 1.00 1.50 22 LEU A O 11
ATOM 23548 N N . ILE A 1 23 ? -12.406 4.887 27.395 1.00 1.07 23 ILE A N 11
ATOM 23549 C CA . ILE A 1 23 ? -12.991 4.658 26.053 1.00 0.94 23 ILE A CA 11
ATOM 23550 C C . ILE A 1 23 ? -14.474 5.032 26.134 1.00 1.10 23 ILE A C 11
ATOM 23551 O O . ILE A 1 23 ? -15.049 5.501 25.170 1.00 1.18 23 ILE A O 11
ATOM 23567 N N . HIS A 1 24 ? -15.109 4.853 27.279 1.00 1.21 24 HIS A N 11
ATOM 23568 C CA . HIS A 1 24 ? -16.570 5.243 27.363 1.00 1.50 24 HIS A CA 11
ATOM 23569 C C . HIS A 1 24 ? -16.729 6.705 27.767 1.00 1.78 24 HIS A C 11
ATOM 23570 O O . HIS A 1 24 ? -17.762 7.306 27.546 1.00 2.07 24 HIS A O 11
ATOM 23584 N N . SER A 1 25 ? -15.725 7.288 28.343 1.00 1.78 25 SER A N 11
ATOM 23585 C CA . SER A 1 25 ? -15.823 8.714 28.751 1.00 2.12 25 SER A CA 11
ATOM 23586 C C . SER A 1 25 ? -15.094 9.537 27.706 1.00 2.04 25 SER A C 11
ATOM 23587 O O . SER A 1 25 ? -14.939 10.738 27.818 1.00 2.23 25 SER A O 11
ATOM 23595 N N . ASP A 1 26 ? -14.630 8.869 26.685 1.00 1.80 26 ASP A N 11
ATOM 23596 C CA . ASP A 1 26 ? -13.881 9.541 25.595 1.00 1.75 26 ASP A CA 11
ATOM 23597 C C . ASP A 1 26 ? -12.936 10.573 26.208 1.00 1.73 26 ASP A C 11
ATOM 23598 O O . ASP A 1 26 ? -12.959 11.742 25.871 1.00 1.79 26 ASP A O 11
ATOM 23607 N N . THR A 1 27 ? -12.117 10.144 27.132 1.00 1.76 27 THR A N 11
ATOM 23608 C CA . THR A 1 27 ? -11.177 11.082 27.796 1.00 1.79 27 THR A CA 11
ATOM 23609 C C . THR A 1 27 ? -9.810 10.988 27.126 1.00 1.59 27 THR A C 11
ATOM 23610 O O . THR A 1 27 ? -9.114 10.001 27.252 1.00 1.51 27 THR A O 11
ATOM 23621 N N . ARG A 1 28 ? -9.422 12.016 26.429 1.00 1.59 28 ARG A N 11
ATOM 23622 C CA . ARG A 1 28 ? -8.097 12.021 25.748 1.00 1.44 28 ARG A CA 11
ATOM 23623 C C . ARG A 1 28 ? -7.376 13.319 26.125 1.00 1.43 28 ARG A C 11
ATOM 23624 O O . ARG A 1 28 ? -7.137 14.163 25.285 1.00 1.64 28 ARG A O 11
ATOM 23645 N N . PRO A 1 29 ? -7.073 13.504 27.388 1.00 1.24 29 PRO A N 11
ATOM 23646 C CA . PRO A 1 29 ? -6.422 14.757 27.864 1.00 1.33 29 PRO A CA 11
ATOM 23647 C C . PRO A 1 29 ? -4.944 14.885 27.461 1.00 1.30 29 PRO A C 11
ATOM 23648 O O . PRO A 1 29 ? -4.214 15.676 28.028 1.00 1.45 29 PRO A O 11
ATOM 23659 N N . TYR A 1 30 ? -4.492 14.129 26.491 1.00 1.14 30 TYR A N 11
ATOM 23660 C CA . TYR A 1 30 ? -3.058 14.241 26.070 1.00 1.14 30 TYR A CA 11
ATOM 23661 C C . TYR A 1 30 ? -2.999 14.800 24.644 1.00 1.35 30 TYR A C 11
ATOM 23662 O O . TYR A 1 30 ? -2.870 14.057 23.692 1.00 1.33 30 TYR A O 11
ATOM 23680 N N . PRO A 1 31 ? -3.120 16.100 24.489 1.00 1.61 31 PRO A N 11
ATOM 23681 C CA . PRO A 1 31 ? -3.108 16.741 23.146 1.00 1.84 31 PRO A CA 11
ATOM 23682 C C . PRO A 1 31 ? -1.706 16.934 22.564 1.00 1.81 31 PRO A C 11
ATOM 23683 O O . PRO A 1 31 ? -0.804 17.422 23.221 1.00 1.86 31 PRO A O 11
ATOM 23694 N N . CYS A 1 32 ? -1.526 16.544 21.338 1.00 1.79 32 CYS A N 11
ATOM 23695 C CA . CYS A 1 32 ? -0.200 16.688 20.681 1.00 1.78 32 CYS A CA 11
ATOM 23696 C C . CYS A 1 32 ? 0.217 18.161 20.668 1.00 2.06 32 CYS A C 11
ATOM 23697 O O . CYS A 1 32 ? -0.604 19.057 20.636 1.00 2.29 32 CYS A O 11
ATOM 23704 N N . GLN A 1 33 ? 1.501 18.405 20.722 1.00 2.09 33 GLN A N 11
ATOM 23705 C CA . GLN A 1 33 ? 2.022 19.805 20.753 1.00 2.39 33 GLN A CA 11
ATOM 23706 C C . GLN A 1 33 ? 2.107 20.434 19.345 1.00 2.52 33 GLN A C 11
ATOM 23707 O O . GLN A 1 33 ? 2.260 21.636 19.241 1.00 2.79 33 GLN A O 11
ATOM 23721 N N . TYR A 1 34 ? 2.038 19.678 18.267 1.00 2.34 34 TYR A N 11
ATOM 23722 C CA . TYR A 1 34 ? 2.155 20.346 16.918 1.00 2.46 34 TYR A CA 11
ATOM 23723 C C . TYR A 1 34 ? 0.862 20.268 16.083 1.00 2.63 34 TYR A C 11
ATOM 23724 O O . TYR A 1 34 ? 0.414 21.269 15.559 1.00 2.88 34 TYR A O 11
ATOM 23742 N N . CYS A 1 35 ? 0.270 19.104 15.915 1.00 2.53 35 CYS A N 11
ATOM 23743 C CA . CYS A 1 35 ? -0.969 19.020 15.061 1.00 2.75 35 CYS A CA 11
ATOM 23744 C C . CYS A 1 35 ? -2.235 18.894 15.929 1.00 2.80 35 CYS A C 11
ATOM 23745 O O . CYS A 1 35 ? -3.33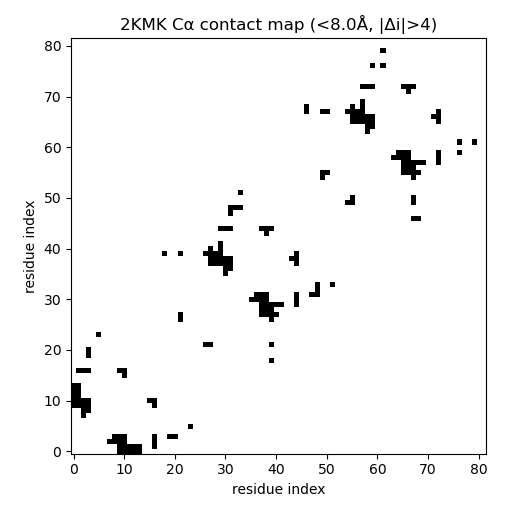6 18.751 15.427 1.00 3.03 35 CYS A O 11
ATOM 23752 N N . GLY A 1 36 ? -2.090 19.020 17.218 1.00 2.59 36 GLY A N 11
ATOM 23753 C CA . GLY A 1 36 ? -3.271 18.992 18.130 1.00 2.64 36 GLY A CA 11
ATOM 23754 C C . GLY A 1 36 ? -3.886 17.596 18.327 1.00 2.52 36 GLY A C 11
ATOM 23755 O O . GLY A 1 36 ? -4.844 17.462 19.067 1.00 2.59 36 GLY A O 11
ATOM 23759 N N . LYS A 1 37 ? -3.397 16.554 17.697 1.00 2.36 37 LYS A N 11
ATOM 23760 C CA . LYS A 1 37 ? -4.039 15.214 17.925 1.00 2.29 37 LYS A CA 11
ATOM 23761 C C . LYS A 1 37 ? -4.354 15.063 19.419 1.00 2.05 37 LYS A C 11
ATOM 23762 O O . LYS A 1 37 ? -3.869 15.809 20.243 1.00 1.86 37 LYS A O 11
ATOM 23781 N N . ARG A 1 38 ? -5.157 14.099 19.770 1.00 2.08 38 ARG A N 11
ATOM 23782 C CA . ARG A 1 38 ? -5.506 13.886 21.202 1.00 1.86 38 ARG A CA 11
ATOM 23783 C C . ARG A 1 38 ? -5.261 12.422 21.544 1.00 1.68 38 ARG A C 11
ATOM 23784 O O . ARG A 1 38 ? -5.664 11.532 20.823 1.00 1.82 38 ARG A O 11
ATOM 23805 N N . PHE A 1 39 ? -4.606 12.161 22.646 1.00 1.41 39 PHE A N 11
ATOM 23806 C CA . PHE A 1 39 ? -4.330 10.755 23.041 1.00 1.26 39 PHE A CA 11
ATOM 23807 C C . PHE A 1 39 ? -4.826 10.526 24.465 1.00 1.12 39 PHE A C 11
ATOM 23808 O O . PHE A 1 39 ? -5.273 11.442 25.137 1.00 1.02 39 PHE A O 11
ATOM 23825 N N . HIS A 1 40 ? -4.759 9.306 24.918 1.00 1.17 40 HIS A N 11
ATOM 23826 C CA . HIS A 1 40 ? -5.232 8.978 26.293 1.00 1.10 40 HIS A CA 11
ATOM 23827 C C . HIS A 1 40 ? -4.063 8.509 27.165 1.00 0.88 40 HIS A C 11
ATOM 23828 O O . HIS A 1 40 ? -4.218 8.319 28.355 1.00 0.77 40 HIS A O 11
ATOM 23842 N N . GLN A 1 41 ? -2.894 8.316 26.603 1.00 0.88 41 GLN A N 11
ATOM 23843 C CA . GLN A 1 41 ? -1.743 7.859 27.443 1.00 0.78 41 GLN A CA 11
ATOM 23844 C C . GLN A 1 41 ? -0.518 8.727 27.141 1.00 0.56 41 GLN A C 11
ATOM 23845 O O . GLN A 1 41 ? -0.120 8.874 26.003 1.00 0.58 41 GLN A O 11
ATOM 23859 N N . LYS A 1 42 ? 0.053 9.345 28.142 1.00 0.45 42 LYS A N 11
ATOM 23860 C CA . LYS A 1 42 ? 1.227 10.242 27.902 1.00 0.40 42 LYS A CA 11
ATOM 23861 C C . LYS A 1 42 ? 2.183 9.604 26.897 1.00 0.47 42 LYS A C 11
ATOM 23862 O O . LYS A 1 42 ? 2.400 10.117 25.816 1.00 0.48 42 LYS A O 11
ATOM 23881 N N . SER A 1 43 ? 2.773 8.507 27.263 1.00 0.63 43 SER A N 11
ATOM 23882 C CA . SER A 1 43 ? 3.746 7.831 26.365 1.00 0.78 43 SER A CA 11
ATOM 23883 C C . SER A 1 43 ? 3.173 7.668 24.954 1.00 0.69 43 SER A C 11
ATOM 23884 O O . SER A 1 43 ? 3.888 7.765 23.980 1.00 0.59 43 SER A O 11
ATOM 23892 N N . ASP A 1 44 ? 1.892 7.477 24.823 1.00 0.81 44 ASP A N 11
ATOM 23893 C CA . ASP A 1 44 ? 1.321 7.368 23.454 1.00 0.90 44 ASP A CA 11
ATOM 23894 C C . ASP A 1 44 ? 1.483 8.720 22.775 1.00 0.72 44 ASP A C 11
ATOM 23895 O O . ASP A 1 44 ? 1.996 8.802 21.674 1.00 0.81 44 ASP A O 11
ATOM 23904 N N . MET A 1 45 ? 1.116 9.792 23.413 1.00 0.55 45 MET A N 11
ATOM 23905 C CA . MET A 1 45 ? 1.327 11.105 22.767 1.00 0.55 45 MET A CA 11
ATOM 23906 C C . MET A 1 45 ? 2.826 11.315 22.568 1.00 0.45 45 MET A C 11
ATOM 23907 O O . MET A 1 45 ? 3.271 11.735 21.529 1.00 0.57 45 MET A O 11
ATOM 23921 N N . LYS A 1 46 ? 3.614 11.058 23.581 1.00 0.35 46 LYS A N 11
ATOM 23922 C CA . LYS A 1 46 ? 5.076 11.286 23.441 1.00 0.42 46 LYS A CA 11
ATOM 23923 C C . LYS A 1 46 ? 5.570 10.544 22.207 1.00 0.35 46 LYS A C 11
ATOM 23924 O O . LYS A 1 46 ? 6.356 11.051 21.434 1.00 0.38 46 LYS A O 11
ATOM 23943 N N . LYS A 1 47 ? 5.092 9.351 21.997 1.00 0.44 47 LYS A N 11
ATOM 23944 C CA . LYS A 1 47 ? 5.524 8.602 20.788 1.00 0.57 47 LYS A CA 11
ATOM 23945 C C . LYS A 1 47 ? 5.042 9.390 19.574 1.00 0.62 47 LYS A C 11
ATOM 23946 O O . LYS A 1 47 ? 5.702 9.483 18.550 1.00 0.67 47 LYS A O 11
ATOM 23965 N N . HIS A 1 48 ? 3.922 10.034 19.726 1.00 0.72 48 HIS A N 11
ATOM 23966 C CA . HIS A 1 48 ? 3.412 10.882 18.627 1.00 0.94 48 HIS A CA 11
ATOM 23967 C C . HIS A 1 48 ? 4.368 12.079 18.506 1.00 0.92 48 HIS A C 11
ATOM 23968 O O . HIS A 1 48 ? 5.019 12.286 17.486 1.00 1.05 48 HIS A O 11
ATOM 23982 N N . THR A 1 49 ? 4.489 12.874 19.541 1.00 0.80 49 THR A N 11
ATOM 23983 C CA . THR A 1 49 ? 5.425 14.027 19.489 1.00 0.91 49 THR A CA 11
ATOM 23984 C C . THR A 1 49 ? 6.717 13.594 18.820 1.00 0.86 49 THR A C 11
ATOM 23985 O O . THR A 1 49 ? 7.343 14.351 18.111 1.00 1.03 49 THR A O 11
ATOM 23996 N N . PHE A 1 50 ? 7.131 12.376 19.025 1.00 0.64 50 PHE A N 11
ATOM 23997 C CA . PHE A 1 50 ? 8.385 11.914 18.380 1.00 0.60 50 PHE A CA 11
ATOM 23998 C C . PHE A 1 50 ? 8.153 11.798 16.867 1.00 0.80 50 PHE A C 11
ATOM 23999 O O . PHE A 1 50 ? 9.028 12.093 16.088 1.00 0.86 50 PHE A O 11
ATOM 24016 N N . ILE A 1 51 ? 6.957 11.461 16.438 1.00 0.95 51 ILE A N 11
ATOM 24017 C CA . ILE A 1 51 ? 6.711 11.444 14.962 1.00 1.21 51 ILE A CA 11
ATOM 24018 C C . ILE A 1 51 ? 6.922 12.876 14.435 1.00 1.34 51 ILE A C 11
ATOM 24019 O O . ILE A 1 51 ? 7.447 13.057 13.354 1.00 1.48 51 ILE A O 11
ATOM 24035 N N . HIS A 1 52 ? 6.596 13.896 15.189 1.00 1.35 52 HIS A N 11
ATOM 24036 C CA . HIS A 1 52 ? 6.893 15.281 14.666 1.00 1.57 52 HIS A CA 11
ATOM 24037 C C . HIS A 1 52 ? 8.401 15.556 14.783 1.00 1.48 52 HIS A C 11
ATOM 24038 O O . HIS A 1 52 ? 8.953 16.358 14.054 1.00 1.69 52 HIS A O 11
ATOM 24052 N N . THR A 1 53 ? 9.063 14.931 15.732 1.00 1.22 53 THR A N 11
ATOM 24053 C CA . THR A 1 53 ? 10.528 15.192 15.927 1.00 1.22 53 THR A CA 11
ATOM 24054 C C . THR A 1 53 ? 11.361 14.194 15.106 1.00 1.05 53 THR A C 11
ATOM 24055 O O . THR A 1 53 ? 12.575 14.219 15.126 1.00 0.95 53 THR A O 11
ATOM 24066 N N . GLY A 1 54 ? 10.703 13.284 14.428 1.00 1.07 54 GLY A N 11
ATOM 24067 C CA . GLY A 1 54 ? 11.412 12.219 13.642 1.00 0.94 54 GLY A CA 11
ATOM 24068 C C . GLY A 1 54 ? 12.471 11.530 14.526 1.00 0.88 54 GLY A C 11
ATOM 24069 O O . GLY A 1 54 ? 13.416 10.945 14.039 1.00 0.88 54 GLY A O 11
ATOM 24073 N N . GLU A 1 55 ? 12.361 11.677 15.820 1.00 0.88 55 GLU A N 11
ATOM 24074 C CA . GLU A 1 55 ? 13.400 11.112 16.752 1.00 0.86 55 GLU A CA 11
ATOM 24075 C C . GLU A 1 55 ? 13.347 9.588 16.972 1.00 0.73 55 GLU A C 11
ATOM 24076 O O . GLU A 1 55 ? 13.856 9.087 17.955 1.00 0.70 55 GLU A O 11
ATOM 24088 N N . LYS A 1 56 ? 12.736 8.864 16.097 1.00 0.68 56 LYS A N 11
ATOM 24089 C CA . LYS A 1 56 ? 12.634 7.370 16.276 1.00 0.56 56 LYS A CA 11
ATOM 24090 C C . LYS A 1 56 ? 13.783 6.842 17.168 1.00 0.53 56 LYS A C 11
ATOM 24091 O O . LYS A 1 56 ? 14.873 6.600 16.691 1.00 0.54 56 LYS A O 11
ATOM 24110 N N . PRO A 1 57 ? 13.544 6.657 18.453 1.00 0.56 57 PRO A N 11
ATOM 24111 C CA . PRO A 1 57 ? 14.582 6.160 19.412 1.00 0.60 57 PRO A CA 11
ATOM 24112 C C . PRO A 1 57 ? 14.783 4.642 19.322 1.00 0.55 57 PRO A C 11
ATOM 24113 O O . PRO A 1 57 ? 15.798 4.117 19.733 1.00 0.63 57 PRO A O 11
ATOM 24124 N N . HIS A 1 58 ? 13.835 3.939 18.783 1.00 0.47 58 HIS A N 11
ATOM 24125 C CA . HIS A 1 58 ? 14.002 2.462 18.673 1.00 0.49 58 HIS A CA 11
ATOM 24126 C C . HIS A 1 58 ? 14.857 2.176 17.437 1.00 0.48 58 HIS A C 11
ATOM 24127 O O . HIS A 1 58 ? 14.394 2.268 16.329 1.00 0.48 58 HIS A O 11
ATOM 24141 N N . LYS A 1 59 ? 16.117 1.871 17.616 1.00 0.56 59 LYS A N 11
ATOM 24142 C CA . LYS A 1 59 ? 16.985 1.634 16.426 1.00 0.64 59 LYS A CA 11
ATOM 24143 C C . LYS A 1 59 ? 17.261 0.154 16.221 1.00 0.74 59 LYS A C 11
ATOM 24144 O O . LYS A 1 59 ? 17.883 -0.498 17.029 1.00 0.80 59 LYS A O 11
ATOM 24163 N N . CYS A 1 60 ? 16.840 -0.371 15.118 1.00 0.79 60 CYS A N 11
ATOM 24164 C CA . CYS A 1 60 ? 17.113 -1.803 14.831 1.00 0.89 60 CYS A CA 11
ATOM 24165 C C . CYS A 1 60 ? 18.523 -1.926 14.226 1.00 1.05 60 CYS A C 11
ATOM 24166 O O . CYS A 1 60 ? 18.857 -1.244 13.281 1.00 1.11 60 CYS A O 11
ATOM 24173 N N . GLN A 1 61 ? 19.367 -2.744 14.805 1.00 1.13 61 GLN A N 11
ATOM 24174 C CA . GLN A 1 61 ? 20.776 -2.862 14.298 1.00 1.29 61 GLN A CA 11
ATOM 24175 C C . GLN A 1 61 ? 20.928 -4.056 13.357 1.00 1.41 61 GLN A C 11
ATOM 24176 O O . GLN A 1 61 ? 22.024 -4.451 13.015 1.00 1.55 61 GLN A O 11
ATOM 24190 N N . VAL A 1 62 ? 19.856 -4.612 12.909 1.00 1.37 62 VAL A N 11
ATOM 24191 C CA . VAL A 1 62 ? 19.963 -5.746 11.964 1.00 1.49 62 VAL A CA 11
ATOM 24192 C C . VAL A 1 62 ? 20.051 -5.140 10.580 1.00 1.51 62 VAL A C 11
ATOM 24193 O O . VAL A 1 62 ? 20.734 -5.623 9.693 1.00 1.65 62 VAL A O 11
ATOM 24206 N N . CYS A 1 63 ? 19.357 -4.060 10.414 1.00 1.41 63 CYS A N 11
ATOM 24207 C CA . CYS A 1 63 ? 19.340 -3.344 9.117 1.00 1.47 63 CYS A CA 11
ATOM 24208 C C . CYS A 1 63 ? 19.784 -1.898 9.361 1.00 1.40 63 CYS A C 11
ATOM 24209 O O . CYS A 1 63 ? 20.391 -1.272 8.513 1.00 1.53 63 CYS A O 11
ATOM 24216 N N . GLY A 1 64 ? 19.507 -1.375 10.540 1.00 1.23 64 GLY A N 11
ATOM 24217 C CA . GLY A 1 64 ? 19.928 0.018 10.879 1.00 1.17 64 GLY A CA 11
ATOM 24218 C C . GLY A 1 64 ? 18.748 0.995 10.773 1.00 1.05 64 GLY A C 11
ATOM 24219 O O . GLY A 1 64 ? 18.944 2.195 10.717 1.00 1.02 64 GLY A O 11
ATOM 24223 N N . LYS A 1 65 ? 17.526 0.518 10.685 1.00 1.01 65 LYS A N 11
ATOM 24224 C CA . LYS A 1 65 ? 16.378 1.464 10.530 1.00 0.95 65 LYS A CA 11
ATOM 24225 C C . LYS A 1 65 ? 15.704 1.748 11.884 1.00 0.81 65 LYS A C 11
ATOM 24226 O O . LYS A 1 65 ? 15.447 0.861 12.679 1.00 0.77 65 LYS A O 11
ATOM 24245 N N . ALA A 1 66 ? 15.470 3.008 12.140 1.00 0.76 66 ALA A N 11
ATOM 24246 C CA . ALA A 1 66 ? 14.869 3.449 13.451 1.00 0.65 66 ALA A CA 11
ATOM 24247 C C . ALA A 1 66 ? 13.326 3.506 13.438 1.00 0.60 66 ALA A C 11
ATOM 24248 O O . ALA A 1 66 ? 12.695 3.747 12.428 1.00 0.70 66 ALA A O 11
ATOM 24255 N N . PHE A 1 67 ? 12.739 3.237 14.588 1.00 0.52 67 PHE A N 11
ATOM 24256 C CA . PHE A 1 67 ? 11.247 3.219 14.737 1.00 0.53 67 PHE A CA 11
ATOM 24257 C C . PHE A 1 67 ? 10.788 4.084 15.921 1.00 0.53 67 PHE A C 11
ATOM 24258 O O . PHE A 1 67 ? 11.489 4.262 16.899 1.00 0.51 67 PHE A O 11
ATOM 24275 N N . SER A 1 68 ? 9.600 4.611 15.812 1.00 0.62 68 SER A N 11
ATOM 24276 C CA . SER A 1 68 ? 9.041 5.460 16.896 1.00 0.69 68 SER A CA 11
ATOM 24277 C C . SER A 1 68 ? 8.344 4.580 17.935 1.00 0.69 68 SER A C 11
ATOM 24278 O O . SER A 1 68 ? 7.950 5.050 18.986 1.00 0.79 68 SER A O 11
ATOM 24286 N N . GLN A 1 69 ? 8.154 3.314 17.641 1.00 0.67 69 GLN A N 11
ATOM 24287 C CA . GLN A 1 69 ? 7.435 2.430 18.613 1.00 0.73 69 GLN A CA 11
ATOM 24288 C C . GLN A 1 69 ? 8.189 1.120 18.828 1.00 0.66 69 GLN A C 11
ATOM 24289 O O . GLN A 1 69 ? 8.729 0.541 17.901 1.00 0.61 69 GLN A O 11
ATOM 24303 N N . SER A 1 70 ? 8.192 0.610 20.030 1.00 0.73 70 SER A N 11
ATOM 24304 C CA . SER A 1 70 ? 8.867 -0.684 20.242 1.00 0.73 70 SER A CA 11
ATOM 24305 C C . SER A 1 70 ? 8.074 -1.736 19.476 1.00 0.74 70 SER A C 11
ATOM 24306 O O . SER A 1 70 ? 8.632 -2.567 18.818 1.00 0.73 70 SER A O 11
ATOM 24314 N N . SER A 1 71 ? 6.764 -1.709 19.571 1.00 0.81 71 SER A N 11
ATOM 24315 C CA . SER A 1 71 ? 5.940 -2.721 18.849 1.00 0.84 71 SER A CA 11
ATOM 24316 C C . SER A 1 71 ? 6.328 -2.752 17.381 1.00 0.71 71 SER A C 11
ATOM 24317 O O . SER A 1 71 ? 6.448 -3.804 16.791 1.00 0.70 71 SER A O 11
ATOM 24325 N N . ASN A 1 72 ? 6.526 -1.623 16.773 1.00 0.66 72 ASN A N 11
ATOM 24326 C CA . ASN A 1 72 ? 6.905 -1.659 15.340 1.00 0.59 72 ASN A CA 11
ATOM 24327 C C . ASN A 1 72 ? 8.327 -2.206 15.244 1.00 0.51 72 ASN A C 11
ATOM 24328 O O . ASN A 1 72 ? 8.675 -2.869 14.285 1.00 0.51 72 ASN A O 11
ATOM 24339 N N . LEU A 1 73 ? 9.137 -1.971 16.244 1.00 0.50 73 LEU A N 11
ATOM 24340 C CA . LEU A 1 73 ? 10.517 -2.526 16.218 1.00 0.52 73 LEU A CA 11
ATOM 24341 C C . LEU A 1 73 ? 10.425 -4.029 16.480 1.00 0.60 73 LEU A C 11
ATOM 24342 O O . LEU A 1 73 ? 11.093 -4.809 15.841 1.00 0.66 73 LEU A O 11
ATOM 24358 N N . ILE A 1 74 ? 9.604 -4.452 17.408 1.00 0.66 74 ILE A N 11
ATOM 24359 C CA . ILE A 1 74 ? 9.467 -5.901 17.690 1.00 0.76 74 ILE A CA 11
ATOM 24360 C C . ILE A 1 74 ? 8.999 -6.614 16.425 1.00 0.71 74 ILE A C 11
ATOM 24361 O O . ILE A 1 74 ? 9.614 -7.556 15.987 1.00 0.77 74 ILE A O 11
ATOM 24377 N N . THR A 1 75 ? 7.921 -6.177 15.828 1.00 0.63 75 THR A N 11
ATOM 24378 C CA . THR A 1 75 ? 7.442 -6.858 14.590 1.00 0.61 75 THR A CA 11
ATOM 24379 C C . THR A 1 75 ? 8.495 -6.687 13.497 1.00 0.59 75 THR A C 11
ATOM 24380 O O . THR A 1 75 ? 8.914 -7.623 12.845 1.00 0.65 75 THR A O 11
ATOM 24391 N N . HIS A 1 76 ? 8.949 -5.483 13.301 1.00 0.57 76 HIS A N 11
ATOM 24392 C CA . HIS A 1 76 ? 9.982 -5.248 12.277 1.00 0.63 76 HIS A CA 11
ATOM 24393 C C . HIS A 1 76 ? 11.140 -6.247 12.532 1.00 0.73 76 HIS A C 11
ATOM 24394 O O . HIS A 1 76 ? 11.662 -6.924 11.631 1.00 0.82 76 HIS A O 11
ATOM 24408 N N . SER A 1 77 ? 11.535 -6.372 13.771 1.00 0.75 77 SER A N 11
ATOM 24409 C CA . SER A 1 77 ? 12.616 -7.331 14.102 1.00 0.89 77 SER A CA 11
ATOM 24410 C C . SER A 1 77 ? 12.093 -8.743 13.862 1.00 0.96 77 SER A C 11
ATOM 24411 O O . SER A 1 77 ? 12.808 -9.611 13.411 1.00 1.09 77 SER A O 11
ATOM 24419 N N . ARG A 1 78 ? 10.831 -8.970 14.137 1.00 0.88 78 ARG A N 11
ATOM 24420 C CA . ARG A 1 78 ? 10.265 -10.320 13.897 1.00 0.94 78 ARG A CA 11
ATOM 24421 C C . ARG A 1 78 ? 10.520 -10.655 12.438 1.00 0.94 78 ARG A C 11
ATOM 24422 O O . ARG A 1 78 ? 10.792 -11.781 12.086 1.00 1.04 78 ARG A O 11
ATOM 24443 N N . LYS A 1 79 ? 10.464 -9.678 11.572 1.00 0.86 79 LYS A N 11
ATOM 24444 C CA . LYS A 1 79 ? 10.735 -9.987 10.152 1.00 0.93 79 LYS A CA 11
ATOM 24445 C C . LYS A 1 79 ? 12.181 -10.456 10.038 1.00 1.08 79 LYS A C 11
ATOM 24446 O O . LYS A 1 79 ? 12.452 -11.449 9.389 1.00 1.19 79 LYS A O 11
ATOM 24465 N N . HIS A 1 80 ? 13.122 -9.806 10.673 1.00 1.12 80 HIS A N 11
ATOM 24466 C CA . HIS A 1 80 ? 14.513 -10.361 10.544 1.00 1.29 80 HIS A CA 11
ATOM 24467 C C . HIS A 1 80 ? 14.500 -11.808 11.036 1.00 1.37 80 HIS A C 11
ATOM 24468 O O . HIS A 1 80 ? 14.783 -12.731 10.299 1.00 1.50 80 HIS A O 11
ATOM 24482 N N . THR A 1 81 ? 14.187 -12.007 12.299 1.00 1.33 81 THR A N 11
ATOM 24483 C CA . THR A 1 81 ? 14.174 -13.393 12.858 1.00 1.42 81 THR A CA 11
ATOM 24484 C C . THR A 1 81 ? 12.868 -14.088 12.470 1.00 1.43 81 THR A C 11
ATOM 24485 O O . THR A 1 81 ? 12.450 -15.040 13.101 1.00 1.50 81 THR A O 11
ATOM 24496 N N . GLY A 1 82 ? 12.218 -13.622 11.439 1.00 1.42 82 GLY A N 11
ATOM 24497 C CA . GLY A 1 82 ? 10.935 -14.251 11.002 1.00 1.48 82 GLY A CA 11
ATOM 24498 C C . GLY A 1 82 ? 10.100 -14.630 12.227 1.00 2.60 82 GLY A C 11
ATOM 25521 N N . SER A 1 1 ? -11.724 -9.081 39.705 1.00 1.24 1 SER A N 12
ATOM 25522 C CA . SER A 1 1 ? -11.431 -8.370 38.427 1.00 0.95 1 SER A CA 12
ATOM 25523 C C . SER A 1 1 ? -12.316 -7.122 38.326 1.00 1.05 1 SER A C 12
ATOM 25524 O O . SER A 1 1 ? -13.274 -6.969 39.058 1.00 1.36 1 SER A O 12
ATOM 25534 N N . PHE A 1 2 ? -11.996 -6.223 37.428 1.00 0.88 2 PHE A N 12
ATOM 25535 C CA . PHE A 1 2 ? -12.813 -4.979 37.282 1.00 1.04 2 PHE A CA 12
ATOM 25536 C C . PHE A 1 2 ? -13.428 -4.932 35.885 1.00 1.09 2 PHE A C 12
ATOM 25537 O O . PHE A 1 2 ? -12.742 -5.007 34.889 1.00 0.95 2 PHE A O 12
ATOM 25554 N N . ASP A 1 3 ? -14.726 -4.805 35.814 1.00 1.37 3 ASP A N 12
ATOM 25555 C CA . ASP A 1 3 ? -15.398 -4.750 34.488 1.00 1.52 3 ASP A CA 12
ATOM 25556 C C . ASP A 1 3 ? -15.912 -3.331 34.211 1.00 1.58 3 ASP A C 12
ATOM 25557 O O . ASP A 1 3 ? -16.393 -2.638 35.086 1.00 1.66 3 ASP A O 12
ATOM 25566 N N . CYS A 1 4 ? -15.822 -2.927 32.979 1.00 1.61 4 CYS A N 12
ATOM 25567 C CA . CYS A 1 4 ? -16.305 -1.573 32.584 1.00 1.67 4 CYS A CA 12
ATOM 25568 C C . CYS A 1 4 ? -17.820 -1.518 32.739 1.00 2.00 4 CYS A C 12
ATOM 25569 O O . CYS A 1 4 ? -18.380 -0.516 33.131 1.00 2.20 4 CYS A O 12
ATOM 25576 N N . LYS A 1 5 ? -18.468 -2.603 32.440 1.00 2.08 5 LYS A N 12
ATOM 25577 C CA . LYS A 1 5 ? -19.958 -2.684 32.573 1.00 2.41 5 LYS A CA 12
ATOM 25578 C C . LYS A 1 5 ? -20.629 -1.921 31.437 1.00 2.54 5 LYS A C 12
ATOM 25579 O O . LYS A 1 5 ? -21.760 -2.187 31.087 1.00 2.81 5 LYS A O 12
ATOM 25598 N N . ILE A 1 6 ? -19.955 -0.979 30.854 1.00 2.37 6 ILE A N 12
ATOM 25599 C CA . ILE A 1 6 ? -20.575 -0.213 29.738 1.00 2.52 6 ILE A CA 12
ATOM 25600 C C . ILE A 1 6 ? -20.763 -1.126 28.527 1.00 2.68 6 ILE A C 12
ATOM 25601 O O . ILE A 1 6 ? -21.873 -1.417 28.132 1.00 2.96 6 ILE A O 12
ATOM 25617 N N . CYS A 1 7 ? -19.691 -1.566 27.923 1.00 2.54 7 CYS A N 12
ATOM 25618 C CA . CYS A 1 7 ? -19.830 -2.449 26.727 1.00 2.75 7 CYS A CA 12
ATOM 25619 C C . CYS A 1 7 ? -19.765 -3.918 27.152 1.00 2.83 7 CYS A C 12
ATOM 25620 O O . CYS A 1 7 ? -20.310 -4.784 26.495 1.00 3.14 7 CYS A O 12
ATOM 25627 N N . GLY A 1 8 ? -19.141 -4.206 28.269 1.00 2.60 8 GLY A N 12
ATOM 25628 C CA . GLY A 1 8 ? -19.089 -5.620 28.756 1.00 2.68 8 GLY A CA 12
ATOM 25629 C C . GLY A 1 8 ? -17.679 -6.225 28.650 1.00 2.47 8 GLY A C 12
ATOM 25630 O O . GLY A 1 8 ? -17.536 -7.396 28.353 1.00 2.48 8 GLY A O 12
ATOM 25634 N N . LYS A 1 9 ? -16.638 -5.476 28.922 1.00 2.32 9 LYS A N 12
ATOM 25635 C CA . LYS A 1 9 ? -15.263 -6.078 28.861 1.00 2.15 9 LYS A CA 12
ATOM 25636 C C . LYS A 1 9 ? -14.664 -6.066 30.272 1.00 1.87 9 LYS A C 12
ATOM 25637 O O . LYS A 1 9 ? -15.063 -5.286 31.117 1.00 1.82 9 LYS A O 12
ATOM 25656 N N . SER A 1 10 ? -13.746 -6.964 30.550 1.00 1.75 10 SER A N 12
ATOM 25657 C CA . SER A 1 10 ? -13.168 -7.044 31.930 1.00 1.50 10 SER A CA 12
ATOM 25658 C C . SER A 1 10 ? -11.698 -6.625 31.960 1.00 1.23 10 SER A C 12
ATOM 25659 O O . SER A 1 10 ? -11.029 -6.541 30.948 1.00 1.34 10 SER A O 12
ATOM 25667 N N . PHE A 1 11 ? -11.206 -6.345 33.142 1.00 0.94 11 PHE A N 12
ATOM 25668 C CA . PHE A 1 11 ? -9.791 -5.904 33.290 1.00 0.74 11 PHE A CA 12
ATOM 25669 C C . PHE A 1 11 ? -9.165 -6.509 34.542 1.00 0.58 11 PHE A C 12
ATOM 25670 O O . PHE A 1 11 ? -9.646 -6.354 35.646 1.00 0.61 11 PHE A O 12
ATOM 25687 N N . LYS A 1 12 ? -8.067 -7.182 34.346 1.00 0.68 12 LYS A N 12
ATOM 25688 C CA . LYS A 1 12 ? -7.332 -7.811 35.473 1.00 0.64 12 LYS A CA 12
ATOM 25689 C C . LYS A 1 12 ? -6.727 -6.719 36.347 1.00 0.64 12 LYS A C 12
ATOM 25690 O O . LYS A 1 12 ? -6.539 -6.873 37.537 1.00 0.73 12 LYS A O 12
ATOM 25709 N N . ARG A 1 13 ? -6.393 -5.610 35.723 1.00 0.74 13 ARG A N 12
ATOM 25710 C CA . ARG A 1 13 ? -5.753 -4.471 36.448 1.00 0.97 13 ARG A CA 12
ATOM 25711 C C . ARG A 1 13 ? -6.665 -3.243 36.367 1.00 0.84 13 ARG A C 12
ATOM 25712 O O . ARG A 1 13 ? -7.175 -2.898 35.311 1.00 0.69 13 ARG A O 12
ATOM 25733 N N . SER A 1 14 ? -6.891 -2.586 37.462 1.00 1.00 14 SER A N 12
ATOM 25734 C CA . SER A 1 14 ? -7.788 -1.410 37.414 1.00 1.01 14 SER A CA 12
ATOM 25735 C C . SER A 1 14 ? -7.232 -0.369 36.435 1.00 1.05 14 SER A C 12
ATOM 25736 O O . SER A 1 14 ? -7.981 0.374 35.848 1.00 0.98 14 SER A O 12
ATOM 25744 N N . SER A 1 15 ? -5.927 -0.275 36.258 1.00 1.24 15 SER A N 12
ATOM 25745 C CA . SER A 1 15 ? -5.405 0.761 35.309 1.00 1.35 15 SER A CA 12
ATOM 25746 C C . SER A 1 15 ? -5.902 0.453 33.901 1.00 1.16 15 SER A C 12
ATOM 25747 O O . SER A 1 15 ? -6.395 1.323 33.210 1.00 1.17 15 SER A O 12
ATOM 25755 N N . THR A 1 16 ? -5.791 -0.772 33.457 1.00 1.05 16 THR A N 12
ATOM 25756 C CA . THR A 1 16 ? -6.279 -1.093 32.095 1.00 1.02 16 THR A CA 12
ATOM 25757 C C . THR A 1 16 ? -7.781 -0.815 32.073 1.00 0.73 16 THR A C 12
ATOM 25758 O O . THR A 1 16 ? -8.332 -0.403 31.068 1.00 0.80 16 THR A O 12
ATOM 25769 N N . LEU A 1 17 ? -8.447 -0.980 33.191 1.00 0.50 17 LEU A N 12
ATOM 25770 C CA . LEU A 1 17 ? -9.904 -0.655 33.217 1.00 0.37 17 LEU A CA 12
ATOM 25771 C C . LEU A 1 17 ? -10.022 0.861 33.216 1.00 0.36 17 LEU A C 12
ATOM 25772 O O . LEU A 1 17 ? -10.918 1.414 32.627 1.00 0.42 17 LEU A O 12
ATOM 25788 N N . SER A 1 18 ? -9.132 1.549 33.869 1.00 0.48 18 SER A N 12
ATOM 25789 C CA . SER A 1 18 ? -9.218 3.027 33.875 1.00 0.59 18 SER A CA 12
ATOM 25790 C C . SER A 1 18 ? -9.210 3.511 32.429 1.00 0.53 18 SER A C 12
ATOM 25791 O O . SER A 1 18 ? -10.134 4.151 31.979 1.00 0.46 18 SER A O 12
ATOM 25799 N N . THR A 1 19 ? -8.175 3.190 31.696 1.00 0.70 19 THR A N 12
ATOM 25800 C CA . THR A 1 19 ? -8.095 3.616 30.268 1.00 0.87 19 THR A CA 12
ATOM 25801 C C . THR A 1 19 ? -9.331 3.124 29.509 1.00 0.80 19 THR A C 12
ATOM 25802 O O . THR A 1 19 ? -9.886 3.814 28.674 1.00 0.89 19 THR A O 12
ATOM 25813 N N . HIS A 1 20 ? -9.782 1.947 29.800 1.00 0.76 20 HIS A N 12
ATOM 25814 C CA . HIS A 1 20 ? -10.986 1.444 29.097 1.00 0.92 20 HIS A CA 12
ATOM 25815 C C . HIS A 1 20 ? -12.188 2.309 29.520 1.00 0.86 20 HIS A C 12
ATOM 25816 O O . HIS A 1 20 ? -12.988 2.756 28.702 1.00 1.04 20 HIS A O 12
ATOM 25830 N N . LEU A 1 21 ? -12.316 2.594 30.789 1.00 0.68 21 LEU A N 12
ATOM 25831 C CA . LEU A 1 21 ? -13.447 3.452 31.210 1.00 0.79 21 LEU A CA 12
ATOM 25832 C C . LEU A 1 21 ? -13.256 4.784 30.511 1.00 0.74 21 LEU A C 12
ATOM 25833 O O . LEU A 1 21 ? -14.195 5.479 30.175 1.00 0.92 21 LEU A O 12
ATOM 25849 N N . LEU A 1 22 ? -12.012 5.123 30.260 1.00 0.58 22 LEU A N 12
ATOM 25850 C CA . LEU A 1 22 ? -11.726 6.382 29.540 1.00 0.63 22 LEU A CA 12
ATOM 25851 C C . LEU A 1 22 ? -12.275 6.213 28.135 1.00 0.93 22 LEU A C 12
ATOM 25852 O O . LEU A 1 22 ? -12.687 7.169 27.518 1.00 1.04 22 LEU A O 12
ATOM 25868 N N . ILE A 1 23 ? -12.310 5.010 27.606 1.00 1.09 23 ILE A N 12
ATOM 25869 C CA . ILE A 1 23 ? -12.877 4.843 26.243 1.00 1.42 23 ILE A CA 12
ATOM 25870 C C . ILE A 1 23 ? -14.361 5.189 26.296 1.00 1.51 23 ILE A C 12
ATOM 25871 O O . ILE A 1 23 ? -14.898 5.762 25.369 1.00 1.73 23 ILE A O 12
ATOM 25887 N N . HIS A 1 24 ? -15.048 4.854 27.368 1.00 1.38 24 HIS A N 12
ATOM 25888 C CA . HIS A 1 24 ? -16.509 5.202 27.411 1.00 1.54 24 HIS A CA 12
ATOM 25889 C C . HIS A 1 24 ? -16.703 6.664 27.841 1.00 1.36 24 HIS A C 12
ATOM 25890 O O . HIS A 1 24 ? -17.652 7.305 27.439 1.00 1.54 24 HIS A O 12
ATOM 25904 N N . SER A 1 25 ? -15.810 7.213 28.624 1.00 1.05 25 SER A N 12
ATOM 25905 C CA . SER A 1 25 ? -15.962 8.643 29.040 1.00 0.92 25 SER A CA 12
ATOM 25906 C C . SER A 1 25 ? -15.197 9.515 28.043 1.00 0.81 25 SER A C 12
ATOM 25907 O O . SER A 1 25 ? -15.170 10.724 28.136 1.00 0.76 25 SER A O 12
ATOM 25915 N N . ASP A 1 26 ? -14.565 8.881 27.101 1.00 0.83 26 ASP A N 12
ATOM 25916 C CA . ASP A 1 26 ? -13.769 9.603 26.072 1.00 0.77 26 ASP A CA 12
ATOM 25917 C C . ASP A 1 26 ? -12.920 10.691 26.731 1.00 0.80 26 ASP A C 12
ATOM 25918 O O . ASP A 1 26 ? -13.110 11.867 26.496 1.00 0.92 26 ASP A O 12
ATOM 25927 N N . THR A 1 27 ? -11.976 10.305 27.548 1.00 0.74 27 THR A N 12
ATOM 25928 C CA . THR A 1 27 ? -11.098 11.312 28.214 1.00 0.82 27 THR A CA 12
ATOM 25929 C C . THR A 1 27 ? -9.733 11.294 27.525 1.00 0.74 27 THR A C 12
ATOM 25930 O O . THR A 1 27 ? -9.000 10.329 27.613 1.00 0.78 27 THR A O 12
ATOM 25941 N N . ARG A 1 28 ? -9.388 12.347 26.836 1.00 0.70 28 ARG A N 12
ATOM 25942 C CA . ARG A 1 28 ? -8.070 12.388 26.138 1.00 0.67 28 ARG A CA 12
ATOM 25943 C C . ARG A 1 28 ? -7.300 13.623 26.610 1.00 0.88 28 ARG A C 12
ATOM 25944 O O . ARG A 1 28 ? -7.180 14.597 25.892 1.00 1.12 28 ARG A O 12
ATOM 25965 N N . PRO A 1 29 ? -6.806 13.600 27.825 1.00 0.95 29 PRO A N 12
ATOM 25966 C CA . PRO A 1 29 ? -6.071 14.760 28.401 1.00 1.28 29 PRO A CA 12
ATOM 25967 C C . PRO A 1 29 ? -4.654 14.931 27.833 1.00 1.33 29 PRO A C 12
ATOM 25968 O O . PRO A 1 29 ? -3.874 15.720 28.331 1.00 1.61 29 PRO A O 12
ATOM 25979 N N . TYR A 1 30 ? -4.309 14.201 26.796 1.00 1.09 30 TYR A N 12
ATOM 25980 C CA . TYR A 1 30 ? -2.940 14.340 26.208 1.00 1.15 30 TYR A CA 12
ATOM 25981 C C . TYR A 1 30 ? -3.070 14.909 24.796 1.00 1.09 30 TYR A C 12
ATOM 25982 O O . TYR A 1 30 ? -3.057 14.180 23.827 1.00 0.92 30 TYR A O 12
ATOM 26000 N N . PRO A 1 31 ? -3.214 16.204 24.680 1.00 1.32 31 PRO A N 12
ATOM 26001 C CA . PRO A 1 31 ? -3.374 16.869 23.361 1.00 1.42 31 PRO A CA 12
ATOM 26002 C C . PRO A 1 31 ? -2.067 16.975 22.584 1.00 1.43 31 PRO A C 12
ATOM 26003 O O . PRO A 1 31 ? -1.032 17.279 23.136 1.00 1.59 31 PRO A O 12
ATOM 26014 N N . CYS A 1 32 ? -2.102 16.724 21.309 1.00 1.34 32 CYS A N 12
ATOM 26015 C CA . CYS A 1 32 ? -0.857 16.833 20.516 1.00 1.35 32 CYS A CA 12
ATOM 26016 C C . CYS A 1 32 ? -0.417 18.293 20.533 1.00 1.69 32 CYS A C 12
ATOM 26017 O O . CYS A 1 32 ? -1.217 19.202 20.414 1.00 1.91 32 CYS A O 12
ATOM 26024 N N . GLN A 1 33 ? 0.849 18.522 20.705 1.00 1.77 33 GLN A N 12
ATOM 26025 C CA . GLN A 1 33 ? 1.350 19.922 20.759 1.00 2.12 33 GLN A CA 12
ATOM 26026 C C . GLN A 1 33 ? 1.448 20.515 19.352 1.00 2.20 33 GLN A C 12
ATOM 26027 O O . GLN A 1 33 ? 1.595 21.712 19.201 1.00 2.48 33 GLN A O 12
ATOM 26041 N N . TYR A 1 34 ? 1.397 19.714 18.318 1.00 1.96 34 TYR A N 12
ATOM 26042 C CA . TYR A 1 34 ? 1.529 20.292 16.950 1.00 2.05 34 TYR A CA 12
ATOM 26043 C C . TYR A 1 34 ? 0.213 20.207 16.168 1.00 2.22 34 TYR A C 12
ATOM 26044 O O . TYR A 1 34 ? -0.444 21.204 15.937 1.00 2.49 34 TYR A O 12
ATOM 26062 N N . CYS A 1 35 ? -0.168 19.026 15.730 1.00 2.11 35 CYS A N 12
ATOM 26063 C CA . CYS A 1 35 ? -1.435 18.915 14.931 1.00 2.35 35 CYS A CA 12
ATOM 26064 C C . CYS A 1 35 ? -2.670 18.785 15.846 1.00 2.41 35 CYS A C 12
ATOM 26065 O O . CYS A 1 35 ? -3.792 18.740 15.381 1.00 2.69 35 CYS A O 12
ATOM 26072 N N . GLY A 1 36 ? -2.479 18.828 17.141 1.00 2.17 36 GLY A N 12
ATOM 26073 C CA . GLY A 1 36 ? -3.648 18.819 18.087 1.00 2.24 36 GLY A CA 12
ATOM 26074 C C . GLY A 1 36 ? -4.237 17.424 18.351 1.00 2.07 36 GLY A C 12
ATOM 26075 O O . GLY A 1 36 ? -5.016 17.256 19.267 1.00 2.14 36 GLY A O 12
ATOM 26079 N N . LYS A 1 37 ? -3.884 16.423 17.594 1.00 1.87 37 LYS A N 12
ATOM 26080 C CA . LYS A 1 37 ? -4.455 15.067 17.871 1.00 1.76 37 LYS A CA 12
ATOM 26081 C C . LYS A 1 37 ? -4.340 14.766 19.375 1.00 1.47 37 LYS A C 12
ATOM 26082 O O . LYS A 1 37 ? -3.263 14.756 19.929 1.00 1.31 37 LYS A O 12
ATOM 26101 N N . ARG A 1 38 ? -5.443 14.553 20.045 1.00 1.44 38 ARG A N 12
ATOM 26102 C CA . ARG A 1 38 ? -5.391 14.291 21.524 1.00 1.19 38 ARG A CA 12
ATOM 26103 C C . ARG A 1 38 ? -5.473 12.791 21.818 1.00 0.99 38 ARG A C 12
ATOM 26104 O O . ARG A 1 38 ? -6.279 12.078 21.256 1.00 1.14 38 ARG A O 12
ATOM 26125 N N . PHE A 1 39 ? -4.643 12.311 22.715 1.00 0.77 39 PHE A N 12
ATOM 26126 C CA . PHE A 1 39 ? -4.650 10.865 23.070 1.00 0.72 39 PHE A CA 12
ATOM 26127 C C . PHE A 1 39 ? -5.072 10.683 24.526 1.00 0.65 39 PHE A C 12
ATOM 26128 O O . PHE A 1 39 ? -5.249 11.640 25.267 1.00 0.62 39 PHE A O 12
ATOM 26145 N N . HIS A 1 40 ? -5.228 9.449 24.935 1.00 0.80 40 HIS A N 12
ATOM 26146 C CA . HIS A 1 40 ? -5.635 9.155 26.336 1.00 0.86 40 HIS A CA 12
ATOM 26147 C C . HIS A 1 40 ? -4.455 8.593 27.138 1.00 1.03 40 HIS A C 12
ATOM 26148 O O . HIS A 1 40 ? -4.472 8.625 28.353 1.00 1.14 40 HIS A O 12
ATOM 26162 N N . GLN A 1 41 ? -3.431 8.078 26.494 1.00 1.15 41 GLN A N 12
ATOM 26163 C CA . GLN A 1 41 ? -2.275 7.529 27.277 1.00 1.41 41 GLN A CA 12
ATOM 26164 C C . GLN A 1 41 ? -1.018 8.369 27.017 1.00 1.31 41 GLN A C 12
ATOM 26165 O O . GLN A 1 41 ? -0.462 8.347 25.937 1.00 1.16 41 GLN A O 12
ATOM 26179 N N . LYS A 1 42 ? -0.569 9.104 27.992 1.00 1.46 42 LYS A N 12
ATOM 26180 C CA . LYS A 1 42 ? 0.651 9.950 27.812 1.00 1.46 42 LYS A CA 12
ATOM 26181 C C . LYS A 1 42 ? 1.658 9.266 26.880 1.00 1.50 42 LYS A C 12
ATOM 26182 O O . LYS A 1 42 ? 2.069 9.820 25.880 1.00 1.43 42 LYS A O 12
ATOM 26201 N N . SER A 1 43 ? 2.074 8.075 27.218 1.00 1.67 43 SER A N 12
ATOM 26202 C CA . SER A 1 43 ? 3.075 7.350 26.382 1.00 1.80 43 SER A CA 12
ATOM 26203 C C . SER A 1 43 ? 2.599 7.234 24.928 1.00 1.57 43 SER A C 12
ATOM 26204 O O . SER A 1 43 ? 3.390 7.288 24.008 1.00 1.49 43 SER A O 12
ATOM 26212 N N . ASP A 1 44 ? 1.322 7.102 24.697 1.00 1.51 44 ASP A N 12
ATOM 26213 C CA . ASP A 1 44 ? 0.868 7.019 23.280 1.00 1.39 44 ASP A CA 12
ATOM 26214 C C . ASP A 1 44 ? 1.033 8.402 22.647 1.00 1.09 44 ASP A C 12
ATOM 26215 O O . ASP A 1 44 ? 1.444 8.524 21.507 1.00 1.04 44 ASP A O 12
ATOM 26224 N N . MET A 1 45 ? 0.777 9.455 23.370 1.00 0.96 45 MET A N 12
ATOM 26225 C CA . MET A 1 45 ? 0.990 10.798 22.776 1.00 0.75 45 MET A CA 12
ATOM 26226 C C . MET A 1 45 ? 2.492 10.991 22.567 1.00 0.83 45 MET A C 12
ATOM 26227 O O . MET A 1 45 ? 2.934 11.416 21.526 1.00 0.74 45 MET A O 12
ATOM 26241 N N . LYS A 1 46 ? 3.293 10.690 23.559 1.00 1.05 46 LYS A N 12
ATOM 26242 C CA . LYS A 1 46 ? 4.762 10.877 23.390 1.00 1.17 46 LYS A CA 12
ATOM 26243 C C . LYS A 1 46 ? 5.163 10.204 22.089 1.00 1.10 46 LYS A C 12
ATOM 26244 O O . LYS A 1 46 ? 5.929 10.733 21.309 1.00 1.01 46 LYS A O 12
ATOM 26263 N N . LYS A 1 47 ? 4.612 9.051 21.833 1.00 1.22 47 LYS A N 12
ATOM 26264 C CA . LYS A 1 47 ? 4.930 8.366 20.557 1.00 1.32 47 LYS A CA 12
ATOM 26265 C C . LYS A 1 47 ? 4.475 9.292 19.438 1.00 1.10 47 LYS A C 12
ATOM 26266 O O . LYS A 1 47 ? 5.115 9.436 18.405 1.00 1.10 47 LYS A O 12
ATOM 26285 N N . HIS A 1 48 ? 3.398 9.984 19.675 1.00 0.97 48 HIS A N 12
ATOM 26286 C CA . HIS A 1 48 ? 2.906 10.952 18.675 1.00 0.92 48 HIS A CA 12
ATOM 26287 C C . HIS A 1 48 ? 3.935 12.097 18.593 1.00 0.73 48 HIS A C 12
ATOM 26288 O O . HIS A 1 48 ? 4.645 12.269 17.604 1.00 0.82 48 HIS A O 12
ATOM 26302 N N . THR A 1 49 ? 4.053 12.869 19.640 1.00 0.57 49 THR A N 12
ATOM 26303 C CA . THR A 1 49 ? 5.044 13.976 19.661 1.00 0.55 49 THR A CA 12
ATOM 26304 C C . THR A 1 49 ? 6.356 13.532 19.023 1.00 0.55 49 THR A C 12
ATOM 26305 O O . THR A 1 49 ? 7.053 14.313 18.404 1.00 0.61 49 THR A O 12
ATOM 26316 N N . PHE A 1 50 ? 6.710 12.289 19.161 1.00 0.65 50 PHE A N 12
ATOM 26317 C CA . PHE A 1 50 ? 7.985 11.813 18.559 1.00 0.76 50 PHE A CA 12
ATOM 26318 C C . PHE A 1 50 ? 7.840 11.767 17.028 1.00 0.84 50 PHE A C 12
ATOM 26319 O O . PHE A 1 50 ? 8.754 12.115 16.288 1.00 0.88 50 PHE A O 12
ATOM 26336 N N . ILE A 1 51 ? 6.675 11.416 16.538 1.00 0.94 51 ILE A N 12
ATOM 26337 C CA . ILE A 1 51 ? 6.492 11.432 15.054 1.00 1.17 51 ILE A CA 12
ATOM 26338 C C . ILE A 1 51 ? 6.648 12.884 14.557 1.00 1.14 51 ILE A C 12
ATOM 26339 O O . ILE A 1 51 ? 7.116 13.108 13.458 1.00 1.32 51 ILE A O 12
ATOM 26355 N N . HIS A 1 52 ? 6.328 13.876 15.356 1.00 0.98 52 HIS A N 12
ATOM 26356 C CA . HIS A 1 52 ? 6.558 15.293 14.869 1.00 1.08 52 HIS A CA 12
ATOM 26357 C C . HIS A 1 52 ? 8.039 15.681 15.061 1.00 0.92 52 HIS A C 12
ATOM 26358 O O . HIS A 1 52 ? 8.574 16.518 14.360 1.00 1.03 52 HIS A O 12
ATOM 26372 N N . THR A 1 53 ? 8.684 15.111 16.056 1.00 0.73 53 THR A N 12
ATOM 26373 C CA . THR A 1 53 ? 10.110 15.480 16.377 1.00 0.68 53 THR A CA 12
ATOM 26374 C C . THR A 1 53 ? 11.115 14.589 15.647 1.00 0.71 53 THR A C 12
ATOM 26375 O O . THR A 1 53 ? 12.305 14.667 15.876 1.00 0.83 53 THR A O 12
ATOM 26386 N N . GLY A 1 54 ? 10.647 13.696 14.841 1.00 0.77 54 GLY A N 12
ATOM 26387 C CA . GLY A 1 54 ? 11.567 12.744 14.165 1.00 0.96 54 GLY A CA 12
ATOM 26388 C C . GLY A 1 54 ? 12.320 11.977 15.249 1.00 1.04 54 GLY A C 12
ATOM 26389 O O . GLY A 1 54 ? 13.536 11.989 15.297 1.00 1.18 54 GLY A O 12
ATOM 26393 N N . GLU A 1 55 ? 11.610 11.336 16.136 1.00 1.04 55 GLU A N 12
ATOM 26394 C CA . GLU A 1 55 ? 12.293 10.595 17.234 1.00 1.16 55 GLU A CA 12
ATOM 26395 C C . GLU A 1 55 ? 12.048 9.103 17.083 1.00 1.06 55 GLU A C 12
ATOM 26396 O O . GLU A 1 55 ? 10.931 8.647 16.933 1.00 0.96 55 GLU A O 12
ATOM 26408 N N . LYS A 1 56 ? 13.110 8.346 17.109 1.00 1.13 56 LYS A N 12
ATOM 26409 C CA . LYS A 1 56 ? 13.012 6.874 16.955 1.00 1.11 56 LYS A CA 12
ATOM 26410 C C . LYS A 1 56 ? 14.054 6.213 17.864 1.00 1.19 56 LYS A C 12
ATOM 26411 O O . LYS A 1 56 ? 15.006 5.628 17.389 1.00 1.28 56 LYS A O 12
ATOM 26430 N N . PRO A 1 57 ? 13.892 6.316 19.160 1.00 1.25 57 PRO A N 12
ATOM 26431 C CA . PRO A 1 57 ? 14.858 5.724 20.135 1.00 1.39 57 PRO A CA 12
ATOM 26432 C C . PRO A 1 57 ? 14.997 4.208 19.976 1.00 1.31 57 PRO A C 12
ATOM 26433 O O . PRO A 1 57 ? 15.904 3.609 20.520 1.00 1.43 57 PRO A O 12
ATOM 26444 N N . HIS A 1 58 ? 14.132 3.583 19.219 1.00 1.15 58 HIS A N 12
ATOM 26445 C CA . HIS A 1 58 ? 14.270 2.112 19.027 1.00 1.09 58 HIS A CA 12
ATOM 26446 C C . HIS A 1 58 ? 14.921 1.871 17.655 1.00 1.03 58 HIS A C 12
ATOM 26447 O O . HIS A 1 58 ? 14.253 1.783 16.645 1.00 0.99 58 HIS A O 12
ATOM 26461 N N . LYS A 1 59 ? 16.235 1.799 17.617 1.00 1.12 59 LYS A N 12
ATOM 26462 C CA . LYS A 1 59 ? 16.943 1.608 16.312 1.00 1.17 59 LYS A CA 12
ATOM 26463 C C . LYS A 1 59 ? 17.171 0.119 16.030 1.00 1.09 59 LYS A C 12
ATOM 26464 O O . LYS A 1 59 ? 17.737 -0.605 16.827 1.00 1.07 59 LYS A O 12
ATOM 26483 N N . CYS A 1 60 ? 16.731 -0.327 14.890 1.00 1.12 60 CYS A N 12
ATOM 26484 C CA . CYS A 1 60 ? 16.895 -1.761 14.500 1.00 1.10 60 CYS A CA 12
ATOM 26485 C C . CYS A 1 60 ? 18.314 -2.262 14.845 1.00 1.20 60 CYS A C 12
ATOM 26486 O O . CYS A 1 60 ? 18.550 -2.714 15.943 1.00 1.38 60 CYS A O 12
ATOM 26493 N N . GLN A 1 61 ? 19.251 -2.161 13.915 1.00 1.14 61 GLN A N 12
ATOM 26494 C CA . GLN A 1 61 ? 20.689 -2.612 14.154 1.00 1.26 61 GLN A CA 12
ATOM 26495 C C . GLN A 1 61 ? 21.097 -3.657 13.132 1.00 1.33 61 GLN A C 12
ATOM 26496 O O . GLN A 1 61 ? 22.265 -3.891 12.892 1.00 1.48 61 GLN A O 12
ATOM 26510 N N . VAL A 1 62 ? 20.140 -4.286 12.545 1.00 1.30 62 VAL A N 12
ATOM 26511 C CA . VAL A 1 62 ? 20.413 -5.338 11.549 1.00 1.45 62 VAL A CA 12
ATOM 26512 C C . VAL A 1 62 ? 20.547 -4.708 10.182 1.00 1.68 62 VAL A C 12
ATOM 26513 O O . VAL A 1 62 ? 21.411 -5.049 9.396 1.00 1.86 62 VAL A O 12
ATOM 26526 N N . CYS A 1 63 ? 19.665 -3.793 9.893 1.00 1.70 63 CYS A N 12
ATOM 26527 C CA . CYS A 1 63 ? 19.677 -3.122 8.576 1.00 1.94 63 CYS A CA 12
ATOM 26528 C C . CYS A 1 63 ? 19.800 -1.600 8.763 1.00 1.93 63 CYS A C 12
ATOM 26529 O O . CYS A 1 63 ? 19.977 -0.863 7.815 1.00 2.10 63 CYS A O 12
ATOM 26536 N N . GLY A 1 64 ? 19.749 -1.128 9.981 1.00 1.79 64 GLY A N 12
ATOM 26537 C CA . GLY A 1 64 ? 19.912 0.339 10.226 1.00 1.83 64 GLY A CA 12
ATOM 26538 C C . GLY A 1 64 ? 18.594 1.100 10.034 1.00 1.75 64 GLY A C 12
ATOM 26539 O O . GLY A 1 64 ? 18.596 2.276 9.722 1.00 1.78 64 GLY A O 12
ATOM 26543 N N . LYS A 1 65 ? 17.473 0.479 10.276 1.00 1.69 65 LYS A N 12
ATOM 26544 C CA . LYS A 1 65 ? 16.173 1.213 10.167 1.00 1.64 65 LYS A CA 12
ATOM 26545 C C . LYS A 1 65 ? 15.768 1.548 11.607 1.00 1.41 65 LYS A C 12
ATOM 26546 O O . LYS A 1 65 ? 16.265 0.944 12.531 1.00 1.29 65 LYS A O 12
ATOM 26565 N N . ALA A 1 66 ? 14.948 2.540 11.829 1.00 1.38 66 ALA A N 12
ATOM 26566 C CA . ALA A 1 66 ? 14.628 2.907 13.248 1.00 1.21 66 ALA A CA 12
ATOM 26567 C C . ALA A 1 66 ? 13.134 3.076 13.496 1.00 1.10 66 ALA A C 12
ATOM 26568 O O . ALA A 1 66 ? 12.370 3.379 12.602 1.00 1.20 66 ALA A O 12
ATOM 26575 N N . PHE A 1 67 ? 12.716 2.835 14.720 1.00 0.97 67 PHE A N 12
ATOM 26576 C CA . PHE A 1 67 ? 11.272 2.933 15.054 1.00 0.96 67 PHE A CA 12
ATOM 26577 C C . PHE A 1 67 ? 11.026 3.694 16.362 1.00 0.92 67 PHE A C 12
ATOM 26578 O O . PHE A 1 67 ? 11.703 3.506 17.360 1.00 0.93 67 PHE A O 12
ATOM 26595 N N . SER A 1 68 ? 10.025 4.515 16.362 1.00 0.99 68 SER A N 12
ATOM 26596 C CA . SER A 1 68 ? 9.656 5.259 17.598 1.00 1.05 68 SER A CA 12
ATOM 26597 C C . SER A 1 68 ? 9.111 4.260 18.591 1.00 1.21 68 SER A C 12
ATOM 26598 O O . SER A 1 68 ? 9.107 4.475 19.791 1.00 1.38 68 SER A O 12
ATOM 26606 N N . GLN A 1 69 ? 8.578 3.185 18.073 1.00 1.30 69 GLN A N 12
ATOM 26607 C CA . GLN A 1 69 ? 7.939 2.175 18.958 1.00 1.48 69 GLN A CA 12
ATOM 26608 C C . GLN A 1 69 ? 8.649 0.815 18.920 1.00 1.45 69 GLN A C 12
ATOM 26609 O O . GLN A 1 69 ? 9.184 0.393 17.908 1.00 1.41 69 GLN A O 12
ATOM 26623 N N . SER A 1 70 ? 8.566 0.090 19.994 1.00 1.53 70 SER A N 12
ATOM 26624 C CA . SER A 1 70 ? 9.138 -1.274 19.994 1.00 1.51 70 SER A CA 12
ATOM 26625 C C . SER A 1 70 ? 8.156 -2.185 19.265 1.00 1.60 70 SER A C 12
ATOM 26626 O O . SER A 1 70 ? 8.514 -2.913 18.394 1.00 1.55 70 SER A O 12
ATOM 26634 N N . SER A 1 71 ? 6.897 -2.108 19.584 1.00 1.77 71 SER A N 12
ATOM 26635 C CA . SER A 1 71 ? 5.913 -2.958 18.868 1.00 1.92 71 SER A CA 12
ATOM 26636 C C . SER A 1 71 ? 6.306 -2.989 17.406 1.00 1.82 71 SER A C 12
ATOM 26637 O O . SER A 1 71 ? 6.292 -4.025 16.757 1.00 1.89 71 SER A O 12
ATOM 26645 N N . ASN A 1 72 ? 6.695 -1.870 16.892 1.00 1.69 72 ASN A N 12
ATOM 26646 C CA . ASN A 1 72 ? 7.126 -1.825 15.478 1.00 1.65 72 ASN A CA 12
ATOM 26647 C C . ASN A 1 72 ? 8.570 -2.346 15.380 1.00 1.51 72 ASN A C 12
ATOM 26648 O O . ASN A 1 72 ? 8.930 -2.974 14.406 1.00 1.58 72 ASN A O 12
ATOM 26659 N N . LEU A 1 73 ? 9.395 -2.140 16.389 1.00 1.36 73 LEU A N 12
ATOM 26660 C CA . LEU A 1 73 ? 10.791 -2.693 16.320 1.00 1.24 73 LEU A CA 12
ATOM 26661 C C . LEU A 1 73 ? 10.723 -4.217 16.506 1.00 1.36 73 LEU A C 12
ATOM 26662 O O . LEU A 1 73 ? 11.407 -4.957 15.829 1.00 1.38 73 LEU A O 12
ATOM 26678 N N . ILE A 1 74 ? 9.900 -4.695 17.402 1.00 1.50 74 ILE A N 12
ATOM 26679 C CA . ILE A 1 74 ? 9.766 -6.151 17.604 1.00 1.66 74 ILE A CA 12
ATOM 26680 C C . ILE A 1 74 ? 9.301 -6.776 16.289 1.00 1.78 74 ILE A C 12
ATOM 26681 O O . ILE A 1 74 ? 9.906 -7.700 15.792 1.00 1.83 74 ILE A O 12
ATOM 26697 N N . THR A 1 75 ? 8.244 -6.277 15.707 1.00 1.88 75 THR A N 12
ATOM 26698 C CA . THR A 1 75 ? 7.777 -6.866 14.415 1.00 2.07 75 THR A CA 12
ATOM 26699 C C . THR A 1 75 ? 8.885 -6.732 13.360 1.00 1.97 75 THR A C 12
ATOM 26700 O O . THR A 1 75 ? 9.218 -7.667 12.655 1.00 2.11 75 THR A O 12
ATOM 26711 N N . HIS A 1 76 ? 9.456 -5.567 13.256 1.00 1.77 76 HIS A N 12
ATOM 26712 C CA . HIS A 1 76 ? 10.538 -5.348 12.260 1.00 1.74 76 HIS A CA 12
ATOM 26713 C C . HIS A 1 76 ? 11.658 -6.374 12.532 1.00 1.68 76 HIS A C 12
ATOM 26714 O O . HIS A 1 76 ? 12.239 -6.976 11.624 1.00 1.80 76 HIS A O 12
ATOM 26728 N N . SER A 1 77 ? 11.942 -6.613 13.784 1.00 1.53 77 SER A N 12
ATOM 26729 C CA . SER A 1 77 ? 12.986 -7.613 14.127 1.00 1.48 77 SER A CA 12
ATOM 26730 C C . SER A 1 77 ? 12.443 -9.016 13.820 1.00 1.70 77 SER A C 12
ATOM 26731 O O . SER A 1 77 ? 13.166 -9.890 13.388 1.00 1.74 77 SER A O 12
ATOM 26739 N N . ARG A 1 78 ? 11.159 -9.225 14.011 1.00 1.87 78 ARG A N 12
ATOM 26740 C CA . ARG A 1 78 ? 10.571 -10.558 13.690 1.00 2.11 78 ARG A CA 12
ATOM 26741 C C . ARG A 1 78 ? 10.854 -10.839 12.225 1.00 2.23 78 ARG A C 12
ATOM 26742 O O . ARG A 1 78 ? 11.060 -11.968 11.824 1.00 2.39 78 ARG A O 12
ATOM 26763 N N . LYS A 1 79 ? 10.887 -9.818 11.413 1.00 2.19 79 LYS A N 12
ATOM 26764 C CA . LYS A 1 79 ? 11.186 -10.051 9.981 1.00 2.35 79 LYS A CA 12
ATOM 26765 C C . LYS A 1 79 ? 12.646 -10.474 9.870 1.00 2.32 79 LYS A C 12
ATOM 26766 O O . LYS A 1 79 ? 12.955 -11.462 9.234 1.00 2.50 79 LYS A O 12
ATOM 26785 N N . HIS A 1 80 ? 13.557 -9.773 10.496 1.00 2.10 80 HIS A N 12
ATOM 26786 C CA . HIS A 1 80 ? 14.978 -10.239 10.387 1.00 2.09 80 HIS A CA 12
ATOM 26787 C C . HIS A 1 80 ? 15.081 -11.667 10.915 1.00 2.17 80 HIS A C 12
ATOM 26788 O O . HIS A 1 80 ? 15.573 -12.553 10.243 1.00 2.34 80 HIS A O 12
ATOM 26802 N N . THR A 1 81 ? 14.651 -11.897 12.130 1.00 2.07 81 THR A N 12
ATOM 26803 C CA . THR A 1 81 ? 14.770 -13.271 12.693 1.00 2.18 81 THR A CA 12
ATOM 26804 C C . THR A 1 81 ? 14.045 -14.249 11.769 1.00 2.50 81 THR A C 12
ATOM 26805 O O . THR A 1 81 ? 14.605 -15.233 11.333 1.00 2.64 81 THR A O 12
ATOM 26816 N N . GLY A 1 82 ? 12.809 -13.978 11.457 1.00 2.65 82 GLY A N 12
ATOM 26817 C CA . GLY A 1 82 ? 12.053 -14.890 10.551 1.00 2.98 82 GLY A CA 12
ATOM 26818 C C . GLY A 1 82 ? 10.554 -14.765 10.830 1.00 2.71 82 GLY A C 12
#

Secondary structure (P-SEA, 3-state):
cccccccccccccaaaaaaaaaaaaccccccccccccccccaaaaaaaaaaaaccccccccccccccccaaaaaaaaaaaac